Protein AF-0000000085107972 (afdb_homodimer)

Nearest PDB structures (foldseek):
  5b7s-assembly1_B  TM=7.930E-01  e=3.841E-20  Thermococcus onnurineus NA1
  7tlp-assembly3_E  TM=7.668E-01  e=1.622E-17  Lancefieldella parvula
  1qz9-assembly1_A-2  TM=6.481E-01  e=2.283E-13  Pseudomonas fluorescens
  2yri-assembly1_A  TM=6.609E-01  e=1.563E-10  Thermus thermophilus HB8
  5x6b-assembly1_J  TM=6.090E-01  e=1.304E-10  Methanocaldococcus jannaschii DSM 2661

Secondary structure (DSSP, 8-state):
-PPP--SS-HHHHHHHHHTTHHHHHTT-EE--TTT-PPPPHHHHHHHHHHHHHS----TTT-HHHHHHHHHHHHHHHHHTT--TTTEEEEEESSHHHHHHHHHHHB--TTT-EEEEETT--HHHHHHTTT---SEEEEE-HHHHHS-----S-------S-PPEEEEEEESB-TTT-BB--THHHHHHHHH--S---EEEEE------TT---EEEEEEE-TTTTTTS---TTTS--SEEEEETHHHHS--SS-EEEEEEHHHHTTB---S---TTSEEEE-TTSS-EEE-SSTGGGG--SS--HHHHHHHHHHHHHHHHHS---SS--HHHHHHHHHHHHHHHHHHHHHT-B-TTS-BSEEEE-SSTTS-TTTB-S--EEEEB-TTSPBPPHHHHHHHHHHTTEE---S-TT-HHHHHHHHT--HHHHHIIIIIS---TTT----TTS--SS----------/-PPPPPSS-HHHHHHHHHTTHHHHHTT-EE--TTT-PPPPHHHHHHHHHHHHHS----TTT-HHHHHHHHHHHHHHHHHTT--TTTEEEEEESSHHHHHHHHHHHB--TTT-EEEEETT--HHHHHHTTT---SEEEEE-HHHHHS-----S-------S-PPEEEEEEESB-TTT-BB--THHHHHHHHH--S---EEEEE------TT---EEEEEEE-TTTTTTS---TTTS--SEEEEETHHHHS--SS-EEEEEEHHHHTTB---S---TTSEEEE-TTSS-EEE-SSTGGGG--SS--HHHHHHHHHHHHHHHHHS---SS--HHHHHHHHHHHHHHHHHHHHHT-B-TTS-BSEEEE-SSTTS-TTTB-S--EEEEB-TTSPBPPHHHHHHHHHHTTEE---S-TT-HHHHHHHHT--HHHHHIIIIIS---TTT----TTS--SS----------

Radius of gyration: 29.07 Å; Cα contacts (8 Å, |Δi|>4): 1860; chains: 2; bounding box: 67×76×87 Å

Foldseek 3Di:
DPDFDFLDDPVLVVVVCQQPCVLVVLVFDEDALLPFNAAGNVLVVVLVVVPVVDDDDFVVPDVVLVVLLVVLQQVVCVQQAHDPQFKDKAKAQALLRLLCLCLQFFFFDPAAEEEEELLDFLSNVVSVVHHPHQFYAYDYLCQQQVLPFQPPDDPQPLPDDFTAYEYEYECARSFAQFGRQLVSQVSCQVRNTNDRHHTDDHDPPDPPPRGDYGYAYAYECASPQLQAHHHCVVHPGQKYKYFCSSNRVDDHRIIIIMGTPVNLVRGHDDPDAAPQFFPDADPVDRDTGGDPDSSSNRHHDGDPSSRSSSCVSSVVVLCVSQPADPVGHSSRSSLVNLLSVQLVVVVVQQPDDDPVRHRQKDWFHDPHSPDSSGGGNDTHIFGADNVGHTAAQQVVCVVCVVSNYHDDDDRSSGVSSVCVRVVNDPVQVCCQPVVPPCPVPFFRAGPVRRGRGDDDPPPPPPD/DPDFDFLDDPVLVVVVCQQPCVLVVLVFDEDALLPFNAAGNVLVVVLVVVPVVDDDDFVVPDVVLVVLLVVLQQVVCVQQAHDPQFKDKAKAQALLRLLCLCLQFFFQDPAAEEEEELLDFLSNVVSVVHHPHQFYAYDYLCQQQVLPFQPDDDPQPLPDDATAYEYEYECARSFAQFGRQLVSQVSCQVRNTNDRHHTDDHDPPDPPPRGDYGYAYAYECASPQLQAHHHCVVRPGQKYKYFCSSNRVDDHRIIIIMGTPVNLVRGHDDPDAAPQFFPDADPVDRDTGGDPDSSSNRHHDGDPSSRSSSCVSSVVVLCVSQPADPVGHSSRSSLVNLLSVQLVVVVVQQPDDDPVRHRQKDWFHDPHSPDSSTGGNDTHIFGADNVGHTAAQQVVCQVCVVSNYHDDDDRSSGVSSVCVRVVNDPVQVCCQPVVPPCPVQFFRAGPVRRGRGHDDPPPPPPD

Solvent-accessible surface area (backbone atoms only — not comparable to full-atom values): 48788 Å² total; per-residue (Å²): 126,88,76,82,73,74,72,61,53,72,68,44,46,52,58,48,50,64,33,47,46,60,35,64,76,64,55,43,46,85,62,37,48,82,75,31,26,72,48,45,48,63,36,46,49,50,34,38,51,55,59,56,72,52,87,72,45,41,53,93,75,24,65,69,38,38,50,46,50,50,50,42,54,51,50,52,32,52,71,30,48,48,46,79,84,52,35,43,72,31,70,27,49,23,34,38,46,26,47,47,51,48,26,64,28,53,46,16,64,86,63,4,34,37,34,34,35,36,52,26,49,41,29,61,62,17,26,69,58,42,40,71,48,46,30,35,22,35,25,53,68,64,71,53,56,62,63,59,64,41,74,78,69,80,80,65,83,65,84,72,95,54,14,34,22,42,38,37,40,42,44,20,28,77,60,37,14,40,27,53,58,64,68,35,49,62,50,29,46,74,60,39,69,62,61,76,50,49,76,60,48,58,76,82,57,77,71,61,89,77,67,55,53,50,42,41,38,36,34,38,30,41,60,30,54,39,44,34,71,57,53,46,70,81,41,72,55,24,28,37,24,23,33,48,18,33,57,33,28,36,50,43,36,42,14,28,29,37,32,20,57,74,42,57,71,42,47,52,77,75,52,56,46,20,35,71,10,48,73,48,55,48,57,86,41,88,54,65,40,63,39,85,54,70,47,40,48,68,35,56,24,76,69,32,54,63,47,49,48,34,39,55,35,30,57,50,44,51,45,70,60,39,58,58,55,98,85,37,53,39,44,49,48,45,27,52,36,41,28,47,53,31,36,44,49,52,57,55,49,70,68,38,54,36,94,89,63,42,57,32,54,48,77,45,68,88,75,58,74,82,44,70,81,42,21,46,57,47,81,33,68,47,43,36,40,86,88,65,46,74,55,30,53,37,56,49,51,43,56,32,46,76,68,25,33,43,68,75,70,82,50,66,58,18,54,27,41,43,30,61,76,69,65,49,50,72,66,52,48,44,53,46,61,68,64,36,75,64,62,81,88,28,47,56,40,53,94,86,67,48,69,23,11,49,74,81,69,71,78,73,69,75,127,126,86,75,83,73,76,74,62,52,72,69,46,46,51,58,48,50,65,32,47,47,57,34,65,76,64,55,42,46,84,63,36,47,83,76,32,27,74,48,44,48,63,37,44,49,50,34,39,52,55,59,57,73,51,88,73,47,41,56,91,74,26,63,69,37,38,51,46,50,50,50,43,54,51,50,52,32,53,72,31,49,49,45,78,84,50,33,44,71,30,66,28,49,23,32,38,46,26,46,48,51,48,26,63,27,53,47,16,64,88,62,4,34,36,32,34,36,35,52,27,47,41,30,60,62,17,27,70,59,43,42,72,47,44,31,36,21,34,26,52,68,62,72,56,55,62,65,58,63,40,77,78,73,79,78,65,82,67,85,71,98,52,14,33,22,40,38,38,41,43,43,21,27,77,59,36,14,41,26,54,59,66,68,35,51,62,50,29,47,73,59,36,67,59,62,78,50,51,76,62,49,57,76,81,55,79,72,61,90,76,69,54,55,50,41,41,36,36,36,40,30,40,59,29,53,39,44,34,72,56,52,45,69,82,42,73,54,25,29,37,26,24,35,47,20,34,56,33,28,38,51,44,36,44,14,28,28,38,32,20,58,75,41,56,72,41,47,53,78,75,54,56,47,20,34,70,10,48,72,48,54,47,58,87,41,89,54,64,40,64,39,85,54,70,46,39,48,68,34,56,23,76,67,33,56,63,45,50,46,34,39,55,36,30,57,51,43,50,43,70,60,38,57,59,56,98,85,36,52,40,44,48,49,46,26,52,34,42,28,46,52,31,34,45,49,53,56,54,49,72,68,38,53,36,96,89,63,42,55,30,54,48,76,45,67,89,76,59,74,81,43,69,80,42,21,47,57,46,81,32,67,47,44,36,41,84,88,66,47,72,55,32,53,35,58,52,50,43,55,32,46,76,68,25,35,43,67,74,71,83,51,66,59,18,52,28,39,44,30,62,74,69,65,50,49,72,65,54,47,44,53,47,62,68,64,37,76,64,64,80,89,24,44,55,40,54,96,86,69,48,69,19,12,49,72,80,69,72,78,73,70,76,128

Structure (mmCIF, N/CA/C/O backbone):
data_AF-0000000085107972-model_v1
#
loop_
_entity.id
_entity.type
_entity.pdbx_description
1 polymer GM23034
#
loop_
_atom_site.group_PDB
_atom_site.id
_atom_site.type_symbol
_atom_site.label_atom_id
_atom_site.label_alt_id
_atom_site.label_comp_id
_atom_site.label_asym_id
_atom_site.label_entity_id
_atom_site.label_seq_id
_atom_site.pdbx_PDB_ins_code
_atom_site.Cartn_x
_atom_site.Cartn_y
_atom_site.Cartn_z
_atom_site.occupancy
_atom_site.B_iso_or_equiv
_atom_site.auth_seq_id
_atom_site.auth_comp_id
_atom_site.auth_asym_id
_atom_site.auth_atom_id
_atom_site.pdbx_PDB_model_num
ATOM 1 N N . MET A 1 1 ? -19.656 35.469 25.641 1 49.69 1 MET A N 1
ATOM 2 C CA . MET A 1 1 ? -19.312 34.219 24.969 1 49.69 1 MET A CA 1
ATOM 3 C C . MET A 1 1 ? -19.438 34.344 23.453 1 49.69 1 MET A C 1
ATOM 5 O O . MET A 1 1 ? -20.422 34.906 22.953 1 49.69 1 MET A O 1
ATOM 9 N N . SER A 1 2 ? -18.312 34.375 22.797 1 63.16 2 SER A N 1
ATOM 10 C CA . SER A 1 2 ? -18.375 34.625 21.359 1 63.16 2 SER A CA 1
ATOM 11 C C . SER A 1 2 ? -19.359 33.656 20.703 1 63.16 2 SER A C 1
ATOM 13 O O . SER A 1 2 ? -19.422 32.469 21.062 1 63.16 2 SER A O 1
ATOM 15 N N . SER A 1 3 ? -20.344 34.125 20.078 1 79.62 3 SER A N 1
ATOM 16 C CA . SER A 1 3 ? -21.375 33.344 19.422 1 79.62 3 SER A CA 1
ATOM 17 C C . SER A 1 3 ? -20.828 32.594 18.203 1 79.62 3 SER A C 1
ATOM 19 O O . SER A 1 3 ? -19.969 33.125 17.484 1 79.62 3 SER A O 1
ATOM 21 N N . TYR A 1 4 ? -21.062 31.281 18.141 1 85.19 4 TYR A N 1
ATOM 22 C CA . TYR A 1 4 ? -20.688 30.469 16.984 1 85.19 4 TYR A CA 1
ATOM 23 C C . TYR A 1 4 ? -21.531 30.844 15.766 1 85.19 4 TYR A C 1
ATOM 25 O O . TYR A 1 4 ? -22.75 30.922 15.844 1 85.19 4 TYR A O 1
ATOM 33 N N . ARG A 1 5 ? -20.828 31.234 14.656 1 87.75 5 ARG A N 1
ATOM 34 C CA . ARG A 1 5 ? -21.484 31.484 13.391 1 87.75 5 ARG A CA 1
ATOM 35 C C . ARG A 1 5 ? -21.297 30.312 12.43 1 87.75 5 ARG A C 1
ATOM 37 O O . ARG A 1 5 ? -20.188 30.109 11.914 1 87.75 5 ARG A O 1
ATOM 44 N N . PRO A 1 6 ? -22.375 29.688 12.109 1 92.56 6 PRO A N 1
ATOM 45 C CA . PRO A 1 6 ? -22.234 28.5 11.258 1 92.56 6 PRO A CA 1
ATOM 46 C C . PRO A 1 6 ? -21.922 28.844 9.805 1 92.56 6 PRO A C 1
ATOM 48 O O . PRO A 1 6 ? -22.422 29.828 9.281 1 92.56 6 PRO A O 1
ATOM 51 N N . GLU A 1 7 ? -21.016 28.109 9.211 1 95.44 7 GLU A N 1
ATOM 52 C CA . GLU A 1 7 ? -20.719 28.234 7.785 1 95.44 7 GLU A CA 1
ATOM 53 C C . GLU A 1 7 ? -21.844 27.656 6.926 1 95.44 7 GLU A C 1
ATOM 55 O O . GLU A 1 7 ? -22.172 28.219 5.883 1 95.44 7 GLU A O 1
ATOM 60 N N . PHE A 1 8 ? -22.438 26.594 7.336 1 96.69 8 PHE A N 1
ATOM 61 C CA . PHE A 1 8 ? -23.453 25.891 6.57 1 96.69 8 PHE A CA 1
ATOM 62 C C . PHE A 1 8 ? -24.859 26.344 6.973 1 96.69 8 PHE A C 1
ATOM 64 O O . PHE A 1 8 ? -25.109 26.641 8.148 1 96.69 8 PHE A O 1
ATOM 71 N N . SER A 1 9 ? -25.781 26.422 6 1 96.25 9 SER A N 1
ATOM 72 C CA . SER A 1 9 ? -27.188 26.656 6.309 1 96.25 9 SER A CA 1
ATOM 73 C C . SER A 1 9 ? -27.781 25.5 7.098 1 96.25 9 SER A C 1
ATOM 75 O O . SER A 1 9 ? -27.188 24.422 7.164 1 96.25 9 SER A O 1
ATOM 77 N N . GLU A 1 10 ? -28.906 25.719 7.629 1 96 10 GLU A N 1
ATOM 78 C CA . GLU A 1 10 ? -29.594 24.672 8.367 1 96 10 GLU A CA 1
ATOM 79 C C . GLU A 1 10 ? -29.922 23.484 7.461 1 96 10 GLU A C 1
ATOM 81 O O . GLU A 1 10 ? -29.828 22.328 7.883 1 96 10 GLU A O 1
ATOM 86 N N . ALA A 1 11 ? -30.312 23.812 6.281 1 96.38 11 ALA A N 1
ATOM 87 C CA . ALA A 1 11 ? -30.641 22.766 5.316 1 96.38 11 ALA A CA 1
ATOM 88 C C . ALA A 1 11 ? -29.406 21.953 4.957 1 96.38 11 ALA A C 1
ATOM 90 O O . ALA A 1 11 ? -29.469 20.719 4.848 1 96.38 11 ALA A O 1
ATOM 91 N N . GLU A 1 12 ? -28.328 22.625 4.738 1 96.81 12 GLU A N 1
ATOM 92 C CA . GLU A 1 12 ? -27.062 21.938 4.438 1 96.81 12 GLU A CA 1
ATOM 93 C C . GLU A 1 12 ? -26.625 21.062 5.598 1 96.81 12 GLU A C 1
ATOM 95 O O . GLU A 1 12 ? -26.219 19.906 5.395 1 96.81 12 GLU A O 1
ATOM 100 N N . GLN A 1 13 ? -26.719 21.578 6.727 1 96.5 13 GLN A N 1
ATOM 101 C CA . GLN A 1 13 ? -26.328 20.828 7.91 1 96.5 13 GLN A CA 1
ATOM 102 C C . GLN A 1 13 ? -27.188 19.578 8.086 1 96.5 13 GLN A C 1
ATOM 104 O O . GLN A 1 13 ? -26.672 18.516 8.461 1 96.5 13 GLN A O 1
ATOM 109 N N . SER A 1 14 ? -28.469 19.703 7.84 1 96.56 14 SER A N 1
ATOM 110 C CA . SER A 1 14 ? -29.375 18.562 7.953 1 96.56 14 SER A CA 1
ATOM 111 C C . SER A 1 14 ? -29 17.453 6.973 1 96.56 14 SER A C 1
ATOM 113 O O . SER A 1 14 ? -29.047 16.281 7.312 1 96.56 14 SER A O 1
ATOM 115 N N . ARG A 1 15 ? -28.625 17.812 5.809 1 96.88 15 ARG A N 1
ATOM 116 C CA . ARG A 1 15 ? -28.203 16.859 4.797 1 96.88 15 ARG A CA 1
ATOM 117 C C . ARG A 1 15 ? -26.906 16.156 5.211 1 96.88 15 ARG A C 1
ATOM 119 O O . ARG A 1 15 ? -26.75 14.961 4.996 1 96.88 15 ARG A O 1
ATOM 126 N N . ILE A 1 16 ? -26.016 16.922 5.781 1 97.31 16 ILE A N 1
ATOM 127 C CA . ILE A 1 16 ? -24.75 16.359 6.254 1 97.31 16 ILE A CA 1
ATOM 128 C C . ILE A 1 16 ? -25.016 15.398 7.406 1 97.31 16 ILE A C 1
ATOM 130 O O . ILE A 1 16 ? -24.531 14.266 7.395 1 97.31 16 ILE A O 1
ATOM 134 N N . ASP A 1 17 ? -25.844 15.797 8.328 1 95.81 17 ASP A N 1
ATOM 135 C CA . ASP A 1 17 ? -26.141 14.977 9.492 1 95.81 17 ASP A CA 1
ATOM 136 C C . ASP A 1 17 ? -26.766 13.648 9.078 1 95.81 17 ASP A C 1
ATOM 138 O O . ASP A 1 17 ? -26.5 12.617 9.695 1 95.81 17 ASP A O 1
ATOM 142 N N . ALA A 1 18 ? -27.531 13.672 8.062 1 96.56 18 ALA A N 1
ATOM 143 C CA . ALA A 1 18 ? -28.234 12.477 7.598 1 96.56 18 ALA A CA 1
ATOM 144 C C . ALA A 1 18 ? -27.25 11.422 7.094 1 96.56 18 ALA A C 1
ATOM 146 O O . ALA A 1 18 ? -27.547 10.227 7.125 1 96.56 18 ALA A O 1
ATOM 147 N N . GLU A 1 19 ? -26.062 11.828 6.73 1 97.12 19 GLU A N 1
ATOM 148 C CA . GLU A 1 19 ? -25.062 10.922 6.18 1 97.12 19 GLU A CA 1
ATOM 149 C C . GLU A 1 19 ? -24.281 10.227 7.289 1 97.12 19 GLU A C 1
ATOM 151 O O . GLU A 1 19 ? -23.547 9.266 7.035 1 97.12 19 GLU A O 1
ATOM 156 N N . PHE A 1 20 ? -24.422 10.672 8.469 1 95.69 20 PHE A N 1
ATOM 157 C CA . PHE A 1 20 ? -23.656 10.148 9.594 1 95.69 20 PHE A CA 1
ATOM 158 C C . PHE A 1 20 ? -24.578 9.734 10.734 1 95.69 20 PHE A C 1
ATOM 160 O O . PHE A 1 20 ? -24.281 9.984 11.906 1 95.69 20 PHE A O 1
ATOM 167 N N . SER A 1 21 ? -25.672 9.156 10.406 1 93.5 21 SER A N 1
ATOM 168 C CA . SER A 1 21 ? -26.703 8.773 11.359 1 93.5 21 SER A CA 1
ATOM 169 C C . SER A 1 21 ? -26.203 7.738 12.352 1 93.5 21 SER A C 1
ATOM 171 O O . SER A 1 21 ? -26.75 7.598 13.445 1 93.5 21 SER A O 1
ATOM 173 N N . ARG A 1 22 ? -25.156 6.992 11.984 1 90.75 22 ARG A N 1
ATOM 174 C CA . ARG A 1 22 ? -24.578 5.984 12.875 1 90.75 22 ARG A CA 1
ATOM 175 C C . ARG A 1 22 ? -24.062 6.625 14.156 1 90.75 22 ARG A C 1
ATOM 177 O O . ARG A 1 22 ? -24.047 5.988 15.219 1 90.75 22 ARG A O 1
ATOM 184 N N . LEU A 1 23 ? -23.641 7.895 14.109 1 91.81 23 LEU A N 1
ATOM 185 C CA . LEU A 1 23 ? -23.188 8.602 15.305 1 91.81 23 LEU A CA 1
ATOM 186 C C . LEU A 1 23 ? -24.359 8.82 16.266 1 91.81 23 LEU A C 1
ATOM 188 O O . LEU A 1 23 ? -24.203 8.625 17.484 1 91.81 23 LEU A O 1
ATOM 192 N N . ALA A 1 24 ? -25.469 9.242 15.68 1 90.06 24 ALA A N 1
ATOM 193 C CA . ALA A 1 24 ? -26.656 9.469 16.516 1 90.06 24 ALA A CA 1
ATOM 194 C C . ALA A 1 24 ? -27.156 8.156 17.109 1 90.06 24 ALA A C 1
ATOM 196 O O . ALA A 1 24 ? -27.531 8.117 18.281 1 90.06 24 ALA A O 1
ATOM 197 N N . ARG A 1 25 ? -27.109 7.172 16.344 1 88.81 25 ARG A N 1
ATOM 198 C CA . ARG A 1 25 ? -27.578 5.863 16.797 1 88.81 25 ARG A CA 1
ATOM 199 C C . ARG A 1 25 ? -26.719 5.344 17.953 1 88.81 25 ARG A C 1
ATOM 201 O O . ARG A 1 25 ? -27.219 4.688 18.859 1 88.81 25 ARG A O 1
ATOM 208 N N . ASN A 1 26 ? -25.484 5.699 17.875 1 83.81 26 ASN A N 1
ATOM 209 C CA . ASN A 1 26 ? -24.547 5.23 18.906 1 83.81 26 ASN A CA 1
ATOM 210 C C . ASN A 1 26 ? -24.328 6.281 19.984 1 83.81 26 ASN A C 1
ATOM 212 O O . ASN A 1 26 ? -23.484 6.105 20.875 1 83.81 26 ASN A O 1
ATOM 216 N N . LYS A 1 27 ? -25.047 7.406 19.906 1 88.56 27 LYS A N 1
ATOM 217 C CA . LYS A 1 27 ? -24.938 8.516 20.844 1 88.56 27 LYS A CA 1
ATOM 218 C C . LYS A 1 27 ? -23.484 8.953 21.016 1 88.56 27 LYS A C 1
ATOM 220 O O . LYS A 1 27 ? -23 9.086 22.141 1 88.56 27 LYS A O 1
ATOM 225 N N . SER A 1 28 ? -22.875 9.102 19.859 1 90.25 28 SER A N 1
ATOM 226 C CA . SER A 1 28 ? -21.453 9.438 19.891 1 90.25 28 SER A CA 1
ATOM 227 C C . SER A 1 28 ? -21.203 10.805 19.266 1 90.25 28 SER A C 1
ATOM 229 O O . SER A 1 28 ? -21.922 11.234 18.359 1 90.25 28 SER A O 1
ATOM 231 N N . VAL A 1 29 ? -20.219 11.492 19.891 1 92.31 29 VAL A N 1
ATOM 232 C CA . VAL A 1 29 ? -19.641 12.703 19.312 1 92.31 29 VAL A CA 1
ATOM 233 C C . VAL A 1 29 ? -18.219 12.422 18.828 1 92.31 29 VAL A C 1
ATOM 235 O O . VAL A 1 29 ? -17.359 12.055 19.609 1 92.31 29 VAL A O 1
ATOM 238 N N . TYR A 1 30 ? -18.047 12.586 17.547 1 92.94 30 TYR A N 1
ATOM 239 C CA . TYR A 1 30 ? -16.781 12.203 16.938 1 92.94 30 TYR A CA 1
ATOM 240 C C . TYR A 1 30 ? -15.875 13.422 16.75 1 92.94 30 TYR A C 1
ATOM 242 O O . TYR A 1 30 ? -16.219 14.352 16.031 1 92.94 30 TYR A O 1
ATOM 250 N N . LEU A 1 31 ? -14.672 13.367 17.391 1 92.88 31 LEU A N 1
ATOM 251 C CA . LEU A 1 31 ? -13.766 14.508 17.328 1 92.88 31 LEU A CA 1
ATOM 252 C C . LEU A 1 31 ? -12.359 14.055 16.953 1 92.88 31 LEU A C 1
ATOM 254 O O . LEU A 1 31 ? -11.383 14.766 17.219 1 92.88 31 LEU A O 1
ATOM 258 N N . ASP A 1 32 ? -12.164 12.852 16.312 1 90.94 32 ASP A N 1
ATOM 259 C CA . ASP A 1 32 ? -10.867 12.328 15.891 1 90.94 32 ASP A CA 1
ATOM 260 C C . ASP A 1 32 ? -10.711 12.422 14.375 1 90.94 32 ASP A C 1
ATOM 262 O O . ASP A 1 32 ? -10.219 11.484 13.742 1 90.94 32 ASP A O 1
ATOM 266 N N . HIS A 1 33 ? -11.062 13.5 13.789 1 92.31 33 HIS A N 1
ATOM 267 C CA . HIS A 1 33 ? -11.047 13.664 12.336 1 92.31 33 HIS A CA 1
ATOM 268 C C . HIS A 1 33 ? -9.617 13.789 11.812 1 92.31 33 HIS A C 1
ATOM 270 O O . HIS A 1 33 ? -9.359 13.539 10.633 1 92.31 33 HIS A O 1
ATOM 276 N N . ALA A 1 34 ? -8.648 14.203 12.68 1 88.19 34 ALA A N 1
ATOM 277 C CA . ALA A 1 34 ? -7.262 14.297 12.242 1 88.19 34 ALA A CA 1
ATOM 278 C C . ALA A 1 34 ? -6.664 12.906 12.016 1 88.19 34 ALA A C 1
ATOM 280 O O . ALA A 1 34 ? -5.777 12.734 11.18 1 88.19 34 ALA A O 1
ATOM 281 N N . GLY A 1 35 ? -7.129 11.961 12.766 1 89.12 35 GLY A N 1
ATOM 282 C CA . GLY A 1 35 ? -6.727 10.586 12.539 1 89.12 35 GLY A CA 1
ATOM 283 C C . GLY A 1 35 ? -7.414 9.953 11.344 1 89.12 35 GLY A C 1
ATOM 284 O O . GLY A 1 35 ? -6.754 9.484 10.414 1 89.12 35 GLY A O 1
ATOM 285 N N . THR A 1 36 ? -8.719 9.922 11.445 1 92 36 THR A N 1
ATOM 286 C CA . THR A 1 36 ? -9.555 9.422 10.359 1 92 36 THR A CA 1
ATOM 287 C C . THR A 1 36 ? -10.875 10.188 10.297 1 92 36 THR A C 1
ATOM 289 O O . THR A 1 36 ? -11.586 10.297 11.297 1 92 36 THR A O 1
ATOM 292 N N . THR A 1 37 ? -11.133 10.734 9.117 1 94.81 37 THR A N 1
ATOM 293 C CA . THR A 1 37 ? -12.453 11.336 8.992 1 94.81 37 THR A CA 1
ATOM 294 C C . THR A 1 37 ? -13.508 10.281 8.648 1 94.81 37 THR A C 1
ATOM 296 O O . THR A 1 37 ? -13.164 9.133 8.352 1 94.81 37 THR A O 1
ATOM 299 N N . LEU A 1 38 ? -14.75 10.648 8.758 1 94.88 38 LEU A N 1
ATOM 300 C CA . LEU A 1 38 ? -15.844 9.695 8.57 1 94.88 38 LEU A CA 1
ATOM 301 C C . LEU A 1 38 ? -16.344 9.719 7.125 1 94.88 38 LEU A C 1
ATOM 303 O O . LEU A 1 38 ? -16.281 10.758 6.461 1 94.88 38 LEU A O 1
ATOM 307 N N . TYR A 1 39 ? -16.75 8.602 6.664 1 97.56 39 TYR A N 1
ATOM 308 C CA . TYR A 1 39 ? -17.344 8.492 5.336 1 97.56 39 TYR A CA 1
ATOM 309 C C . TYR A 1 39 ? -18.859 8.617 5.406 1 97.56 39 TYR A C 1
ATOM 311 O O . TYR A 1 39 ? -19.484 8.188 6.383 1 97.56 39 TYR A O 1
ATOM 319 N N . ALA A 1 40 ? -19.422 9.203 4.359 1 97.88 40 ALA A N 1
ATOM 320 C CA . ALA A 1 40 ? -20.891 9.297 4.246 1 97.88 40 ALA A CA 1
ATOM 321 C C . ALA A 1 40 ? -21.5 7.926 3.953 1 97.88 40 ALA A C 1
ATOM 323 O O . ALA A 1 40 ? -20.922 7.137 3.191 1 97.88 40 ALA A O 1
ATOM 324 N N . GLU A 1 41 ? -22.656 7.707 4.477 1 96.88 41 GLU A N 1
ATOM 325 C CA . GLU A 1 41 ? -23.359 6.445 4.242 1 96.88 41 GLU A CA 1
ATOM 326 C C . GLU A 1 41 ? -23.672 6.258 2.76 1 96.88 41 GLU A C 1
ATOM 328 O O . GLU A 1 41 ? -23.438 5.18 2.203 1 96.88 41 GLU A O 1
ATOM 333 N N . SER A 1 42 ? -24.141 7.262 2.154 1 97.56 42 SER A N 1
ATOM 334 C CA . SER A 1 42 ? -24.484 7.176 0.739 1 97.56 42 SER A CA 1
ATOM 335 C C . SER A 1 42 ? -23.234 7.004 -0.127 1 97.56 42 SER A C 1
ATOM 337 O O . SER A 1 42 ? -23.312 6.449 -1.225 1 97.56 42 SER A O 1
ATOM 339 N N . GLN A 1 43 ? -22.125 7.523 0.321 1 98.12 43 GLN A N 1
ATOM 340 C CA . GLN A 1 43 ? -20.859 7.371 -0.396 1 98.12 43 GLN A CA 1
ATOM 341 C C . GLN A 1 43 ? -20.5 5.898 -0.569 1 98.12 43 GLN A C 1
ATOM 343 O O . GLN A 1 43 ? -20.188 5.457 -1.676 1 98.12 43 GLN A O 1
ATOM 348 N N . VAL A 1 44 ? -20.578 5.164 0.525 1 97.38 44 VAL A N 1
ATOM 349 C CA . VAL A 1 44 ? -20.219 3.75 0.55 1 97.38 44 VAL A CA 1
ATOM 350 C C . VAL A 1 44 ? -21.203 2.945 -0.295 1 97.38 44 VAL A C 1
ATOM 352 O O . VAL A 1 44 ? -20.797 2.064 -1.059 1 97.38 44 VAL A O 1
ATOM 355 N N . THR A 1 45 ? -22.422 3.285 -0.196 1 97.25 45 THR A N 1
ATOM 356 C CA . THR A 1 45 ? -23.453 2.615 -0.977 1 97.25 45 THR A CA 1
ATOM 357 C C . THR A 1 45 ? -23.266 2.875 -2.467 1 97.25 45 THR A C 1
ATOM 359 O O . THR A 1 45 ? -23.312 1.947 -3.277 1 97.25 45 THR A O 1
ATOM 362 N N . ALA A 1 46 ? -23.031 4.086 -2.812 1 97.62 46 ALA A N 1
ATOM 363 C CA . ALA A 1 46 ? -22.844 4.461 -4.211 1 97.62 46 ALA A CA 1
ATOM 364 C C . ALA A 1 46 ? -21.594 3.799 -4.793 1 97.62 46 ALA A C 1
ATOM 366 O O . ALA A 1 46 ? -21.594 3.404 -5.961 1 97.62 46 ALA A O 1
ATOM 367 N N . ALA A 1 47 ? -20.594 3.723 -4.023 1 97.19 47 ALA A N 1
ATOM 368 C CA . ALA A 1 47 ? -19.359 3.057 -4.469 1 97.19 47 ALA A CA 1
ATOM 369 C C . ALA A 1 47 ? -19.625 1.585 -4.781 1 97.19 47 ALA A C 1
ATOM 371 O O . ALA A 1 47 ? -19.156 1.067 -5.801 1 97.19 47 ALA A O 1
ATOM 372 N N . ALA A 1 48 ? -20.328 0.919 -3.887 1 96.75 48 ALA A N 1
ATOM 373 C CA . ALA A 1 48 ? -20.672 -0.482 -4.102 1 96.75 48 ALA A CA 1
ATOM 374 C C . ALA A 1 48 ? -21.5 -0.651 -5.379 1 96.75 48 ALA A C 1
ATOM 376 O O . ALA A 1 48 ? -21.266 -1.585 -6.152 1 96.75 48 ALA A O 1
ATOM 377 N N . GLU A 1 49 ? -22.406 0.239 -5.609 1 95.94 49 GLU A N 1
ATOM 378 C CA . GLU A 1 49 ? -23.25 0.19 -6.805 1 95.94 49 GLU A CA 1
ATOM 379 C C . GLU A 1 49 ? -22.422 0.386 -8.07 1 95.94 49 GLU A C 1
ATOM 381 O O . GLU A 1 49 ? -22.641 -0.287 -9.078 1 95.94 49 GLU A O 1
ATOM 386 N N . GLN A 1 50 ? -21.547 1.29 -7.996 1 94.06 50 GLN A N 1
ATOM 387 C CA . GLN A 1 50 ? -20.672 1.547 -9.141 1 94.06 50 GLN A CA 1
ATOM 388 C C . GLN A 1 50 ? -19.875 0.299 -9.516 1 94.06 50 GLN A C 1
ATOM 390 O O . GLN A 1 50 ? -19.703 0.001 -10.703 1 94.06 50 GLN A O 1
ATOM 395 N N . LEU A 1 51 ? -19.391 -0.441 -8.586 1 94.31 51 LEU A N 1
ATOM 396 C CA . LEU A 1 51 ? -18.594 -1.641 -8.82 1 94.31 51 LEU A CA 1
ATOM 397 C C . LEU A 1 51 ? -19.453 -2.752 -9.422 1 94.31 51 LEU A C 1
ATOM 399 O O . LEU A 1 51 ? -18.938 -3.666 -10.062 1 94.31 51 LEU A O 1
ATOM 403 N N . GLN A 1 52 ? -20.719 -2.695 -9.195 1 93.38 52 GLN A N 1
ATOM 404 C CA . GLN A 1 52 ? -21.609 -3.746 -9.68 1 93.38 52 GLN A CA 1
ATOM 405 C C . GLN A 1 52 ? -22.078 -3.457 -11.102 1 93.38 52 GLN A C 1
ATOM 407 O O . GLN A 1 52 ? -22.609 -4.344 -11.781 1 93.38 52 GLN A O 1
ATOM 412 N N . ARG A 1 53 ? -21.844 -2.273 -11.555 1 89.31 53 ARG A N 1
ATOM 413 C CA . ARG A 1 53 ? -22.344 -1.86 -12.867 1 89.31 53 ARG A CA 1
ATOM 414 C C . ARG A 1 53 ? -21.406 -2.309 -13.977 1 89.31 53 ARG A C 1
ATOM 416 O O . ARG A 1 53 ? -21.828 -2.502 -15.117 1 89.31 53 ARG A O 1
ATOM 423 N N . ASN A 1 54 ? -20.141 -2.467 -13.648 1 85.44 54 ASN A N 1
ATOM 424 C CA . ASN A 1 54 ? -19.141 -2.777 -14.656 1 85.44 54 ASN A CA 1
ATOM 425 C C . ASN A 1 54 ? -18.344 -4.027 -14.297 1 85.44 54 ASN A C 1
ATOM 427 O O . ASN A 1 54 ? -18.406 -4.5 -13.156 1 85.44 54 ASN A O 1
ATOM 431 N N . VAL A 1 55 ? -17.781 -4.57 -15.336 1 87.06 55 VAL A N 1
ATOM 432 C CA . VAL A 1 55 ? -16.797 -5.633 -15.125 1 87.06 55 VAL A CA 1
ATOM 433 C C . VAL A 1 55 ? -15.398 -5.035 -15.031 1 87.06 55 VAL A C 1
ATOM 435 O O . VAL A 1 55 ? -14.828 -4.625 -16.047 1 87.06 55 VAL A O 1
ATOM 438 N N . PHE A 1 56 ? -14.922 -4.98 -13.805 1 88.88 56 PHE A N 1
ATOM 439 C CA . PHE A 1 56 ? -13.57 -4.48 -13.586 1 88.88 56 PHE A CA 1
ATOM 440 C C . PHE A 1 56 ? -12.562 -5.625 -13.57 1 88.88 56 PHE A C 1
ATOM 442 O O . PHE A 1 56 ? -12.742 -6.602 -12.836 1 88.88 56 PHE A O 1
ATOM 449 N N . CYS A 1 57 ? -11.609 -5.52 -14.414 1 86.88 57 CYS A N 1
ATOM 450 C CA . CYS A 1 57 ? -10.508 -6.473 -14.414 1 86.88 57 CYS A CA 1
ATOM 451 C C . CYS A 1 57 ? -9.172 -5.758 -14.258 1 86.88 57 CYS A C 1
ATOM 453 O O . CYS A 1 57 ? -9.133 -4.562 -13.953 1 86.88 57 CYS A O 1
ATOM 455 N N . ASN A 1 58 ? -8.125 -6.508 -14.258 1 83.12 58 ASN A N 1
ATOM 456 C CA . ASN A 1 58 ? -6.809 -5.926 -14.039 1 83.12 58 ASN A CA 1
ATOM 457 C C . ASN A 1 58 ? -6.516 -4.809 -15.031 1 83.12 58 ASN A C 1
ATOM 459 O O . ASN A 1 58 ? -6.719 -4.973 -16.234 1 83.12 58 ASN A O 1
ATOM 463 N N . PRO A 1 59 ? -6.066 -3.705 -14.531 1 77.94 59 PRO A N 1
ATOM 464 C CA . PRO A 1 59 ? -5.816 -2.578 -15.438 1 77.94 59 PRO A CA 1
ATOM 465 C C . PRO A 1 59 ? -4.82 -2.916 -16.531 1 77.94 59 PRO A C 1
ATOM 467 O O . PRO A 1 59 ? -4.82 -2.277 -17.594 1 77.94 59 PRO A O 1
ATOM 470 N N . HIS A 1 60 ? -4.031 -3.865 -16.328 1 71.56 60 HIS A N 1
ATOM 471 C CA . HIS A 1 60 ? -3.049 -4.273 -17.328 1 71.56 60 HIS A CA 1
ATOM 472 C C . HIS A 1 60 ? -3.703 -5.07 -18.453 1 71.56 60 HIS A C 1
ATOM 474 O O . HIS A 1 60 ? -3.092 -5.289 -19.5 1 71.56 60 HIS A O 1
ATOM 480 N N . THR A 1 61 ? -4.945 -5.469 -18.297 1 71.19 61 THR A N 1
ATOM 481 C CA . THR A 1 61 ? -5.664 -6.273 -19.281 1 71.19 61 THR A CA 1
ATOM 482 C C . THR A 1 61 ? -6.898 -5.535 -19.797 1 71.19 61 THR A C 1
ATOM 484 O O . THR A 1 61 ? -7.23 -5.613 -20.984 1 71.19 61 THR A O 1
ATOM 487 N N . CYS A 1 62 ? -7.441 -4.758 -18.891 1 78.88 62 CYS A N 1
ATOM 488 C CA . CYS A 1 62 ? -8.742 -4.16 -19.156 1 78.88 62 CYS A CA 1
ATOM 489 C C . CYS A 1 62 ? -8.617 -2.664 -19.406 1 78.88 62 CYS A C 1
ATOM 491 O O . CYS A 1 62 ? -8.289 -1.903 -18.484 1 78.88 62 CYS A O 1
ATOM 493 N N . ARG A 1 63 ? -9 -2.252 -20.516 1 79.19 63 ARG A N 1
ATOM 494 C CA . ARG A 1 63 ? -8.938 -0.839 -20.875 1 79.19 63 ARG A CA 1
ATOM 495 C C . ARG A 1 63 ? -9.914 -0.018 -20.047 1 79.19 63 ARG A C 1
ATOM 497 O O . ARG A 1 63 ? -9.586 1.085 -19.594 1 79.19 63 ARG A O 1
ATOM 504 N N . LEU A 1 64 ? -11.055 -0.559 -19.828 1 85.31 64 LEU A N 1
ATOM 505 C CA . LEU A 1 64 ? -12.078 0.135 -19.047 1 85.31 64 LEU A CA 1
ATOM 506 C C . LEU A 1 64 ? -11.555 0.5 -17.672 1 85.31 64 LEU A C 1
ATOM 508 O O . LEU A 1 64 ? -11.711 1.638 -17.219 1 85.31 64 LEU A O 1
ATOM 512 N N . THR A 1 65 ? -10.977 -0.484 -17.031 1 90.81 65 THR A N 1
ATOM 513 C CA . THR A 1 65 ? -10.43 -0.247 -15.703 1 90.81 65 THR A CA 1
ATOM 514 C C . THR A 1 65 ? -9.328 0.813 -15.758 1 90.81 65 THR A C 1
ATOM 516 O O . THR A 1 65 ? -9.266 1.688 -14.891 1 90.81 65 THR A O 1
ATOM 519 N N . GLY A 1 66 ? -8.477 0.75 -16.719 1 92.62 66 GLY A N 1
ATOM 520 C CA . GLY A 1 66 ? -7.441 1.754 -16.906 1 92.62 66 GLY A CA 1
ATOM 521 C C . GLY A 1 66 ? -7.992 3.156 -17.078 1 92.62 66 GLY A C 1
ATOM 522 O O . GLY A 1 66 ? -7.445 4.113 -16.531 1 92.62 66 GLY A O 1
ATOM 523 N N . ASP A 1 67 ? -9.086 3.281 -17.766 1 93.56 67 ASP A N 1
ATOM 524 C CA . ASP A 1 67 ? -9.727 4.57 -18 1 93.56 67 ASP A CA 1
ATOM 525 C C . ASP A 1 67 ? -10.242 5.164 -16.688 1 93.56 67 ASP A C 1
ATOM 527 O O . ASP A 1 67 ? -10.109 6.367 -16.453 1 93.56 67 ASP A O 1
ATOM 531 N N . PHE A 1 68 ? -10.812 4.32 -15.922 1 95.5 68 PHE A N 1
ATOM 532 C CA . PHE A 1 68 ? -11.305 4.797 -14.633 1 95.5 68 PHE A CA 1
ATOM 533 C C . PHE A 1 68 ? -10.148 5.266 -13.758 1 95.5 68 PHE A C 1
ATOM 535 O O . PHE A 1 68 ? -10.266 6.281 -13.07 1 95.5 68 PHE A O 1
ATOM 542 N N . VAL A 1 69 ? -9.047 4.57 -13.766 1 97 69 VAL A N 1
ATOM 543 C CA . VAL A 1 69 ? -7.883 4.957 -12.977 1 97 69 VAL A CA 1
ATOM 544 C C . VAL A 1 69 ? -7.352 6.305 -13.469 1 97 69 VAL A C 1
ATOM 546 O O . VAL A 1 69 ? -7.027 7.18 -12.664 1 97 69 VAL A O 1
ATOM 549 N N . ASP A 1 70 ? -7.324 6.5 -14.742 1 96.62 70 ASP A N 1
ATOM 550 C CA . ASP A 1 70 ? -6.875 7.762 -15.32 1 96.62 70 ASP A CA 1
ATOM 551 C C . ASP A 1 70 ? -7.824 8.906 -14.953 1 96.62 70 ASP A C 1
ATOM 553 O O . ASP A 1 70 ? -7.383 10.023 -14.703 1 96.62 70 ASP A O 1
ATOM 557 N N . GLN A 1 71 ? -9.07 8.602 -14.992 1 97.56 71 GLN A N 1
ATOM 558 C CA . GLN A 1 71 ? -10.062 9.602 -14.586 1 97.56 71 GLN A CA 1
ATOM 559 C C . GLN A 1 71 ? -9.812 10.062 -13.148 1 97.56 71 GLN A C 1
ATOM 561 O O . GLN A 1 71 ? -9.906 11.258 -12.852 1 97.56 71 GLN A O 1
ATOM 566 N N . VAL A 1 72 ? -9.516 9.117 -12.32 1 98.5 72 VAL A N 1
ATOM 567 C CA . VAL A 1 72 ? -9.25 9.469 -10.922 1 98.5 72 VAL A CA 1
ATOM 568 C C . VAL A 1 72 ? -7.984 10.32 -10.836 1 98.5 72 VAL A C 1
ATOM 570 O O . VAL A 1 72 ? -7.945 11.305 -10.109 1 98.5 72 VAL A O 1
ATOM 573 N N . ARG A 1 73 ? -6.918 9.961 -11.57 1 98.19 73 ARG A N 1
ATOM 574 C CA . ARG A 1 73 ? -5.695 10.766 -11.602 1 98.19 73 ARG A CA 1
ATOM 575 C C . ARG A 1 73 ? -5.996 12.203 -12.016 1 98.19 73 ARG A C 1
ATOM 577 O O . ARG A 1 73 ? -5.48 13.148 -11.414 1 98.19 73 ARG A O 1
ATOM 584 N N . PHE A 1 74 ? -6.848 12.359 -12.961 1 98.12 74 PHE A N 1
ATOM 585 C CA . PHE A 1 74 ? -7.227 13.68 -13.445 1 98.12 74 PHE A CA 1
ATOM 586 C C . PHE A 1 74 ? -7.973 14.461 -12.375 1 98.12 74 PHE A C 1
ATOM 588 O O . PHE A 1 74 ? -7.711 15.648 -12.164 1 98.12 74 PHE A O 1
ATOM 595 N N . LYS A 1 75 ? -8.883 13.797 -11.711 1 98.56 75 LYS A N 1
ATOM 596 C CA . LYS A 1 75 ? -9.664 14.445 -10.656 1 98.56 75 LYS A CA 1
ATOM 597 C C . LYS A 1 75 ? -8.766 14.906 -9.516 1 98.56 75 LYS A C 1
ATOM 599 O O . LYS A 1 75 ? -9.023 15.945 -8.898 1 98.56 75 LYS A O 1
ATOM 604 N N . ILE A 1 76 ? -7.738 14.148 -9.242 1 98.88 76 ILE A N 1
ATOM 605 C CA . ILE A 1 76 ? -6.789 14.523 -8.195 1 98.88 76 ILE A CA 1
ATOM 606 C C . ILE A 1 76 ? -6.066 15.805 -8.594 1 98.88 76 ILE A C 1
ATOM 608 O O . ILE A 1 76 ? -5.961 16.734 -7.793 1 98.88 76 ILE A O 1
ATOM 612 N N . LEU A 1 77 ? -5.57 15.828 -9.805 1 98.81 77 LEU A N 1
ATOM 613 C CA . LEU A 1 77 ? -4.859 17.016 -10.289 1 98.81 77 LEU A CA 1
ATOM 614 C C . LEU A 1 77 ? -5.766 18.234 -10.273 1 98.81 77 LEU A C 1
ATOM 616 O O . LEU A 1 77 ? -5.359 19.312 -9.828 1 98.81 77 LEU A O 1
ATOM 620 N N . GLU A 1 78 ? -7.02 18.062 -10.641 1 98.44 78 GLU A N 1
ATOM 621 C CA . GLU A 1 78 ? -7.996 19.141 -10.609 1 98.44 78 GLU A CA 1
ATOM 622 C C . GLU A 1 78 ? -8.266 19.609 -9.18 1 98.44 78 GLU A C 1
ATOM 624 O O . GLU A 1 78 ? -8.336 20.812 -8.914 1 98.44 78 GLU A O 1
ATOM 629 N N . PHE A 1 79 ? -8.383 18.734 -8.344 1 98.56 79 PHE A N 1
ATOM 630 C CA . PHE A 1 79 ? -8.68 19.016 -6.941 1 98.56 79 PHE A CA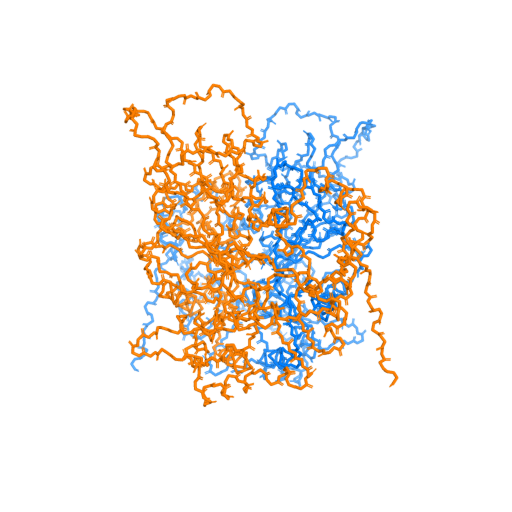 1
ATOM 631 C C . PHE A 1 79 ? -7.609 19.906 -6.32 1 98.56 79 PHE A C 1
ATOM 633 O O . PHE A 1 79 ? -7.91 20.75 -5.473 1 98.56 79 PHE A O 1
ATOM 640 N N . PHE A 1 80 ? -6.375 19.734 -6.777 1 98.75 80 PHE A N 1
ATOM 641 C CA . PHE A 1 80 ? -5.262 20.484 -6.215 1 98.75 80 PHE A CA 1
ATOM 642 C C . PHE A 1 80 ? -4.832 21.594 -7.16 1 98.75 80 PHE A C 1
ATOM 644 O O . PHE A 1 80 ? -3.748 22.172 -7.008 1 98.75 80 PHE A O 1
ATOM 651 N N . ASN A 1 81 ? -5.637 21.859 -8.172 1 98.38 81 ASN A N 1
ATOM 652 C CA . ASN A 1 81 ? -5.477 22.969 -9.102 1 98.38 81 ASN A CA 1
ATOM 653 C C . ASN A 1 81 ? -4.145 22.906 -9.836 1 98.38 81 ASN A C 1
ATOM 655 O O . ASN A 1 81 ? -3.385 23.875 -9.852 1 98.38 81 ASN A O 1
ATOM 659 N N . THR A 1 82 ? -3.896 21.766 -10.445 1 98.5 82 THR A N 1
ATOM 660 C CA . THR A 1 82 ? -2.709 21.562 -11.266 1 98.5 82 THR A CA 1
ATOM 661 C C . THR A 1 82 ? -3.02 20.641 -12.445 1 98.5 82 THR A C 1
ATOM 663 O O . THR A 1 82 ? -4.184 20.312 -12.695 1 98.5 82 THR A O 1
ATOM 666 N N . THR A 1 83 ? -2.012 20.312 -13.312 1 97.94 83 THR A N 1
ATOM 667 C CA . THR A 1 83 ? -2.221 19.531 -14.516 1 97.94 83 THR A CA 1
ATOM 668 C C . THR A 1 83 ? -1.171 18.422 -14.625 1 97.94 83 THR A C 1
ATOM 670 O O . THR A 1 83 ? -0.206 18.406 -13.859 1 97.94 83 THR A O 1
ATOM 673 N N . ALA A 1 84 ? -1.417 17.562 -15.562 1 97.12 84 ALA A N 1
ATOM 674 C CA . ALA A 1 84 ? -0.498 16.453 -15.805 1 97.12 84 ALA A CA 1
ATOM 675 C C . ALA A 1 84 ? 0.823 16.953 -16.391 1 97.12 84 ALA A C 1
ATOM 677 O O . ALA A 1 84 ? 1.823 16.234 -16.375 1 97.12 84 ALA A O 1
ATOM 678 N N . GLU A 1 85 ? 0.863 18.125 -16.875 1 96.88 85 GLU A N 1
ATOM 679 C CA . GLU A 1 85 ? 2.096 18.719 -17.375 1 96.88 85 GLU A CA 1
ATOM 680 C C . GLU A 1 85 ? 2.998 19.172 -16.234 1 96.88 85 GLU A C 1
ATOM 682 O O . GLU A 1 85 ? 4.223 19.156 -16.359 1 96.88 85 GLU A O 1
ATOM 687 N N . ASP A 1 86 ? 2.371 19.516 -15.117 1 98.06 86 ASP A N 1
ATOM 688 C CA . ASP A 1 86 ? 3.131 20.094 -14.016 1 98.06 86 ASP A CA 1
ATOM 689 C C . ASP A 1 86 ? 3.457 19.062 -12.953 1 98.06 86 ASP A C 1
ATOM 691 O O . ASP A 1 86 ? 4.527 19.094 -12.336 1 98.06 86 ASP A O 1
ATOM 695 N N . TYR A 1 87 ? 2.518 18.172 -12.734 1 98.69 87 TYR A N 1
ATOM 696 C CA . TYR A 1 87 ? 2.705 17.188 -11.672 1 98.69 87 TYR A CA 1
ATOM 697 C C . TYR A 1 87 ? 2.328 15.797 -12.148 1 98.69 87 TYR A C 1
ATOM 699 O O . TYR A 1 87 ? 1.349 15.625 -12.883 1 98.69 87 TYR A O 1
ATOM 707 N N . HIS A 1 88 ? 3.07 14.773 -11.664 1 98.56 88 HIS A N 1
ATOM 708 C CA . HIS A 1 88 ? 2.697 13.359 -11.742 1 98.56 88 HIS A CA 1
ATOM 709 C C . HIS A 1 88 ? 1.958 12.914 -10.484 1 98.56 88 HIS A C 1
ATOM 711 O O . HIS A 1 88 ? 2.207 13.438 -9.398 1 98.56 88 HIS A O 1
ATOM 717 N N . VAL A 1 89 ? 1.048 11.984 -10.727 1 98.88 89 VAL A N 1
ATOM 718 C CA . VAL A 1 89 ? 0.368 11.359 -9.594 1 98.88 89 VAL A CA 1
ATOM 719 C C . VAL A 1 89 ? 0.811 9.906 -9.469 1 98.88 89 VAL A C 1
ATOM 721 O O . VAL A 1 89 ? 0.59 9.102 -10.383 1 98.88 89 VAL A O 1
ATOM 724 N N . ILE A 1 90 ? 1.447 9.562 -8.383 1 98.75 90 ILE A N 1
ATOM 725 C CA . ILE A 1 90 ? 1.801 8.188 -8.055 1 98.75 90 ILE A CA 1
ATOM 726 C C . ILE A 1 90 ? 0.91 7.684 -6.922 1 98.75 90 ILE A C 1
ATOM 728 O O . ILE A 1 90 ? 0.868 8.281 -5.844 1 98.75 90 ILE A O 1
ATOM 732 N N . PHE A 1 91 ? 0.194 6.602 -7.164 1 98.75 91 PHE A N 1
ATOM 733 C CA . PHE A 1 91 ? -0.597 6.012 -6.094 1 98.75 91 PHE A CA 1
ATOM 734 C C . PHE A 1 91 ? 0.29 5.219 -5.141 1 98.75 91 PHE A C 1
ATOM 736 O O . PHE A 1 91 ? 1.177 4.484 -5.578 1 98.75 91 PHE A O 1
ATOM 743 N N . THR A 1 92 ? 0.091 5.426 -3.854 1 98.56 92 THR A N 1
ATOM 744 C CA . THR A 1 92 ? 0.79 4.719 -2.785 1 98.56 92 THR A CA 1
ATOM 745 C C . THR A 1 92 ? -0.201 4.156 -1.77 1 98.56 92 THR A C 1
ATOM 747 O O . THR A 1 92 ? -1.396 4.453 -1.831 1 98.56 92 THR A O 1
ATOM 750 N N . ALA A 1 93 ? 0.281 3.348 -0.889 1 98 93 ALA A N 1
ATOM 751 C CA . ALA A 1 93 ? -0.595 2.727 0.101 1 98 93 ALA A CA 1
ATOM 752 C C . ALA A 1 93 ? -1.141 3.762 1.079 1 98 93 ALA A C 1
ATOM 754 O O . ALA A 1 93 ? -2.26 3.625 1.579 1 98 93 ALA A O 1
ATOM 755 N N . ASN A 1 94 ? -0.396 4.727 1.413 1 97.88 94 ASN A N 1
ATOM 756 C CA . ASN A 1 94 ? -0.686 5.816 2.34 1 97.88 94 ASN A CA 1
ATOM 757 C C . ASN A 1 94 ? 0.357 6.926 2.242 1 97.88 94 ASN A C 1
ATOM 759 O O . ASN A 1 94 ? 1.264 6.859 1.41 1 97.88 94 ASN A O 1
ATOM 763 N N . ALA A 1 95 ? 0.194 7.926 3.066 1 98.31 95 ALA A N 1
ATOM 764 C CA . ALA A 1 95 ? 1.14 9.039 3.057 1 98.31 95 ALA A CA 1
ATOM 765 C C . ALA A 1 95 ? 2.535 8.578 3.463 1 98.31 95 ALA A C 1
ATOM 767 O O . ALA A 1 95 ? 3.537 9.039 2.912 1 98.31 95 ALA A O 1
ATOM 768 N N . THR A 1 96 ? 2.635 7.688 4.418 1 98.38 96 THR A N 1
ATOM 769 C CA . THR A 1 96 ? 3.906 7.141 4.879 1 98.38 96 THR A CA 1
ATOM 770 C C . THR A 1 96 ? 4.652 6.465 3.73 1 98.38 96 THR A C 1
ATOM 772 O O . THR A 1 96 ? 5.855 6.66 3.564 1 98.38 96 THR A O 1
ATOM 775 N N . ALA A 1 97 ? 3.936 5.699 2.971 1 98.62 97 ALA A N 1
ATOM 776 C CA . ALA A 1 97 ? 4.543 5.035 1.819 1 98.62 97 ALA A CA 1
ATOM 777 C C . ALA A 1 97 ? 5.051 6.059 0.803 1 98.62 97 ALA A C 1
ATOM 779 O O . ALA A 1 97 ? 6.074 5.84 0.15 1 98.62 97 ALA A O 1
ATOM 780 N N . ALA A 1 98 ? 4.352 7.121 0.6 1 98.81 98 ALA A N 1
ATOM 781 C CA . ALA A 1 98 ? 4.789 8.188 -0.293 1 98.81 98 ALA A CA 1
ATOM 782 C C . ALA A 1 98 ? 6.109 8.789 0.177 1 98.81 98 ALA A C 1
ATOM 784 O O . ALA A 1 98 ? 7.031 8.977 -0.621 1 98.81 98 ALA A O 1
ATOM 785 N N . LEU A 1 99 ? 6.191 9.062 1.463 1 98.81 99 LEU A N 1
ATOM 786 C CA . LEU A 1 99 ? 7.414 9.602 2.045 1 98.81 99 LEU A CA 1
ATOM 787 C C . LEU A 1 99 ? 8.578 8.633 1.883 1 98.81 99 LEU A C 1
ATOM 789 O O . LEU A 1 99 ? 9.688 9.039 1.546 1 98.81 99 LEU A O 1
ATOM 793 N N . SER A 1 100 ? 8.305 7.395 2.125 1 98.44 100 SER A N 1
ATOM 794 C CA . SER A 1 100 ? 9.312 6.352 1.949 1 98.44 100 SER A CA 1
ATOM 795 C C . SER A 1 100 ? 9.836 6.32 0.515 1 98.44 100 SER A C 1
ATOM 797 O O . SER A 1 100 ? 11.031 6.137 0.284 1 98.44 100 SER A O 1
ATOM 799 N N . LEU A 1 101 ? 8.93 6.473 -0.409 1 98.5 101 LEU A N 1
ATOM 800 C CA . LEU A 1 101 ? 9.281 6.469 -1.825 1 98.5 101 LEU A CA 1
ATOM 801 C C . LEU A 1 101 ? 10.227 7.617 -2.158 1 98.5 101 LEU A C 1
ATOM 803 O O . LEU A 1 101 ? 11.219 7.43 -2.861 1 98.5 101 LEU A O 1
ATOM 807 N N . VAL A 1 102 ? 9.953 8.789 -1.656 1 98.75 102 VAL A N 1
ATOM 808 C CA . VAL A 1 102 ? 10.82 9.938 -1.883 1 98.75 102 VAL A CA 1
ATOM 809 C C . VAL A 1 102 ? 12.188 9.68 -1.26 1 98.75 102 VAL A C 1
ATOM 811 O O . VAL A 1 102 ? 13.219 9.898 -1.9 1 98.75 102 VAL A O 1
ATOM 814 N N . ALA A 1 103 ? 12.18 9.219 -0.039 1 98.44 103 ALA A N 1
ATOM 815 C CA . ALA A 1 103 ? 13.422 8.969 0.682 1 98.44 103 ALA A CA 1
ATOM 816 C C . ALA A 1 103 ? 14.312 7.996 -0.08 1 98.44 103 ALA A C 1
ATOM 818 O O . ALA A 1 103 ? 15.539 8.164 -0.12 1 98.44 103 ALA A O 1
ATOM 819 N N . GLU A 1 104 ? 13.727 7.055 -0.645 1 97.44 104 GLU A N 1
ATOM 820 C CA . GLU A 1 104 ? 14.461 5.98 -1.314 1 97.44 104 GLU A CA 1
ATOM 821 C C . GLU A 1 104 ? 15.031 6.453 -2.648 1 97.44 104 GLU A C 1
ATOM 823 O O . GLU A 1 104 ? 16.094 6 -3.068 1 97.44 104 GLU A O 1
ATOM 828 N N . ASN A 1 105 ? 14.375 7.32 -3.312 1 97.75 105 ASN A N 1
ATOM 829 C CA . ASN A 1 105 ? 14.672 7.527 -4.727 1 97.75 105 ASN A CA 1
ATOM 830 C C . ASN A 1 105 ? 15.281 8.906 -4.977 1 97.75 105 ASN A C 1
ATOM 832 O O . ASN A 1 105 ? 15.836 9.156 -6.047 1 97.75 105 ASN A O 1
ATOM 836 N N . PHE A 1 106 ? 15.227 9.82 -4.031 1 98.25 106 PHE A N 1
ATOM 837 C CA . PHE A 1 106 ? 15.773 11.156 -4.211 1 98.25 106 PHE A CA 1
ATOM 838 C C . PHE A 1 106 ? 17.297 11.109 -4.324 1 98.25 106 PHE A C 1
ATOM 840 O O . PHE A 1 106 ? 17.953 10.461 -3.514 1 98.25 106 PHE A O 1
ATOM 847 N N . ASP A 1 107 ? 17.844 11.805 -5.285 1 97.06 107 ASP A N 1
ATOM 848 C CA . ASP A 1 107 ? 19.281 11.844 -5.516 1 97.06 107 ASP A CA 1
ATOM 849 C C . ASP A 1 107 ? 19.922 13.055 -4.836 1 97.06 107 ASP A C 1
ATOM 851 O O . ASP A 1 107 ? 19.828 14.172 -5.344 1 97.06 107 ASP A O 1
ATOM 855 N N . PHE A 1 108 ? 20.641 12.82 -3.84 1 96.19 108 PHE A N 1
ATOM 856 C CA . PHE A 1 108 ? 21.266 13.898 -3.074 1 96.19 108 PHE A CA 1
ATOM 857 C C . PHE A 1 108 ? 22.562 14.344 -3.725 1 96.19 108 PHE A C 1
ATOM 859 O O . PHE A 1 108 ? 23.109 15.391 -3.377 1 96.19 108 PHE A O 1
ATOM 866 N N . GLY A 1 109 ? 23.031 13.531 -4.645 1 93.06 109 GLY A N 1
ATOM 867 C CA . GLY A 1 109 ? 24.344 13.812 -5.18 1 93.06 109 GLY A CA 1
ATOM 868 C 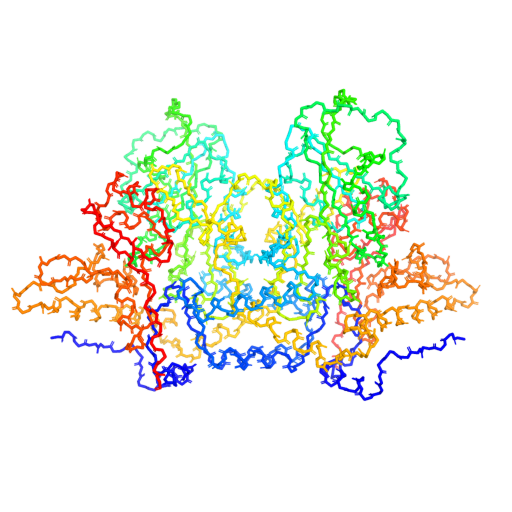C . GLY A 1 109 ? 25.453 13.641 -4.156 1 93.06 109 GLY A C 1
ATOM 869 O O . GLY A 1 109 ? 25.344 12.812 -3.252 1 93.06 109 GLY A O 1
ATOM 870 N N . SER A 1 110 ? 26.531 14.398 -4.32 1 88.38 110 SER A N 1
ATOM 871 C CA . SER A 1 110 ? 27.703 14.172 -3.494 1 88.38 110 SER A CA 1
ATOM 872 C C . SER A 1 110 ? 27.672 15.031 -2.234 1 88.38 110 SER A C 1
ATOM 874 O O . SER A 1 110 ? 28.375 14.734 -1.26 1 88.38 110 SER A O 1
ATOM 876 N N . SER A 1 111 ? 26.75 16.094 -2.246 1 91.25 111 SER A N 1
ATOM 877 C CA . SER A 1 111 ? 26.875 17.031 -1.132 1 91.25 111 SER A CA 1
ATOM 878 C C . SER A 1 111 ? 25.5 17.375 -0.548 1 91.25 111 SER A C 1
ATOM 880 O O . SER A 1 111 ? 25.406 18.141 0.413 1 91.25 111 SER A O 1
ATOM 882 N N . GLY A 1 112 ? 24.453 16.797 -1.098 1 94.44 112 GLY A N 1
ATOM 883 C CA . GLY A 1 112 ? 23.109 17.156 -0.672 1 94.44 112 GLY A CA 1
ATOM 884 C C . GLY A 1 112 ? 22.797 16.703 0.739 1 94.44 112 GLY A C 1
ATOM 885 O O . GLY A 1 112 ? 23.219 15.625 1.161 1 94.44 112 GLY A O 1
ATOM 886 N N . ASP A 1 113 ? 21.922 17.531 1.458 1 95.94 113 ASP A N 1
ATOM 887 C CA . ASP A 1 113 ? 21.547 17.25 2.838 1 95.94 113 ASP A CA 1
ATOM 888 C C . ASP A 1 113 ? 20.047 17 2.949 1 95.94 113 ASP A C 1
ATOM 890 O O . ASP A 1 113 ? 19.266 17.469 2.113 1 95.94 113 ASP A O 1
ATOM 894 N N . PHE A 1 114 ? 19.766 16.234 3.986 1 98.19 114 PHE A N 1
ATOM 895 C CA . PHE A 1 114 ? 18.359 16.047 4.34 1 98.19 114 PHE A CA 1
ATOM 896 C C . PHE A 1 114 ? 17.984 16.875 5.555 1 98.19 114 PHE A C 1
ATOM 898 O O . PHE A 1 114 ? 18.656 16.812 6.594 1 98.19 114 PHE A O 1
ATOM 905 N N . HIS A 1 115 ? 16.922 17.688 5.383 1 98.06 115 HIS A N 1
ATOM 906 C CA . HIS A 1 115 ? 16.391 18.516 6.457 1 98.06 115 HIS A CA 1
ATOM 907 C C . HIS A 1 115 ? 14.945 18.141 6.777 1 98.06 115 HIS A C 1
ATOM 909 O O . HIS A 1 115 ? 14.156 17.875 5.875 1 98.06 115 HIS A O 1
ATOM 915 N N . PHE A 1 116 ? 14.633 18.094 8.031 1 98.19 116 PHE A N 1
ATOM 916 C CA . PHE A 1 116 ? 13.25 17.906 8.453 1 98.19 116 PHE A CA 1
ATOM 917 C C . PHE A 1 116 ? 12.914 18.828 9.625 1 98.19 116 PHE A C 1
ATOM 919 O O . PHE A 1 116 ? 13.812 19.359 10.273 1 98.19 116 PHE A O 1
ATOM 926 N N . CYS A 1 117 ? 11.656 19.062 9.812 1 97.5 117 CYS A N 1
ATOM 927 C CA . CYS A 1 117 ? 11.188 19.906 10.906 1 97.5 117 CYS A CA 1
ATOM 928 C C . CYS A 1 117 ? 11.008 19.094 12.18 1 97.5 117 CYS A C 1
ATOM 930 O O . CYS A 1 117 ? 10.508 17.969 12.141 1 97.5 117 CYS A O 1
ATOM 932 N N . GLN A 1 118 ? 11.328 19.609 13.266 1 95.19 118 GLN A N 1
ATOM 933 C CA . GLN A 1 118 ? 11.18 18.984 14.57 1 95.19 118 GLN A CA 1
ATOM 934 C C . GLN A 1 118 ? 9.75 18.484 14.781 1 95.19 118 GLN A C 1
ATOM 936 O O . GLN A 1 118 ? 9.531 17.422 15.367 1 95.19 118 GLN A O 1
ATOM 941 N N . GLU A 1 119 ? 8.812 19.188 14.242 1 94.75 119 GLU A N 1
ATOM 942 C CA . GLU A 1 119 ? 7.398 18.906 14.508 1 94.75 119 GLU A CA 1
ATOM 943 C C . GLU A 1 119 ? 6.793 18.062 13.391 1 94.75 119 GLU A C 1
ATOM 945 O O . GLU A 1 119 ? 5.57 17.984 13.266 1 94.75 119 GLU A O 1
ATOM 950 N N . ASN A 1 120 ? 7.641 17.438 12.68 1 96.5 120 ASN A N 1
ATOM 951 C CA . ASN A 1 120 ? 7.125 16.531 11.656 1 96.5 120 ASN A CA 1
ATOM 952 C C . ASN A 1 120 ? 6.555 15.258 12.266 1 96.5 120 ASN A C 1
ATOM 954 O O . ASN A 1 120 ? 6.961 14.852 13.359 1 96.5 120 ASN A O 1
ATOM 958 N N . HIS A 1 121 ? 5.605 14.703 11.523 1 95.31 121 HIS A N 1
ATOM 959 C CA . HIS A 1 121 ? 5.09 13.367 11.82 1 95.31 121 HIS A CA 1
ATOM 960 C C . HIS A 1 121 ? 6.215 12.336 11.859 1 95.31 121 HIS A C 1
ATOM 962 O O . HIS A 1 121 ? 7.223 12.484 11.156 1 95.31 121 HIS A O 1
ATOM 968 N N . THR A 1 122 ? 6.02 11.281 12.562 1 94.19 122 THR A N 1
ATOM 969 C CA . THR A 1 122 ? 6.969 10.195 12.773 1 94.19 122 THR A CA 1
ATOM 970 C C . THR A 1 122 ? 7.445 9.633 11.438 1 94.19 122 THR A C 1
ATOM 972 O O . THR A 1 122 ? 8.602 9.227 11.312 1 94.19 122 THR A O 1
ATOM 975 N N . SER A 1 123 ? 6.656 9.5 10.453 1 97.38 123 SER A N 1
ATOM 976 C CA . SER A 1 123 ? 7.023 8.914 9.164 1 97.38 123 SER A CA 1
ATOM 977 C C . SER A 1 123 ? 8.125 9.719 8.484 1 97.38 123 SER A C 1
ATOM 979 O O . SER A 1 123 ? 8.914 9.172 7.715 1 97.38 123 SER A O 1
ATOM 981 N N . VAL A 1 124 ? 8.164 11.031 8.727 1 97.88 124 VAL A N 1
ATOM 982 C CA . VAL A 1 124 ? 9.25 11.852 8.188 1 97.88 124 VAL A CA 1
ATOM 983 C C . VAL A 1 124 ? 10.555 11.523 8.914 1 97.88 124 VAL A C 1
ATOM 985 O O . VAL A 1 124 ? 11.617 11.484 8.289 1 97.88 124 VAL A O 1
ATOM 988 N N . LEU A 1 125 ? 10.477 11.336 10.242 1 97.06 125 LEU A N 1
ATOM 989 C CA . LEU A 1 125 ? 11.656 10.883 10.961 1 97.06 125 LEU A CA 1
ATOM 990 C C . LEU A 1 125 ? 12.164 9.562 10.391 1 97.06 125 LEU A C 1
ATOM 992 O O . LEU A 1 125 ? 13.375 9.336 10.312 1 97.06 125 LEU A O 1
ATOM 996 N N . GLY A 1 126 ? 11.234 8.734 10.008 1 97.44 126 GLY A N 1
ATOM 997 C CA . GLY A 1 126 ? 11.609 7.465 9.406 1 97.44 126 GLY A CA 1
ATOM 998 C C . GLY A 1 126 ? 12.43 7.625 8.141 1 97.44 126 GLY A C 1
ATOM 999 O O . GLY A 1 126 ? 13.234 6.758 7.801 1 97.44 126 GLY A O 1
ATOM 1000 N N . MET A 1 127 ? 12.266 8.688 7.395 1 98.06 127 MET A N 1
ATOM 1001 C CA . MET A 1 127 ? 13.031 8.969 6.18 1 98.06 127 MET A CA 1
ATOM 1002 C C . MET A 1 127 ? 14.523 9.023 6.473 1 98.06 127 MET A C 1
ATOM 1004 O O . MET A 1 127 ? 15.344 8.648 5.629 1 98.06 127 MET A O 1
ATOM 1008 N N . ARG A 1 128 ? 14.898 9.422 7.645 1 96.69 128 ARG A N 1
ATOM 1009 C CA . ARG A 1 128 ? 16.297 9.586 8 1 96.69 128 ARG A CA 1
ATOM 1010 C C . ARG A 1 128 ? 17.047 8.258 7.887 1 96.69 128 ARG A C 1
ATOM 1012 O O . ARG A 1 128 ? 18.25 8.242 7.641 1 96.69 128 ARG A O 1
ATOM 1019 N N . GLU A 1 129 ? 16.266 7.168 8.07 1 95.69 129 GLU A N 1
ATOM 1020 C CA . GLU A 1 129 ? 16.875 5.84 8.016 1 95.69 129 GLU A CA 1
ATOM 1021 C C . GLU A 1 129 ? 17.109 5.398 6.578 1 95.69 129 GLU A C 1
ATOM 1023 O O . GLU A 1 129 ? 17.922 4.504 6.32 1 95.69 129 GLU A O 1
ATOM 1028 N N . ARG A 1 130 ? 16.516 6.043 5.672 1 96.44 130 ARG A N 1
ATOM 1029 C CA . ARG A 1 130 ? 16.484 5.504 4.316 1 96.44 130 ARG A CA 1
ATOM 1030 C C . ARG A 1 130 ? 17.234 6.406 3.344 1 96.44 130 ARG A C 1
ATOM 1032 O O . ARG A 1 130 ? 17.781 5.934 2.35 1 96.44 130 ARG A O 1
ATOM 1039 N N . VAL A 1 131 ? 17.266 7.715 3.607 1 96.94 131 VAL A N 1
ATOM 1040 C CA . VAL A 1 131 ? 17.891 8.664 2.686 1 96.94 131 VAL A CA 1
ATOM 1041 C C . VAL A 1 131 ? 19.391 8.406 2.598 1 96.94 131 VAL A C 1
ATOM 1043 O O . VAL A 1 131 ? 20 7.91 3.551 1 96.94 131 VAL A O 1
ATOM 1046 N N . ARG A 1 132 ? 19.953 8.688 1.47 1 94.75 132 ARG A N 1
ATOM 1047 C CA . ARG A 1 132 ? 21.406 8.672 1.266 1 94.75 132 ARG A CA 1
ATOM 1048 C C . ARG A 1 132 ? 21.953 10.086 1.134 1 94.75 132 ARG A C 1
ATOM 1050 O O . ARG A 1 132 ? 22.5 10.445 0.091 1 94.75 132 ARG A O 1
ATOM 1057 N N . ALA A 1 133 ? 21.844 10.805 2.182 1 95.44 133 ALA A N 1
ATOM 1058 C CA . ALA A 1 133 ? 22.25 12.211 2.236 1 95.44 133 ALA A CA 1
ATOM 1059 C C . ALA A 1 133 ? 23.656 12.359 2.818 1 95.44 133 ALA A C 1
ATOM 1061 O O . ALA A 1 133 ? 24.172 11.438 3.457 1 95.44 133 ALA A O 1
ATOM 1062 N N . ASN A 1 134 ? 24.266 13.43 2.514 1 93.88 134 ASN A N 1
ATOM 1063 C CA . ASN A 1 134 ? 25.547 13.758 3.123 1 93.88 134 ASN A CA 1
ATOM 1064 C C . ASN A 1 134 ? 25.406 14.07 4.609 1 93.88 134 ASN A C 1
ATOM 1066 O O . ASN A 1 134 ? 26.25 13.695 5.414 1 93.88 134 ASN A O 1
ATOM 1070 N N . GLY A 1 135 ? 24.375 14.758 4.895 1 95.25 135 GLY A N 1
ATOM 1071 C CA . GLY A 1 135 ? 24.047 15.109 6.266 1 95.25 135 GLY A CA 1
ATOM 1072 C C . GLY A 1 135 ? 22.562 15.125 6.539 1 95.25 135 GLY A C 1
ATOM 1073 O O . GLY A 1 135 ? 21.75 15.25 5.613 1 95.25 135 GLY A O 1
ATOM 1074 N N . ILE A 1 136 ? 22.203 14.938 7.836 1 97.81 136 ILE A N 1
ATOM 1075 C CA . ILE A 1 136 ? 20.828 14.984 8.297 1 97.81 136 ILE A CA 1
ATOM 1076 C C . ILE A 1 136 ? 20.672 16.062 9.375 1 97.81 136 ILE A C 1
ATOM 1078 O O . ILE A 1 136 ? 21.422 16.062 10.359 1 97.81 136 ILE A O 1
ATOM 1082 N N . TYR A 1 137 ? 19.688 16.969 9.172 1 96.62 137 TYR A N 1
ATOM 1083 C CA . TYR A 1 137 ? 19.547 18.141 10.039 1 96.62 137 TYR A CA 1
ATOM 1084 C C . TYR A 1 137 ? 18.109 18.297 10.5 1 96.62 137 TYR A C 1
ATOM 1086 O O . TYR A 1 137 ? 17.172 18.094 9.727 1 96.62 137 TYR A O 1
ATOM 1094 N N . MET A 1 138 ? 17.953 18.703 11.758 1 97 138 MET A N 1
ATOM 1095 C CA . MET A 1 138 ? 16.641 19.047 12.305 1 97 138 MET A CA 1
ATOM 1096 C C . MET A 1 138 ? 16.453 20.562 12.344 1 97 138 MET A C 1
ATOM 1098 O O . MET A 1 138 ? 17.312 21.281 12.844 1 97 138 MET A O 1
ATOM 1102 N N . LEU A 1 139 ? 15.383 21 11.805 1 96.62 139 LEU A N 1
ATOM 1103 C CA . LEU A 1 139 ? 15.023 22.406 11.852 1 96.62 139 LEU A CA 1
ATOM 1104 C C . LEU A 1 139 ? 13.867 22.641 12.82 1 96.62 139 LEU A C 1
ATOM 1106 O O . LEU A 1 139 ? 12.977 21.797 12.945 1 96.62 139 LEU A O 1
ATOM 1110 N N . ARG A 1 140 ? 13.914 23.812 13.445 1 94.31 140 ARG A N 1
ATOM 1111 C CA . ARG A 1 140 ? 12.719 24.312 14.133 1 94.31 140 ARG A CA 1
ATOM 1112 C C . ARG A 1 140 ? 11.805 25.047 13.164 1 94.31 140 ARG A C 1
ATOM 1114 O O . ARG A 1 140 ? 12.258 25.562 12.141 1 94.31 140 ARG A O 1
ATOM 1121 N N . GLU A 1 141 ? 10.594 25.062 13.562 1 93.81 141 GLU A N 1
ATOM 1122 C CA . GLU A 1 141 ? 9.594 25.672 12.695 1 93.81 141 GLU A CA 1
ATOM 1123 C C . GLU A 1 141 ? 10 27.094 12.305 1 93.81 141 GLU A C 1
ATOM 1125 O O . GLU A 1 141 ? 9.875 27.484 11.141 1 93.81 141 GLU A O 1
ATOM 1130 N N . LYS A 1 142 ? 10.562 27.875 13.156 1 92.12 142 LYS A N 1
ATOM 1131 C CA . LYS A 1 142 ? 10.914 29.266 12.93 1 92.12 142 LYS A CA 1
ATOM 1132 C C . LYS A 1 142 ? 12.031 29.391 11.891 1 92.12 142 LYS A C 1
ATOM 1134 O O . LYS A 1 142 ? 12.125 30.406 11.195 1 92.12 142 LYS A O 1
ATOM 1139 N N . GLU A 1 143 ? 12.82 28.359 11.797 1 93.88 143 GLU A N 1
ATOM 1140 C CA . GLU A 1 143 ? 13.922 28.359 10.836 1 93.88 143 GLU A CA 1
ATOM 1141 C C . GLU A 1 143 ? 13.414 28.125 9.414 1 93.88 143 GLU A C 1
ATOM 1143 O O . GLU A 1 143 ? 14.133 28.375 8.445 1 93.88 143 GLU A O 1
ATOM 1148 N N . ILE A 1 144 ? 12.188 27.641 9.297 1 94.56 144 ILE A N 1
ATOM 1149 C CA . ILE A 1 144 ? 11.562 27.422 8 1 94.56 144 ILE A CA 1
ATOM 1150 C C . ILE A 1 144 ? 10.711 28.625 7.617 1 94.56 144 ILE A C 1
ATOM 1152 O O . ILE A 1 144 ? 10.789 29.125 6.488 1 94.56 144 ILE A O 1
ATOM 1156 N N . SER A 1 145 ? 10.016 29.203 8.547 1 89 145 SER A N 1
ATOM 1157 C CA . SER A 1 145 ? 9.008 30.219 8.273 1 89 145 SER A CA 1
ATOM 1158 C C . SER A 1 145 ? 9.625 31.609 8.273 1 89 145 SER A C 1
ATOM 1160 O O . SER A 1 145 ? 9.031 32.562 7.742 1 89 145 SER A O 1
ATOM 1162 N N . SER A 1 146 ? 10.688 31.891 9.031 1 79 146 SER A N 1
ATOM 1163 C CA . SER A 1 146 ? 11.227 33.25 9.234 1 79 146 SER A CA 1
ATOM 1164 C C . SER A 1 146 ? 11.711 33.844 7.922 1 79 146 SER A C 1
ATOM 1166 O O . SER A 1 146 ? 11.805 35.062 7.793 1 79 146 SER A O 1
ATOM 1168 N N . GLY A 1 147 ? 11.641 33.125 6.82 1 64.06 147 GLY A N 1
ATOM 1169 C CA . GLY A 1 147 ? 11.977 33.688 5.523 1 64.06 147 GLY A CA 1
ATOM 1170 C C . GLY A 1 147 ? 13.281 34.469 5.527 1 64.06 147 GLY A C 1
ATOM 1171 O O . GLY A 1 147 ? 13.516 35.312 4.66 1 64.06 147 GLY A O 1
ATOM 1172 N N . GLU A 1 148 ? 13.992 34.625 6.68 1 57.88 148 GLU A N 1
ATOM 1173 C CA . GLU A 1 148 ? 15.188 35.469 6.68 1 57.88 148 GLU A CA 1
ATOM 1174 C C . GLU A 1 148 ? 16.141 35.062 5.551 1 57.88 148 GLU A C 1
ATOM 1176 O O . GLU A 1 148 ? 16.5 33.906 5.422 1 57.88 148 GLU A O 1
ATOM 1181 N N . PRO A 1 149 ? 16.016 35.938 4.516 1 52.97 149 PRO A N 1
ATOM 1182 C CA . PRO A 1 149 ? 16.906 35.656 3.395 1 52.97 149 PRO A CA 1
ATOM 1183 C C . PRO A 1 149 ? 18.328 35.344 3.848 1 52.97 149 PRO A C 1
ATOM 1185 O O . PRO A 1 149 ? 18.734 35.688 4.961 1 52.97 149 PRO A O 1
ATOM 1188 N N . LYS A 1 150 ? 18.844 34.25 3.154 1 53.94 150 LYS A N 1
ATOM 1189 C CA . LYS A 1 150 ? 20.281 34.094 3.377 1 53.94 150 LYS A CA 1
ATOM 1190 C C . LYS A 1 150 ? 20.953 35.469 3.562 1 53.94 150 LYS A C 1
ATOM 1192 O O . LYS A 1 150 ? 20.578 36.438 2.91 1 53.94 150 LYS A O 1
ATOM 1197 N N . ALA A 1 151 ? 21.391 35.781 4.582 1 43.25 151 ALA A N 1
ATOM 1198 C CA . ALA A 1 151 ? 22.219 37 4.57 1 43.25 151 ALA A CA 1
ATOM 1199 C C . ALA A 1 151 ? 22.828 37.219 3.193 1 43.25 151 ALA A C 1
ATOM 1201 O O . ALA A 1 151 ? 23.172 36.281 2.492 1 43.25 151 ALA A O 1
ATOM 1202 N N . ASN A 1 152 ? 22.656 38.375 2.529 1 37.53 152 ASN A N 1
ATOM 1203 C CA . ASN A 1 152 ? 23.062 38.906 1.231 1 37.53 152 ASN A CA 1
ATOM 1204 C C . ASN A 1 152 ? 24.25 38.156 0.657 1 37.53 152 ASN A C 1
ATOM 1206 O O . ASN A 1 152 ? 24.844 38.562 -0.345 1 37.53 152 ASN A O 1
ATOM 1210 N N . GLY A 1 153 ? 25.297 37.781 1.402 1 38.34 153 GLY A N 1
ATOM 1211 C CA . GLY A 1 153 ? 26.547 38.156 0.75 1 38.34 153 GLY A CA 1
ATOM 1212 C C . GLY A 1 153 ? 26.734 37.438 -0.581 1 38.34 153 GLY A C 1
ATOM 1213 O O . GLY A 1 153 ? 25.797 36.906 -1.152 1 38.34 153 GLY A O 1
ATOM 1214 N N . GLU A 1 154 ? 27.891 36.688 -0.914 1 37.78 154 GLU A N 1
ATOM 1215 C CA . GLU A 1 154 ? 28.641 36.438 -2.143 1 37.78 154 GLU A CA 1
ATOM 1216 C C . GLU A 1 154 ? 27.969 35.375 -2.998 1 37.78 154 GLU A C 1
ATOM 1218 O O . GLU A 1 154 ? 27.719 34.25 -2.521 1 37.78 154 GLU A O 1
ATOM 1223 N N . VAL A 1 155 ? 26.953 35.75 -3.842 1 41 155 VAL A N 1
ATOM 1224 C CA . VAL A 1 155 ? 26.703 34.906 -4.988 1 41 155 VAL A CA 1
ATOM 1225 C C . VAL A 1 155 ? 27.953 34.062 -5.301 1 41 155 VAL A C 1
ATOM 1227 O O . VAL A 1 155 ? 28.969 34.625 -5.734 1 41 155 VAL A O 1
ATOM 1230 N N . HIS A 1 156 ? 28.312 33.219 -4.535 1 40.84 156 HIS A N 1
ATOM 1231 C CA . HIS A 1 156 ? 29.469 32.438 -4.988 1 40.84 156 HIS A CA 1
ATOM 1232 C C . HIS A 1 156 ? 29.234 31.844 -6.371 1 40.84 156 HIS A C 1
ATOM 1234 O O . HIS A 1 156 ? 28.156 31.281 -6.629 1 40.84 156 HIS A O 1
ATOM 1240 N N . GLU A 1 157 ? 29.781 32.469 -7.363 1 41.88 157 GLU A N 1
ATOM 1241 C CA . GLU A 1 157 ? 29.938 31.891 -8.695 1 41.88 157 GLU A CA 1
ATOM 1242 C C . GLU A 1 157 ? 30.125 30.375 -8.617 1 41.88 157 GLU A C 1
ATOM 1244 O O . GLU A 1 157 ? 31.188 29.891 -8.227 1 41.88 157 GLU A O 1
ATOM 1249 N N . VAL A 1 158 ? 29.125 29.641 -8.242 1 44.25 158 VAL A N 1
ATOM 1250 C CA . VAL A 1 158 ? 29.281 28.188 -8.094 1 44.25 158 VAL A CA 1
ATOM 1251 C C . VAL A 1 158 ? 29.469 27.547 -9.461 1 44.25 158 VAL A C 1
ATOM 1253 O O . VAL A 1 158 ? 28.594 27.641 -10.32 1 44.25 158 VAL A O 1
ATOM 1256 N N . SER A 1 159 ? 30.609 27.469 -9.961 1 43.03 159 SER A N 1
ATOM 1257 C CA . SER A 1 159 ? 30.969 26.891 -11.25 1 43.03 159 SER A CA 1
ATOM 1258 C C . SER A 1 159 ? 30.234 25.562 -11.469 1 43.03 159 SER A C 1
ATOM 1260 O O . SER 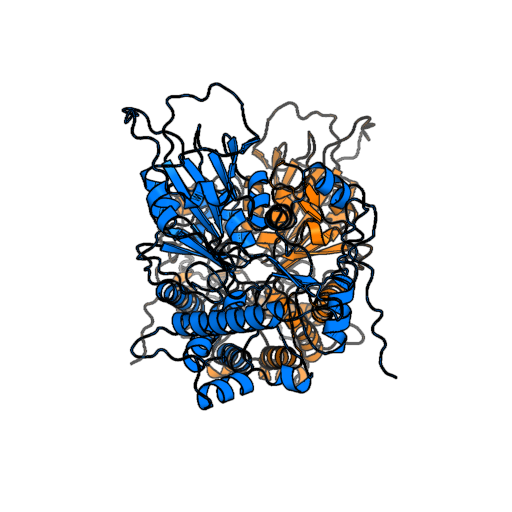A 1 159 ? 29.891 25.219 -12.594 1 43.03 159 SER A O 1
ATOM 1262 N N . GLY A 1 160 ? 30.453 24.266 -10.688 1 48.19 160 GLY A N 1
ATOM 1263 C CA . GLY A 1 160 ? 30.219 22.859 -11 1 48.19 160 GLY A CA 1
ATOM 1264 C C . GLY A 1 160 ? 28.922 22.328 -10.406 1 48.19 160 GLY A C 1
ATOM 1265 O O . GLY A 1 160 ? 28.297 22.969 -9.562 1 48.19 160 GLY A O 1
ATOM 1266 N N . LYS A 1 161 ? 28.188 21.391 -11.141 1 54.28 161 LYS A N 1
ATOM 1267 C CA . LYS A 1 161 ? 26.891 20.844 -10.742 1 54.28 161 LYS A CA 1
ATOM 1268 C C . LYS A 1 161 ? 26.906 20.375 -9.297 1 54.28 161 LYS A C 1
ATOM 1270 O O . LYS A 1 161 ? 27.656 19.469 -8.938 1 54.28 161 LYS A O 1
ATOM 1275 N N . THR A 1 162 ? 26.453 21.094 -8.203 1 70.75 162 THR A N 1
ATOM 1276 C CA . THR A 1 162 ? 26.438 20.859 -6.762 1 70.75 162 THR A CA 1
ATOM 1277 C C . THR A 1 162 ? 25.344 19.875 -6.383 1 70.75 162 THR A C 1
ATOM 1279 O O . THR A 1 162 ? 24.562 19.438 -7.238 1 70.75 162 THR A O 1
ATOM 1282 N N . GLY A 1 163 ? 25.156 19.328 -5.176 1 90.25 163 GLY A N 1
ATOM 1283 C CA . GLY A 1 163 ? 24.25 18.375 -4.566 1 90.25 163 GLY A CA 1
ATOM 1284 C C . GLY A 1 163 ? 22.812 18.891 -4.465 1 90.25 163 GLY A C 1
ATOM 1285 O O . GLY A 1 163 ? 22.531 20.031 -4.84 1 90.25 163 GLY A O 1
ATOM 1286 N N . ASN A 1 164 ? 21.859 18.047 -4.367 1 96.19 164 ASN A N 1
ATOM 1287 C CA . ASN A 1 164 ? 20.453 18.328 -4.125 1 96.19 164 ASN A CA 1
ATOM 1288 C C . ASN A 1 164 ? 20.062 18.094 -2.668 1 96.19 164 ASN A C 1
ATOM 1290 O O . ASN A 1 164 ? 20.203 16.969 -2.164 1 96.19 164 ASN A O 1
ATOM 1294 N N . SER A 1 165 ? 19.641 19.188 -2.021 1 97 165 SER A N 1
ATOM 1295 C CA . SER A 1 165 ? 19.141 19.016 -0.656 1 97 165 SER A CA 1
ATOM 1296 C C . SER A 1 165 ? 17.625 18.906 -0.626 1 97 165 SER A C 1
ATOM 1298 O O . SER A 1 165 ? 16.938 19.438 -1.504 1 97 165 SER A O 1
ATOM 1300 N N . LEU A 1 166 ? 17.125 18.156 0.368 1 98.56 166 LEU A N 1
ATOM 1301 C CA . LEU A 1 166 ? 15.695 17.922 0.528 1 98.56 166 LEU A CA 1
ATOM 1302 C C . LEU A 1 166 ? 15.227 18.391 1.899 1 98.56 166 LEU A C 1
ATOM 1304 O O . LEU A 1 166 ? 15.773 17.984 2.924 1 98.56 166 LEU A O 1
ATOM 1308 N N . LEU A 1 167 ? 14.281 19.312 1.914 1 98.56 167 LEU A N 1
ATOM 1309 C CA . LEU A 1 167 ? 13.602 19.703 3.141 1 98.56 167 LEU A CA 1
ATOM 1310 C C . LEU A 1 167 ? 12.188 19.141 3.182 1 98.56 167 LEU A C 1
ATOM 1312 O O . LEU A 1 167 ? 11.398 19.359 2.256 1 98.56 167 LEU A O 1
ATOM 1316 N N . THR A 1 168 ? 11.898 18.406 4.23 1 98.81 168 THR A N 1
ATOM 1317 C CA . THR A 1 168 ? 10.555 17.891 4.445 1 98.81 168 THR A CA 1
ATOM 1318 C C . THR A 1 168 ? 9.906 18.547 5.652 1 98.81 168 THR A C 1
ATOM 1320 O O . THR A 1 168 ? 10.461 18.547 6.75 1 98.81 168 THR A O 1
ATOM 1323 N N . PHE A 1 169 ? 8.734 19.156 5.484 1 98.44 169 PHE A N 1
ATOM 1324 C CA . PHE A 1 169 ? 7.992 19.703 6.609 1 98.44 169 PHE A CA 1
ATOM 1325 C C . PHE A 1 169 ? 6.488 19.562 6.387 1 98.44 169 PHE A C 1
ATOM 1327 O O . PHE A 1 169 ? 6.043 19.328 5.262 1 98.44 169 PHE A O 1
ATOM 1334 N N . SER A 1 170 ? 5.73 19.609 7.43 1 98.06 170 SER A N 1
ATOM 1335 C CA . SER A 1 170 ? 4.281 19.469 7.367 1 98.06 170 SER A CA 1
ATOM 1336 C C . SER A 1 170 ? 3.609 20.797 7.043 1 98.06 170 SER A C 1
ATOM 1338 O O . SER A 1 170 ? 3.926 21.812 7.652 1 98.06 170 SER A O 1
ATOM 1340 N N . ALA A 1 171 ? 2.656 20.734 6.125 1 98.5 171 ALA A N 1
ATOM 1341 C CA . ALA A 1 171 ? 1.852 2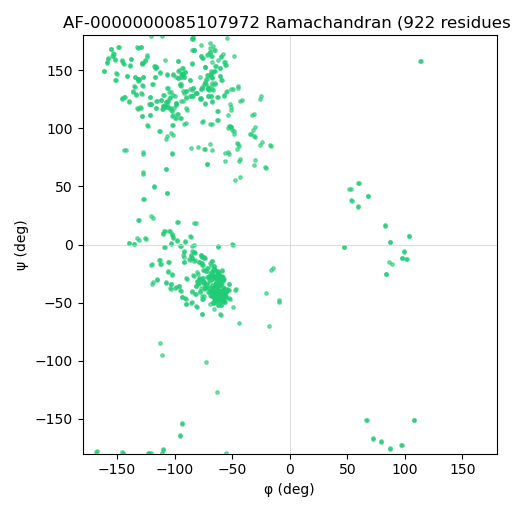1.938 5.875 1 98.5 171 ALA A CA 1
ATOM 1342 C C . ALA A 1 171 ? 1.033 22.312 7.109 1 98.5 171 ALA A C 1
ATOM 1344 O O . ALA A 1 171 ? 0.792 23.484 7.363 1 98.5 171 ALA A O 1
ATOM 1345 N N . GLN A 1 172 ? 0.624 21.328 7.797 1 97.75 172 GLN A N 1
ATOM 1346 C CA . GLN A 1 172 ? -0.11 21.484 9.047 1 97.75 172 GLN A CA 1
ATOM 1347 C C . GLN A 1 172 ? 0.348 20.453 10.078 1 97.75 172 GLN A C 1
ATOM 1349 O O . GLN A 1 172 ? 0.341 19.25 9.812 1 97.75 172 GLN A O 1
ATOM 1354 N N . CYS A 1 173 ? 0.775 20.938 11.219 1 96.44 173 CYS A N 1
ATOM 1355 C CA . CYS A 1 173 ? 1.197 20.062 12.297 1 96.44 173 CYS A CA 1
ATOM 1356 C C . CYS A 1 173 ? 0.035 19.203 12.781 1 96.44 173 CYS A C 1
ATOM 1358 O O . CYS A 1 173 ? -1.016 19.719 13.156 1 96.44 173 CYS A O 1
ATOM 1360 N N . ASN A 1 174 ? 0.213 17.859 12.828 1 93.44 174 ASN A N 1
ATOM 1361 C CA . ASN A 1 174 ? -0.852 16.953 13.227 1 93.44 174 ASN A CA 1
ATOM 1362 C C . ASN A 1 174 ? -1.084 16.984 14.734 1 93.44 174 ASN A C 1
ATOM 1364 O O . ASN A 1 174 ? -2.092 16.469 15.219 1 93.44 174 ASN A O 1
ATOM 1368 N N . PHE A 1 175 ? -0.238 17.594 15.461 1 93.69 175 PHE A N 1
ATOM 1369 C CA . PHE A 1 175 ? -0.37 17.734 16.906 1 93.69 175 PHE A CA 1
ATOM 1370 C C . PHE A 1 175 ? -1.128 19 17.266 1 93.69 175 PHE A C 1
ATOM 1372 O O . PHE A 1 175 ? -2.133 18.953 17.984 1 93.69 175 PHE A O 1
ATOM 1379 N N . SER A 1 176 ? -0.699 20.141 16.719 1 94.44 176 SER A N 1
ATOM 1380 C CA . SER A 1 176 ? -1.202 21.422 17.188 1 94.44 176 SER A CA 1
ATOM 1381 C C . SER A 1 176 ? -2.182 22.031 16.188 1 94.44 176 SER A C 1
ATOM 1383 O O . SER A 1 176 ? -2.961 22.922 16.531 1 94.44 176 SER A O 1
ATOM 1385 N N . GLY A 1 177 ? -2.057 21.609 14.977 1 96.5 177 GLY A N 1
ATOM 1386 C CA . GLY A 1 177 ? -2.861 22.219 13.93 1 96.5 177 GLY A CA 1
ATOM 1387 C C . GLY A 1 177 ? -2.223 23.453 13.328 1 96.5 177 GLY A C 1
ATOM 1388 O O . GLY A 1 177 ? -2.789 24.078 12.43 1 96.5 177 GLY A O 1
ATOM 1389 N N . TYR A 1 178 ? -1.025 23.812 13.766 1 97.06 178 TYR A N 1
ATOM 1390 C CA . TYR A 1 178 ? -0.324 24.969 13.242 1 97.06 178 TYR A CA 1
ATOM 1391 C C . TYR A 1 178 ? 0.039 24.781 11.773 1 97.06 178 TYR A C 1
ATOM 1393 O O . TYR A 1 178 ? 0.467 23.688 11.375 1 97.06 178 TYR A O 1
ATOM 1401 N N . LYS A 1 179 ? -0.128 25.812 11 1 97.88 179 LYS A N 1
ATOM 1402 C CA . LYS A 1 179 ? 0.193 25.781 9.578 1 97.88 179 LYS A CA 1
ATOM 1403 C C . LYS A 1 179 ? 1.422 26.641 9.266 1 97.88 179 LYS A C 1
ATOM 1405 O O . LYS A 1 179 ? 1.432 27.844 9.531 1 97.88 179 LYS A O 1
ATOM 1410 N N . ILE A 1 180 ? 2.43 26.031 8.766 1 96.94 180 ILE A N 1
ATOM 1411 C CA . ILE A 1 180 ? 3.58 26.797 8.281 1 96.94 180 ILE A CA 1
ATOM 1412 C C . ILE A 1 180 ? 3.207 27.531 7 1 96.94 180 ILE A C 1
ATOM 1414 O O . ILE A 1 180 ? 2.6 26.953 6.098 1 96.94 180 ILE A O 1
ATOM 1418 N N . PRO A 1 181 ? 3.562 28.828 6.918 1 96.69 181 PRO A N 1
ATOM 1419 C CA . PRO A 1 181 ? 3.248 29.547 5.68 1 96.69 181 PRO A CA 1
ATOM 1420 C C . PRO A 1 181 ? 3.859 28.891 4.445 1 96.69 181 PRO A C 1
ATOM 1422 O O . PRO A 1 181 ? 5.07 28.672 4.395 1 96.69 181 PRO A O 1
ATOM 1425 N N . LEU A 1 182 ? 3.041 28.641 3.42 1 97.88 182 LEU A N 1
ATOM 1426 C CA . LEU A 1 182 ? 3.48 27.875 2.26 1 97.88 182 LEU A CA 1
ATOM 1427 C C . LEU A 1 182 ? 4.352 28.734 1.342 1 97.88 182 LEU A C 1
ATOM 1429 O O . LEU A 1 182 ? 5.023 28.203 0.451 1 97.88 182 LEU A O 1
ATOM 1433 N N . GLU A 1 183 ? 4.445 30.062 1.582 1 96.56 183 GLU A N 1
ATOM 1434 C CA . GLU A 1 183 ? 5.348 30.938 0.849 1 96.56 183 GLU A CA 1
ATOM 1435 C C . GLU A 1 183 ? 6.805 30.531 1.06 1 96.56 183 GLU A C 1
ATOM 1437 O O . GLU A 1 183 ? 7.656 30.812 0.211 1 96.56 183 GLU A O 1
ATOM 1442 N N . ALA A 1 184 ? 7.012 29.875 2.164 1 96.5 184 ALA A N 1
ATOM 1443 C CA . ALA A 1 184 ? 8.359 29.406 2.484 1 96.5 184 ALA A CA 1
ATOM 1444 C C . ALA A 1 184 ? 8.891 28.484 1.4 1 96.5 184 ALA A C 1
ATOM 1446 O O . ALA A 1 184 ? 10.102 28.391 1.188 1 96.5 184 ALA A O 1
ATOM 1447 N N . ILE A 1 185 ? 7.988 27.797 0.703 1 97.75 185 ILE A N 1
ATOM 1448 C CA . ILE A 1 185 ? 8.367 26.797 -0.299 1 97.75 185 ILE A CA 1
ATOM 1449 C C . ILE A 1 185 ? 9.203 27.469 -1.39 1 97.75 185 ILE A C 1
ATOM 1451 O O . ILE A 1 185 ? 10.375 27.109 -1.585 1 97.75 185 ILE A O 1
ATOM 1455 N N . GLU A 1 186 ? 8.656 28.438 -2.07 1 96.56 186 GLU A N 1
ATOM 1456 C CA . GLU A 1 186 ? 9.352 29.125 -3.158 1 96.56 186 GLU A CA 1
ATOM 1457 C C . GLU A 1 186 ? 10.602 29.828 -2.652 1 96.56 186 GLU A C 1
ATOM 1459 O O . GLU A 1 186 ? 11.648 29.812 -3.307 1 96.56 186 GLU A O 1
ATOM 1464 N N . GLN A 1 187 ? 10.547 30.438 -1.507 1 94.94 187 GLN A N 1
ATOM 1465 C CA . GLN A 1 187 ? 11.672 31.172 -0.932 1 94.94 187 GLN A CA 1
ATOM 1466 C C . GLN A 1 187 ? 12.875 30.25 -0.728 1 94.94 187 GLN A C 1
ATOM 1468 O O . GLN A 1 187 ? 13.992 30.594 -1.108 1 94.94 187 GLN A O 1
ATOM 1473 N N . ILE A 1 188 ? 12.656 29.109 -0.182 1 95.44 188 ILE A N 1
ATOM 1474 C CA . ILE A 1 188 ? 13.742 28.188 0.126 1 95.44 188 ILE A CA 1
ATOM 1475 C C . ILE A 1 188 ? 14.266 27.547 -1.163 1 95.44 188 ILE A C 1
ATOM 1477 O O . ILE A 1 188 ? 15.461 27.312 -1.304 1 95.44 188 ILE A O 1
ATOM 1481 N N . GLN A 1 189 ? 13.367 27.281 -2.096 1 95.25 189 GLN A N 1
ATOM 1482 C CA . GLN A 1 189 ? 13.781 26.734 -3.383 1 95.25 189 GLN A CA 1
ATOM 1483 C C . GLN A 1 189 ? 14.727 27.688 -4.105 1 95.25 189 GLN A C 1
ATOM 1485 O O . GLN A 1 189 ? 15.656 27.25 -4.793 1 95.25 189 GLN A O 1
ATOM 1490 N N . ILE A 1 190 ? 14.547 28.969 -3.924 1 93.19 190 ILE A N 1
ATOM 1491 C CA . ILE A 1 190 ? 15.328 29.984 -4.625 1 93.19 190 ILE A CA 1
ATOM 1492 C C . ILE A 1 190 ? 16.578 30.328 -3.809 1 93.19 190 ILE A C 1
ATOM 1494 O O . ILE A 1 190 ? 17.688 30.312 -4.332 1 93.19 190 ILE A O 1
ATOM 1498 N N . ASP A 1 191 ? 16.391 30.547 -2.475 1 90.56 191 ASP A N 1
ATOM 1499 C CA . ASP A 1 191 ? 17.453 31.172 -1.675 1 90.56 191 ASP A CA 1
ATOM 1500 C C . ASP A 1 191 ? 18.156 30.141 -0.804 1 90.56 191 ASP A C 1
ATOM 1502 O O . ASP A 1 191 ? 19.219 30.422 -0.235 1 90.56 191 ASP A O 1
ATOM 1506 N N . GLY A 1 192 ? 17.531 29.016 -0.675 1 91.69 192 GLY A N 1
ATOM 1507 C CA . GLY A 1 192 ? 18.062 28.047 0.271 1 91.69 192 GLY A CA 1
ATOM 1508 C C . GLY A 1 192 ? 17.703 28.359 1.71 1 91.69 192 GLY A C 1
ATOM 1509 O O . GLY A 1 192 ? 16.812 29.156 1.97 1 91.69 192 GLY A O 1
ATOM 1510 N N . LEU A 1 193 ? 18.344 27.625 2.65 1 91.81 193 LEU A N 1
ATOM 1511 C CA . LEU A 1 193 ? 18.109 27.812 4.078 1 91.81 193 LEU A CA 1
ATOM 1512 C C . LEU A 1 193 ? 19.141 28.766 4.68 1 91.81 193 LEU A C 1
ATOM 1514 O O . LEU A 1 193 ? 20.328 28.656 4.391 1 91.81 193 LEU A O 1
ATOM 1518 N N . ALA A 1 194 ? 18.672 29.656 5.504 1 87.06 194 ALA A N 1
ATOM 1519 C CA . ALA A 1 194 ? 19.594 30.562 6.188 1 87.06 194 ALA A CA 1
ATOM 1520 C C . ALA A 1 194 ? 20.5 29.812 7.152 1 87.06 194 ALA A C 1
ATOM 1522 O O . ALA A 1 194 ? 21.672 30.141 7.301 1 87.06 194 ALA A O 1
ATOM 1523 N N . LYS A 1 195 ? 19.906 28.875 7.77 1 88.19 195 LYS A N 1
ATOM 1524 C CA . LYS A 1 195 ? 20.609 27.969 8.688 1 88.19 195 LYS A CA 1
ATOM 1525 C C . LYS A 1 195 ? 20.281 26.516 8.391 1 88.19 195 LYS A C 1
ATOM 1527 O O . LYS A 1 195 ? 19.125 26.188 8.102 1 88.19 195 LYS A O 1
ATOM 1532 N N . PRO A 1 196 ? 21.297 25.719 8.531 1 89.25 196 PRO A N 1
ATOM 1533 C CA . PRO A 1 196 ? 21.047 24.312 8.203 1 89.25 196 PRO A CA 1
ATOM 1534 C C . PRO A 1 196 ? 20.234 23.594 9.281 1 89.25 196 PRO A C 1
ATOM 1536 O O . PRO A 1 196 ? 19.609 22.562 9 1 89.25 196 PRO A O 1
ATOM 1539 N N . GLY A 1 197 ? 20.203 24.047 10.477 1 93 197 GLY A N 1
ATOM 1540 C CA . GLY A 1 197 ? 19.578 23.359 11.602 1 93 197 GLY A CA 1
ATOM 1541 C C . GLY A 1 197 ? 20.562 22.562 12.43 1 93 197 GLY A C 1
ATOM 1542 O O . GLY A 1 197 ? 21.781 22.719 12.273 1 93 197 GLY A O 1
ATOM 1543 N N . LYS A 1 198 ? 20.078 21.812 13.344 1 94.19 198 LYS A N 1
ATOM 1544 C CA . LYS A 1 198 ? 20.906 20.953 14.195 1 94.19 198 LYS A CA 1
ATOM 1545 C C . LYS A 1 198 ? 21.359 19.703 13.453 1 94.19 198 LYS A C 1
ATOM 1547 O O . LYS A 1 198 ? 20.516 18.922 12.977 1 94.19 198 LYS A O 1
ATOM 1552 N N . GLN A 1 199 ? 22.641 19.438 13.398 1 95.31 199 GLN A N 1
ATOM 1553 C CA . GLN A 1 199 ? 23.156 18.25 12.727 1 95.31 199 GLN A CA 1
ATOM 1554 C C . GLN A 1 199 ? 22.969 17 13.578 1 95.31 199 GLN A C 1
ATOM 1556 O O . GLN A 1 199 ? 23.375 16.969 14.742 1 95.31 199 GLN A O 1
ATOM 1561 N N . LEU A 1 200 ? 22.359 16.047 13.016 1 95.94 200 LEU A N 1
ATOM 1562 C CA . LEU A 1 200 ? 22.141 14.797 13.727 1 95.94 200 LEU A CA 1
ATOM 1563 C C . LEU A 1 200 ? 23.109 13.727 13.25 1 95.94 200 LEU A C 1
ATOM 1565 O O . LEU A 1 200 ? 23.469 12.828 14.016 1 95.94 200 LEU A O 1
ATOM 1569 N N . TRP A 1 201 ? 23.453 13.711 12.055 1 94.81 201 TRP A N 1
ATOM 1570 C CA . TRP A 1 201 ? 24.297 12.711 11.422 1 94.81 201 TRP A CA 1
ATOM 1571 C C . TRP A 1 201 ? 25.062 13.305 10.25 1 94.81 201 TRP A C 1
ATOM 1573 O O . TRP A 1 201 ? 24.594 14.25 9.609 1 94.81 201 TRP A O 1
ATOM 1583 N N . GLY A 1 202 ? 26.203 12.656 9.828 1 89.31 202 GLY A N 1
ATOM 1584 C CA . GLY A 1 202 ? 26.984 13.07 8.672 1 89.31 202 GLY A CA 1
ATOM 1585 C C . GLY A 1 202 ? 28.375 13.562 9.023 1 89.31 202 GLY A C 1
ATOM 1586 O O . GLY A 1 202 ? 28.734 13.617 10.203 1 89.31 202 GLY A O 1
ATOM 1587 N N . SER A 1 203 ? 29.391 13.562 8.078 1 70.62 203 SER A N 1
ATOM 1588 C CA . SER A 1 203 ? 30.766 13.977 8.281 1 70.62 203 SER A CA 1
ATOM 1589 C C . SER A 1 203 ? 30.859 15.445 8.664 1 70.62 203 SER A C 1
ATOM 1591 O O . SER A 1 203 ? 30.156 16.281 8.086 1 70.62 203 SER A O 1
ATOM 1593 N N . VAL A 1 204 ? 31.172 15.672 9.93 1 56.44 204 VAL A N 1
ATOM 1594 C CA . VAL A 1 204 ? 31.406 17.047 10.375 1 56.44 204 VAL A CA 1
ATOM 1595 C C . VAL A 1 204 ? 32.375 17.734 9.43 1 56.44 204 VAL A C 1
ATOM 1597 O O . VAL A 1 204 ? 32.906 18.812 9.727 1 56.44 204 VAL A O 1
ATOM 1600 N N . GLY A 1 205 ? 32.781 16.984 8.477 1 50.53 205 GLY A N 1
ATOM 1601 C CA . GLY A 1 205 ? 33.938 17.609 7.855 1 50.53 205 GLY A CA 1
ATOM 1602 C C . GLY A 1 205 ? 33.656 19.047 7.406 1 50.53 205 GLY A C 1
ATOM 1603 O O . GLY A 1 205 ? 32.531 19.516 7.449 1 50.53 205 GLY A O 1
ATOM 1604 N N . GLU A 1 206 ? 34.781 19.656 6.859 1 47.31 206 GLU A N 1
ATOM 1605 C CA . GLU A 1 206 ? 34.906 21.047 6.43 1 47.31 206 GLU A CA 1
ATOM 1606 C C . GLU A 1 206 ? 33.688 21.516 5.637 1 47.31 206 GLU A C 1
ATOM 1608 O O . GLU A 1 206 ? 33.312 20.891 4.641 1 47.31 206 GLU A O 1
ATOM 1613 N N . ARG A 1 207 ? 32.781 21.906 6.418 1 49.06 207 ARG A N 1
ATOM 1614 C CA . ARG A 1 207 ? 31.797 22.734 5.723 1 49.06 207 ARG A CA 1
ATOM 1615 C C . ARG A 1 207 ? 32.344 23.234 4.391 1 49.06 207 ARG A C 1
ATOM 1617 O O . ARG A 1 207 ? 33.312 24.016 4.367 1 49.06 207 ARG A O 1
ATOM 1624 N N . LYS A 1 208 ? 32.25 22.531 3.352 1 47.56 208 LYS A N 1
ATOM 1625 C CA . LYS A 1 208 ? 32.812 23.094 2.127 1 47.56 208 LYS A CA 1
ATOM 1626 C C . LYS A 1 208 ? 32.188 24.453 1.819 1 47.56 208 LYS A C 1
ATOM 1628 O O . LYS A 1 208 ? 31 24.547 1.478 1 47.56 208 LYS A O 1
ATOM 1633 N N . GLU A 1 209 ? 32.5 25.438 2.541 1 48.19 209 GLU A N 1
ATOM 1634 C CA . GLU A 1 209 ? 32.188 26.844 2.334 1 48.19 209 GLU A CA 1
ATOM 1635 C C . GLU A 1 209 ? 31.703 27.109 0.913 1 48.19 209 GLU A C 1
ATOM 1637 O O . GLU A 1 209 ? 30.953 28.047 0.673 1 48.19 209 GLU A O 1
ATOM 1642 N N . ASN A 1 210 ? 32.062 26.094 -0.042 1 50.62 210 ASN A N 1
ATOM 1643 C CA . ASN A 1 210 ? 31.844 26.469 -1.434 1 50.62 210 ASN A CA 1
ATOM 1644 C C . ASN A 1 210 ? 30.844 25.531 -2.109 1 50.62 210 ASN A C 1
ATOM 1646 O O . ASN A 1 210 ? 30.891 25.344 -3.328 1 50.62 210 ASN A O 1
ATOM 1650 N N . THR A 1 211 ? 29.938 24.828 -1.239 1 60.75 211 THR A N 1
ATOM 1651 C CA . THR A 1 211 ? 29.062 23.938 -1.998 1 60.75 211 THR A CA 1
ATOM 1652 C C . THR A 1 211 ? 27.656 24.516 -2.105 1 60.75 211 THR A C 1
ATOM 1654 O O . THR A 1 211 ? 27.125 25.062 -1.131 1 60.75 211 THR A O 1
ATOM 1657 N N . HIS A 1 212 ? 27.281 24.781 -3.35 1 79.5 212 HIS A N 1
ATOM 1658 C CA . HIS A 1 212 ? 25.922 25.203 -3.643 1 79.5 212 HIS A CA 1
ATOM 1659 C C . HIS A 1 212 ? 25.016 24.016 -3.904 1 79.5 212 HIS A C 1
ATOM 1661 O O . HIS A 1 212 ? 25.344 23.141 -4.719 1 79.5 212 HIS A O 1
ATOM 1667 N N . ASN A 1 213 ? 24 23.844 -2.998 1 88.62 213 ASN A N 1
ATOM 1668 C CA . ASN A 1 213 ? 22.984 22.812 -3.219 1 88.62 213 ASN A CA 1
ATOM 1669 C C . ASN A 1 213 ? 21.656 23.422 -3.66 1 88.62 213 ASN A C 1
ATOM 1671 O O . ASN A 1 213 ? 21.25 24.469 -3.158 1 88.62 213 ASN A O 1
ATOM 1675 N N . ASP A 1 214 ? 21.094 22.797 -4.664 1 94.25 214 ASP A N 1
ATOM 1676 C CA . ASP A 1 214 ? 19.688 23.094 -4.934 1 94.25 214 ASP A CA 1
ATOM 1677 C C . ASP A 1 214 ? 18.797 22.562 -3.816 1 94.25 214 ASP A C 1
ATOM 1679 O O . ASP A 1 214 ? 19.109 21.547 -3.186 1 94.25 214 ASP A O 1
ATOM 1683 N N . TYR A 1 215 ? 17.75 23.328 -3.553 1 96.25 215 TYR A N 1
ATOM 1684 C CA . TYR A 1 215 ? 16.844 22.906 -2.496 1 96.25 215 TYR A CA 1
ATOM 1685 C C . TYR A 1 215 ? 15.508 22.453 -3.074 1 96.25 215 TYR A C 1
ATOM 1687 O O . TYR A 1 215 ? 14.922 23.141 -3.908 1 96.25 215 TYR A O 1
ATOM 1695 N N . TYR A 1 216 ? 15.125 21.281 -2.66 1 98.44 216 TYR A N 1
ATOM 1696 C CA . TYR A 1 216 ? 13.836 20.688 -2.998 1 98.44 216 TYR A CA 1
ATOM 1697 C C . TYR A 1 216 ? 12.953 20.562 -1.764 1 98.44 216 TYR A C 1
ATOM 1699 O O . TYR A 1 216 ? 13.445 20.359 -0.652 1 98.44 216 TYR A O 1
ATOM 1707 N N . ILE A 1 217 ? 11.641 20.672 -1.999 1 98.81 217 ILE A N 1
ATOM 1708 C CA . ILE A 1 217 ? 10.703 20.656 -0.88 1 98.81 217 ILE A CA 1
ATOM 1709 C C . ILE A 1 217 ? 9.797 19.438 -0.979 1 98.81 217 ILE A C 1
ATOM 1711 O O . ILE A 1 217 ? 9.148 19.219 -2.006 1 98.81 217 ILE A O 1
ATOM 1715 N N . CYS A 1 218 ? 9.766 18.641 0.023 1 98.94 218 CYS A N 1
ATOM 1716 C CA . CYS A 1 218 ? 8.758 17.609 0.239 1 98.94 218 CYS A CA 1
ATOM 1717 C C . CYS A 1 218 ? 7.73 18.062 1.272 1 98.94 218 CYS A C 1
ATOM 1719 O O . CYS A 1 218 ? 8.039 18.141 2.463 1 98.94 218 CYS A O 1
ATOM 1721 N N . LEU A 1 219 ? 6.531 18.297 0.821 1 98.94 219 LEU A N 1
ATOM 1722 C CA . LEU A 1 219 ? 5.461 18.812 1.669 1 98.94 219 LEU A CA 1
ATOM 1723 C C . LEU A 1 219 ? 4.566 17.688 2.16 1 98.94 219 LEU A C 1
ATOM 1725 O O . LEU A 1 219 ? 3.908 17.016 1.36 1 98.94 219 LEU A O 1
ATOM 1729 N N . ASP A 1 220 ? 4.621 17.438 3.432 1 98.69 220 ASP A N 1
ATOM 1730 C CA . ASP A 1 220 ? 3.635 16.547 4.031 1 98.69 220 ASP A CA 1
ATOM 1731 C C . ASP A 1 220 ? 2.287 17.25 4.191 1 98.69 220 ASP A C 1
ATOM 1733 O O . ASP A 1 220 ? 2.1 18.031 5.117 1 98.69 220 ASP A O 1
ATOM 1737 N N . ALA A 1 221 ? 1.362 16.875 3.34 1 98.75 221 ALA A N 1
ATOM 1738 C CA . ALA A 1 221 ? 0.081 17.578 3.305 1 98.75 221 ALA A CA 1
ATOM 1739 C C . ALA A 1 221 ? -1.037 16.703 3.867 1 98.75 221 ALA A C 1
ATOM 1741 O O . ALA A 1 221 ? -2.217 17.031 3.75 1 98.75 221 ALA A O 1
ATOM 1742 N N . ALA A 1 222 ? -0.707 15.602 4.496 1 97.88 222 ALA A N 1
ATOM 1743 C CA . ALA A 1 222 ? -1.69 14.602 4.906 1 97.88 222 ALA A CA 1
ATOM 1744 C C . ALA A 1 222 ? -2.738 15.219 5.832 1 97.88 222 ALA A C 1
ATOM 1746 O O . ALA A 1 222 ? -3.941 15.047 5.613 1 97.88 222 ALA A O 1
ATOM 1747 N N . SER A 1 223 ? -2.32 15.953 6.844 1 96.94 223 SER A N 1
ATOM 1748 C CA . SER A 1 223 ? -3.258 16.562 7.789 1 96.94 223 SER A CA 1
ATOM 1749 C C . SER A 1 223 ? -3.863 17.844 7.227 1 96.94 223 SER A C 1
ATOM 1751 O O . SER A 1 223 ? -4.949 18.25 7.637 1 96.94 223 SER A O 1
ATOM 1753 N N . PHE A 1 224 ? -3.209 18.484 6.316 1 98.56 224 PHE A N 1
ATOM 1754 C CA . PHE A 1 224 ? -3.58 19.797 5.793 1 98.56 224 PHE A CA 1
ATOM 1755 C C . PHE A 1 224 ? -4.758 19.672 4.832 1 98.56 224 PHE A C 1
ATOM 1757 O O . PHE A 1 224 ? -5.762 20.375 4.988 1 98.56 224 PHE A O 1
ATOM 1764 N N . VAL A 1 225 ? -4.758 18.703 3.924 1 98.5 225 VAL A N 1
ATOM 1765 C CA . VAL A 1 225 ? -5.664 18.703 2.781 1 98.5 225 VAL A CA 1
ATOM 1766 C C . VAL A 1 225 ? -6.996 18.078 3.184 1 98.5 225 VAL A C 1
ATOM 1768 O O . VAL A 1 225 ? -7.973 18.141 2.432 1 98.5 225 VAL A O 1
ATOM 1771 N N . GLY A 1 226 ? -7.047 17.5 4.344 1 97.44 226 GLY A N 1
ATOM 1772 C CA . GLY A 1 226 ? -8.328 17 4.832 1 97.44 226 GLY A CA 1
ATOM 1773 C C . GLY A 1 226 ? -9.336 18.109 5.09 1 97.44 226 GLY A C 1
ATOM 1774 O O . GLY A 1 226 ? -10.547 17.875 5.047 1 97.44 226 GLY A O 1
ATOM 1775 N N . THR A 1 227 ? -8.805 19.375 5.391 1 97.94 227 THR A N 1
ATOM 1776 C CA . THR A 1 227 ? -9.734 20.438 5.766 1 97.94 227 THR A CA 1
ATOM 1777 C C . THR A 1 227 ? -9.312 21.766 5.137 1 97.94 227 THR A C 1
ATOM 1779 O O . THR A 1 227 ? -9.898 22.812 5.43 1 97.94 227 THR A O 1
ATOM 1782 N N . SER A 1 228 ? -8.266 21.781 4.371 1 98.31 228 SER A N 1
ATOM 1783 C CA . SER A 1 228 ? -7.77 23.016 3.779 1 98.31 228 SER A CA 1
ATOM 1784 C C . SER A 1 228 ? -7.492 22.844 2.289 1 98.31 228 SER A C 1
ATOM 1786 O O . SER A 1 228 ? -7.02 21.797 1.858 1 98.31 228 SER A O 1
ATOM 1788 N N . PRO A 1 229 ? -7.789 23.891 1.518 1 98.06 229 PRO A N 1
ATOM 1789 C CA . PRO A 1 229 ? -7.43 23.828 0.099 1 98.06 229 PRO A CA 1
ATOM 1790 C C . PRO A 1 229 ? -5.93 23.984 -0.14 1 98.06 229 PRO A C 1
ATOM 1792 O O . PRO A 1 229 ? -5.27 24.766 0.542 1 98.06 229 PRO A O 1
ATOM 1795 N N . LEU A 1 230 ? -5.363 23.25 -1.015 1 98.69 230 LEU A N 1
ATOM 1796 C CA . LEU A 1 230 ? -3.988 23.375 -1.482 1 98.69 230 LEU A CA 1
ATOM 1797 C C . LEU A 1 230 ? -3.947 23.734 -2.965 1 98.69 230 LEU A C 1
ATOM 1799 O O . LEU A 1 230 ? -4.469 22.984 -3.799 1 98.69 230 LEU A O 1
ATOM 1803 N N . ASP A 1 231 ? -3.404 24.875 -3.299 1 98.69 231 ASP A N 1
ATOM 1804 C CA . ASP A 1 231 ? -3.293 25.375 -4.668 1 98.69 231 ASP A CA 1
ATOM 1805 C C . ASP A 1 231 ? -1.878 25.188 -5.207 1 98.69 231 ASP A C 1
ATOM 1807 O O . ASP A 1 231 ? -0.993 26 -4.957 1 98.69 231 ASP A O 1
ATOM 1811 N N . LEU A 1 232 ? -1.694 24.188 -6.039 1 98.75 232 LEU A N 1
ATOM 1812 C CA . LEU A 1 232 ? -0.357 23.828 -6.508 1 98.75 232 LEU A CA 1
ATOM 1813 C C . LEU A 1 232 ? 0.054 24.719 -7.684 1 98.75 232 LEU A C 1
ATOM 1815 O O . LEU A 1 232 ? 1.19 24.641 -8.156 1 98.75 232 LEU A O 1
ATOM 1819 N N . GLN A 1 233 ? -0.814 25.516 -8.148 1 97.75 233 GLN A N 1
ATOM 1820 C CA . GLN A 1 233 ? -0.4 26.547 -9.086 1 97.75 233 GLN A CA 1
ATOM 1821 C C . GLN A 1 233 ? 0.297 27.703 -8.359 1 97.75 233 GLN A C 1
ATOM 1823 O O . GLN A 1 233 ? 1.238 28.297 -8.891 1 97.75 233 GLN A O 1
ATOM 1828 N N . LYS A 1 234 ? -0.227 27.969 -7.203 1 97.88 234 LYS A N 1
ATOM 1829 C CA . LYS A 1 234 ? 0.32 29.062 -6.398 1 97.88 234 LYS A CA 1
ATOM 1830 C C . LYS A 1 234 ? 1.566 28.609 -5.641 1 97.88 234 LYS A C 1
ATOM 1832 O O . LYS A 1 234 ? 2.578 29.312 -5.629 1 97.88 234 LYS A O 1
ATOM 1837 N N . TYR A 1 235 ? 1.438 27.531 -4.93 1 98.31 235 TYR A N 1
ATOM 1838 C CA . TYR A 1 235 ? 2.551 26.922 -4.211 1 98.31 235 TYR A CA 1
ATOM 1839 C C . TYR A 1 235 ? 3.045 25.672 -4.93 1 98.31 235 TYR A C 1
ATOM 1841 O O . TYR A 1 235 ? 2.248 24.812 -5.316 1 98.31 235 TYR A O 1
ATOM 1849 N N . ARG A 1 236 ? 4.363 25.547 -5.133 1 98.38 236 ARG A N 1
ATOM 1850 C CA . ARG A 1 236 ? 4.844 24.5 -6.02 1 98.38 236 ARG A CA 1
ATOM 1851 C C . ARG A 1 236 ? 5.91 23.656 -5.336 1 98.38 236 ARG A C 1
ATOM 1853 O O . ARG A 1 236 ? 7.047 23.578 -5.801 1 98.38 236 ARG A O 1
ATOM 1860 N N . PRO A 1 237 ? 5.555 22.969 -4.234 1 98.88 237 PRO A N 1
ATOM 1861 C CA . PRO A 1 237 ? 6.512 22 -3.699 1 98.88 237 PRO A CA 1
ATOM 1862 C C . PRO A 1 237 ? 6.902 20.938 -4.723 1 98.88 237 PRO A C 1
ATOM 1864 O O . PRO A 1 237 ? 6.168 20.688 -5.684 1 98.88 237 PRO A O 1
ATOM 1867 N N . ASP A 1 238 ? 8.062 20.328 -4.512 1 98.88 238 ASP A N 1
ATOM 1868 C CA . ASP A 1 238 ? 8.562 19.344 -5.457 1 98.88 238 ASP A CA 1
ATOM 1869 C C . ASP A 1 238 ? 7.871 17.984 -5.254 1 98.88 238 ASP A C 1
ATOM 1871 O O . ASP A 1 238 ? 7.699 17.219 -6.207 1 98.88 238 ASP A O 1
ATOM 1875 N N . TYR A 1 239 ? 7.547 17.672 -4.059 1 98.94 239 TYR A N 1
ATOM 1876 C CA . TYR A 1 239 ? 6.832 16.469 -3.662 1 98.94 239 TYR A CA 1
ATOM 1877 C C . TYR A 1 239 ? 5.719 16.781 -2.672 1 98.94 239 TYR A C 1
ATOM 1879 O O . TYR A 1 239 ? 5.902 17.609 -1.772 1 98.94 239 TYR A O 1
ATOM 1887 N N . VAL A 1 240 ? 4.516 16.172 -2.879 1 98.94 240 VAL A N 1
ATOM 1888 C CA . VAL A 1 240 ? 3.391 16.312 -1.96 1 98.94 240 VAL A CA 1
ATOM 1889 C C . VAL A 1 240 ? 2.84 14.945 -1.595 1 98.94 240 VAL A C 1
ATOM 1891 O O . VAL A 1 240 ? 2.422 14.18 -2.471 1 98.94 240 VAL A O 1
ATOM 1894 N N . CYS A 1 241 ? 2.891 14.57 -0.328 1 98.69 241 CYS A N 1
ATOM 1895 C CA . CYS A 1 241 ? 2.287 13.305 0.085 1 98.69 241 CYS A CA 1
ATOM 1896 C C . CYS A 1 241 ? 0.93 13.539 0.738 1 98.69 241 CYS A C 1
ATOM 1898 O O . CYS A 1 241 ? 0.714 14.562 1.385 1 98.69 241 CYS A O 1
ATOM 1900 N N . LEU A 1 242 ? 0.008 12.617 0.555 1 98.12 242 LEU A N 1
ATOM 1901 C CA . LEU A 1 242 ? -1.327 12.711 1.133 1 98.12 242 LEU A CA 1
ATOM 1902 C C . LEU A 1 242 ? -1.953 11.336 1.289 1 98.12 242 LEU A C 1
ATOM 1904 O O . LEU A 1 242 ? -1.385 10.336 0.843 1 98.12 242 LEU A O 1
ATOM 1908 N N . SER A 1 243 ? -3.021 11.227 1.979 1 97.75 243 SER A N 1
ATOM 1909 C CA . SER A 1 243 ? -3.887 10.062 2.143 1 97.75 243 SER A CA 1
ATOM 1910 C C . SER A 1 243 ? -5.344 10.414 1.875 1 97.75 243 SER A C 1
ATOM 1912 O O . SER A 1 243 ? -5.906 11.297 2.527 1 97.75 243 SER A O 1
ATOM 1914 N N . PHE A 1 244 ? -6.02 9.695 1.096 1 98.56 244 PHE A N 1
ATOM 1915 C CA . PHE A 1 244 ? -7.332 10.109 0.62 1 98.56 244 PHE A CA 1
ATOM 1916 C C . PHE A 1 244 ? -8.398 9.875 1.688 1 98.56 244 PHE A C 1
ATOM 1918 O O . PHE A 1 244 ? -9.391 10.602 1.753 1 98.56 244 PHE A O 1
ATOM 1925 N N . TYR A 1 245 ? -8.234 8.883 2.574 1 97.56 245 TYR A N 1
ATOM 1926 C CA . TYR A 1 245 ? -9.242 8.625 3.596 1 97.56 245 TYR A CA 1
ATOM 1927 C C . TYR A 1 245 ? -9.32 9.789 4.578 1 97.56 245 TYR A C 1
ATOM 1929 O O . TYR A 1 245 ? -10.312 9.93 5.297 1 97.56 245 TYR A O 1
ATOM 1937 N N . LYS A 1 246 ? -8.266 10.609 4.668 1 97.31 246 LYS A N 1
ATOM 1938 C CA . LYS A 1 246 ? -8.305 11.781 5.531 1 97.31 246 LYS A CA 1
ATOM 1939 C C . LYS A 1 246 ? -9.141 12.898 4.902 1 97.31 246 LYS A C 1
ATOM 1941 O O . LYS A 1 246 ? -9.531 13.852 5.586 1 97.31 246 LYS A O 1
ATOM 1946 N N . ILE A 1 247 ? -9.367 12.797 3.635 1 98.19 247 ILE A N 1
ATOM 1947 C CA . ILE A 1 247 ? -10.195 13.75 2.914 1 98.19 247 ILE A CA 1
ATOM 1948 C C . ILE A 1 247 ? -11.633 13.234 2.846 1 98.19 247 ILE A C 1
ATOM 1950 O O . ILE A 1 247 ? -12.578 13.953 3.186 1 98.19 247 ILE A O 1
ATOM 1954 N N . PHE A 1 248 ? -11.781 11.883 2.506 1 98.06 248 PHE A N 1
ATOM 1955 C CA . PHE A 1 248 ? -13.094 11.367 2.119 1 98.06 248 PHE A CA 1
ATOM 1956 C C . PHE A 1 248 ? -13.617 10.391 3.166 1 98.06 248 PHE A C 1
ATOM 1958 O O . PHE A 1 248 ? -14.805 10.062 3.166 1 98.06 248 PHE A O 1
ATOM 1965 N N . GLY A 1 249 ? -12.758 9.922 3.99 1 97.31 249 GLY A N 1
ATOM 1966 C CA . GLY A 1 249 ? -13.125 8.914 4.973 1 97.31 249 GLY A CA 1
ATOM 1967 C C . GLY A 1 249 ? -13.102 7.504 4.414 1 97.31 249 GLY A C 1
ATOM 1968 O O . GLY A 1 249 ? -12.992 6.535 5.168 1 97.31 249 GLY A O 1
ATOM 1969 N N . TYR A 1 250 ? -13.266 7.367 3.164 1 97.38 250 TYR A N 1
ATOM 1970 C CA . TYR A 1 250 ? -13.352 6.102 2.449 1 97.38 250 TYR A CA 1
ATOM 1971 C C . TYR A 1 250 ? -12.867 6.254 1.012 1 97.38 250 TYR A C 1
ATOM 1973 O O . TYR A 1 250 ? -13.133 7.27 0.365 1 97.38 250 TYR A O 1
ATOM 1981 N N . PRO A 1 251 ? -12.148 5.215 0.505 1 97.62 251 PRO A N 1
ATOM 1982 C CA . PRO A 1 251 ? -11.641 4.016 1.181 1 97.62 251 PRO A CA 1
ATOM 1983 C C . PRO A 1 251 ? -10.32 4.262 1.908 1 97.62 251 PRO A C 1
ATOM 1985 O O . PRO A 1 251 ? -9.766 5.359 1.825 1 97.62 251 PRO A O 1
ATOM 1988 N N . THR A 1 252 ? -9.898 3.322 2.768 1 97.56 252 THR A N 1
ATOM 1989 C CA . THR A 1 252 ? -8.539 3.334 3.283 1 97.56 252 THR A CA 1
ATOM 1990 C C . THR A 1 252 ? -7.629 2.453 2.43 1 97.56 252 THR A C 1
ATOM 1992 O O . THR A 1 252 ? -8.102 1.555 1.73 1 97.56 252 THR A O 1
ATOM 1995 N N . GLY A 1 253 ? -6.324 2.816 2.412 1 97.12 253 GLY A N 1
ATOM 1996 C CA . GLY A 1 253 ? -5.367 2.018 1.664 1 97.12 253 GLY A CA 1
ATOM 1997 C C . GLY A 1 253 ? -4.953 2.658 0.352 1 97.12 253 GLY A C 1
ATOM 1998 O O . GLY A 1 253 ? -4.289 2.025 -0.472 1 97.12 253 GLY A O 1
ATOM 1999 N N . VAL A 1 254 ? -5.387 3.898 0.156 1 98.44 254 VAL A N 1
ATOM 2000 C CA . VAL A 1 254 ? -4.984 4.625 -1.043 1 98.44 254 VAL A CA 1
ATOM 2001 C C . VAL A 1 254 ? -4.414 5.988 -0.653 1 98.44 254 VAL A C 1
ATOM 2003 O O . VAL A 1 254 ? -5.125 6.828 -0.1 1 98.44 254 VAL A O 1
ATOM 2006 N N . GLY A 1 255 ? -3.141 6.152 -0.829 1 98.44 255 GLY A N 1
ATOM 2007 C CA . GLY A 1 255 ? -2.463 7.438 -0.726 1 98.44 255 GLY A CA 1
ATOM 2008 C C . GLY A 1 255 ? -1.968 7.957 -2.061 1 98.44 255 GLY A C 1
ATOM 2009 O O . GLY A 1 255 ? -2.291 7.398 -3.111 1 98.44 255 GLY A O 1
ATOM 2010 N N . GLY A 1 256 ? -1.301 9.047 -2.027 1 98.56 256 GLY A N 1
ATOM 2011 C CA . GLY A 1 256 ? -0.762 9.641 -3.24 1 98.56 256 GLY A CA 1
ATOM 2012 C C . GLY A 1 256 ? 0.506 10.438 -3.002 1 98.56 256 GLY A C 1
ATOM 2013 O O . GLY A 1 256 ? 0.701 11 -1.92 1 98.56 256 GLY A O 1
ATOM 2014 N N . LEU A 1 257 ? 1.33 10.414 -3.975 1 98.94 257 LEU A N 1
ATOM 2015 C CA . LEU A 1 257 ? 2.492 11.289 -4.09 1 98.94 257 LEU A CA 1
ATOM 2016 C C . LEU A 1 257 ? 2.426 12.109 -5.375 1 98.94 257 LEU A C 1
ATOM 2018 O O . LEU A 1 257 ? 2.449 11.555 -6.473 1 98.94 257 LEU A O 1
ATOM 2022 N N . LEU A 1 258 ? 2.236 13.367 -5.215 1 98.94 258 LEU A N 1
ATOM 2023 C CA . LEU A 1 258 ? 2.373 14.266 -6.359 1 98.94 258 LEU A CA 1
ATOM 2024 C C . LEU A 1 258 ? 3.826 14.695 -6.543 1 98.94 258 LEU A C 1
ATOM 2026 O O . LEU A 1 258 ? 4.48 15.117 -5.586 1 98.94 258 LEU A O 1
ATOM 2030 N N . VAL A 1 259 ? 4.336 14.539 -7.707 1 98.88 259 VAL A N 1
ATOM 2031 C CA . VAL A 1 259 ? 5.73 14.852 -8.016 1 98.88 259 VAL A CA 1
ATOM 2032 C C . VAL A 1 259 ? 5.789 15.906 -9.117 1 98.88 259 VAL A C 1
ATOM 2034 O O . VAL A 1 259 ? 5.289 15.688 -10.227 1 98.88 259 VAL A O 1
ATOM 2037 N N . SER A 1 260 ? 6.402 17.016 -8.828 1 98.75 260 SER A N 1
ATOM 2038 C CA . SER A 1 260 ? 6.57 18.047 -9.852 1 98.75 260 SER A CA 1
ATOM 2039 C C . SER A 1 260 ? 7.535 17.594 -10.938 1 98.75 260 SER A C 1
ATOM 2041 O O . SER A 1 260 ? 8.305 16.641 -10.742 1 98.75 260 SER A O 1
ATOM 2043 N N . ARG A 1 261 ? 7.484 18.25 -12.039 1 97.12 261 ARG A N 1
ATOM 2044 C CA . ARG A 1 261 ? 8.445 17.969 -13.094 1 97.12 261 ARG A CA 1
ATOM 2045 C C . ARG A 1 261 ? 9.883 18.125 -12.594 1 97.12 261 ARG A C 1
ATOM 2047 O O . ARG A 1 261 ? 10.742 17.297 -12.875 1 97.12 261 ARG A O 1
ATOM 2054 N N . ARG A 1 262 ? 10.117 19.188 -11.867 1 97 262 ARG A N 1
ATOM 2055 C CA . ARG A 1 262 ? 11.43 19.469 -11.289 1 97 262 ARG A CA 1
ATOM 2056 C C . ARG A 1 262 ? 11.859 18.344 -10.352 1 97 262 ARG A C 1
ATOM 2058 O O . ARG A 1 262 ? 13 17.875 -10.43 1 97 262 ARG A O 1
ATOM 2065 N N . GLY A 1 263 ? 10.945 17.922 -9.492 1 98.12 263 GLY A N 1
ATOM 2066 C CA . GLY A 1 263 ? 11.242 16.844 -8.57 1 98.12 263 GLY A CA 1
ATOM 2067 C C . GLY A 1 263 ? 11.516 15.523 -9.258 1 98.12 263 GLY A C 1
ATOM 2068 O O . GLY A 1 263 ? 12.352 14.742 -8.797 1 98.12 263 GLY A O 1
ATOM 2069 N N . ALA A 1 264 ? 10.836 15.266 -10.32 1 98.06 264 ALA A N 1
ATOM 2070 C CA . ALA A 1 264 ? 10.984 14.008 -11.055 1 98.06 264 ALA A CA 1
ATOM 2071 C C . ALA A 1 264 ? 12.391 13.883 -11.641 1 98.06 264 ALA A C 1
ATOM 2073 O O . ALA A 1 264 ? 12.922 12.781 -11.758 1 98.06 264 ALA A O 1
ATOM 2074 N N . GLU A 1 265 ? 13.016 14.922 -11.945 1 96.69 265 GLU A N 1
ATOM 2075 C CA . GLU A 1 265 ? 14.305 14.938 -12.633 1 96.69 265 GLU A CA 1
ATOM 2076 C C . GLU A 1 265 ? 15.422 14.453 -11.711 1 96.69 265 GLU A C 1
ATOM 2078 O O . GLU A 1 265 ? 16.484 14.055 -12.18 1 96.69 265 GLU A O 1
ATOM 2083 N N . VAL A 1 266 ? 15.164 14.508 -10.422 1 96.62 266 VAL A N 1
ATOM 2084 C CA . VAL A 1 266 ? 16.266 14.188 -9.523 1 96.62 266 VAL A CA 1
ATOM 2085 C C . VAL A 1 266 ? 16 12.852 -8.836 1 96.62 266 VAL A C 1
ATOM 2087 O O . VAL A 1 266 ? 16.625 12.523 -7.828 1 96.62 266 VAL A O 1
ATOM 2090 N N . PHE A 1 267 ? 14.945 12.102 -9.273 1 94.81 267 PHE A N 1
ATOM 2091 C CA . PHE A 1 267 ? 14.828 10.719 -8.836 1 94.81 267 PHE A CA 1
ATOM 2092 C C . PHE A 1 267 ? 15.906 9.852 -9.484 1 94.81 267 PHE A C 1
ATOM 2094 O O . PHE A 1 267 ? 16.188 10 -10.672 1 94.81 267 PHE A O 1
ATOM 2101 N N . GLN A 1 268 ? 16.516 9.016 -8.711 1 87.12 268 GLN A N 1
ATOM 2102 C CA . GLN A 1 268 ? 17.625 8.188 -9.164 1 87.12 268 GLN A CA 1
ATOM 2103 C C . GLN A 1 268 ? 17.141 6.809 -9.594 1 87.12 268 GLN A C 1
ATOM 2105 O O . GLN A 1 268 ? 15.945 6.59 -9.773 1 87.12 268 GLN A O 1
ATOM 2110 N N . LYS A 1 269 ? 18.203 5.93 -9.688 1 84.81 269 LYS A N 1
ATOM 2111 C CA . LYS A 1 269 ? 17.938 4.547 -10.078 1 84.81 269 LYS A CA 1
ATOM 2112 C C . LYS A 1 269 ? 17.141 3.809 -9.008 1 84.81 269 LYS A C 1
ATOM 2114 O O . LYS A 1 269 ? 17.406 3.963 -7.816 1 84.81 269 LYS A O 1
ATOM 2119 N N . ARG A 1 270 ? 16.281 2.967 -9.508 1 92.12 270 ARG A N 1
ATOM 2120 C CA . ARG A 1 270 ? 15.398 2.205 -8.625 1 92.12 270 ARG A CA 1
ATOM 2121 C C . ARG A 1 270 ? 16.172 1.124 -7.879 1 92.12 270 ARG A C 1
ATOM 2123 O O . ARG A 1 270 ? 17.078 0.495 -8.445 1 92.12 270 ARG A O 1
ATOM 2130 N N . ARG A 1 271 ? 15.805 0.928 -6.676 1 92.69 271 ARG A N 1
ATOM 2131 C CA . ARG A 1 271 ? 16.422 -0.11 -5.855 1 92.69 271 ARG A CA 1
ATOM 2132 C C . ARG A 1 271 ? 15.516 -1.329 -5.742 1 92.69 271 ARG A C 1
ATOM 2134 O O . ARG A 1 271 ? 15.805 -2.256 -4.98 1 92.69 271 ARG A O 1
ATOM 2141 N N . PHE A 1 272 ? 14.461 -1.276 -6.34 1 95.06 272 PHE A N 1
ATOM 2142 C CA . PHE A 1 272 ? 13.484 -2.352 -6.488 1 95.06 272 PHE A CA 1
ATOM 2143 C C . PHE A 1 272 ? 12.539 -2.066 -7.648 1 95.06 272 PHE A C 1
ATOM 2145 O O . PHE A 1 272 ? 12.227 -0.907 -7.93 1 95.06 272 PHE A O 1
ATOM 2152 N N . PHE A 1 273 ? 12.055 -3.123 -8.289 1 94.31 273 PHE A N 1
ATOM 2153 C CA . PHE A 1 273 ? 10.961 -2.992 -9.242 1 94.31 273 PHE A CA 1
ATOM 2154 C C . PHE A 1 273 ? 10 -4.176 -9.133 1 94.31 273 PHE A C 1
ATOM 2156 O O . PHE A 1 273 ? 10.406 -5.27 -8.727 1 94.31 273 PHE A O 1
ATOM 2163 N N . GLY A 1 274 ? 8.773 -3.92 -9.328 1 94.12 274 GLY A N 1
ATOM 2164 C CA . GLY A 1 274 ? 7.75 -4.953 -9.32 1 94.12 274 GLY A CA 1
ATOM 2165 C C . GLY A 1 274 ? 6.984 -5.043 -10.625 1 94.12 274 GLY A C 1
ATOM 2166 O O . GLY A 1 274 ? 7.328 -4.375 -11.602 1 94.12 274 GLY A O 1
ATOM 2167 N N . GLY A 1 275 ? 6.07 -5.961 -10.602 1 90.81 275 GLY A N 1
ATOM 2168 C CA . GLY A 1 275 ? 5.164 -6.012 -11.742 1 90.81 275 GLY A CA 1
ATOM 2169 C C . GLY A 1 275 ? 4.543 -4.668 -12.07 1 90.81 275 GLY A C 1
ATOM 2170 O O . GLY A 1 275 ? 4.152 -3.922 -11.172 1 90.81 275 GLY A O 1
ATOM 2171 N N . GLY A 1 276 ? 4.535 -4.301 -13.352 1 88.25 276 GLY A N 1
ATOM 2172 C CA . GLY A 1 276 ? 3.883 -3.076 -13.797 1 88.25 276 GLY A CA 1
ATOM 2173 C C . GLY A 1 276 ? 4.848 -1.917 -13.961 1 88.25 276 GLY A C 1
ATOM 2174 O O . GLY A 1 276 ? 4.512 -0.915 -14.602 1 88.25 276 GLY A O 1
ATOM 2175 N N . THR A 1 277 ? 6.066 -2.111 -13.461 1 93.75 277 THR A N 1
ATOM 2176 C CA . THR A 1 277 ? 6.941 -0.942 -13.445 1 93.75 277 THR A CA 1
ATOM 2177 C C . THR A 1 277 ? 8.055 -1.085 -14.477 1 93.75 277 THR A C 1
ATOM 2179 O O . THR A 1 277 ? 8.859 -0.169 -14.664 1 93.75 277 THR A O 1
ATOM 2182 N N . ILE A 1 278 ? 8.094 -2.246 -15.203 1 91.56 278 ILE A N 1
ATOM 2183 C CA . ILE A 1 278 ? 9.195 -2.496 -16.125 1 91.56 278 ILE A CA 1
ATOM 2184 C C . ILE A 1 278 ? 8.641 -2.863 -17.5 1 91.56 278 ILE A C 1
ATOM 2186 O O . ILE A 1 278 ? 7.52 -3.365 -17.609 1 91.56 278 ILE A O 1
ATOM 2190 N N . ASN A 1 279 ? 9.492 -2.611 -18.453 1 88.19 279 ASN A N 1
ATOM 2191 C CA . ASN A 1 279 ? 9.227 -3.141 -19.781 1 88.19 279 ASN A CA 1
ATOM 2192 C C . ASN A 1 279 ? 9.727 -4.574 -19.922 1 88.19 279 ASN A C 1
ATOM 2194 O O . ASN A 1 279 ? 9.055 -5.414 -20.531 1 88.19 279 ASN A O 1
ATOM 2198 N N . TYR A 1 280 ? 10.852 -4.84 -19.375 1 87.81 280 TYR A N 1
ATOM 2199 C CA . TYR A 1 280 ? 11.383 -6.199 -19.344 1 87.81 280 TYR A CA 1
ATOM 2200 C C . TYR A 1 280 ? 12.422 -6.352 -18.234 1 87.81 280 TYR A C 1
ATOM 2202 O O . TYR A 1 280 ? 12.992 -5.363 -17.781 1 87.81 280 TYR A O 1
ATOM 2210 N N . ALA A 1 281 ? 12.633 -7.543 -17.797 1 91.44 281 ALA A N 1
ATOM 2211 C CA . ALA A 1 281 ? 13.742 -7.984 -16.953 1 91.44 281 ALA A CA 1
ATOM 2212 C C . ALA A 1 281 ? 14.188 -9.398 -17.328 1 91.44 281 ALA A C 1
ATOM 2214 O O . ALA A 1 281 ? 13.367 -10.312 -17.406 1 91.44 281 ALA A O 1
ATOM 2215 N N . TYR A 1 282 ? 15.469 -9.523 -17.578 1 91.06 282 TYR A N 1
ATOM 2216 C CA . TYR A 1 282 ? 15.984 -10.844 -17.938 1 91.06 282 TYR A CA 1
ATOM 2217 C C . TYR A 1 282 ? 16.219 -11.688 -16.688 1 91.06 282 TYR A C 1
ATOM 2219 O O . TYR A 1 282 ? 16.859 -11.234 -15.734 1 91.06 282 TYR A O 1
ATOM 2227 N N . PRO A 1 283 ? 15.711 -12.891 -16.703 1 91.5 283 PRO A N 1
ATOM 2228 C CA . PRO A 1 283 ? 16.016 -13.75 -15.562 1 91.5 283 PRO A CA 1
ATOM 2229 C C . PRO A 1 283 ? 17.484 -14.18 -15.523 1 91.5 283 PRO A C 1
ATOM 2231 O O . PRO A 1 283 ? 18.031 -14.43 -14.445 1 91.5 283 PRO A O 1
ATOM 2234 N N . HIS A 1 284 ? 18.188 -14.273 -16.656 1 91.25 284 HIS A N 1
ATOM 2235 C CA . HIS A 1 284 ? 19.516 -14.859 -16.766 1 91.25 284 HIS A CA 1
ATOM 2236 C C . HIS A 1 284 ? 20.609 -13.789 -16.672 1 91.25 284 HIS A C 1
ATOM 2238 O O . HIS A 1 284 ? 21.797 -14.094 -16.766 1 91.25 284 HIS A O 1
ATOM 2244 N N . ALA A 1 285 ? 20.203 -12.555 -16.547 1 91.81 285 ALA A N 1
ATOM 2245 C CA . ALA A 1 285 ? 21.109 -11.422 -16.391 1 91.81 285 ALA A CA 1
ATOM 2246 C C . ALA A 1 285 ? 20.469 -10.328 -15.539 1 91.81 285 ALA A C 1
ATOM 2248 O O . ALA A 1 285 ? 19.266 -10.352 -15.281 1 91.81 285 ALA A O 1
ATOM 2249 N N . MET A 1 286 ? 21.25 -9.375 -15.172 1 93.44 286 MET A N 1
ATOM 2250 C CA . MET A 1 286 ? 20.766 -8.336 -14.281 1 93.44 286 MET A CA 1
ATOM 2251 C C . MET A 1 286 ? 20.078 -7.219 -15.062 1 93.44 286 MET A C 1
ATOM 2253 O O . MET A 1 286 ? 19.516 -6.293 -14.469 1 93.44 286 MET A O 1
ATOM 2257 N N . ASP A 1 287 ? 19.906 -7.387 -16.297 1 90.94 287 ASP A N 1
ATOM 2258 C CA . ASP A 1 287 ? 19.375 -6.344 -17.172 1 90.94 287 ASP A CA 1
ATOM 2259 C C . ASP A 1 287 ? 17.875 -6.172 -17 1 90.94 287 ASP A C 1
ATOM 2261 O O . ASP A 1 287 ? 17.141 -7.156 -16.875 1 90.94 287 ASP A O 1
ATOM 2265 N N . TYR A 1 288 ? 17.484 -4.898 -16.906 1 91.5 288 TYR A N 1
ATOM 2266 C CA . TYR A 1 288 ? 16.062 -4.57 -16.922 1 91.5 288 TYR A CA 1
ATOM 2267 C C . TYR A 1 288 ? 15.836 -3.16 -17.453 1 91.5 288 TYR A C 1
ATOM 2269 O O . TYR A 1 288 ? 16.781 -2.375 -17.578 1 91.5 288 TYR A O 1
ATOM 2277 N N . GLN A 1 289 ? 14.617 -2.906 -17.844 1 91.44 289 GLN A N 1
ATOM 2278 C CA . GLN A 1 289 ? 14.234 -1.582 -18.328 1 91.44 289 GLN A CA 1
ATOM 2279 C C . GLN A 1 289 ? 12.914 -1.136 -17.688 1 91.44 289 GLN A C 1
ATOM 2281 O O . GLN A 1 289 ? 11.914 -1.857 -17.75 1 91.44 289 GLN A O 1
ATOM 2286 N N . LEU A 1 290 ? 12.938 0.044 -17.156 1 92.88 290 LEU A N 1
ATOM 2287 C CA . LEU A 1 290 ? 11.742 0.614 -16.531 1 92.88 290 LEU A CA 1
ATOM 2288 C C . LEU A 1 290 ? 10.758 1.104 -17.594 1 92.88 290 LEU A C 1
ATOM 2290 O O . LEU A 1 290 ? 11.148 1.341 -18.75 1 92.88 290 LEU A O 1
ATOM 2294 N N . ARG A 1 291 ? 9.523 1.255 -17.156 1 92.31 291 ARG A N 1
ATOM 2295 C CA . ARG A 1 291 ? 8.508 1.859 -18.016 1 92.31 291 ARG A CA 1
ATOM 2296 C C . ARG A 1 291 ? 8.906 3.275 -18.422 1 92.31 291 ARG A C 1
ATOM 2298 O O . ARG A 1 291 ? 9.742 3.9 -17.766 1 92.31 291 ARG A O 1
ATOM 2305 N N . GLU A 1 292 ? 8.25 3.773 -19.484 1 89.06 292 GLU A N 1
ATOM 2306 C CA . GLU A 1 292 ? 8.57 5.105 -20 1 89.06 292 GLU A CA 1
ATOM 2307 C C . GLU A 1 292 ? 7.863 6.188 -19.188 1 89.06 292 GLU A C 1
ATOM 2309 O O . GLU A 1 292 ? 8.453 7.223 -18.875 1 89.06 292 GLU A O 1
ATOM 2314 N N . THR A 1 293 ? 6.609 5.91 -18.891 1 92.38 293 THR A N 1
ATOM 2315 C CA . THR A 1 293 ? 5.824 6.879 -18.141 1 92.38 293 THR A CA 1
ATOM 2316 C C . THR A 1 293 ? 6.309 6.961 -16.688 1 92.38 293 THR A C 1
ATOM 2318 O O . THR A 1 293 ? 6.43 5.938 -16.016 1 92.38 293 THR A O 1
ATOM 2321 N N . PHE A 1 294 ? 6.484 8.109 -16.141 1 96.06 294 PHE A N 1
ATOM 2322 C CA . PHE A 1 294 ? 7.164 8.336 -14.867 1 96.06 294 PHE A CA 1
ATOM 2323 C C . PHE A 1 294 ? 6.426 7.645 -13.727 1 96.06 294 PHE A C 1
ATOM 2325 O O . PHE A 1 294 ? 7.02 6.867 -12.977 1 96.06 294 PHE A O 1
ATOM 2332 N N . HIS A 1 295 ? 5.113 7.914 -13.633 1 96 295 HIS A N 1
ATOM 2333 C CA . HIS A 1 295 ? 4.395 7.391 -12.477 1 96 295 HIS A CA 1
ATOM 2334 C C . HIS A 1 295 ? 4.371 5.867 -12.484 1 96 295 HIS A C 1
ATOM 2336 O O . HIS A 1 295 ? 4.348 5.234 -11.43 1 96 295 HIS A O 1
ATOM 2342 N N . GLN A 1 296 ? 4.43 5.199 -13.609 1 95 296 GLN A N 1
ATOM 2343 C CA . GLN A 1 296 ? 4.379 3.746 -13.719 1 95 296 GLN A CA 1
ATOM 2344 C C . GLN A 1 296 ? 5.645 3.107 -13.156 1 95 296 GLN A C 1
ATOM 2346 O O . GLN A 1 296 ? 5.609 1.976 -12.664 1 95 296 GLN A O 1
ATOM 2351 N N . ARG A 1 297 ? 6.727 3.832 -13.18 1 96.75 297 ARG A N 1
ATOM 2352 C CA . ARG A 1 297 ? 8.008 3.312 -12.711 1 96.75 297 ARG A CA 1
ATOM 2353 C C . ARG A 1 297 ? 7.988 3.076 -11.203 1 96.75 297 ARG A C 1
ATOM 2355 O O . ARG A 1 297 ? 8.867 2.395 -10.664 1 96.75 297 ARG A O 1
ATOM 2362 N N . TYR A 1 298 ? 6.961 3.646 -10.547 1 97.75 298 TYR A N 1
ATOM 2363 C CA . TYR A 1 298 ? 7.023 3.664 -9.086 1 97.75 298 TYR A CA 1
ATOM 2364 C C . TYR A 1 298 ? 5.777 3.031 -8.484 1 97.75 298 TYR A C 1
ATOM 2366 O O . TYR A 1 298 ? 5.59 3.066 -7.262 1 97.75 298 TYR A O 1
ATOM 2374 N N . GLU A 1 299 ? 4.898 2.48 -9.312 1 97.06 299 GLU A N 1
ATOM 2375 C CA . GLU A 1 299 ? 3.697 1.776 -8.875 1 97.06 299 GLU A CA 1
ATOM 2376 C C . GLU A 1 299 ? 3.883 0.264 -8.961 1 97.06 299 GLU A C 1
ATOM 2378 O O . GLU A 1 299 ? 3.377 -0.378 -9.891 1 97.06 299 GLU A O 1
ATOM 2383 N N . ASP A 1 300 ? 4.582 -0.265 -7.965 1 96.69 300 ASP A N 1
ATOM 2384 C CA . ASP A 1 300 ? 5.008 -1.661 -7.949 1 96.69 300 ASP A CA 1
ATOM 2385 C C . ASP A 1 300 ? 3.834 -2.592 -7.66 1 96.69 300 ASP A C 1
ATOM 2387 O O . ASP A 1 300 ? 3.217 -2.51 -6.594 1 96.69 300 ASP A O 1
ATOM 2391 N N . GLY A 1 301 ? 3.574 -3.521 -8.609 1 95 301 GLY A N 1
ATOM 2392 C CA . GLY A 1 301 ? 2.477 -4.461 -8.453 1 95 301 GLY A CA 1
ATOM 2393 C C . GLY A 1 301 ? 1.151 -3.918 -8.961 1 95 301 GLY A C 1
ATOM 2394 O O . GLY A 1 301 ? 1.103 -2.842 -9.555 1 95 301 GLY A O 1
ATOM 2395 N N . THR A 1 302 ? 0.125 -4.684 -8.758 1 94.75 302 THR A N 1
ATOM 2396 C CA . THR A 1 302 ? -1.207 -4.258 -9.164 1 94.75 302 THR A CA 1
ATOM 2397 C C . THR A 1 302 ? -1.717 -3.135 -8.266 1 94.75 302 THR A C 1
ATOM 2399 O O . THR A 1 302 ? -1.678 -3.252 -7.039 1 94.75 302 THR A O 1
ATOM 2402 N N . LEU A 1 303 ? -2.121 -2.1 -8.898 1 96.31 303 LEU A N 1
ATOM 2403 C CA . LEU A 1 303 ? -2.73 -0.985 -8.18 1 96.31 303 LEU A CA 1
ATOM 2404 C C . LEU A 1 303 ? -3.988 -1.437 -7.441 1 96.31 303 LEU A C 1
ATOM 2406 O O . LEU A 1 303 ? -4.629 -2.414 -7.84 1 96.31 303 LEU A O 1
ATOM 2410 N N . PRO A 1 304 ? -4.277 -0.737 -6.348 1 97.88 304 PRO A N 1
ATOM 2411 C CA . PRO A 1 304 ? -5.605 -0.962 -5.773 1 97.88 304 PRO A CA 1
ATOM 2412 C C . PRO A 1 304 ? -6.727 -0.365 -6.621 1 97.88 304 PRO A C 1
ATOM 2414 O O . PRO A 1 304 ? -7.445 0.525 -6.164 1 97.88 304 PRO A O 1
ATOM 2417 N N . PHE A 1 305 ? -6.977 -0.902 -7.766 1 97.44 305 PHE A N 1
ATOM 2418 C CA . PHE A 1 305 ? -7.754 -0.235 -8.805 1 97.44 305 PHE A CA 1
ATOM 2419 C C . PHE A 1 305 ? -9.219 -0.138 -8.406 1 97.44 305 PHE A C 1
ATOM 2421 O O . PHE A 1 305 ? -9.891 0.843 -8.734 1 97.44 305 PHE A O 1
ATOM 2428 N N . LEU A 1 306 ? -9.805 -1.14 -7.738 1 97.75 306 LEU A N 1
ATOM 2429 C CA . LEU A 1 306 ? -11.18 -1.014 -7.289 1 97.75 306 LEU A CA 1
ATOM 2430 C C . LEU A 1 306 ? -11.328 0.118 -6.277 1 97.75 306 LEU A C 1
ATOM 2432 O O . LEU A 1 306 ? -12.25 0.929 -6.371 1 97.75 306 LEU A O 1
ATOM 2436 N N . SER A 1 307 ? -10.359 0.183 -5.332 1 98.06 307 SER A N 1
ATOM 2437 C CA . SER A 1 307 ? -10.344 1.241 -4.324 1 98.06 307 SER A CA 1
ATOM 2438 C C . SER A 1 307 ? -10.125 2.607 -4.965 1 98.06 307 SER A C 1
ATOM 2440 O O . SER A 1 307 ? -10.695 3.607 -4.52 1 98.06 307 SER A O 1
ATOM 2442 N N . ILE A 1 308 ? -9.281 2.652 -5.957 1 98.38 308 ILE A N 1
ATOM 2443 C CA . ILE A 1 308 ? -9.039 3.898 -6.676 1 98.38 308 ILE A CA 1
ATOM 2444 C C . ILE A 1 308 ? -10.328 4.379 -7.336 1 98.38 308 ILE A C 1
ATOM 2446 O O . ILE A 1 308 ? -10.672 5.559 -7.25 1 98.38 308 ILE A O 1
ATOM 2450 N N . VAL A 1 309 ? -11.062 3.477 -7.941 1 97.38 309 VAL A N 1
ATOM 2451 C CA . VAL A 1 309 ? -12.32 3.82 -8.594 1 97.38 309 VAL A CA 1
ATOM 2452 C C . VAL A 1 309 ? -13.312 4.348 -7.562 1 97.38 309 VAL A C 1
ATOM 2454 O O . VAL A 1 309 ? -14.07 5.277 -7.844 1 97.38 309 VAL A O 1
ATOM 2457 N N . GLU A 1 310 ? -13.242 3.824 -6.383 1 98 310 GLU A N 1
ATOM 2458 C CA . GLU A 1 310 ? -14.141 4.238 -5.309 1 98 310 GLU A CA 1
ATOM 2459 C C . GLU A 1 310 ? -13.891 5.688 -4.902 1 98 310 GLU A C 1
ATOM 2461 O O . GLU A 1 310 ? -14.766 6.34 -4.344 1 98 310 GLU A O 1
ATOM 2466 N N . LEU A 1 311 ? -12.742 6.25 -5.176 1 98.5 311 LEU A N 1
ATOM 2467 C CA . LEU A 1 311 ? -12.422 7.637 -4.848 1 98.5 311 LEU A CA 1
ATOM 2468 C C . LEU A 1 311 ? -13.328 8.594 -5.621 1 98.5 311 LEU A C 1
ATOM 2470 O O . LEU A 1 311 ? -13.562 9.719 -5.176 1 98.5 311 LEU A O 1
ATOM 2474 N N . LEU A 1 312 ? -13.805 8.141 -6.82 1 98.06 312 LEU A N 1
ATOM 2475 C CA . LEU A 1 312 ? -14.711 8.984 -7.594 1 98.06 312 LEU A CA 1
ATOM 2476 C C . LEU A 1 312 ? -15.93 9.383 -6.766 1 98.06 312 LEU A C 1
ATOM 2478 O O . LEU A 1 312 ? -16.359 10.531 -6.816 1 98.06 312 LEU A O 1
ATOM 2482 N N . GLU A 1 313 ? -16.422 8.445 -5.992 1 98 313 GLU A N 1
ATOM 2483 C CA . GLU A 1 313 ? -17.578 8.734 -5.145 1 98 3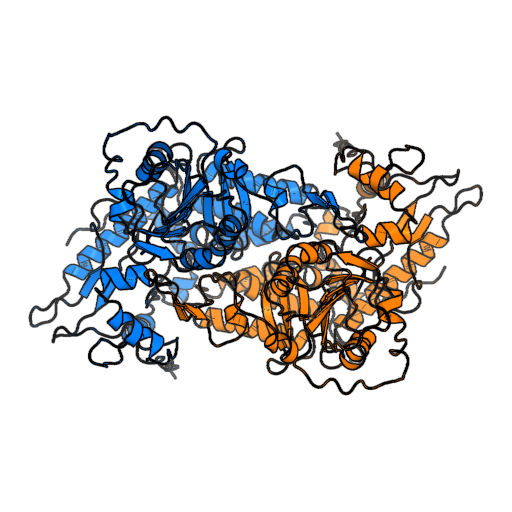13 GLU A CA 1
ATOM 2484 C C . GLU A 1 313 ? -17.188 9.648 -3.988 1 98 313 GLU A C 1
ATOM 2486 O O . GLU A 1 313 ? -18.031 10.375 -3.453 1 98 313 GLU A O 1
ATOM 2491 N N . GLY A 1 314 ? -15.914 9.602 -3.541 1 98.25 314 GLY A N 1
ATOM 2492 C CA . GLY A 1 314 ? -15.438 10.562 -2.562 1 98.25 314 GLY A CA 1
ATOM 2493 C C . GLY A 1 314 ? -15.539 12 -3.043 1 98.25 314 GLY A C 1
ATOM 2494 O O . GLY A 1 314 ? -16.094 12.859 -2.346 1 98.25 314 GLY A O 1
ATOM 2495 N N . PHE A 1 315 ? -15.094 12.242 -4.254 1 98.31 315 PHE A N 1
ATOM 2496 C CA . PHE A 1 315 ? -15.156 13.57 -4.852 1 98.31 315 PHE A CA 1
ATOM 2497 C C . PHE A 1 315 ? -16.594 14.031 -5.016 1 98.31 315 PHE A C 1
ATOM 2499 O O . PHE A 1 315 ? -16.938 15.164 -4.66 1 98.31 315 PHE A O 1
ATOM 2506 N N . ARG A 1 316 ? -17.438 13.156 -5.492 1 98 316 ARG A N 1
ATOM 2507 C CA . ARG A 1 316 ? -18.828 13.492 -5.734 1 98 316 ARG A CA 1
ATOM 2508 C C . ARG A 1 316 ? -19.562 13.805 -4.426 1 98 316 ARG A C 1
ATOM 2510 O O . ARG A 1 316 ? -20.344 14.75 -4.359 1 98 316 ARG A O 1
ATOM 2517 N N . THR A 1 317 ? -19.281 13.031 -3.439 1 98.12 317 THR A N 1
ATOM 2518 C CA . THR A 1 317 ? -19.938 13.195 -2.143 1 98.12 317 THR A CA 1
ATOM 2519 C C . THR A 1 317 ? -19.562 14.539 -1.52 1 98.12 317 THR A C 1
ATOM 2521 O O . THR A 1 317 ? -20.422 15.242 -0.98 1 98.12 317 THR A O 1
ATOM 2524 N N . LEU A 1 318 ? -18.297 14.875 -1.574 1 97.5 318 LEU A N 1
ATOM 2525 C CA . LEU A 1 318 ? -17.812 16.141 -1.019 1 97.5 318 LEU A CA 1
ATOM 2526 C C . LEU A 1 318 ? -18.531 17.312 -1.662 1 97.5 318 LEU A C 1
ATOM 2528 O O . LEU A 1 318 ? -19.016 18.219 -0.964 1 97.5 318 LEU A O 1
ATOM 2532 N N . GLU A 1 319 ? -18.641 17.312 -2.943 1 97.06 319 GLU A N 1
ATOM 2533 C CA . GLU A 1 319 ? -19.297 18.391 -3.684 1 97.06 319 GLU A CA 1
ATOM 2534 C C . GLU A 1 319 ? -20.797 18.422 -3.404 1 97.06 319 GLU A C 1
ATOM 2536 O O . GLU A 1 319 ? -21.391 19.5 -3.346 1 97.06 319 GLU A O 1
ATOM 2541 N N . ARG A 1 320 ? -21.391 17.266 -3.277 1 97.5 320 ARG A N 1
ATOM 2542 C CA . ARG A 1 320 ? -22.828 17.172 -3.02 1 97.5 320 ARG A CA 1
ATOM 2543 C C . ARG A 1 320 ? -23.156 17.719 -1.634 1 97.5 320 ARG A C 1
ATOM 2545 O O . ARG A 1 320 ? -24.125 18.453 -1.474 1 97.5 320 ARG A O 1
ATOM 2552 N N . LEU A 1 321 ? -22.359 17.391 -0.663 1 97.69 321 LEU A N 1
ATOM 2553 C CA . LEU A 1 321 ? -22.672 17.75 0.72 1 97.69 321 LEU A CA 1
ATOM 2554 C C . LEU A 1 321 ? -22.281 19.188 1.009 1 97.69 321 LEU A C 1
ATOM 2556 O O . LEU A 1 321 ? -22.922 19.859 1.824 1 97.69 321 LEU A O 1
ATOM 2560 N N . VAL A 1 322 ? -21.156 19.672 0.412 1 98.06 322 VAL A N 1
ATOM 2561 C CA . VAL A 1 322 ? -20.688 21.031 0.588 1 98.06 322 VAL A CA 1
ATOM 2562 C C . VAL A 1 322 ? -20.453 21.688 -0.776 1 98.06 322 VAL A C 1
ATOM 2564 O O . VAL A 1 322 ? -19.312 21.859 -1.196 1 98.06 322 VAL A O 1
ATOM 2567 N N . PRO A 1 323 ? -21.516 22.125 -1.382 1 97.25 323 PRO A N 1
ATOM 2568 C CA . PRO A 1 323 ? -21.375 22.719 -2.715 1 97.25 323 PRO A CA 1
ATOM 2569 C C . PRO A 1 323 ? -20.625 24.047 -2.693 1 97.25 323 PRO A C 1
ATOM 2571 O O . PRO A 1 323 ? -20.734 24.797 -1.719 1 97.25 323 PRO A O 1
ATOM 2574 N N . ARG A 1 324 ? -19.953 24.266 -3.766 1 96.81 324 ARG A N 1
ATOM 2575 C CA . ARG A 1 324 ? -19.281 25.562 -3.918 1 96.81 324 ARG A CA 1
ATOM 2576 C C . ARG A 1 324 ? -20.312 26.688 -3.99 1 96.81 324 ARG A C 1
ATOM 2578 O O . ARG A 1 324 ? -21.453 26.484 -4.379 1 96.81 324 ARG A O 1
ATOM 2585 N N . THR A 1 325 ? -19.891 27.875 -3.588 1 96.56 325 THR A N 1
ATOM 2586 C CA . THR A 1 325 ? -20.656 29.109 -3.768 1 96.56 325 THR A CA 1
ATOM 2587 C C . THR A 1 325 ? -19.969 30.016 -4.781 1 96.56 325 THR A C 1
ATOM 2589 O O . THR A 1 325 ? -18.938 29.656 -5.355 1 96.56 325 THR A O 1
ATOM 2592 N N . GLU A 1 326 ? -20.562 31.141 -5.012 1 95.88 326 GLU A N 1
ATOM 2593 C CA . GLU A 1 326 ? -19.938 32.094 -5.91 1 95.88 326 GLU A CA 1
ATOM 2594 C C . GLU A 1 326 ? -18.594 32.562 -5.363 1 95.88 326 GLU A C 1
ATOM 2596 O O . GLU A 1 326 ? -17.672 32.875 -6.129 1 95.88 326 GLU A O 1
ATOM 2601 N N . GLU A 1 327 ? -18.469 32.469 -4.121 1 95.88 327 GLU A N 1
ATOM 2602 C CA . GLU A 1 327 ? -17.312 33.062 -3.465 1 95.88 327 GLU A CA 1
ATOM 2603 C C . GLU A 1 327 ? -16.297 32 -3.061 1 95.88 327 GLU A C 1
ATOM 2605 O O . GLU A 1 327 ? -15.086 32.25 -3.086 1 95.88 327 GLU A O 1
ATOM 2610 N N . PHE A 1 328 ? -16.828 30.875 -2.629 1 97.12 328 PHE A N 1
ATOM 2611 C CA . PHE A 1 328 ? -15.914 29.922 -1.986 1 97.12 328 PHE A CA 1
ATOM 2612 C C . PHE A 1 328 ? -16.047 28.547 -2.611 1 97.12 328 PHE A C 1
ATOM 2614 O O . PHE A 1 328 ? -17.156 28.078 -2.902 1 97.12 328 PHE A O 1
ATOM 2621 N N . SER A 1 329 ? -14.836 27.938 -2.828 1 97.5 329 SER A N 1
ATOM 2622 C CA . SER A 1 329 ? -14.82 26.531 -3.236 1 97.5 329 SER A CA 1
ATOM 2623 C C . SER A 1 329 ? -15.273 25.625 -2.104 1 97.5 329 SER A C 1
ATOM 2625 O O . SER A 1 329 ? -15.406 26.062 -0.959 1 97.5 329 SER A O 1
ATOM 2627 N N . THR A 1 330 ? -15.578 24.375 -2.414 1 98 330 THR A N 1
ATOM 2628 C CA . THR A 1 330 ? -15.984 23.344 -1.453 1 98 330 THR A CA 1
ATOM 2629 C C . THR A 1 330 ? -14.977 23.25 -0.309 1 98 330 THR A C 1
ATOM 2631 O O . THR A 1 330 ? -15.352 23.312 0.863 1 98 330 THR A O 1
ATOM 2634 N N . MET A 1 331 ? -13.703 23.203 -0.589 1 98.25 331 MET A N 1
ATOM 2635 C CA . MET A 1 331 ? -12.695 23 0.443 1 98.25 331 MET A CA 1
ATOM 2636 C C . MET A 1 331 ? -12.492 24.281 1.266 1 98.25 331 MET A C 1
ATOM 2638 O O . MET A 1 331 ? -12.203 24.203 2.459 1 98.25 331 MET A O 1
ATOM 2642 N N . GLU A 1 332 ? -12.664 25.391 0.629 1 98.12 332 GLU A N 1
ATOM 2643 C CA . GLU A 1 332 ? -12.625 26.641 1.395 1 98.12 332 GLU A CA 1
ATOM 2644 C C . GLU A 1 332 ? -13.758 26.688 2.418 1 98.12 332 GLU A C 1
ATOM 2646 O O . GLU A 1 332 ? -13.547 27.109 3.559 1 98.12 332 GLU A O 1
ATOM 2651 N N . ARG A 1 333 ? -14.945 26.312 2.025 1 98.31 333 ARG A N 1
ATOM 2652 C CA . ARG A 1 333 ? -16.078 26.281 2.943 1 98.31 333 ARG A CA 1
ATOM 2653 C C . ARG A 1 333 ? -15.828 25.328 4.094 1 98.31 333 ARG A C 1
ATOM 2655 O O . ARG A 1 333 ? -16.156 25.625 5.246 1 98.31 333 ARG A O 1
ATOM 2662 N N . ILE A 1 334 ? -15.258 24.172 3.781 1 98.12 334 ILE A N 1
ATOM 2663 C CA . ILE A 1 334 ? -14.922 23.203 4.812 1 98.12 334 ILE A CA 1
ATOM 2664 C C . ILE A 1 334 ? -13.891 23.781 5.766 1 98.12 334 ILE A C 1
ATOM 2666 O O . ILE A 1 334 ? -14.016 23.672 6.988 1 98.12 334 ILE A O 1
ATOM 2670 N N . SER A 1 335 ? -12.898 24.438 5.223 1 98.31 335 SER A N 1
ATOM 2671 C CA . SER A 1 335 ? -11.859 25.062 6.031 1 98.31 335 SER A CA 1
ATOM 2672 C C . SER A 1 335 ? -12.461 26.094 6.984 1 98.31 335 SER A C 1
ATOM 2674 O O . SER A 1 335 ? -12.109 26.125 8.164 1 98.31 335 SER A O 1
ATOM 2676 N N . ARG A 1 336 ? -13.336 26.906 6.48 1 97.69 336 ARG A N 1
ATOM 2677 C CA . ARG A 1 336 ? -14 27.938 7.285 1 97.69 336 ARG A CA 1
ATOM 2678 C C . ARG A 1 336 ? -14.836 27.297 8.398 1 97.69 336 ARG A C 1
ATOM 2680 O O . ARG A 1 336 ? -14.805 27.766 9.539 1 97.69 336 ARG A O 1
ATOM 2687 N N . HIS A 1 337 ? -15.562 26.297 8.047 1 97.56 337 HIS A N 1
ATOM 2688 C CA . HIS A 1 337 ? -16.391 25.594 9.023 1 97.56 337 HIS A CA 1
ATOM 2689 C C . HIS A 1 337 ? -15.547 25.016 10.156 1 97.56 337 HIS A C 1
ATOM 2691 O O . HIS A 1 337 ? -15.836 25.25 11.328 1 97.56 337 HIS A O 1
ATOM 2697 N N . VAL A 1 338 ? -14.523 24.281 9.812 1 97.31 338 VAL A N 1
ATOM 2698 C CA . VAL A 1 338 ? -13.672 23.578 10.773 1 97.31 338 VAL A CA 1
ATOM 2699 C C . VAL A 1 338 ? -12.945 24.594 11.648 1 97.31 338 VAL A C 1
ATOM 2701 O O . VAL A 1 338 ? -12.867 24.422 12.867 1 97.31 338 VAL A O 1
ATOM 2704 N N . PHE A 1 339 ? -12.445 25.641 11.023 1 97.12 339 PHE A N 1
ATOM 2705 C CA . PHE A 1 339 ? -11.773 26.703 11.781 1 97.12 339 PHE A CA 1
ATOM 2706 C C . PHE A 1 339 ? -12.742 27.359 12.75 1 97.12 339 PHE A C 1
ATOM 2708 O O . PHE A 1 339 ? -12.383 27.625 13.898 1 97.12 339 PHE A O 1
ATOM 2715 N N . GLY A 1 340 ? -13.938 27.672 12.273 1 96.31 340 GLY A N 1
ATOM 2716 C CA . GLY A 1 340 ? -14.938 28.266 13.141 1 96.31 340 GLY A CA 1
ATOM 2717 C C . GLY A 1 340 ? -15.242 27.422 14.375 1 96.31 340 GLY A C 1
ATOM 2718 O O . GLY A 1 340 ? -15.359 27.953 15.477 1 96.31 340 GLY A O 1
ATOM 2719 N N . LEU A 1 341 ? -15.375 26.141 14.18 1 96.44 341 LEU A N 1
ATOM 2720 C CA . LEU A 1 341 ? -15.641 25.234 15.289 1 96.44 341 LEU A CA 1
ATOM 2721 C C . LEU A 1 341 ? -14.469 25.203 16.266 1 96.44 341 LEU A C 1
ATOM 2723 O O . LEU A 1 341 ? -14.664 25.203 17.484 1 96.44 341 LEU A O 1
ATOM 2727 N N . ALA A 1 342 ? -13.273 25.141 15.742 1 96.31 342 ALA A N 1
ATOM 2728 C CA . ALA A 1 342 ? -12.078 25.109 16.578 1 96.31 342 ALA A CA 1
ATOM 2729 C C . ALA A 1 342 ? -11.969 26.391 17.422 1 96.31 342 ALA A C 1
ATOM 2731 O O . ALA A 1 342 ? -11.672 26.328 18.609 1 96.31 342 ALA A O 1
ATOM 2732 N N . LYS A 1 343 ? -12.203 27.516 16.766 1 96.38 343 LYS A N 1
ATOM 2733 C CA . LYS A 1 343 ? -12.164 28.812 17.453 1 96.38 343 LYS A CA 1
ATOM 2734 C C . LYS A 1 343 ? -13.195 28.859 18.578 1 96.38 343 LYS A C 1
ATOM 2736 O O . LYS A 1 343 ? -12.891 29.281 19.688 1 96.38 343 LYS A O 1
ATOM 2741 N N . TYR A 1 344 ? -14.375 28.406 18.281 1 96.12 344 TYR A N 1
ATOM 2742 C CA . TYR A 1 344 ? -15.445 28.375 19.281 1 96.12 344 TYR A CA 1
ATOM 2743 C C . TYR A 1 344 ? -15.07 27.5 20.469 1 96.12 344 TYR A C 1
ATOM 2745 O O . TYR A 1 344 ? -15.258 27.906 21.609 1 96.12 344 TYR A O 1
ATOM 2753 N N . LEU A 1 345 ? -14.57 26.328 20.188 1 95.69 345 LEU A N 1
ATOM 2754 C CA . LEU A 1 345 ? -14.188 25.406 21.25 1 95.69 345 LEU A CA 1
ATOM 2755 C C . LEU A 1 345 ? -13.078 26 22.109 1 95.69 345 LEU A C 1
ATOM 2757 O O . LEU A 1 345 ? -13.141 25.938 23.344 1 95.69 345 LEU A O 1
ATOM 2761 N N . GLU A 1 346 ? -12.062 26.5 21.453 1 95.31 346 GLU A N 1
ATOM 2762 C CA . GLU A 1 346 ? -10.961 27.125 22.188 1 95.31 346 GLU A CA 1
ATOM 2763 C C . GLU A 1 346 ? -11.461 28.234 23.094 1 95.31 346 GLU A C 1
ATOM 2765 O O . GLU A 1 346 ? -11.062 28.312 24.266 1 95.31 346 GLU A O 1
ATOM 2770 N N . ASP A 1 347 ? -12.328 29.062 22.594 1 94.88 347 ASP A N 1
ATOM 2771 C CA . ASP A 1 347 ? -12.898 30.156 23.375 1 94.88 347 ASP A CA 1
ATOM 2772 C C . ASP A 1 347 ? -13.648 29.625 24.594 1 94.88 347 ASP A C 1
ATOM 2774 O O . ASP A 1 347 ? -13.523 30.172 25.688 1 94.88 347 ASP A O 1
ATOM 2778 N N . GLN A 1 348 ? -14.383 28.609 24.391 1 94.81 348 GLN A N 1
ATOM 2779 C CA . GLN A 1 348 ? -15.164 28.031 25.484 1 94.81 348 GLN A CA 1
ATOM 2780 C C . GLN A 1 348 ? -14.25 27.391 26.531 1 94.81 348 GLN A C 1
ATOM 2782 O O . GLN A 1 348 ? -14.469 27.562 27.734 1 94.81 348 GLN A O 1
ATOM 2787 N N . LEU A 1 349 ? -13.258 26.656 26.094 1 94.81 349 LEU A N 1
ATOM 2788 C CA . LEU A 1 349 ? -12.352 25.969 27.016 1 94.81 349 LEU A CA 1
ATOM 2789 C C . LEU A 1 349 ? -11.562 26.969 27.859 1 94.81 349 LEU A C 1
ATOM 2791 O O . LEU A 1 349 ? -11.305 26.719 29.031 1 94.81 349 LEU A O 1
ATOM 2795 N N . ARG A 1 350 ? -11.219 28.062 27.328 1 94.25 350 ARG A N 1
ATOM 2796 C CA . ARG A 1 350 ? -10.438 29.094 28.016 1 94.25 350 ARG A CA 1
ATOM 2797 C C . ARG A 1 350 ? -11.211 29.688 29.172 1 94.25 350 ARG A C 1
ATOM 2799 O O . ARG A 1 350 ? -10.617 30.188 30.141 1 94.25 350 ARG A O 1
ATOM 2806 N N . GLN A 1 351 ? -12.469 29.531 29.188 1 95.06 351 GLN A N 1
ATOM 2807 C CA . GLN A 1 351 ? -13.32 30.156 30.203 1 95.06 351 GLN A CA 1
ATOM 2808 C C . GLN A 1 351 ? -13.539 29.203 31.375 1 95.06 351 GLN A C 1
ATOM 2810 O O . GLN A 1 351 ? -14.031 29.625 32.438 1 95.06 351 GLN A O 1
ATOM 2815 N N . LEU A 1 352 ? -13.133 28.031 31.203 1 95.75 352 LEU A N 1
ATOM 2816 C CA . LEU A 1 352 ? -13.391 27.047 32.25 1 95.75 352 LEU A CA 1
ATOM 2817 C C . LEU A 1 352 ? -12.359 27.172 33.375 1 95.75 352 LEU A C 1
ATOM 2819 O O . LEU A 1 352 ? -11.148 27.156 33.094 1 95.75 352 LEU A O 1
ATOM 2823 N N . HIS A 1 353 ? -12.867 27.234 34.625 1 96.75 353 HIS A N 1
ATOM 2824 C CA . HIS A 1 353 ? -12.008 27.344 35.812 1 96.75 353 HIS A CA 1
ATOM 2825 C C . HIS A 1 353 ? -12.516 26.469 36.938 1 96.75 353 HIS A C 1
ATOM 2827 O O . HIS A 1 353 ? -13.711 26.172 37.031 1 96.75 353 HIS A O 1
ATOM 2833 N N . HIS A 1 354 ? -11.562 26.109 37.75 1 96.06 354 HIS A N 1
ATOM 2834 C CA . HIS A 1 354 ? -11.914 25.5 39.031 1 96.06 354 HIS A CA 1
ATOM 2835 C C . HIS A 1 354 ? -12.5 26.547 40 1 96.06 354 HIS A C 1
ATOM 2837 O O . HIS A 1 354 ? -12.336 27.75 39.781 1 96.06 354 HIS A O 1
ATOM 2843 N N . PRO A 1 355 ? -13.148 26.031 41 1 95.69 355 PRO A N 1
ATOM 2844 C CA . PRO A 1 355 ? -13.734 26.969 41.969 1 95.69 355 PRO A CA 1
ATOM 2845 C C . PRO A 1 355 ? -12.695 27.906 42.594 1 95.69 355 PRO A C 1
ATOM 2847 O O . PRO A 1 355 ? -13.016 29.047 42.938 1 95.69 355 PRO A O 1
ATOM 2850 N N . ASN A 1 356 ? -11.484 27.484 42.719 1 96.38 356 ASN A N 1
ATOM 2851 C CA . ASN A 1 356 ? -10.438 28.297 43.344 1 96.38 356 ASN A CA 1
ATOM 2852 C C . ASN A 1 356 ? -9.836 29.281 42.344 1 96.38 356 ASN A C 1
ATOM 2854 O O . ASN A 1 356 ? -8.859 29.969 42.656 1 96.38 356 ASN A O 1
ATOM 2858 N N . GLY A 1 357 ? -10.312 29.266 41.062 1 94.81 357 GLY A N 1
ATOM 2859 C CA . GLY A 1 357 ? -9.891 30.234 40.094 1 94.81 357 GLY A CA 1
ATOM 2860 C C . GLY A 1 357 ? -8.852 29.688 39.125 1 94.81 357 GLY A C 1
ATOM 2861 O O . GLY A 1 357 ? -8.594 30.281 38.062 1 94.81 357 GLY A O 1
ATOM 2862 N N . GLU A 1 358 ? -8.328 28.594 39.438 1 94.75 358 GLU A N 1
ATOM 2863 C CA . GLU A 1 358 ? -7.328 27.984 38.562 1 94.75 358 GLU A CA 1
ATOM 2864 C C . GLU A 1 358 ? -7.949 27.531 37.25 1 94.75 358 GLU A C 1
ATOM 2866 O O . GLU A 1 358 ? -9.055 26.984 37.25 1 94.75 358 GLU A O 1
ATOM 2871 N N . PRO A 1 359 ? -7.219 27.797 36.156 1 95.44 359 PRO A N 1
ATOM 2872 C CA . PRO A 1 359 ? -7.75 27.312 34.906 1 95.44 359 PRO A CA 1
ATOM 2873 C C . PRO A 1 359 ? -7.91 25.781 34.875 1 95.44 359 PRO A C 1
ATOM 2875 O O . PRO A 1 359 ? -7.059 25.062 35.375 1 95.44 359 PRO A O 1
ATOM 2878 N N . LEU A 1 360 ? -8.922 25.328 34.219 1 96.19 360 LEU A N 1
ATOM 2879 C CA . LEU A 1 360 ? -9.18 23.906 34.094 1 96.19 360 LEU A CA 1
ATOM 2880 C C . LEU A 1 360 ? -8.312 23.281 33 1 96.19 360 LEU A C 1
ATOM 2882 O O . LEU A 1 360 ? -7.945 22.094 33.094 1 96.19 360 LEU A O 1
ATOM 2886 N N . VAL A 1 361 ? -8.016 24.078 31.953 1 95.56 361 VAL A N 1
ATOM 2887 C CA . VAL A 1 361 ? -7.355 23.516 30.781 1 95.56 361 VAL A CA 1
ATOM 2888 C C . VAL A 1 361 ? -6.102 24.328 30.453 1 95.56 361 VAL A C 1
ATOM 2890 O O . VAL A 1 361 ? -6.062 25.547 30.672 1 95.56 361 VAL A O 1
ATOM 2893 N N . LYS A 1 362 ? -5.047 23.672 29.984 1 94.38 362 LYS A N 1
ATOM 2894 C CA . LYS A 1 362 ? -3.898 24.297 29.328 1 94.38 362 LYS A CA 1
ATOM 2895 C C . LYS A 1 362 ? -3.9 24.016 27.828 1 94.38 362 LYS A C 1
ATOM 2897 O O . LYS A 1 362 ? -3.877 22.844 27.422 1 94.38 362 LYS A O 1
ATOM 2902 N N . LEU A 1 363 ? -3.979 25.047 27.078 1 94.62 363 LEU A N 1
ATOM 2903 C CA . LEU A 1 363 ? -4.055 24.922 25.625 1 94.62 363 LEU A CA 1
ATOM 2904 C C . LEU A 1 363 ? -2.662 24.953 25 1 94.62 363 LEU A C 1
ATOM 2906 O O . LEU A 1 363 ? -1.756 25.609 25.531 1 94.62 363 LEU A O 1
ATOM 2910 N N . TYR A 1 364 ? -2.48 24.234 23.859 1 93.19 364 TYR A N 1
ATOM 2911 C CA . TYR A 1 364 ? -1.209 24.188 23.141 1 93.19 364 TYR A CA 1
ATOM 2912 C C . TYR A 1 364 ? -1.384 24.609 21.688 1 93.19 364 TYR A C 1
ATOM 2914 O O . TYR A 1 364 ? -1.829 23.828 20.844 1 93.19 364 TYR A O 1
ATOM 2922 N N . ASN A 1 365 ? -1.02 25.797 21.312 1 91.69 365 ASN A N 1
ATOM 2923 C CA . ASN A 1 365 ? -0.978 26.344 19.969 1 91.69 365 ASN A CA 1
ATOM 2924 C C . ASN A 1 365 ? 0.061 27.453 19.844 1 91.69 365 ASN A C 1
ATOM 2926 O O . ASN A 1 365 ? 0.55 27.969 20.844 1 91.69 365 ASN A O 1
ATOM 2930 N N . LYS A 1 366 ? 0.39 27.781 18.641 1 90.88 366 LYS A N 1
ATOM 2931 C CA . LYS A 1 366 ? 1.454 28.766 18.422 1 90.88 366 LYS A CA 1
ATOM 2932 C C . LYS A 1 366 ? 0.882 30.156 18.203 1 90.88 366 LYS A C 1
ATOM 2934 O O . LYS A 1 366 ? 1.478 31.156 18.625 1 90.88 366 LYS A O 1
ATOM 2939 N N . VAL A 1 367 ? -0.282 30.219 17.531 1 93.12 367 VAL A N 1
ATOM 2940 C CA . VAL A 1 367 ? -0.688 31.531 17.031 1 93.12 367 VAL A CA 1
ATOM 2941 C C . VAL A 1 367 ? -2.148 31.781 17.391 1 93.12 367 VAL A C 1
ATOM 2943 O O . VAL A 1 367 ? -2.748 32.75 16.906 1 93.12 367 VAL A O 1
ATOM 2946 N N . GLY A 1 368 ? -2.719 30.922 18.125 1 93.5 368 GLY A N 1
ATOM 2947 C CA . GLY A 1 368 ? -4.125 31.078 18.453 1 93.5 368 GLY A CA 1
ATOM 2948 C C . GLY A 1 368 ? -5.047 30.797 17.281 1 93.5 368 GLY A C 1
ATOM 2949 O O . GLY A 1 368 ? -4.629 30.203 16.281 1 93.5 368 GLY A O 1
ATOM 2950 N N . TYR A 1 369 ? -6.289 31.156 17.422 1 95.19 369 TYR A N 1
ATOM 2951 C CA . TYR A 1 369 ? -7.309 30.812 16.438 1 95.19 369 TYR A CA 1
ATOM 2952 C C . TYR A 1 369 ? -7.91 32.062 15.812 1 95.19 369 TYR A C 1
ATOM 2954 O O . TYR A 1 369 ? -9.133 32.188 15.688 1 95.19 369 TYR A O 1
ATOM 2962 N N . GLN A 1 370 ? -7 32.938 15.352 1 94.56 370 GLN A N 1
ATOM 2963 C CA . GLN A 1 370 ? -7.453 34.188 14.758 1 94.56 370 GLN A CA 1
ATOM 2964 C C . GLN A 1 370 ? -7.383 34.125 13.234 1 94.56 370 GLN A C 1
ATOM 2966 O O . GLN A 1 370 ? -8.094 34.875 12.547 1 94.56 370 GLN A O 1
ATOM 2971 N N . ASP A 1 371 ? -6.492 33.281 12.734 1 96.62 371 ASP A N 1
ATOM 2972 C CA . ASP A 1 371 ? -6.246 33.188 11.297 1 96.62 371 ASP A CA 1
ATOM 2973 C C . ASP A 1 371 ? -6.258 31.75 10.805 1 96.62 371 ASP A C 1
ATOM 2975 O O . ASP A 1 371 ? -5.355 30.969 11.125 1 96.62 371 ASP A O 1
ATOM 2979 N N . LYS A 1 372 ? -7.219 31.469 9.938 1 96.56 372 LYS A N 1
ATOM 2980 C CA . LYS A 1 372 ? -7.383 30.109 9.438 1 96.56 372 LYS A CA 1
ATOM 2981 C C . LYS A 1 372 ? -6.191 29.688 8.578 1 96.56 372 LYS A C 1
ATOM 2983 O O . LYS A 1 372 ? -5.953 28.5 8.375 1 96.56 372 LYS A O 1
ATOM 2988 N N . SER A 1 373 ? -5.461 30.625 8.031 1 96.62 373 SER A N 1
ATOM 2989 C CA . SER A 1 373 ? -4.309 30.328 7.195 1 96.62 373 SER A CA 1
ATOM 2990 C C . SER A 1 373 ? -3.121 29.859 8.031 1 96.62 373 SER A C 1
ATOM 2992 O O . SER A 1 373 ? -2.156 29.312 7.5 1 96.62 373 SER A O 1
ATOM 2994 N N . ARG A 1 374 ? -3.207 30 9.375 1 96.88 374 ARG A N 1
ATOM 2995 C CA . ARG A 1 374 ? -2.072 29.672 10.234 1 96.88 374 ARG A CA 1
ATOM 2996 C C . ARG A 1 374 ? -2.443 28.578 11.234 1 96.88 374 ARG A C 1
ATOM 2998 O O . ARG A 1 374 ? -1.566 27.938 11.828 1 96.88 374 ARG A O 1
ATOM 3005 N N . GLN A 1 375 ? -3.73 28.422 11.367 1 97.25 375 GLN A N 1
ATOM 3006 C CA . GLN A 1 375 ? -4.215 27.453 12.352 1 97.25 375 GLN A CA 1
ATOM 3007 C C . GLN A 1 375 ? -5.348 26.609 11.789 1 97.25 375 GLN A C 1
ATOM 3009 O O . GLN A 1 375 ? -6.262 27.125 11.148 1 97.25 375 GLN A O 1
ATOM 3014 N N . GLY A 1 376 ? -5.223 25.266 11.984 1 96.62 376 GLY A N 1
ATOM 3015 C CA . GLY A 1 376 ? -6.242 24.328 11.523 1 96.62 376 GLY A CA 1
ATOM 3016 C C . GLY A 1 376 ? -7.27 24 12.586 1 96.62 376 GLY A C 1
ATOM 3017 O O . GLY A 1 376 ? -7.57 24.828 13.453 1 96.62 376 GLY A O 1
ATOM 3018 N N . GLY A 1 377 ? -7.898 22.812 12.484 1 95.88 377 GLY A N 1
ATOM 3019 C CA . GLY A 1 377 ? -9.047 22.438 13.297 1 95.88 377 GLY A CA 1
ATOM 3020 C C . GLY A 1 377 ? -8.664 21.719 14.578 1 95.88 377 GLY A C 1
ATOM 3021 O O . GLY A 1 377 ? -9.531 21.328 15.359 1 95.88 377 GLY A O 1
ATOM 3022 N N . THR A 1 378 ? -7.367 21.547 14.859 1 96.06 378 THR A N 1
ATOM 3023 C CA . THR A 1 378 ? -6.934 20.812 16.047 1 96.06 378 THR A CA 1
ATOM 3024 C C . THR A 1 378 ? -6.91 21.734 17.266 1 96.06 378 THR A C 1
ATOM 3026 O O . THR A 1 378 ? -6.367 22.844 17.219 1 96.06 378 THR A O 1
ATOM 3029 N N . VAL A 1 379 ? -7.539 21.359 18.328 1 96.5 379 VAL A N 1
ATOM 3030 C CA . VAL A 1 379 ? -7.422 22 19.641 1 96.5 379 VAL A CA 1
ATOM 3031 C C . VAL A 1 379 ? -6.746 21.062 20.625 1 96.5 379 VAL A C 1
ATOM 3033 O O . VAL A 1 379 ? -7.391 20.156 21.172 1 96.5 379 VAL A O 1
ATOM 3036 N N . ALA A 1 380 ? -5.438 21.25 20.812 1 94.44 380 ALA A N 1
ATOM 3037 C CA . ALA A 1 380 ? -4.648 20.422 21.719 1 94.44 380 ALA A CA 1
ATOM 3038 C C . ALA A 1 380 ? -4.637 21.016 23.125 1 94.44 380 ALA A C 1
ATOM 3040 O O . ALA A 1 380 ? -4.441 22.219 23.297 1 94.44 380 ALA A O 1
ATOM 3041 N N . PHE A 1 381 ? -4.902 20.172 24.141 1 94.38 381 PHE A N 1
ATOM 3042 C CA . PHE A 1 381 ? -4.961 20.688 25.5 1 94.38 381 PHE A CA 1
ATOM 3043 C C . PHE A 1 381 ? -4.719 19.594 26.516 1 94.38 381 PHE A C 1
ATOM 3045 O O . PHE A 1 381 ? -4.773 18.406 26.188 1 94.38 381 PHE A O 1
ATOM 3052 N N . ASN A 1 382 ? -4.352 19.953 27.703 1 93.19 382 ASN A N 1
ATOM 3053 C CA . ASN A 1 382 ? -4.355 19.109 28.891 1 93.19 382 ASN A CA 1
ATOM 3054 C C . ASN A 1 382 ? -5.336 19.641 29.938 1 93.19 382 ASN A C 1
ATOM 3056 O O . ASN A 1 382 ? -5.645 20.828 29.969 1 93.19 382 ASN A O 1
ATOM 3060 N N . VAL A 1 383 ? -5.805 18.734 30.703 1 92.94 383 VAL A N 1
ATOM 3061 C CA . VAL A 1 383 ? -6.691 19.094 31.797 1 92.94 383 VAL A CA 1
ATOM 3062 C C . VAL A 1 383 ? -5.891 19.188 33.094 1 92.94 383 VAL A C 1
ATOM 3064 O O . VAL A 1 383 ? -5.012 18.359 33.344 1 92.94 383 VAL A O 1
ATOM 3067 N N . ARG A 1 384 ? -6.297 20.141 33.875 1 93.62 384 ARG A N 1
ATOM 3068 C CA . ARG A 1 384 ? -5.613 20.359 35.125 1 93.62 384 ARG A CA 1
ATOM 3069 C C . ARG A 1 384 ? -6.543 20.109 36.312 1 93.62 384 ARG A C 1
ATOM 3071 O O . ARG A 1 384 ? -7.758 20.25 36.188 1 93.62 384 ARG A O 1
ATOM 3078 N N . THR A 1 385 ? -5.906 19.734 37.406 1 93.12 385 THR A N 1
ATOM 3079 C CA . THR A 1 385 ? -6.637 19.641 38.688 1 93.12 385 THR A CA 1
ATOM 3080 C C . THR A 1 385 ? -6.711 21 39.375 1 93.12 385 THR A C 1
ATOM 3082 O O . THR A 1 385 ? -6.117 21.969 38.906 1 93.12 385 THR A O 1
ATOM 3085 N N . GLU A 1 386 ? -7.438 20.938 40.531 1 93.75 386 GLU A N 1
ATOM 3086 C CA . GLU A 1 386 ? -7.566 22.156 41.312 1 93.75 386 GLU A CA 1
ATOM 3087 C C . GLU A 1 386 ? -6.215 22.609 41.844 1 93.75 386 GLU A C 1
ATOM 3089 O O . GLU A 1 386 ? -5.988 23.812 42.062 1 93.75 386 GLU A O 1
ATOM 3094 N N . SER A 1 387 ? -5.305 21.688 42.062 1 93.5 387 SER A N 1
ATOM 3095 C CA . SER A 1 387 ? -3.982 22 42.594 1 93.5 387 SER A CA 1
ATOM 3096 C C . SER A 1 387 ? -3.02 22.422 41.469 1 93.5 387 SER A C 1
ATOM 3098 O O . SER A 1 387 ? -1.884 22.812 41.75 1 93.5 387 SER A O 1
ATOM 3100 N N . GLY A 1 388 ? -3.461 22.328 40.25 1 89.25 388 GLY A N 1
ATOM 3101 C CA . GLY A 1 388 ? -2.613 22.75 39.156 1 89.25 388 GLY A CA 1
ATOM 3102 C C . GLY A 1 388 ? -1.908 21.594 38.469 1 89.25 388 GLY A C 1
ATOM 3103 O O . GLY A 1 388 ? -1.272 21.766 37.438 1 89.25 388 GLY A O 1
ATOM 3104 N N . SER A 1 389 ? -2.043 20.438 39 1 89.62 389 SER A N 1
ATOM 3105 C CA . SER A 1 389 ? -1.446 19.25 38.375 1 89.62 389 SER A CA 1
ATOM 3106 C C . SER A 1 389 ? -2.25 18.797 37.188 1 89.62 389 SER A C 1
ATOM 3108 O O . SER A 1 389 ? -3.41 19.172 37 1 89.62 389 SER A O 1
ATOM 3110 N N . PHE A 1 390 ? -1.635 18 36.375 1 89.5 390 PHE A N 1
ATOM 3111 C CA . PHE A 1 390 ? -2.303 17.547 35.156 1 89.5 390 PHE A CA 1
ATOM 3112 C C . PHE A 1 390 ? -3.033 16.219 35.406 1 89.5 390 PHE A C 1
ATOM 3114 O O . PHE A 1 390 ? -2.549 15.375 36.156 1 89.5 390 PHE A O 1
ATOM 3121 N N . VAL A 1 391 ? -4.156 16.125 34.75 1 89.56 391 VAL A N 1
ATOM 3122 C CA . VAL A 1 391 ? -4.883 14.859 34.719 1 89.56 391 VAL A CA 1
ATOM 3123 C C . VAL A 1 391 ? -4.344 13.984 33.562 1 89.56 391 VAL A C 1
ATOM 3125 O O . VAL A 1 391 ? -4.141 14.461 32.469 1 89.56 391 VAL A O 1
ATOM 3128 N N . GLY A 1 392 ? -4.094 12.75 33.812 1 84 392 GLY A N 1
ATOM 3129 C CA . GLY A 1 392 ? -3.605 11.844 32.781 1 84 392 GLY A CA 1
ATOM 3130 C C . GLY A 1 392 ? -4.543 11.719 31.594 1 84 392 GLY A C 1
ATOM 3131 O O . GLY A 1 392 ? -5.766 11.703 31.75 1 84 392 GLY A O 1
ATOM 3132 N N . PHE A 1 393 ? -3.961 11.641 30.375 1 83.94 393 PHE A N 1
ATOM 3133 C CA . PHE A 1 393 ? -4.793 11.609 29.172 1 83.94 393 PHE A CA 1
ATOM 3134 C C . PHE A 1 393 ? -5.625 10.336 29.125 1 83.94 393 PHE A C 1
ATOM 3136 O O . PHE A 1 393 ? -6.707 10.312 28.531 1 83.94 393 PHE A O 1
ATOM 3143 N N . GLY A 1 394 ? -5.16 9.203 29.734 1 82.12 394 GLY A N 1
ATOM 3144 C CA . GLY A 1 394 ? -5.973 8.008 29.828 1 82.12 394 GLY A CA 1
ATOM 3145 C C . GLY A 1 394 ? -7.281 8.227 30.562 1 82.12 394 GLY A C 1
ATOM 3146 O O . GLY A 1 394 ? -8.32 7.707 30.156 1 82.12 394 GLY A O 1
ATOM 3147 N N . GLU A 1 395 ? -7.176 8.93 31.625 1 85.19 395 GLU A N 1
ATOM 3148 C CA . GLU A 1 395 ? -8.367 9.258 32.406 1 85.19 395 GLU A CA 1
ATOM 3149 C C . GLU A 1 395 ? -9.336 10.125 31.594 1 85.19 395 GLU A C 1
ATOM 3151 O O . GLU A 1 395 ? -10.547 9.906 31.625 1 85.19 395 GLU A O 1
ATOM 3156 N N . ILE A 1 396 ? -8.773 11.031 30.938 1 88.12 396 ILE A N 1
ATOM 3157 C CA . ILE A 1 396 ? -9.602 11.914 30.125 1 88.12 396 ILE A CA 1
ATOM 3158 C C . ILE A 1 396 ? -10.289 11.117 29.016 1 88.12 396 ILE A C 1
ATOM 3160 O O . ILE A 1 396 ? -11.469 11.32 28.734 1 88.12 396 ILE A O 1
ATOM 3164 N N . ALA A 1 397 ? -9.531 10.242 28.375 1 85.38 397 ALA A N 1
ATOM 3165 C CA . ALA A 1 397 ? -10.102 9.391 27.328 1 85.38 397 ALA A CA 1
ATOM 3166 C C . ALA A 1 397 ? -11.266 8.57 27.875 1 85.38 397 ALA A C 1
ATOM 3168 O O . ALA A 1 397 ? -12.297 8.43 27.203 1 85.38 397 ALA A O 1
ATOM 3169 N N . CYS A 1 398 ? -11.125 8.086 29.031 1 84.19 398 CYS A N 1
ATOM 3170 C CA . CYS A 1 398 ? -12.148 7.258 29.656 1 84.19 398 CYS A CA 1
ATOM 3171 C C . CYS A 1 398 ? -13.398 8.07 29.953 1 84.19 398 CYS A C 1
ATOM 3173 O O . CYS A 1 398 ? -14.516 7.641 29.641 1 84.19 398 CYS A O 1
ATOM 3175 N N . VAL A 1 399 ? -13.195 9.18 30.578 1 88.81 399 VAL A N 1
ATOM 3176 C CA . VAL A 1 399 ? -14.336 10.023 30.922 1 88.81 399 VAL A CA 1
ATOM 3177 C C . VAL A 1 399 ? -15.062 10.461 29.656 1 88.81 399 VAL A C 1
ATOM 3179 O O . VAL A 1 399 ? -16.297 10.453 29.594 1 88.81 399 VAL A O 1
ATOM 3182 N N . ALA A 1 400 ? -14.289 10.844 28.656 1 89.62 400 ALA A N 1
ATOM 3183 C CA . ALA A 1 400 ? -14.883 11.234 27.375 1 89.62 400 ALA A CA 1
ATOM 3184 C C . ALA A 1 400 ? -15.703 10.094 26.781 1 89.62 400 ALA A C 1
ATOM 3186 O O . ALA A 1 400 ? -16.828 10.305 26.312 1 89.62 400 ALA A O 1
ATOM 3187 N N . ALA A 1 401 ? -15.133 8.922 26.797 1 85.25 401 ALA A N 1
ATOM 3188 C CA . ALA A 1 401 ? -15.812 7.75 26.25 1 85.25 401 ALA A CA 1
ATOM 3189 C C . ALA A 1 401 ? -17.125 7.488 26.969 1 85.25 401 ALA A C 1
ATOM 3191 O O . ALA A 1 401 ? -18.125 7.098 26.359 1 85.25 401 ALA A O 1
ATOM 3192 N N . LEU A 1 402 ? -17.156 7.648 28.281 1 88.12 402 LEU A N 1
ATOM 3193 C CA . LEU A 1 402 ? -18.359 7.453 29.094 1 88.12 402 LEU A CA 1
ATOM 3194 C C . LEU A 1 402 ? -19.453 8.422 28.672 1 88.12 402 LEU A C 1
ATOM 3196 O O . LEU A 1 402 ? -20.641 8.125 28.844 1 88.12 402 LEU A O 1
ATOM 3200 N N . HIS A 1 403 ? -19.016 9.477 28.141 1 91.62 403 HIS A N 1
ATOM 3201 C CA . HIS A 1 403 ? -19.984 10.469 27.703 1 91.62 403 HIS A CA 1
ATOM 3202 C C . HIS A 1 403 ? -20.203 10.414 26.203 1 91.62 403 HIS A C 1
ATOM 3204 O O . HIS A 1 403 ? -20.75 11.352 25.609 1 91.62 403 HIS A O 1
ATOM 3210 N N . GLY A 1 404 ? -19.609 9.422 25.516 1 88.25 404 GLY A N 1
ATOM 3211 C CA . GLY A 1 404 ? -19.828 9.195 24.094 1 88.25 404 GLY A CA 1
ATOM 3212 C C . GLY A 1 404 ? -18.969 10.094 23.219 1 88.25 404 GLY A C 1
ATOM 3213 O O . GLY A 1 404 ? -19.281 10.289 22.031 1 88.25 404 GLY A O 1
ATOM 3214 N N . ILE A 1 405 ? -17.953 10.664 23.812 1 91.19 405 ILE A N 1
ATOM 3215 C CA . ILE A 1 405 ? -17.078 11.547 23.062 1 91.19 405 ILE A CA 1
ATOM 3216 C C . ILE A 1 405 ? -15.828 10.789 22.625 1 91.19 405 ILE A C 1
ATOM 3218 O O . ILE A 1 405 ? -15.117 10.227 23.469 1 91.19 405 ILE A O 1
ATOM 3222 N N . LEU A 1 406 ? -15.609 10.75 21.312 1 87.5 406 LEU A N 1
ATOM 3223 C CA . LEU A 1 406 ? -14.43 10.094 20.766 1 87.5 406 LEU A CA 1
ATOM 3224 C C . LEU A 1 406 ? -13.344 11.125 20.438 1 87.5 406 LEU A C 1
ATOM 3226 O O . LEU A 1 406 ? -13.523 11.953 19.547 1 87.5 406 LEU A O 1
ATOM 3230 N N . LEU A 1 407 ? -12.305 11.125 21.219 1 87.88 407 LEU A N 1
ATOM 3231 C CA . LEU A 1 407 ? -11.188 12.039 21.016 1 87.88 407 LEU A CA 1
ATOM 3232 C C . LEU A 1 407 ? -9.875 11.273 20.875 1 87.88 407 LEU A C 1
ATOM 3234 O O . LEU A 1 407 ? -9.805 10.086 21.219 1 87.88 407 LEU A O 1
ATOM 3238 N N . ARG A 1 408 ? -8.922 11.945 20.359 1 87 408 ARG A N 1
ATOM 3239 C CA . ARG A 1 408 ? -7.578 11.391 20.281 1 87 408 ARG A CA 1
ATOM 3240 C C . ARG A 1 408 ? -6.73 11.844 21.469 1 87 408 ARG A C 1
ATOM 3242 O O . ARG A 1 408 ? -6.812 13 21.891 1 87 408 ARG A O 1
ATOM 3249 N N . THR A 1 409 ? -5.977 10.922 22 1 82.88 409 THR A N 1
ATOM 3250 C CA . THR A 1 409 ? -5.133 11.258 23.141 1 82.88 409 THR A CA 1
ATOM 3251 C C . THR A 1 409 ? -3.688 10.836 22.891 1 82.88 409 THR A C 1
ATOM 3253 O O . THR A 1 409 ? -3.414 10.07 21.953 1 82.88 409 THR A O 1
ATOM 3256 N N . GLY A 1 410 ? -2.691 11.406 23.5 1 78.25 410 GLY A N 1
ATOM 3257 C CA . GLY A 1 410 ? -1.283 11.062 23.406 1 78.25 410 GLY A CA 1
ATOM 3258 C C . GLY A 1 410 ? -0.47 12.078 22.625 1 78.25 410 GLY A C 1
ATOM 3259 O O . GLY A 1 410 ? -0.759 13.281 22.672 1 78.25 410 GLY A O 1
ATOM 3260 N N . CYS A 1 411 ? 0.61 11.469 22.016 1 72.62 411 CYS A N 1
ATOM 3261 C CA . CYS A 1 411 ? 1.507 12.367 21.312 1 72.62 411 CYS A CA 1
ATOM 3262 C C . CYS A 1 411 ? 1.265 12.305 19.797 1 72.62 411 CYS A C 1
ATOM 3264 O O . CYS A 1 411 ? 2.043 12.852 19.016 1 72.62 411 CYS A O 1
ATOM 3266 N N . PHE A 1 412 ? 0.282 11.664 19.391 1 72.88 412 PHE A N 1
ATOM 3267 C CA . PHE A 1 412 ? -0.284 11.711 18.062 1 72.88 412 PHE A CA 1
ATOM 3268 C C . PHE A 1 412 ? 0.784 11.422 17 1 72.88 412 PHE A C 1
ATOM 3270 O O . PHE A 1 412 ? 0.869 12.117 15.992 1 72.88 412 PHE A O 1
ATOM 3277 N N . CYS A 1 413 ? 1.686 10.531 17.266 1 76.06 413 CYS A N 1
ATOM 3278 C CA . CYS A 1 413 ? 2.768 10.156 16.359 1 76.06 413 CYS A CA 1
ATOM 3279 C C . CYS A 1 413 ? 3.637 11.359 16.016 1 76.06 413 CYS A C 1
ATOM 3281 O O . CYS A 1 413 ? 4.074 11.508 14.875 1 76.06 413 CYS A O 1
ATOM 3283 N N . ASN A 1 414 ? 3.799 12.242 16.891 1 87.88 414 ASN A N 1
ATOM 3284 C CA . ASN A 1 414 ? 4.617 13.438 16.719 1 87.88 414 ASN A CA 1
ATOM 3285 C C . ASN A 1 414 ? 5.332 13.812 18.016 1 87.88 414 ASN A C 1
ATOM 3287 O O . ASN A 1 414 ? 4.969 14.781 18.672 1 87.88 414 ASN A O 1
ATOM 3291 N N . ILE A 1 415 ? 6.379 13.195 18.266 1 83.69 415 ILE A N 1
ATOM 3292 C CA . ILE A 1 415 ? 7.117 13.352 19.5 1 83.69 415 ILE A CA 1
ATOM 3293 C C . ILE A 1 415 ? 7.812 14.711 19.531 1 83.69 415 ILE A C 1
ATOM 3295 O O . ILE A 1 415 ? 7.938 15.336 20.594 1 83.69 415 ILE A O 1
ATOM 3299 N N . GLY A 1 416 ? 8.227 15.156 18.391 1 88.5 416 GLY A N 1
ATOM 3300 C CA . GLY A 1 416 ? 8.867 16.453 18.328 1 88.5 416 GLY A CA 1
ATOM 3301 C C . GLY A 1 416 ? 7.953 17.594 18.766 1 88.5 416 GLY A C 1
ATOM 3302 O O . GLY A 1 416 ? 8.375 18.484 19.5 1 88.5 416 GLY A O 1
ATOM 3303 N N . ALA A 1 417 ? 6.754 17.562 18.297 1 89.5 417 ALA A N 1
ATOM 3304 C CA . ALA A 1 417 ? 5.777 18.547 18.734 1 89.5 417 ALA A CA 1
ATOM 3305 C C . ALA A 1 417 ? 5.48 18.391 20.219 1 89.5 417 ALA A C 1
ATOM 3307 O O . ALA A 1 417 ? 5.352 19.391 20.938 1 89.5 417 ALA A O 1
ATOM 3308 N N . CYS A 1 418 ? 5.371 17.156 20.625 1 86 418 CYS A N 1
ATOM 3309 C CA . CYS A 1 418 ? 5.156 16.906 22.047 1 86 418 CYS A CA 1
ATOM 3310 C C . CYS A 1 418 ? 6.277 17.516 22.875 1 86 418 CYS A C 1
ATOM 3312 O O . CYS A 1 418 ? 6.016 18.172 23.891 1 86 418 CYS A O 1
ATOM 3314 N N . GLN A 1 419 ? 7.449 17.297 22.438 1 84.12 419 GLN A N 1
ATOM 3315 C CA . GLN A 1 419 ? 8.617 17.844 23.125 1 84.12 419 GLN A CA 1
ATOM 3316 C C . GLN A 1 419 ? 8.555 19.375 23.188 1 84.12 419 GLN A C 1
ATOM 3318 O O . GLN A 1 419 ? 8.773 19.953 24.25 1 84.12 419 GLN A O 1
ATOM 3323 N N . TYR A 1 420 ? 8.258 19.969 22.172 1 87.94 420 TYR A N 1
ATOM 3324 C CA . TYR A 1 420 ? 8.211 21.438 22.094 1 87.94 420 TYR A CA 1
ATOM 3325 C C . TYR A 1 420 ? 7.113 22 22.969 1 87.94 420 TYR A C 1
ATOM 3327 O O . TYR A 1 420 ? 7.375 22.844 23.828 1 87.94 420 TYR A O 1
ATOM 3335 N N . TYR A 1 421 ? 5.914 21.516 22.891 1 87.75 421 TYR A N 1
ATOM 3336 C CA . TYR A 1 421 ? 4.75 22.125 23.531 1 87.75 421 TYR A CA 1
ATOM 3337 C C . TYR A 1 421 ? 4.719 21.797 25.016 1 87.75 421 TYR A C 1
ATOM 3339 O O . TYR A 1 421 ? 4.258 22.609 25.828 1 87.75 421 TYR A O 1
ATOM 3347 N N . LEU A 1 422 ? 5.277 20.625 25.344 1 84.75 422 LEU A N 1
ATOM 3348 C CA . LEU A 1 422 ? 5.281 20.25 26.75 1 84.75 422 LEU A CA 1
ATOM 3349 C C . LEU A 1 422 ? 6.562 20.703 27.438 1 84.75 422 LEU A C 1
ATOM 3351 O O . LEU A 1 422 ? 6.715 20.547 28.641 1 84.75 422 LEU A O 1
ATOM 3355 N N . GLY A 1 423 ? 7.473 21.219 26.641 1 84.88 423 GLY A N 1
ATOM 3356 C CA . GLY A 1 423 ? 8.719 21.719 27.188 1 84.88 423 GLY A CA 1
ATOM 3357 C C . GLY A 1 423 ? 9.609 20.641 27.75 1 84.88 423 GLY A C 1
ATOM 3358 O O . GLY A 1 423 ? 10.211 20.797 28.812 1 84.88 423 GLY A O 1
ATOM 3359 N N . LEU A 1 424 ? 9.656 19.594 27.031 1 82.12 424 LEU A N 1
ATOM 3360 C CA . LEU A 1 424 ? 10.438 18.469 27.516 1 82.12 424 LEU A CA 1
ATOM 3361 C C . LEU A 1 424 ? 11.883 18.547 27.031 1 82.12 424 LEU A C 1
ATOM 3363 O O . LEU A 1 424 ? 12.125 18.812 25.844 1 82.12 424 LEU A O 1
ATOM 3367 N N . ASP A 1 425 ? 12.82 18.469 27.953 1 82.62 425 ASP A N 1
ATOM 3368 C CA . ASP A 1 425 ? 14.211 18.375 27.516 1 82.62 425 ASP A CA 1
ATOM 3369 C C . ASP A 1 425 ? 14.602 16.938 27.219 1 82.62 425 ASP A C 1
ATOM 3371 O O . ASP A 1 425 ? 13.773 16.031 27.297 1 82.62 425 ASP A O 1
ATOM 3375 N N . GLU A 1 426 ? 15.82 16.797 26.781 1 79.44 426 GLU A N 1
ATOM 3376 C CA . GLU A 1 426 ? 16.281 15.484 26.312 1 79.44 426 GLU A CA 1
ATOM 3377 C C . GLU A 1 426 ? 16.219 14.453 27.422 1 79.44 426 GLU A C 1
ATOM 3379 O O . GLU A 1 426 ? 15.844 13.297 27.188 1 79.44 426 GLU A O 1
ATOM 3384 N N . ASP A 1 427 ? 16.562 14.852 28.547 1 77.19 427 ASP A N 1
ATOM 3385 C CA . ASP A 1 427 ? 16.562 13.938 29.688 1 77.19 427 ASP A CA 1
ATOM 3386 C C . ASP A 1 427 ? 15.148 13.5 30.047 1 77.19 427 ASP A C 1
ATOM 3388 O O . ASP A 1 427 ? 14.922 12.336 30.391 1 77.19 427 ASP A O 1
ATOM 3392 N N . ALA A 1 428 ? 14.32 14.43 30 1 76.44 428 ALA A N 1
ATOM 3393 C CA . ALA A 1 428 ? 12.922 14.125 30.297 1 76.44 428 ALA A CA 1
ATOM 3394 C C . ALA A 1 428 ? 12.359 13.141 29.266 1 76.44 428 ALA A C 1
ATOM 3396 O O . ALA A 1 428 ? 11.609 12.219 29.625 1 76.44 428 ALA A O 1
ATOM 3397 N N . LEU A 1 429 ? 12.742 13.32 28.062 1 79 429 LEU A N 1
ATOM 3398 C CA . LEU A 1 429 ? 12.289 12.422 27.016 1 79 429 LEU A CA 1
ATOM 3399 C C . LEU A 1 429 ? 12.805 11 27.25 1 79 429 LEU A C 1
ATOM 3401 O O . LEU A 1 429 ? 12.062 10.031 27.109 1 79 429 LEU A O 1
ATOM 3405 N N . ASP A 1 430 ? 14.055 10.922 27.594 1 77.44 430 ASP A N 1
ATOM 3406 C CA . ASP A 1 430 ? 14.656 9.617 27.875 1 77.44 430 ASP A CA 1
ATOM 3407 C C . ASP A 1 430 ? 13.93 8.922 29.016 1 77.44 430 ASP A C 1
ATOM 3409 O O . ASP A 1 430 ? 13.68 7.711 28.953 1 77.44 430 ASP A O 1
ATOM 3413 N N . ALA A 1 431 ? 13.688 9.664 30.016 1 73.75 431 ALA A N 1
ATOM 3414 C CA . ALA A 1 431 ? 13.008 9.117 31.188 1 73.75 431 ALA A CA 1
ATOM 3415 C C . ALA A 1 431 ? 11.617 8.609 30.844 1 73.75 431 ALA A C 1
ATOM 3417 O O . ALA A 1 431 ? 11.172 7.582 31.359 1 73.75 431 ALA A O 1
ATOM 3418 N N . ILE A 1 432 ? 10.992 9.273 29.969 1 71.75 432 ILE A N 1
ATOM 3419 C CA . ILE A 1 432 ? 9.617 8.945 29.594 1 71.75 432 ILE A CA 1
ATOM 3420 C C . ILE A 1 432 ? 9.609 7.734 28.656 1 71.75 432 ILE A C 1
ATOM 3422 O O . ILE A 1 432 ? 8.828 6.805 28.844 1 71.75 432 ILE A O 1
ATOM 3426 N N . TYR A 1 433 ? 10.516 7.676 27.781 1 72.44 433 TYR A N 1
ATOM 3427 C CA . TYR A 1 433 ? 10.336 6.711 26.703 1 72.44 433 TYR A CA 1
ATOM 3428 C C . TYR A 1 433 ? 11.297 5.535 26.859 1 72.44 433 TYR A C 1
ATOM 3430 O O . TYR A 1 433 ? 11.016 4.43 26.391 1 72.44 433 TYR A O 1
ATOM 3438 N N . LYS A 1 434 ? 12.469 5.656 27.375 1 64.69 434 LYS A N 1
ATOM 3439 C CA . LYS A 1 434 ? 13.391 4.539 27.547 1 64.69 434 LYS A CA 1
ATOM 3440 C C . LYS A 1 434 ? 13.117 3.789 28.844 1 64.69 434 LYS A C 1
ATOM 3442 O O . LYS A 1 434 ? 13.297 2.572 28.906 1 64.69 434 LYS A O 1
ATOM 3447 N N . ARG A 1 435 ? 13.016 4.465 29.859 1 54.53 435 ARG A N 1
ATOM 3448 C CA . ARG A 1 435 ? 12.906 3.822 31.156 1 54.53 435 ARG A CA 1
ATOM 3449 C C . ARG A 1 435 ? 11.508 3.254 31.375 1 54.53 435 ARG A C 1
ATOM 3451 O O . ARG A 1 435 ? 11.328 2.285 32.125 1 54.53 435 ARG A O 1
ATOM 3458 N N . VAL A 1 436 ? 10.625 4.008 31.094 1 44.97 436 VAL A N 1
ATOM 3459 C CA . VAL A 1 436 ? 9.289 3.496 31.391 1 44.97 436 VAL A CA 1
ATOM 3460 C C . VAL A 1 436 ? 8.914 2.43 30.359 1 44.97 436 VAL A C 1
ATOM 3462 O O . VAL A 1 436 ? 8.922 2.684 29.156 1 44.97 436 VAL A O 1
ATOM 3465 N N . LYS A 1 437 ? 9.414 1.251 30.656 1 41.28 437 LYS A N 1
ATOM 3466 C CA . LYS A 1 437 ? 8.812 0.16 29.891 1 41.28 437 LYS A CA 1
ATOM 3467 C C . LYS A 1 437 ? 7.402 0.52 29.438 1 41.28 437 LYS A C 1
ATOM 3469 O O . LYS A 1 437 ? 6.508 0.725 30.266 1 41.28 437 LYS A O 1
ATOM 3474 N N . TYR A 1 438 ? 7.387 1.171 28.328 1 37.12 438 TYR A N 1
ATOM 3475 C CA . TYR A 1 438 ? 6.199 1.696 27.656 1 37.12 438 TYR A CA 1
ATOM 3476 C C . TYR A 1 438 ? 5.07 0.673 27.672 1 37.12 438 TYR A C 1
ATOM 3478 O O . TYR A 1 438 ? 5.145 -0.354 27 1 37.12 438 TYR A O 1
ATOM 3486 N N . ASP A 1 439 ? 4.625 0.211 28.641 1 33.75 439 ASP A N 1
ATOM 3487 C CA . ASP A 1 439 ? 3.322 -0.365 28.328 1 33.75 439 ASP A CA 1
ATOM 3488 C C . ASP A 1 439 ? 2.514 0.565 27.422 1 33.75 439 ASP A C 1
ATOM 3490 O O . ASP A 1 439 ? 2.152 1.672 27.828 1 33.75 439 ASP A O 1
ATOM 3494 N N . ARG A 1 440 ? 2.799 0.713 26.141 1 36.75 440 ARG A N 1
ATOM 3495 C CA . ARG A 1 440 ? 2.312 1.395 24.953 1 36.75 440 ARG A CA 1
ATOM 3496 C C . ARG A 1 440 ? 0.943 2.021 25.203 1 36.75 440 ARG A C 1
ATOM 3498 O O . ARG A 1 440 ? 0.526 2.92 24.469 1 36.75 440 ARG A O 1
ATOM 3505 N N . GLU A 1 441 ? 0.069 1.266 25.734 1 34.06 441 GLU A N 1
ATOM 3506 C CA . GLU A 1 441 ? -1.319 1.718 25.719 1 34.06 441 GLU A CA 1
ATOM 3507 C C . GLU A 1 441 ? -1.487 2.988 26.562 1 34.06 441 GLU A C 1
ATOM 3509 O O . GLU A 1 441 ? -2.533 3.639 26.5 1 34.06 441 GLU A O 1
ATOM 3514 N N . TRP A 1 442 ? -0.822 3.191 27.938 1 31.61 442 TRP A N 1
ATOM 3515 C CA . TRP A 1 442 ? -1.412 3.928 29.047 1 31.61 442 TRP A CA 1
ATOM 3516 C C . TRP A 1 442 ? -0.629 5.207 29.328 1 31.61 442 TRP A C 1
ATOM 3518 O O . TRP A 1 442 ? -1.212 6.289 29.438 1 31.61 442 TRP A O 1
ATOM 3528 N N . MET A 1 443 ? 0.589 5.227 30.188 1 32.59 443 MET A N 1
ATOM 3529 C CA . MET A 1 443 ? 0.961 6.254 31.156 1 32.59 443 MET A CA 1
ATOM 3530 C C . MET A 1 443 ? 2.062 7.152 30.609 1 32.59 443 MET A C 1
ATOM 3532 O O . MET A 1 443 ? 3.041 6.664 30.031 1 32.59 443 MET A O 1
ATOM 3536 N N . ILE A 1 444 ? 1.766 8.203 30.094 1 39.84 444 ILE A N 1
ATOM 3537 C CA . ILE A 1 444 ? 2.809 9.227 30.062 1 39.84 444 ILE A CA 1
ATOM 3538 C C . ILE A 1 444 ? 3.07 9.734 31.469 1 39.84 444 ILE A C 1
ATOM 3540 O O . ILE A 1 444 ? 2.143 10.148 32.188 1 39.84 444 ILE A O 1
ATOM 3544 N N . VAL A 1 445 ? 4.238 9.344 32.25 1 37.41 445 VAL A N 1
ATOM 3545 C CA . VAL A 1 445 ? 4.551 9.773 33.594 1 37.41 445 VAL A CA 1
ATOM 3546 C C . VAL A 1 445 ? 5.449 11.008 33.562 1 37.41 445 VAL A C 1
ATOM 3548 O O . VAL A 1 445 ? 6.25 11.172 32.656 1 37.41 445 VAL A O 1
ATOM 3551 N N . ASP A 1 446 ? 5.133 12.078 34.344 1 36.59 446 ASP A N 1
ATOM 3552 C CA . ASP A 1 446 ? 5.918 13.305 34.438 1 36.59 446 ASP A CA 1
ATOM 3553 C C . ASP A 1 446 ? 7.273 13.047 35.094 1 36.59 446 ASP A C 1
ATOM 3555 O O . ASP A 1 446 ? 7.566 11.914 35.469 1 36.59 446 ASP A O 1
ATOM 3559 N N . MET A 1 447 ? 8.172 14.078 35.062 1 36.25 447 MET A N 1
ATOM 3560 C CA . MET A 1 447 ? 9.531 14.117 35.594 1 36.25 447 MET A CA 1
ATOM 3561 C C . MET A 1 447 ? 9.578 13.562 37.031 1 36.25 447 MET A C 1
ATOM 3563 O O . MET A 1 447 ? 10.656 13.258 37.531 1 36.25 447 MET A O 1
ATOM 3567 N N . ASN A 1 448 ? 8.539 13.859 37.938 1 37.53 448 ASN A N 1
ATOM 3568 C CA . ASN A 1 448 ? 8.492 13.438 39.312 1 37.53 448 ASN A CA 1
ATOM 3569 C C . ASN A 1 448 ? 7.996 12 39.469 1 37.53 448 ASN A C 1
ATOM 3571 O O . ASN A 1 448 ? 7.711 11.539 40.562 1 37.53 448 ASN A O 1
ATOM 3575 N N . GLY A 1 449 ? 7.996 11.172 38.469 1 37.09 449 GLY A N 1
ATOM 3576 C CA . GLY A 1 449 ? 7.672 9.758 38.531 1 37.09 449 GLY A CA 1
ATOM 3577 C C . GLY A 1 449 ? 6.188 9.477 38.406 1 37.09 449 GLY A C 1
ATOM 3578 O O . GLY A 1 449 ? 5.742 8.344 38.594 1 37.09 449 GLY A O 1
ATOM 3579 N N . MET A 1 450 ? 5.312 10.477 38.562 1 34.72 450 MET A N 1
ATOM 3580 C CA . MET A 1 450 ? 3.867 10.281 38.531 1 34.72 450 MET A CA 1
ATOM 3581 C C . MET A 1 450 ? 3.438 9.773 37.156 1 34.72 450 MET A C 1
ATOM 3583 O O . MET A 1 450 ? 3.861 10.305 36.125 1 34.72 450 MET A O 1
ATOM 3587 N N . ALA A 1 451 ? 2.959 8.578 37.188 1 36.5 451 ALA A N 1
ATOM 3588 C CA . ALA A 1 451 ? 2.391 7.906 36.031 1 36.5 451 ALA A CA 1
ATOM 3589 C C . ALA A 1 451 ? 1.398 8.805 35.312 1 36.5 451 ALA A C 1
ATOM 3591 O O . ALA A 1 451 ? 0.415 9.266 35.875 1 36.5 451 ALA A O 1
ATOM 3592 N N . LEU A 1 452 ? 1.72 9.469 34.375 1 35.5 452 LEU A N 1
ATOM 3593 C CA . LEU A 1 452 ? 0.745 10.305 33.688 1 35.5 452 LEU A CA 1
ATOM 3594 C C . LEU A 1 452 ? -0.316 9.453 33 1 35.5 452 LEU A C 1
ATOM 3596 O O . LEU A 1 452 ? -1.395 9.945 32.656 1 35.5 452 LEU A O 1
ATOM 3600 N N . THR A 1 453 ? -0.073 8.492 32.125 1 32.56 453 THR A N 1
ATOM 3601 C CA . THR A 1 453 ? -1.14 7.84 31.359 1 32.56 453 THR A CA 1
ATOM 3602 C C . THR A 1 453 ? -1.379 6.426 31.891 1 32.56 453 THR A C 1
ATOM 3604 O O . THR A 1 453 ? -0.432 5.727 32.25 1 32.56 453 THR A O 1
ATOM 3607 N N . GLN A 1 454 ? -2.5 6.41 32.938 1 32.41 454 GLN A N 1
ATOM 3608 C CA . GLN A 1 454 ? -2.867 5.129 33.531 1 32.41 454 GLN A CA 1
ATOM 3609 C C . GLN A 1 454 ? -3.551 4.227 32.5 1 32.41 454 GLN A C 1
ATOM 3611 O O . GLN A 1 454 ? -4.125 4.715 31.531 1 32.41 454 GLN A O 1
ATOM 3616 N N . LYS A 1 455 ? -3.777 2.924 32.75 1 34.5 455 LYS A N 1
ATOM 3617 C CA . LYS A 1 455 ? -4.359 1.748 32.125 1 34.5 455 LYS A CA 1
ATOM 3618 C C . LYS A 1 455 ? -5.82 1.993 31.75 1 34.5 455 LYS A C 1
ATOM 3620 O O . LYS A 1 455 ? -6.492 2.828 32.344 1 34.5 455 LYS A O 1
ATOM 3625 N N . ARG A 1 456 ? -6.43 1.012 30.766 1 33.38 456 ARG A N 1
ATOM 3626 C CA . ARG A 1 456 ? -7.719 0.842 30.109 1 33.38 456 ARG A CA 1
ATOM 3627 C C . ARG A 1 456 ? -8.852 0.817 31.125 1 33.38 456 ARG A C 1
ATOM 3629 O O . ARG A 1 456 ? -8.75 0.155 32.156 1 33.38 456 ARG A O 1
ATOM 3636 N N . CYS A 1 457 ? -9.633 1.865 31.062 1 31.47 457 CYS A N 1
ATOM 3637 C CA . CYS A 1 457 ? -10.93 1.755 31.734 1 31.47 457 CYS A CA 1
ATOM 3638 C C . CYS A 1 457 ? -11.602 0.427 31.391 1 31.47 457 CYS A C 1
ATOM 3640 O O . CYS A 1 457 ? -11.797 0.104 30.219 1 31.47 457 CYS A O 1
ATOM 3642 N N . LYS A 1 458 ? -11.352 -0.619 32.094 1 34.28 458 LYS A N 1
ATOM 3643 C CA . LYS A 1 458 ? -12.234 -1.771 31.922 1 34.28 458 LYS A CA 1
ATOM 3644 C C . LYS A 1 458 ? -13.656 -1.328 31.594 1 34.28 458 LYS A C 1
ATOM 3646 O O . LYS A 1 458 ? -14.234 -0.514 32.312 1 34.28 458 LYS A O 1
ATOM 3651 N N . GLU A 1 459 ? -14.07 -1.339 30.234 1 30.39 459 GLU A N 1
ATOM 3652 C CA . GLU A 1 459 ? -15.484 -1.225 29.906 1 30.39 459 GLU A CA 1
ATOM 3653 C C . GLU A 1 459 ? -16.359 -1.852 31 1 30.39 459 GLU A C 1
ATOM 3655 O O . GLU A 1 459 ? -16.172 -3.018 31.344 1 30.39 459 GLU A O 1
ATOM 3660 N N . VAL A 1 460 ? -16.812 -1.163 31.922 1 27.77 460 VAL A N 1
ATOM 3661 C CA . VAL A 1 460 ? -18 -1.563 32.656 1 27.77 460 VAL A CA 1
ATOM 3662 C C . VAL A 1 460 ? -19.156 -1.827 31.688 1 27.77 460 VAL A C 1
ATOM 3664 O O . VAL A 1 460 ? -19.594 -0.92 30.984 1 27.77 460 VAL A O 1
ATOM 3667 N N . VAL A 1 461 ? -19.25 -3.039 30.969 1 25.91 461 VAL A N 1
ATOM 3668 C CA . VAL A 1 461 ? -20.516 -3.504 30.422 1 25.91 461 VAL A CA 1
ATOM 3669 C C . VAL A 1 461 ? -21.656 -3.105 31.359 1 25.91 461 VAL A C 1
ATOM 3671 O O . VAL A 1 461 ? -21.625 -3.436 32.562 1 25.91 461 VAL A O 1
ATOM 3674 N N . PRO A 1 462 ? -22.234 -1.969 31.016 1 24.09 462 PRO A N 1
ATOM 3675 C CA . PRO A 1 462 ? -23.469 -2 31.812 1 24.09 462 PRO A CA 1
ATOM 3676 C C . PRO A 1 462 ? -24.125 -3.377 31.828 1 24.09 462 PRO A C 1
ATOM 3678 O O . PRO A 1 462 ? -24.094 -4.09 30.812 1 24.09 462 PRO A O 1
ATOM 3681 N N . ASP A 1 463 ? -24.359 -3.949 33 1 23.64 463 ASP A N 1
ATOM 3682 C CA . ASP A 1 463 ? -25.406 -4.961 33.094 1 23.64 463 ASP A CA 1
ATOM 3683 C C . ASP A 1 463 ? -26.672 -4.508 32.344 1 23.64 463 ASP A C 1
ATOM 3685 O O . ASP A 1 463 ? -27.078 -3.35 32.469 1 23.64 463 ASP A O 1
ATOM 3689 N N . MET B 1 1 ? -14.703 -37.375 -27.172 1 49.25 1 MET B N 1
ATOM 3690 C CA . MET B 1 1 ? -14.523 -36.094 -26.484 1 49.25 1 MET B CA 1
ATOM 3691 C C . MET B 1 1 ? -14.734 -36.25 -24.984 1 49.25 1 MET B C 1
ATOM 3693 O O . MET B 1 1 ? -15.703 -36.875 -24.547 1 49.25 1 MET B O 1
ATOM 3697 N N . SER B 1 2 ? -13.672 -36.188 -24.25 1 63.28 2 SER B N 1
ATOM 3698 C CA . SER B 1 2 ? -13.812 -36.406 -22.828 1 63.28 2 SER B CA 1
ATOM 3699 C C . SER B 1 2 ? -14.906 -35.531 -22.234 1 63.28 2 SER B C 1
ATOM 3701 O O . SER B 1 2 ? -15.047 -34.375 -22.609 1 63.28 2 SER B O 1
ATOM 3703 N N . SER B 1 3 ? -15.898 -36.094 -21.688 1 79.56 3 SER B N 1
ATOM 3704 C CA . SER B 1 3 ? -17.047 -35.406 -21.109 1 79.56 3 SER B CA 1
ATOM 3705 C C . SER B 1 3 ? -16.641 -34.625 -19.844 1 79.56 3 SER B C 1
ATOM 3707 O O . SER B 1 3 ? -15.812 -35.094 -19.062 1 79.56 3 SER B O 1
ATOM 3709 N N . TYR B 1 4 ? -16.984 -33.344 -19.812 1 85.06 4 TYR B N 1
ATOM 3710 C CA . TYR B 1 4 ? -16.781 -32.5 -18.641 1 85.06 4 TYR B CA 1
ATOM 3711 C C . TYR B 1 4 ? -17.672 -32.938 -17.5 1 85.06 4 TYR B C 1
ATOM 3713 O O . TYR B 1 4 ? -18.891 -33.125 -17.672 1 85.06 4 TYR B O 1
ATOM 3721 N N . ARG B 1 5 ? -17.047 -33.281 -16.328 1 87.81 5 ARG B N 1
ATOM 3722 C CA . ARG B 1 5 ? -17.812 -33.594 -15.117 1 87.81 5 ARG B CA 1
ATOM 3723 C C . ARG B 1 5 ? -17.766 -32.406 -14.148 1 87.81 5 ARG B C 1
ATOM 3725 O O . ARG B 1 5 ? -16.734 -32.125 -13.547 1 87.81 5 ARG B O 1
ATOM 3732 N N . PRO B 1 6 ? -18.906 -31.859 -13.922 1 92.5 6 PRO B N 1
ATOM 3733 C CA . PRO B 1 6 ? -18.938 -30.672 -13.07 1 92.5 6 PRO B CA 1
ATOM 3734 C C . PRO B 1 6 ? -18.703 -31 -11.594 1 92.5 6 PRO B C 1
ATOM 3736 O O . PRO B 1 6 ? -19.172 -32.031 -11.102 1 92.5 6 PRO B O 1
ATOM 3739 N N . GLU B 1 7 ? -17.922 -30.203 -10.922 1 95.44 7 GLU B N 1
ATOM 3740 C CA . GLU B 1 7 ? -17.719 -30.312 -9.477 1 95.44 7 GLU B CA 1
ATOM 3741 C C . GLU B 1 7 ? -18.938 -29.828 -8.711 1 95.44 7 GLU B C 1
ATOM 3743 O O . GLU B 1 7 ? -19.312 -30.422 -7.695 1 95.44 7 GLU B O 1
ATOM 3748 N N . PHE B 1 8 ? -19.578 -28.812 -9.172 1 96.69 8 PHE B N 1
ATOM 3749 C CA . PHE B 1 8 ? -20.719 -28.188 -8.5 1 96.69 8 PHE B CA 1
ATOM 3750 C C . PHE B 1 8 ? -22.031 -28.75 -9.008 1 96.69 8 PHE B C 1
ATOM 3752 O O . PHE B 1 8 ? -22.172 -29.062 -10.195 1 96.69 8 PHE B O 1
ATOM 3759 N N . SER B 1 9 ? -23.016 -28.891 -8.102 1 96.25 9 SER B N 1
ATOM 3760 C CA . SER B 1 9 ? -24.375 -29.25 -8.523 1 96.25 9 SER B CA 1
ATOM 3761 C C . SER B 1 9 ? -25 -28.141 -9.359 1 96.25 9 SER B C 1
ATOM 3763 O O . SER B 1 9 ? -24.5 -27.016 -9.383 1 96.25 9 SER B O 1
ATOM 3765 N N . GLU B 1 10 ? -26.062 -28.438 -9.977 1 96 10 GLU B N 1
ATOM 3766 C CA . GLU B 1 10 ? -26.781 -27.438 -10.773 1 96 10 GLU B CA 1
ATOM 3767 C C . GLU B 1 10 ? -27.25 -26.281 -9.898 1 96 10 GLU B C 1
ATOM 3769 O O . GLU B 1 10 ? -27.219 -25.125 -10.312 1 96 10 GLU B O 1
ATOM 3774 N N . ALA B 1 11 ? -27.719 -26.641 -8.75 1 96.31 11 ALA B N 1
ATOM 3775 C CA . ALA B 1 11 ? -28.188 -25.625 -7.812 1 96.31 11 ALA B CA 1
ATOM 3776 C C . ALA B 1 11 ? -27.047 -24.703 -7.363 1 96.31 11 ALA B C 1
ATOM 3778 O O . ALA B 1 11 ? -27.219 -23.5 -7.266 1 96.31 11 ALA B O 1
ATOM 3779 N N . GLU B 1 12 ? -25.938 -25.312 -7.051 1 96.81 12 GLU B N 1
ATOM 3780 C CA . GLU B 1 12 ? -24.766 -24.531 -6.656 1 96.81 12 GLU B CA 1
ATOM 3781 C C . GLU B 1 12 ? -24.312 -23.609 -7.785 1 96.81 12 GLU B C 1
ATOM 3783 O O . GLU B 1 12 ? -24.016 -22.438 -7.559 1 96.81 12 GLU B O 1
ATOM 3788 N N . GLN B 1 13 ? -24.281 -24.141 -8.922 1 96.5 13 GLN B N 1
ATOM 3789 C CA . GLN B 1 13 ? -23.859 -23.359 -10.078 1 96.5 13 GLN B CA 1
ATOM 3790 C C . GLN B 1 13 ? -24.797 -22.172 -10.32 1 96.5 13 GLN B C 1
ATOM 3792 O O . GLN B 1 13 ? -24.344 -21.078 -10.656 1 96.5 13 GLN B O 1
ATOM 3797 N N . SER B 1 14 ? -26.078 -22.391 -10.172 1 96.56 14 SER B N 1
ATOM 3798 C CA . SER B 1 14 ? -27.062 -21.328 -10.359 1 96.56 14 SER B CA 1
ATOM 3799 C C . SER B 1 14 ? -26.844 -20.203 -9.359 1 96.56 14 SER B C 1
ATOM 3801 O O . SER B 1 14 ? -26.969 -19.031 -9.703 1 96.56 14 SER B O 1
ATOM 3803 N N . ARG B 1 15 ? -26.547 -20.547 -8.172 1 96.88 15 ARG B N 1
ATOM 3804 C CA . ARG B 1 15 ? -26.281 -19.562 -7.129 1 96.88 15 ARG B CA 1
ATOM 3805 C C . ARG B 1 15 ? -25.016 -18.766 -7.441 1 96.88 15 ARG B C 1
ATOM 3807 O O . ARG B 1 15 ? -24.969 -17.547 -7.223 1 96.88 15 ARG B O 1
ATOM 3814 N N . ILE B 1 16 ? -24.031 -19.453 -7.938 1 97.31 16 ILE B N 1
ATOM 3815 C CA . ILE B 1 16 ? -22.781 -18.797 -8.305 1 97.31 16 ILE B CA 1
ATOM 3816 C C . ILE B 1 16 ? -23.016 -17.844 -9.477 1 97.31 16 ILE B C 1
ATOM 3818 O O . ILE B 1 16 ? -22.625 -16.672 -9.43 1 97.31 16 ILE B O 1
ATOM 3822 N N . ASP B 1 17 ? -23.734 -18.297 -10.461 1 95.81 17 ASP B N 1
ATOM 3823 C CA . ASP B 1 17 ? -24 -17.5 -11.648 1 95.81 17 ASP B CA 1
ATOM 3824 C C . ASP B 1 17 ? -24.766 -16.219 -11.289 1 95.81 17 ASP B C 1
ATOM 3826 O O . ASP B 1 17 ? -24.531 -15.164 -11.891 1 95.81 17 ASP B O 1
ATOM 3830 N N . ALA B 1 18 ? -25.609 -16.312 -10.336 1 96.56 18 ALA B N 1
ATOM 3831 C CA . ALA B 1 18 ? -26.438 -15.18 -9.93 1 96.56 18 ALA B CA 1
ATOM 3832 C C . ALA B 1 18 ? -25.578 -14.055 -9.359 1 96.56 18 ALA B C 1
ATOM 3834 O O . ALA B 1 18 ? -25.969 -12.883 -9.414 1 96.56 18 ALA B O 1
ATOM 3835 N N . GLU B 1 19 ? -24.406 -14.367 -8.906 1 97.12 19 GLU B N 1
ATOM 3836 C CA . GLU B 1 19 ? -23.516 -13.383 -8.281 1 97.12 19 GLU B CA 1
ATOM 3837 C C . GLU B 1 19 ? -22.703 -12.625 -9.32 1 97.12 19 GLU B C 1
ATOM 3839 O O . GLU B 1 19 ? -22.078 -11.617 -9.008 1 97.12 19 GLU B O 1
ATOM 3844 N N . PHE B 1 20 ? -22.703 -13.07 -10.516 1 95.75 20 PHE B N 1
ATOM 3845 C CA . PHE B 1 20 ? -21.891 -12.484 -11.57 1 95.75 20 PHE B CA 1
ATOM 3846 C C . PHE B 1 20 ? -22.75 -12.133 -12.781 1 95.75 20 PHE B C 1
ATOM 3848 O O . PHE B 1 20 ? -22.344 -12.352 -13.93 1 95.75 20 PHE B O 1
ATOM 3855 N N . SER B 1 21 ? -23.922 -11.648 -12.539 1 93.69 21 SER B N 1
ATOM 3856 C CA . SER B 1 21 ? -24.906 -11.344 -13.57 1 93.69 21 SER B CA 1
ATOM 3857 C C . SER B 1 21 ? -24.391 -10.266 -14.523 1 93.69 21 SER B C 1
ATOM 3859 O O . SER B 1 21 ? -24.875 -10.164 -15.656 1 93.69 21 SER B O 1
ATOM 3861 N N . ARG B 1 22 ? -23.438 -9.445 -14.078 1 90.88 22 ARG B N 1
ATOM 3862 C CA . ARG B 1 22 ? -22.891 -8.398 -14.93 1 90.88 22 ARG B CA 1
ATOM 3863 C C . ARG B 1 22 ? -22.203 -8.984 -16.156 1 90.88 22 ARG B C 1
ATOM 3865 O O . ARG B 1 22 ? -22.172 -8.352 -17.219 1 90.88 22 ARG B O 1
ATOM 3872 N N . LEU B 1 23 ? -21.703 -10.219 -16.062 1 92 23 LEU B N 1
ATOM 3873 C CA . LEU B 1 23 ? -21.109 -10.883 -17.219 1 92 23 LEU B CA 1
ATOM 3874 C C . LEU B 1 23 ? -22.156 -11.188 -18.281 1 92 23 LEU B C 1
ATOM 3876 O O . LEU B 1 23 ? -21.938 -10.969 -19.469 1 92 23 LEU B O 1
ATOM 3880 N N . ALA B 1 24 ? -23.281 -11.703 -17.781 1 90.19 24 ALA B N 1
ATOM 3881 C CA . ALA B 1 24 ? -24.375 -12.016 -18.703 1 90.19 24 ALA B CA 1
ATOM 3882 C C . ALA B 1 24 ? -24.922 -10.75 -19.344 1 90.19 24 ALA B C 1
ATOM 3884 O O . ALA B 1 24 ? -25.203 -10.734 -20.547 1 90.19 24 ALA B O 1
ATOM 3885 N N . ARG B 1 25 ? -25.031 -9.75 -18.594 1 88.81 25 ARG B N 1
ATOM 3886 C CA . ARG B 1 25 ? -25.547 -8.484 -19.094 1 88.81 25 ARG B CA 1
ATOM 3887 C C . ARG B 1 25 ? -24.625 -7.902 -20.156 1 88.81 25 ARG B C 1
ATOM 3889 O O . ARG B 1 25 ? -25.109 -7.289 -21.125 1 88.81 25 ARG B O 1
ATOM 3896 N N . ASN B 1 26 ? -23.391 -8.156 -20 1 84 26 ASN B N 1
ATOM 3897 C CA . ASN B 1 26 ? -22.422 -7.617 -20.938 1 84 26 ASN B CA 1
ATOM 3898 C C . ASN B 1 26 ? -22.031 -8.648 -22 1 84 26 ASN B C 1
ATOM 3900 O O . ASN B 1 26 ? -21.141 -8.406 -22.812 1 84 26 ASN B O 1
ATOM 3904 N N . LYS B 1 27 ? -22.656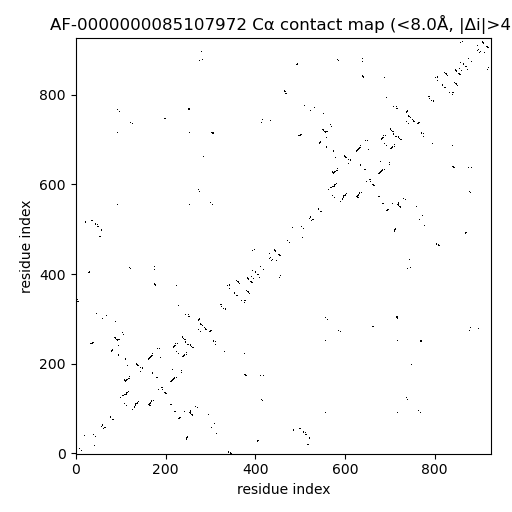 -9.82 -21.953 1 88.69 27 LYS B N 1
ATOM 3905 C CA . LYS B 1 27 ? -22.391 -10.914 -22.891 1 88.69 27 LYS B CA 1
ATOM 3906 C C . LYS B 1 27 ? -20.891 -11.242 -22.938 1 88.69 27 LYS B C 1
ATOM 3908 O O . LYS B 1 27 ? -20.312 -11.328 -24.016 1 88.69 27 LYS B O 1
ATOM 3913 N N . SER B 1 28 ? -20.375 -11.352 -21.734 1 90.31 28 SER B N 1
ATOM 3914 C CA . SER B 1 28 ? -18.938 -11.57 -21.656 1 90.31 28 SER B CA 1
ATOM 3915 C C . SER B 1 28 ? -18.625 -12.922 -21 1 90.31 28 SER B C 1
ATOM 3917 O O . SER B 1 28 ? -19.391 -13.406 -20.172 1 90.31 28 SER B O 1
ATOM 3919 N N . VAL B 1 29 ? -17.547 -13.523 -21.547 1 92.31 29 VAL B N 1
ATOM 3920 C CA . VAL B 1 29 ? -16.938 -14.688 -20.922 1 92.31 29 VAL B CA 1
ATOM 3921 C C . VAL B 1 29 ? -15.586 -14.297 -20.328 1 92.31 29 VAL B C 1
ATOM 3923 O O . VAL B 1 29 ? -14.688 -13.859 -21.047 1 92.31 29 VAL B O 1
ATOM 3926 N N . TYR B 1 30 ? -15.492 -14.461 -19.031 1 92.94 30 TYR B N 1
ATOM 3927 C CA . TYR B 1 30 ? -14.312 -13.984 -18.328 1 92.94 30 TYR B CA 1
ATOM 3928 C C . TYR B 1 30 ? -13.328 -15.125 -18.078 1 92.94 30 TYR B C 1
ATOM 3930 O O . TYR B 1 30 ? -13.656 -16.094 -17.375 1 92.94 30 TYR B O 1
ATOM 3938 N N . LEU B 1 31 ? -12.086 -14.977 -18.609 1 92.94 31 LEU B N 1
ATOM 3939 C CA . LEU B 1 31 ? -11.094 -16.047 -18.484 1 92.94 31 LEU B CA 1
ATOM 3940 C C . LEU B 1 31 ? -9.766 -15.484 -18 1 92.94 31 LEU B C 1
ATOM 3942 O O . LEU B 1 31 ? -8.719 -16.109 -18.188 1 92.94 31 LEU B O 1
ATOM 3946 N N . ASP B 1 32 ? -9.719 -14.273 -17.344 1 90.94 32 ASP B N 1
ATOM 3947 C CA . ASP B 1 32 ? -8.508 -13.656 -16.812 1 90.94 32 ASP B CA 1
ATOM 3948 C C . ASP B 1 32 ? -8.461 -13.742 -15.297 1 90.94 32 ASP B C 1
ATOM 3950 O O . ASP B 1 32 ? -8.086 -12.773 -14.625 1 90.94 32 ASP B O 1
ATOM 3954 N N . HIS B 1 33 ? -8.781 -14.859 -14.75 1 92.25 33 HIS B N 1
ATOM 3955 C CA . HIS B 1 33 ? -8.867 -15.023 -13.297 1 92.25 33 HIS B CA 1
ATOM 3956 C C . HIS B 1 33 ? -7.484 -15.039 -12.664 1 92.25 33 HIS B C 1
ATOM 3958 O O . HIS B 1 33 ? -7.344 -14.781 -11.461 1 92.25 33 HIS B O 1
ATOM 3964 N N . ALA B 1 34 ? -6.418 -15.383 -13.445 1 88.19 34 ALA B N 1
ATOM 3965 C CA . ALA B 1 34 ? -5.066 -15.375 -12.898 1 88.19 34 ALA B CA 1
ATOM 3966 C C . ALA B 1 34 ? -4.602 -13.945 -12.617 1 88.19 34 ALA B C 1
ATOM 3968 O O . ALA B 1 34 ? -3.797 -13.711 -11.711 1 88.19 34 ALA B O 1
ATOM 3969 N N . GLY B 1 35 ? -5.07 -13.031 -13.406 1 88.94 35 GLY B N 1
ATOM 3970 C CA . GLY B 1 35 ? -4.793 -11.625 -13.148 1 88.94 35 GLY B CA 1
ATOM 3971 C C . GLY B 1 35 ? -5.625 -11.055 -12.016 1 88.94 35 GLY B C 1
ATOM 3972 O O . GLY B 1 35 ? -5.078 -10.547 -11.031 1 88.94 35 GLY B O 1
ATOM 3973 N N . THR B 1 36 ? -6.91 -11.125 -12.227 1 91.88 36 THR B N 1
ATOM 3974 C CA . THR B 1 36 ? -7.871 -10.695 -11.219 1 91.88 36 THR B CA 1
ATOM 3975 C C . THR B 1 36 ? -9.125 -11.555 -11.266 1 91.88 36 THR B C 1
ATOM 3977 O O . THR B 1 36 ? -9.734 -11.719 -12.32 1 91.88 36 THR B O 1
ATOM 3980 N N . THR B 1 37 ? -9.453 -12.109 -10.094 1 94.81 37 THR B N 1
ATOM 3981 C CA . THR B 1 37 ? -10.727 -12.812 -10.078 1 94.81 37 THR B CA 1
ATOM 3982 C C . THR B 1 37 ? -11.883 -11.844 -9.82 1 94.81 37 THR B C 1
ATOM 3984 O O . THR B 1 37 ? -11.656 -10.672 -9.5 1 94.81 37 THR B O 1
ATOM 3987 N N . LEU B 1 38 ? -13.086 -12.312 -10.031 1 94.94 38 LEU B N 1
ATOM 3988 C CA . LEU B 1 38 ? -14.258 -11.445 -9.93 1 94.94 38 LEU B CA 1
ATOM 3989 C C . LEU B 1 38 ? -14.867 -11.523 -8.539 1 94.94 38 LEU B C 1
ATOM 3991 O O . LEU B 1 38 ? -14.773 -12.555 -7.867 1 94.94 38 LEU B O 1
ATOM 3995 N N . TYR B 1 39 ? -15.398 -10.445 -8.117 1 97.5 39 TYR B N 1
ATOM 3996 C CA . TYR B 1 39 ? -16.109 -10.391 -6.836 1 97.5 39 TYR B CA 1
ATOM 3997 C C . TYR B 1 39 ? -17.594 -10.633 -7.027 1 97.5 39 TYR B C 1
ATOM 3999 O O . TYR B 1 39 ? -18.172 -10.242 -8.047 1 97.5 39 TYR B O 1
ATOM 4007 N N . ALA B 1 40 ? -18.203 -11.266 -6.027 1 97.94 40 ALA B N 1
ATOM 4008 C CA . ALA B 1 40 ? -19.641 -11.469 -6.031 1 97.94 40 ALA B CA 1
ATOM 4009 C C . ALA B 1 40 ? -20.375 -10.148 -5.785 1 97.94 40 ALA B C 1
ATOM 4011 O O . ALA B 1 40 ? -19.938 -9.328 -4.977 1 97.94 40 ALA B O 1
ATOM 4012 N N . GLU B 1 41 ? -21.516 -10.016 -6.402 1 97 41 GLU B N 1
ATOM 4013 C CA . GLU B 1 41 ? -22.312 -8.812 -6.223 1 97 41 GLU B CA 1
ATOM 4014 C C . GLU B 1 41 ? -22.766 -8.656 -4.77 1 97 41 GLU B C 1
ATOM 4016 O O . GLU B 1 41 ? -22.672 -7.57 -4.199 1 97 41 GLU B O 1
ATOM 4021 N N . SER B 1 42 ? -23.203 -9.695 -4.203 1 97.62 42 SER B N 1
ATOM 4022 C CA . SER B 1 42 ? -23.656 -9.641 -2.822 1 97.62 42 SER B CA 1
ATOM 4023 C C . SER B 1 42 ? -22.516 -9.383 -1.858 1 97.62 42 SER B C 1
ATOM 4025 O O . SER B 1 42 ? -22.719 -8.836 -0.77 1 97.62 42 SER B O 1
ATOM 4027 N N . GLN B 1 43 ? -21.328 -9.82 -2.215 1 98.12 43 GLN B N 1
ATOM 4028 C CA . GLN B 1 43 ? -20.141 -9.57 -1.398 1 98.12 43 GLN B CA 1
ATOM 4029 C C . GLN B 1 43 ? -19.906 -8.078 -1.201 1 98.12 43 GLN B C 1
ATOM 4031 O O . GLN B 1 43 ? -19.719 -7.613 -0.075 1 98.12 43 GLN B O 1
ATOM 4036 N N . VAL B 1 44 ? -19.969 -7.344 -2.305 1 97.44 44 VAL B N 1
ATOM 4037 C CA . VAL B 1 44 ? -19.719 -5.906 -2.305 1 97.44 44 VAL B CA 1
ATOM 4038 C C . VAL B 1 44 ? -20.828 -5.188 -1.543 1 97.44 44 VAL B C 1
ATOM 4040 O O . VAL B 1 44 ? -20.562 -4.281 -0.75 1 97.44 44 VAL B O 1
ATOM 4043 N N . THR B 1 45 ? -22 -5.613 -1.739 1 97.31 45 THR B N 1
ATOM 4044 C CA . THR B 1 45 ? -23.141 -5.031 -1.047 1 97.31 45 THR B CA 1
ATOM 4045 C C . THR B 1 45 ? -23.047 -5.277 0.456 1 97.31 45 THR B C 1
ATOM 4047 O O . THR B 1 45 ? -23.25 -4.359 1.255 1 97.31 45 THR B O 1
ATOM 4050 N N . ALA B 1 46 ? -22.75 -6.469 0.819 1 97.62 46 ALA B N 1
ATOM 4051 C CA . ALA B 1 46 ? -22.641 -6.832 2.23 1 97.62 46 ALA B CA 1
ATOM 4052 C C . ALA B 1 46 ? -21.516 -6.078 2.908 1 97.62 46 ALA B C 1
ATOM 4054 O O . ALA B 1 46 ? -21.625 -5.691 4.074 1 97.62 46 ALA B O 1
ATOM 4055 N N . ALA B 1 47 ? -20.453 -5.926 2.221 1 97.25 47 ALA B N 1
ATOM 4056 C CA . ALA B 1 47 ? -19.328 -5.168 2.758 1 97.25 47 ALA B CA 1
ATOM 4057 C C . ALA B 1 47 ? -19.719 -3.721 3.045 1 97.25 47 ALA B C 1
ATOM 4059 O O . ALA B 1 47 ? -19.375 -3.174 4.098 1 97.25 47 ALA B O 1
ATOM 4060 N N . ALA B 1 48 ? -20.406 -3.105 2.104 1 96.81 48 ALA B N 1
ATOM 4061 C CA . ALA B 1 48 ? -20.875 -1.738 2.287 1 96.81 48 ALA B CA 1
ATOM 4062 C C . ALA B 1 48 ? -21.812 -1.64 3.494 1 96.81 48 ALA B C 1
ATOM 4064 O O . ALA B 1 48 ? -21.719 -0.694 4.281 1 96.81 48 ALA B O 1
ATOM 4065 N N . GLU B 1 49 ? -22.672 -2.598 3.65 1 96 49 GLU B N 1
ATOM 4066 C CA . GLU B 1 49 ? -23.594 -2.621 4.777 1 96 49 GLU B CA 1
ATOM 4067 C C . GLU B 1 49 ? -22.859 -2.754 6.102 1 96 49 GLU B C 1
ATOM 4069 O O . GLU B 1 49 ? -23.219 -2.107 7.09 1 96 49 GLU B O 1
ATOM 4074 N N . GLN B 1 50 ? -21.906 -3.586 6.102 1 94.12 50 GLN B N 1
ATOM 4075 C CA . GLN B 1 50 ? -21.109 -3.773 7.309 1 94.12 50 GLN B CA 1
ATOM 4076 C C . GLN B 1 50 ? -20.453 -2.465 7.742 1 94.12 50 GLN B C 1
ATOM 4078 O O . GLN B 1 50 ? -20.391 -2.158 8.938 1 94.12 50 GLN B O 1
ATOM 4083 N N . LEU B 1 51 ? -19.953 -1.686 6.848 1 94.31 51 LEU B N 1
ATOM 4084 C CA . LEU B 1 51 ? -19.281 -0.425 7.145 1 94.31 51 LEU B CA 1
ATOM 4085 C C . LEU B 1 51 ? -20.266 0.609 7.668 1 94.31 51 LEU B C 1
ATOM 4087 O O . LEU B 1 51 ? -19.875 1.557 8.352 1 94.31 51 LEU B O 1
ATOM 4091 N N . GLN B 1 52 ? -21.516 0.457 7.34 1 93.31 52 GLN B N 1
ATOM 4092 C CA . GLN B 1 52 ? -22.516 1.426 7.746 1 93.31 52 GLN B CA 1
ATOM 4093 C C . GLN B 1 52 ? -23.062 1.099 9.133 1 93.31 52 GLN B C 1
ATOM 4095 O O . GLN B 1 52 ? -23.703 1.938 9.766 1 93.31 52 GLN B O 1
ATOM 4100 N N . ARG B 1 53 ? -22.781 -0.065 9.609 1 89.12 53 ARG B N 1
ATOM 4101 C CA . ARG B 1 53 ? -23.344 -0.519 10.875 1 89.12 53 ARG B CA 1
ATOM 4102 C C . ARG B 1 53 ? -22.531 0.007 12.055 1 89.12 53 ARG B C 1
ATOM 4104 O O . ARG B 1 53 ? -23.078 0.176 13.156 1 89.12 53 ARG B O 1
ATOM 4111 N N . ASN B 1 54 ? -21.281 0.252 11.836 1 85.25 54 ASN B N 1
ATOM 4112 C CA . ASN B 1 54 ? -20.391 0.645 12.922 1 85.25 54 ASN B CA 1
ATOM 4113 C C . ASN B 1 54 ? -19.656 1.952 12.609 1 85.25 54 ASN B C 1
ATOM 4115 O O . ASN B 1 54 ? -19.656 2.406 11.469 1 85.25 54 ASN B O 1
ATOM 4119 N N . VAL B 1 55 ? -19.25 2.541 13.703 1 86.75 55 VAL B N 1
ATOM 4120 C CA . VAL B 1 55 ? -18.344 3.674 13.562 1 86.75 55 VAL B CA 1
ATOM 4121 C C . VAL B 1 55 ? -16.891 3.188 13.586 1 86.75 55 VAL B C 1
ATOM 4123 O O . VAL B 1 55 ? -16.375 2.822 14.641 1 86.75 55 VAL B O 1
ATOM 4126 N N . PHE B 1 56 ? -16.312 3.182 12.398 1 88.94 56 PHE B N 1
ATOM 4127 C CA . PHE B 1 56 ? -14.906 2.787 12.297 1 88.94 56 PHE B CA 1
ATOM 4128 C C . PHE B 1 56 ? -13.992 4.008 12.344 1 88.94 56 PHE B C 1
ATOM 4130 O O . PHE B 1 56 ? -14.188 4.961 11.586 1 88.94 56 PHE B O 1
ATOM 4137 N N . CYS B 1 57 ? -13.117 3.977 13.273 1 87 57 CYS B N 1
ATOM 4138 C CA . CYS B 1 57 ? -12.094 5.012 13.359 1 87 57 CYS B CA 1
ATOM 4139 C C . CYS B 1 57 ? -10.695 4.406 13.305 1 87 57 CYS B C 1
ATOM 4141 O O . CYS B 1 57 ? -10.539 3.223 13 1 87 57 CYS B O 1
ATOM 4143 N N . ASN B 1 58 ? -9.727 5.227 13.383 1 83.44 58 ASN B N 1
ATOM 4144 C CA . ASN B 1 58 ? -8.344 4.754 13.273 1 83.44 58 ASN B CA 1
ATOM 4145 C C . ASN B 1 58 ? -8.047 3.654 14.289 1 83.44 58 ASN B C 1
ATOM 4147 O O . ASN B 1 58 ? -8.359 3.795 15.469 1 83.44 58 ASN B O 1
ATOM 4151 N N . PRO B 1 59 ? -7.461 2.6 13.828 1 78.5 59 PRO B N 1
ATOM 4152 C CA . PRO B 1 59 ? -7.195 1.489 14.742 1 78.5 59 PRO B CA 1
ATOM 4153 C C . PRO B 1 59 ? -6.32 1.897 15.93 1 78.5 59 PRO B C 1
ATOM 4155 O O . PRO B 1 59 ? -6.359 1.252 16.984 1 78.5 59 PRO B O 1
ATOM 4158 N N . HIS B 1 60 ? -5.609 2.904 15.781 1 71.81 60 HIS B N 1
ATOM 4159 C CA . HIS B 1 60 ? -4.746 3.381 16.859 1 71.81 60 HIS B CA 1
ATOM 4160 C C . HIS B 1 60 ? -5.547 4.125 17.922 1 71.81 60 HIS B C 1
ATOM 4162 O O . HIS B 1 60 ? -5.039 4.398 19.016 1 71.81 60 HIS B O 1
ATOM 4168 N N . THR B 1 61 ? -6.793 4.418 17.672 1 71.31 61 THR B N 1
ATOM 4169 C CA . THR B 1 61 ? -7.648 5.16 18.594 1 71.31 61 THR B CA 1
ATOM 4170 C C . THR B 1 61 ? -8.852 4.324 19.016 1 71.31 61 THR B C 1
ATOM 4172 O O . THR B 1 61 ? -9.266 4.359 20.172 1 71.31 61 THR B O 1
ATOM 4175 N N . CYS B 1 62 ? -9.273 3.529 18.047 1 79.12 62 CYS B N 1
ATOM 4176 C CA . CYS B 1 62 ? -10.539 2.828 18.234 1 79.12 62 CYS B CA 1
ATOM 4177 C C . CYS B 1 62 ? -10.312 1.345 18.5 1 79.12 62 CYS B C 1
ATOM 4179 O O . CYS B 1 62 ? -9.852 0.615 17.625 1 79.12 62 CYS B O 1
ATOM 4181 N N . ARG B 1 63 ? -10.75 0.896 19.578 1 79.31 63 ARG B N 1
ATOM 4182 C CA . ARG B 1 63 ? -10.609 -0.508 19.953 1 79.31 63 ARG B CA 1
ATOM 4183 C C . ARG B 1 63 ? -11.445 -1.402 19.031 1 79.31 63 ARG B C 1
ATOM 4185 O O . ARG B 1 63 ? -10.992 -2.473 18.625 1 79.31 63 ARG B O 1
ATOM 4192 N N . LEU B 1 64 ? -12.609 -0.95 18.734 1 85.56 64 LEU B N 1
ATOM 4193 C CA . LEU B 1 64 ? -13.5 -1.72 17.875 1 85.56 64 LEU B CA 1
ATOM 4194 C C . LEU B 1 64 ? -12.836 -2.033 16.531 1 85.56 64 LEU B C 1
ATOM 4196 O O . LEU B 1 64 ? -12.867 -3.178 16.078 1 85.56 64 LEU B O 1
ATOM 4200 N N . THR B 1 65 ? -12.297 -1.004 15.945 1 91.12 65 THR B N 1
ATOM 4201 C CA . THR B 1 65 ? -11.617 -1.191 14.664 1 91.12 65 THR B CA 1
ATOM 4202 C C . THR B 1 65 ? -10.453 -2.166 14.812 1 91.12 65 THR B C 1
ATOM 4204 O O . THR B 1 65 ? -10.25 -3.031 13.953 1 91.12 65 THR B O 1
ATOM 4207 N N . GLY B 1 66 ? -9.688 -2.041 15.836 1 92.75 66 GLY B N 1
ATOM 4208 C CA . GLY B 1 66 ? -8.594 -2.961 16.109 1 92.75 66 GLY B CA 1
ATOM 4209 C C . GLY B 1 66 ? -9.047 -4.402 16.234 1 92.75 66 GLY B C 1
ATOM 4210 O O . GLY B 1 66 ? -8.383 -5.312 15.742 1 92.75 66 GLY B O 1
ATOM 4211 N N . ASP B 1 67 ? -10.18 -4.621 16.844 1 93.62 67 ASP B N 1
ATOM 4212 C CA . ASP B 1 67 ? -10.742 -5.957 17.016 1 93.62 67 ASP B CA 1
ATOM 4213 C C . ASP B 1 67 ? -11.094 -6.59 15.672 1 93.62 67 ASP B C 1
ATOM 4215 O O . ASP B 1 67 ? -10.852 -7.777 15.453 1 93.62 67 ASP B O 1
ATOM 4219 N N . PHE B 1 68 ? -11.656 -5.785 14.859 1 95.56 68 PHE B N 1
ATOM 4220 C CA . PHE B 1 68 ? -12.008 -6.293 13.539 1 95.56 68 PHE B CA 1
ATOM 4221 C C . PHE B 1 68 ? -10.758 -6.668 12.758 1 95.56 68 PHE B C 1
ATOM 4223 O O . PHE B 1 68 ? -10.734 -7.688 12.062 1 95.56 68 PHE B O 1
ATOM 4230 N N . VAL B 1 69 ? -9.719 -5.891 12.852 1 97.06 69 VAL B N 1
ATOM 4231 C CA . VAL B 1 69 ? -8.469 -6.184 12.164 1 97.06 69 VAL B CA 1
ATOM 4232 C C . VAL B 1 69 ? -7.875 -7.484 12.695 1 97.06 69 VAL B C 1
ATOM 4234 O O . VAL B 1 69 ? -7.418 -8.328 11.922 1 97.06 69 VAL B O 1
ATOM 4237 N N . ASP B 1 70 ? -7.93 -7.68 13.961 1 96.62 70 ASP B N 1
ATOM 4238 C CA . ASP B 1 70 ? -7.434 -8.906 14.578 1 96.62 70 ASP B CA 1
ATOM 4239 C C . ASP B 1 70 ? -8.258 -10.117 14.141 1 96.62 70 ASP B C 1
ATOM 4241 O O . ASP B 1 70 ? -7.715 -11.195 13.93 1 96.62 70 ASP B O 1
ATOM 4245 N N . GLN B 1 71 ? -9.523 -9.914 14.078 1 97.56 71 GLN B N 1
ATOM 4246 C CA . GLN B 1 71 ? -10.398 -10.984 13.602 1 97.56 71 GLN B CA 1
ATOM 4247 C C . GLN B 1 71 ? -10.008 -11.422 12.195 1 97.56 71 GLN B C 1
ATOM 4249 O O . GLN B 1 71 ? -9.984 -12.617 11.898 1 97.56 71 GLN B O 1
ATOM 4254 N N . VAL B 1 72 ? -9.711 -10.453 11.383 1 98.5 72 VAL B N 1
ATOM 4255 C CA . VAL B 1 72 ? -9.305 -10.773 10.016 1 98.5 72 VAL B CA 1
ATOM 4256 C C . VAL B 1 72 ? -7.977 -11.523 10.031 1 98.5 72 VAL B C 1
ATOM 4258 O O . VAL B 1 72 ? -7.801 -12.508 9.305 1 98.5 72 VAL B O 1
ATOM 4261 N N . ARG B 1 73 ? -7.004 -11.102 10.836 1 98.25 73 ARG B N 1
ATOM 4262 C CA . ARG B 1 73 ? -5.73 -11.805 10.969 1 98.25 73 ARG B CA 1
ATOM 4263 C C . ARG B 1 73 ? -5.949 -13.258 11.367 1 98.25 73 ARG B C 1
ATOM 4265 O O . ARG B 1 73 ? -5.312 -14.156 10.812 1 98.25 73 ARG B O 1
ATOM 4272 N N . PHE B 1 74 ? -6.859 -13.477 12.242 1 98.19 74 PHE B N 1
ATOM 4273 C CA . PHE B 1 74 ? -7.172 -14.828 12.703 1 98.19 74 PHE B CA 1
ATOM 4274 C C . PHE B 1 74 ? -7.766 -15.664 11.57 1 98.19 74 PHE B C 1
ATOM 4276 O O . PHE B 1 74 ? -7.398 -16.828 11.391 1 98.19 74 PHE B O 1
ATOM 4283 N N . LYS B 1 75 ? -8.664 -15.07 10.836 1 98.56 75 LYS B N 1
ATOM 4284 C CA . LYS B 1 75 ? -9.305 -15.766 9.727 1 98.56 75 LYS B CA 1
ATOM 4285 C C . LYS B 1 75 ? -8.281 -16.156 8.656 1 98.56 75 LYS B C 1
ATOM 4287 O O . LYS B 1 75 ? -8.406 -17.219 8.031 1 98.56 75 LYS B O 1
ATOM 4292 N N . ILE B 1 76 ? -7.301 -15.328 8.461 1 98.88 76 ILE B N 1
ATOM 4293 C CA . ILE B 1 76 ? -6.242 -15.625 7.5 1 98.88 76 ILE B CA 1
ATOM 4294 C C . ILE B 1 76 ? -5.457 -16.844 7.957 1 98.88 76 ILE B C 1
ATOM 4296 O O . ILE B 1 76 ? -5.215 -17.766 7.172 1 98.88 76 ILE B O 1
ATOM 4300 N N . LEU B 1 77 ? -5.059 -16.828 9.211 1 98.81 77 LEU B N 1
ATOM 4301 C CA . LEU B 1 77 ? -4.305 -17.953 9.75 1 98.81 77 LEU B CA 1
ATOM 4302 C C . LEU B 1 77 ? -5.109 -19.25 9.664 1 98.81 77 LEU B C 1
ATOM 4304 O O . LEU B 1 77 ? -4.586 -20.281 9.258 1 98.81 77 LEU B O 1
ATOM 4308 N N . GLU B 1 78 ? -6.402 -19.172 9.938 1 98.44 78 GLU B N 1
ATOM 4309 C CA . GLU B 1 78 ? -7.285 -20.328 9.836 1 98.44 78 GLU B CA 1
ATOM 4310 C C . GLU B 1 78 ? -7.406 -20.812 8.391 1 98.44 78 GLU B C 1
ATOM 4312 O O . GLU B 1 78 ? -7.367 -22.016 8.125 1 98.44 78 GLU B O 1
ATOM 4317 N N . PHE B 1 79 ? -7.508 -19.953 7.539 1 98.56 79 PHE B N 1
ATOM 4318 C CA . PHE B 1 79 ? -7.672 -20.234 6.121 1 98.56 79 PHE B CA 1
ATOM 4319 C C . PHE B 1 79 ? -6.488 -21.031 5.59 1 98.56 79 PHE B C 1
ATOM 4321 O O . PHE B 1 79 ? -6.652 -21.906 4.723 1 98.56 79 PHE B O 1
ATOM 4328 N N . PHE B 1 80 ? -5.309 -20.766 6.129 1 98.75 80 PHE B N 1
ATOM 4329 C CA . PHE B 1 80 ? -4.102 -21.438 5.66 1 98.75 80 PHE B CA 1
ATOM 4330 C C . PHE B 1 80 ? -3.664 -22.516 6.637 1 98.75 80 PHE B C 1
ATOM 4332 O O . PHE B 1 80 ? -2.529 -23 6.574 1 98.75 80 PHE B O 1
ATOM 4339 N N . ASN B 1 81 ? -4.527 -22.844 7.582 1 98.38 81 ASN B N 1
ATOM 4340 C CA . ASN B 1 81 ? -4.359 -23.953 8.523 1 98.38 81 ASN B CA 1
ATOM 4341 C C . ASN B 1 81 ? -3.098 -23.781 9.367 1 98.38 81 ASN B C 1
ATOM 4343 O O . ASN B 1 81 ? -2.273 -24.688 9.445 1 98.38 81 ASN B O 1
ATOM 4347 N N . THR B 1 82 ? -2.986 -22.625 9.984 1 98.5 82 THR B N 1
ATOM 4348 C CA . THR B 1 82 ? -1.886 -22.328 10.898 1 98.5 82 THR B CA 1
ATOM 4349 C C . THR B 1 82 ? -2.357 -21.453 12.047 1 98.5 82 THR B C 1
ATOM 4351 O O . THR B 1 82 ? -3.559 -21.234 12.211 1 98.5 82 THR B O 1
ATOM 4354 N N . THR B 1 83 ? -1.457 -21.062 12.992 1 97.94 83 THR B N 1
ATOM 4355 C CA . THR B 1 83 ? -1.818 -20.297 14.188 1 97.94 83 THR B CA 1
ATOM 4356 C C . THR B 1 83 ? -0.872 -19.109 14.375 1 97.94 83 THR B C 1
ATOM 4358 O O . THR B 1 83 ? 0.15 -19.016 13.695 1 97.94 83 THR B O 1
ATOM 4361 N N . ALA B 1 84 ? -1.262 -18.281 15.273 1 97.12 84 ALA B N 1
ATOM 4362 C CA . ALA B 1 84 ? -0.456 -17.094 15.586 1 97.12 84 ALA B CA 1
ATOM 4363 C C . ALA B 1 84 ? 0.85 -17.5 16.266 1 97.12 84 ALA B C 1
ATOM 4365 O O . ALA B 1 84 ? 1.789 -16.703 16.344 1 97.12 84 ALA B O 1
ATOM 4366 N N . GLU B 1 85 ? 0.944 -18.656 16.766 1 96.88 85 GLU B N 1
ATOM 4367 C CA . GLU B 1 85 ? 2.176 -19.156 17.359 1 96.88 85 GLU B CA 1
ATOM 4368 C C . GLU B 1 85 ? 3.197 -19.531 16.297 1 96.88 85 GLU B C 1
ATOM 4370 O O . GLU B 1 85 ? 4.406 -19.422 16.516 1 96.88 85 GLU B O 1
ATOM 4375 N N . ASP B 1 86 ? 2.691 -19.922 15.133 1 98.06 86 ASP B N 1
ATOM 4376 C CA . ASP B 1 86 ? 3.578 -20.453 14.102 1 98.06 86 ASP B CA 1
ATOM 4377 C C . ASP B 1 86 ? 3.904 -19.375 13.062 1 98.06 86 ASP B C 1
ATOM 4379 O O . ASP B 1 86 ? 5.02 -19.328 12.531 1 98.06 86 ASP B O 1
ATOM 4383 N N . TYR B 1 87 ? 2.924 -18.578 12.766 1 98.69 87 TYR B N 1
ATOM 4384 C CA . TYR B 1 87 ? 3.119 -17.578 11.727 1 98.69 87 TYR B CA 1
ATOM 4385 C C . TYR B 1 87 ? 2.596 -16.219 12.164 1 98.69 87 TYR B C 1
ATOM 4387 O O . TYR B 1 87 ? 1.552 -16.125 12.812 1 98.69 87 TYR B O 1
ATOM 4395 N N . HIS B 1 88 ? 3.285 -15.133 11.758 1 98.56 88 HIS B N 1
ATOM 4396 C CA . HIS B 1 88 ? 2.801 -13.758 11.805 1 98.56 88 HIS B CA 1
ATOM 4397 C C . HIS B 1 88 ? 2.133 -13.359 10.492 1 98.56 88 HIS B C 1
ATOM 4399 O O . HIS B 1 88 ? 2.508 -13.859 9.422 1 98.56 88 HIS B O 1
ATOM 4405 N N . VAL B 1 89 ? 1.134 -12.508 10.641 1 98.88 89 VAL B N 1
ATOM 4406 C CA . VAL B 1 89 ? 0.5 -11.93 9.461 1 98.88 89 VAL B CA 1
ATOM 4407 C C . VAL B 1 89 ? 0.836 -10.445 9.367 1 98.88 89 VAL B C 1
ATOM 4409 O O . VAL B 1 89 ? 0.484 -9.664 10.25 1 98.88 89 VAL B O 1
ATOM 4412 N N . ILE B 1 90 ? 1.533 -10.047 8.328 1 98.75 90 ILE B N 1
ATOM 4413 C CA . ILE B 1 90 ? 1.806 -8.648 8.031 1 98.75 90 ILE B CA 1
ATOM 4414 C C . ILE B 1 90 ? 0.974 -8.211 6.824 1 98.75 90 ILE B C 1
ATOM 4416 O O . ILE B 1 90 ? 1.064 -8.805 5.75 1 98.75 90 ILE B O 1
ATOM 4420 N N . PHE B 1 91 ? 0.156 -7.188 7.008 1 98.75 91 PHE B N 1
ATOM 4421 C CA . PHE B 1 91 ? -0.588 -6.656 5.871 1 98.75 91 PHE B CA 1
ATOM 4422 C C . PHE B 1 91 ? 0.31 -5.793 4.992 1 98.75 91 PHE B C 1
ATOM 4424 O O . PHE B 1 91 ? 1.102 -4.996 5.496 1 98.75 91 PHE B O 1
ATOM 4431 N N . THR B 1 92 ? 0.226 -6.012 3.695 1 98.56 92 THR B N 1
ATOM 4432 C CA . THR B 1 92 ? 0.954 -5.25 2.684 1 98.56 92 THR B CA 1
ATOM 4433 C C . THR B 1 92 ? 0.007 -4.758 1.593 1 98.56 92 THR B C 1
ATOM 4435 O O . THR B 1 92 ? -1.164 -5.141 1.561 1 98.56 92 THR B O 1
ATOM 4438 N N . ALA B 1 93 ? 0.5 -3.916 0.755 1 98 93 ALA B N 1
ATOM 4439 C CA . ALA B 1 93 ? -0.34 -3.361 -0.303 1 98 93 ALA B CA 1
ATOM 4440 C C . ALA B 1 93 ? -0.728 -4.434 -1.316 1 98 93 ALA B C 1
ATOM 4442 O O . ALA B 1 93 ? -1.812 -4.383 -1.9 1 98 93 ALA B O 1
ATOM 4443 N N . ASN B 1 94 ? 0.121 -5.336 -1.592 1 97.88 94 ASN B N 1
ATOM 4444 C CA . ASN B 1 94 ? -0.012 -6.445 -2.531 1 97.88 94 ASN B CA 1
ATOM 4445 C C . ASN B 1 94 ? 1.103 -7.469 -2.348 1 97.88 94 ASN B C 1
ATOM 4447 O O . ASN B 1 94 ? 1.93 -7.34 -1.444 1 97.88 94 ASN B O 1
ATOM 4451 N N . ALA B 1 95 ? 1.09 -8.484 -3.186 1 98.31 95 ALA B N 1
ATOM 4452 C CA . ALA B 1 95 ? 2.115 -9.523 -3.098 1 98.31 95 ALA B CA 1
ATOM 4453 C C . ALA B 1 95 ? 3.498 -8.953 -3.393 1 98.31 95 ALA B C 1
ATOM 4455 O O . ALA B 1 95 ? 4.484 -9.336 -2.76 1 98.31 95 ALA B O 1
ATOM 4456 N N . THR B 1 96 ? 3.602 -8.055 -4.344 1 98.38 96 THR B N 1
ATOM 4457 C CA . THR B 1 96 ? 4.859 -7.41 -4.703 1 98.38 96 THR B CA 1
ATOM 4458 C C . THR B 1 96 ? 5.453 -6.68 -3.502 1 98.38 96 THR B C 1
ATOM 4460 O O . THR B 1 96 ? 6.656 -6.785 -3.238 1 98.38 96 THR B O 1
ATOM 4463 N N . ALA B 1 97 ? 4.625 -5.977 -2.805 1 98.56 97 ALA B N 1
ATOM 4464 C CA . ALA B 1 97 ? 5.086 -5.273 -1.61 1 98.56 97 ALA B CA 1
ATOM 4465 C C . ALA B 1 97 ? 5.586 -6.254 -0.554 1 98.56 97 ALA B C 1
ATOM 4467 O O . ALA B 1 97 ? 6.535 -5.961 0.175 1 98.56 97 ALA B O 1
ATOM 4468 N N . ALA B 1 98 ? 4.957 -7.367 -0.401 1 98.81 98 ALA B N 1
ATOM 4469 C CA . ALA B 1 98 ? 5.402 -8.406 0.528 1 98.81 98 ALA B CA 1
ATOM 4470 C C . ALA B 1 98 ? 6.801 -8.898 0.167 1 98.81 98 ALA B C 1
ATOM 4472 O O . ALA B 1 98 ? 7.664 -9.016 1.036 1 98.81 98 ALA B O 1
ATOM 4473 N N . LEU B 1 99 ? 6.996 -9.156 -1.109 1 98.81 99 LEU B N 1
ATOM 4474 C CA . LEU B 1 99 ? 8.297 -9.602 -1.59 1 98.81 99 LEU B CA 1
ATOM 4475 C C . LEU B 1 99 ? 9.367 -8.539 -1.341 1 98.81 99 LEU B C 1
ATOM 4477 O O . LEU B 1 99 ? 10.477 -8.859 -0.916 1 98.81 99 LEU B O 1
ATOM 4481 N N . SER B 1 100 ? 9.031 -7.328 -1.605 1 98.44 100 SER B N 1
ATOM 4482 C CA . SER B 1 100 ? 9.938 -6.215 -1.354 1 98.44 100 SER B CA 1
ATOM 4483 C C . SER B 1 100 ? 10.336 -6.145 0.118 1 98.44 100 SER B C 1
ATOM 4485 O O . SER B 1 100 ? 11.492 -5.871 0.443 1 98.44 100 SER B O 1
ATOM 4487 N N . LEU B 1 101 ? 9.375 -6.367 0.969 1 98.5 101 LEU B N 1
ATOM 4488 C CA . LEU B 1 101 ? 9.609 -6.336 2.408 1 98.5 101 LEU B CA 1
ATOM 4489 C C . LEU B 1 101 ? 10.609 -7.414 2.82 1 98.5 101 LEU B C 1
ATOM 4491 O O . LEU B 1 101 ? 11.523 -7.152 3.602 1 98.5 101 LEU B O 1
ATOM 4495 N N . VAL B 1 102 ? 10.461 -8.609 2.305 1 98.75 102 VAL B N 1
ATOM 4496 C CA . VAL B 1 102 ? 11.398 -9.695 2.605 1 98.75 102 VAL B CA 1
ATOM 4497 C C . VAL B 1 102 ? 12.789 -9.328 2.096 1 98.75 102 VAL B C 1
ATOM 4499 O O . VAL B 1 102 ? 13.773 -9.469 2.82 1 98.75 102 VAL B O 1
ATOM 4502 N N . ALA B 1 103 ? 12.836 -8.859 0.872 1 98.44 103 ALA B N 1
ATOM 4503 C CA . ALA B 1 103 ? 14.117 -8.516 0.254 1 98.44 103 ALA B CA 1
ATOM 4504 C C . ALA B 1 103 ? 14.867 -7.477 1.082 1 98.44 103 ALA B C 1
ATOM 4506 O O . ALA B 1 103 ? 16.094 -7.551 1.223 1 98.44 103 ALA B O 1
ATOM 4507 N N . GLU B 1 104 ? 14.164 -6.586 1.591 1 97.44 104 GLU B N 1
ATOM 4508 C CA . GLU B 1 104 ? 14.75 -5.461 2.312 1 97.44 104 GLU B CA 1
ATOM 4509 C C . GLU B 1 104 ? 15.25 -5.887 3.691 1 97.44 104 GLU B C 1
ATOM 4511 O O . GLU B 1 104 ? 16.234 -5.355 4.191 1 97.44 104 GLU B O 1
ATOM 4516 N N . ASN B 1 105 ? 14.617 -6.812 4.305 1 97.75 105 ASN B N 1
ATOM 4517 C CA . ASN B 1 105 ? 14.82 -6.996 5.738 1 97.75 105 ASN B CA 1
ATOM 4518 C C . ASN B 1 105 ? 15.508 -8.328 6.039 1 97.75 105 ASN B C 1
ATOM 4520 O O . ASN B 1 105 ? 16 -8.539 7.148 1 97.75 105 ASN B O 1
ATOM 4524 N N . PHE B 1 106 ? 15.594 -9.25 5.098 1 98.25 106 PHE B N 1
ATOM 4525 C CA . PHE B 1 106 ? 16.234 -10.547 5.324 1 98.25 106 PHE B CA 1
ATOM 4526 C C . PHE B 1 106 ? 17.734 -10.383 5.559 1 98.25 106 PHE B C 1
ATOM 4528 O O . PHE B 1 106 ? 18.406 -9.688 4.801 1 98.25 106 PHE B O 1
ATOM 4535 N N . ASP B 1 107 ? 18.25 -11.023 6.562 1 97.06 107 ASP B N 1
ATOM 4536 C CA . ASP B 1 107 ? 19.672 -10.953 6.91 1 97.06 107 ASP B CA 1
ATOM 4537 C C . ASP B 1 107 ? 20.453 -12.109 6.285 1 97.06 107 ASP B C 1
ATOM 4539 O O . ASP B 1 107 ? 20.391 -13.242 6.781 1 97.06 107 ASP B O 1
ATOM 4543 N N . PHE B 1 108 ? 21.219 -11.828 5.344 1 96.19 108 PHE B N 1
ATOM 4544 C CA . PHE B 1 108 ? 21.984 -12.844 4.629 1 96.19 108 PHE B CA 1
ATOM 4545 C C . PHE B 1 108 ? 23.266 -13.195 5.383 1 96.19 108 PHE B C 1
ATOM 4547 O O . PHE B 1 108 ? 23.906 -14.195 5.082 1 96.19 108 PHE B O 1
ATOM 4554 N N . GLY B 1 109 ? 23.578 -12.359 6.332 1 93 109 GLY B N 1
ATOM 4555 C CA . GLY B 1 109 ? 24.875 -12.539 6.977 1 93 109 GLY B CA 1
ATOM 4556 C C . GLY B 1 109 ? 26.047 -12.281 6.051 1 93 109 GLY B C 1
ATOM 4557 O O . GLY B 1 109 ? 25.953 -11.453 5.137 1 93 109 GLY B O 1
ATOM 4558 N N . SER B 1 110 ? 27.156 -12.953 6.309 1 88.31 110 SER B N 1
ATOM 4559 C CA . SER B 1 110 ? 28.375 -12.625 5.578 1 88.31 110 SER B CA 1
ATOM 4560 C C . SER B 1 110 ? 28.516 -13.484 4.324 1 88.31 110 SER B C 1
ATOM 4562 O O . SER B 1 110 ? 29.266 -13.133 3.408 1 88.31 110 SER B O 1
ATOM 4564 N N . SER B 1 111 ? 27.672 -14.617 4.262 1 91.12 111 SER B N 1
ATOM 4565 C CA . SER B 1 111 ? 27.953 -15.531 3.162 1 91.12 111 SER B CA 1
ATOM 4566 C C . SER B 1 111 ? 26.672 -15.977 2.473 1 91.12 111 SER B C 1
ATOM 4568 O O . SER B 1 111 ? 26.703 -16.75 1.51 1 91.12 111 SER B O 1
ATOM 4570 N N . GLY B 1 112 ? 25.531 -15.5 2.932 1 94.44 112 GLY B N 1
ATOM 4571 C CA . GLY B 1 112 ? 24.25 -15.953 2.398 1 94.44 112 GLY B CA 1
ATOM 4572 C C . GLY B 1 112 ? 24.016 -15.516 0.965 1 94.44 112 GLY B C 1
ATOM 4573 O O . GLY B 1 112 ? 24.391 -14.406 0.577 1 94.44 112 GLY B O 1
ATOM 4574 N N . ASP B 1 113 ? 23.281 -16.406 0.183 1 95.88 113 ASP B N 1
ATOM 4575 C CA . ASP B 1 113 ? 23 -16.156 -1.224 1 95.88 113 ASP B CA 1
ATOM 4576 C C . ASP B 1 113 ? 21.484 -16.016 -1.457 1 95.88 113 ASP B C 1
ATOM 4578 O O . ASP B 1 113 ? 20.688 -16.547 -0.682 1 95.88 113 ASP B O 1
ATOM 4582 N N . PHE B 1 114 ? 21.25 -15.281 -2.51 1 98.19 114 PHE B N 1
ATOM 4583 C CA . PHE B 1 114 ? 19.859 -15.188 -2.975 1 98.19 114 PHE B CA 1
ATOM 4584 C C . PHE B 1 114 ? 19.656 -16.047 -4.215 1 98.19 114 PHE B C 1
ATOM 4586 O O . PHE B 1 114 ? 20.391 -15.922 -5.195 1 98.19 114 PHE B O 1
ATOM 4593 N N . HIS B 1 115 ? 18.641 -16.922 -4.125 1 98.06 115 HIS B N 1
ATOM 4594 C CA . HIS B 1 115 ? 18.266 -17.781 -5.238 1 98.06 115 HIS B CA 1
ATOM 4595 C C . HIS B 1 115 ? 16.828 -17.531 -5.676 1 98.06 115 HIS B C 1
ATOM 4597 O O . HIS B 1 115 ? 15.945 -17.312 -4.836 1 98.06 115 HIS B O 1
ATOM 4603 N N . PHE B 1 116 ? 16.609 -17.5 -6.953 1 98.19 116 PHE B N 1
ATOM 4604 C CA . PHE B 1 116 ? 15.258 -17.422 -7.48 1 98.19 116 PHE B CA 1
ATOM 4605 C C . PHE B 1 116 ? 15.086 -18.359 -8.672 1 98.19 116 PHE B C 1
ATOM 4607 O O . PHE B 1 116 ? 16.078 -18.812 -9.25 1 98.19 116 PHE B O 1
ATOM 4614 N N . CYS B 1 117 ? 13.875 -18.672 -8.953 1 97.44 117 CYS B N 1
ATOM 4615 C CA . CYS B 1 117 ? 13.562 -19.547 -10.078 1 97.44 117 CYS B CA 1
ATOM 4616 C C . CYS B 1 117 ? 13.422 -18.75 -11.367 1 97.44 117 CYS B C 1
ATOM 4618 O O . CYS B 1 117 ? 12.836 -17.656 -11.375 1 97.44 117 CYS B O 1
ATOM 4620 N N . GLN B 1 118 ? 13.867 -19.25 -12.422 1 95.12 118 GLN B N 1
ATOM 4621 C CA . GLN B 1 118 ? 13.773 -18.625 -13.742 1 95.12 118 GLN B CA 1
ATOM 4622 C C . GLN B 1 118 ? 12.328 -18.234 -14.062 1 95.12 118 GLN B C 1
ATOM 4624 O O . GLN B 1 118 ? 12.086 -17.188 -14.672 1 95.12 118 GLN B O 1
ATOM 4629 N N . GLU B 1 119 ? 11.406 -19.016 -13.602 1 94.75 119 GLU B N 1
ATOM 4630 C CA . GLU B 1 119 ? 10.008 -18.844 -13.969 1 94.75 119 GLU B CA 1
ATOM 4631 C C . GLU B 1 119 ? 9.25 -18.047 -12.906 1 94.75 119 GLU B C 1
ATOM 4633 O O . GLU B 1 119 ? 8.016 -18.078 -12.875 1 94.75 119 GLU B O 1
ATOM 4638 N N . ASN B 1 120 ? 9.984 -17.359 -12.133 1 96.44 120 ASN B N 1
ATOM 4639 C CA . ASN B 1 120 ? 9.32 -16.5 -11.156 1 96.44 120 ASN B CA 1
ATOM 4640 C C . ASN B 1 120 ? 8.711 -15.266 -11.82 1 96.44 120 ASN B C 1
ATOM 4642 O O . ASN B 1 120 ? 9.18 -14.828 -12.875 1 96.44 120 ASN B O 1
ATOM 4646 N N . HIS B 1 121 ? 7.664 -14.781 -11.156 1 95.25 121 HIS B N 1
ATOM 4647 C CA . HIS B 1 121 ? 7.074 -13.492 -11.5 1 95.25 121 HIS B CA 1
ATOM 4648 C C . HIS B 1 121 ? 8.117 -12.383 -11.445 1 95.25 121 HIS B C 1
ATOM 4650 O O . HIS B 1 121 ? 9.07 -12.453 -10.672 1 95.25 121 HIS B O 1
ATOM 4656 N N . THR B 1 122 ? 7.906 -11.344 -12.172 1 94.19 122 THR B N 1
ATOM 4657 C CA . THR B 1 122 ? 8.781 -10.188 -12.305 1 94.19 122 THR B CA 1
ATOM 4658 C C . THR B 1 122 ? 9.102 -9.586 -10.938 1 94.19 122 THR B C 1
ATOM 4660 O O . THR B 1 122 ? 10.211 -9.102 -10.719 1 94.19 122 THR B O 1
ATOM 4663 N N . SER B 1 123 ? 8.219 -9.531 -10.023 1 97.38 123 SER B N 1
ATOM 4664 C CA . SER B 1 123 ? 8.438 -8.922 -8.711 1 97.38 123 SER B CA 1
ATOM 4665 C C . SER B 1 123 ? 9.539 -9.641 -7.941 1 97.38 123 SER B C 1
ATOM 4667 O O . SER B 1 123 ? 10.227 -9.039 -7.113 1 97.38 123 SER B O 1
ATOM 4669 N N . VAL B 1 124 ? 9.703 -10.945 -8.18 1 97.88 124 VAL B N 1
ATOM 4670 C CA . VAL B 1 124 ? 10.797 -11.68 -7.555 1 97.88 124 VAL B CA 1
ATOM 4671 C C . VAL B 1 124 ? 12.133 -11.25 -8.172 1 97.88 124 VAL B C 1
ATOM 4673 O O . VAL B 1 124 ? 13.133 -11.125 -7.469 1 97.88 124 VAL B O 1
ATOM 4676 N N . LEU B 1 125 ? 12.133 -11.062 -9.5 1 97.06 125 LEU B N 1
ATOM 4677 C CA . LEU B 1 125 ? 13.336 -10.516 -10.117 1 97.06 125 LEU B CA 1
ATOM 4678 C C . LEU B 1 125 ? 13.688 -9.164 -9.516 1 97.06 125 LEU B C 1
ATOM 4680 O O . LEU B 1 125 ? 14.867 -8.844 -9.344 1 97.06 125 LEU B O 1
ATOM 4684 N N . GLY B 1 126 ? 12.672 -8.414 -9.211 1 97.44 126 GLY B N 1
ATOM 4685 C CA . GLY B 1 126 ? 12.898 -7.121 -8.578 1 97.44 126 GLY B CA 1
ATOM 4686 C C . GLY B 1 126 ? 13.625 -7.223 -7.254 1 97.44 126 GLY B C 1
ATOM 4687 O O . GLY B 1 126 ? 14.336 -6.301 -6.855 1 97.44 126 GLY B O 1
ATOM 4688 N N . MET B 1 127 ? 13.477 -8.305 -6.523 1 98.12 127 MET B N 1
ATOM 4689 C CA . MET B 1 127 ? 14.156 -8.531 -5.25 1 98.12 127 MET B CA 1
ATOM 4690 C C . MET B 1 127 ? 15.672 -8.469 -5.426 1 98.12 127 MET B C 1
ATOM 4692 O O . MET B 1 127 ? 16.391 -8.031 -4.52 1 98.12 127 MET B O 1
ATOM 4696 N N . ARG B 1 128 ? 16.172 -8.836 -6.566 1 96.62 128 ARG B N 1
ATOM 4697 C CA . ARG B 1 128 ? 17.609 -8.891 -6.805 1 96.62 128 ARG B CA 1
ATOM 4698 C C . ARG B 1 128 ? 18.234 -7.508 -6.645 1 96.62 128 ARG B C 1
ATOM 4700 O O . ARG B 1 128 ? 19.422 -7.395 -6.301 1 96.62 128 ARG B O 1
ATOM 4707 N N . GLU B 1 129 ? 17.391 -6.473 -6.891 1 95.62 129 GLU B N 1
ATOM 4708 C CA . GLU B 1 129 ? 17.891 -5.105 -6.793 1 95.62 129 GLU B CA 1
ATOM 4709 C C . GLU B 1 129 ? 17.984 -4.648 -5.34 1 95.62 129 GLU B C 1
ATOM 4711 O O . GLU B 1 129 ? 18.703 -3.699 -5.023 1 95.62 129 GLU B O 1
ATOM 4716 N N . ARG B 1 130 ? 17.359 -5.352 -4.48 1 96.44 130 ARG B N 1
ATOM 4717 C CA . ARG B 1 130 ? 17.172 -4.82 -3.133 1 96.44 130 ARG B CA 1
ATOM 4718 C C . ARG B 1 130 ? 17.922 -5.664 -2.104 1 96.44 130 ARG B C 1
ATOM 4720 O O . ARG B 1 130 ? 18.359 -5.152 -1.072 1 96.44 130 ARG B O 1
ATOM 4727 N N . VAL B 1 131 ? 18.078 -6.969 -2.363 1 97 131 VAL B N 1
ATOM 4728 C CA . VAL B 1 131 ? 18.688 -7.871 -1.394 1 97 131 VAL B CA 1
ATOM 4729 C C . VAL B 1 131 ? 20.156 -7.496 -1.189 1 97 131 VAL B C 1
ATOM 4731 O O . VAL B 1 131 ? 20.797 -6.957 -2.096 1 97 131 VAL B O 1
ATOM 4734 N N . ARG B 1 132 ? 20.656 -7.73 -0.012 1 94.69 132 ARG B N 1
ATOM 4735 C CA . ARG B 1 132 ? 22.078 -7.602 0.305 1 94.69 132 ARG B CA 1
ATOM 4736 C C . ARG B 1 132 ? 22.719 -8.969 0.488 1 94.69 132 ARG B C 1
ATOM 4738 O O . ARG B 1 132 ? 23.203 -9.289 1.572 1 94.69 132 ARG B O 1
ATOM 4745 N N . ALA B 1 133 ? 22.75 -9.703 -0.567 1 95.44 133 ALA B N 1
ATOM 4746 C CA . ALA B 1 133 ? 23.25 -11.07 -0.581 1 95.44 133 ALA B CA 1
ATOM 4747 C C . ALA B 1 133 ? 24.703 -11.109 -1.05 1 95.44 133 ALA B C 1
ATOM 4749 O O . ALA B 1 133 ? 25.203 -10.148 -1.653 1 95.44 133 ALA B O 1
ATOM 4750 N N . ASN B 1 134 ? 25.375 -1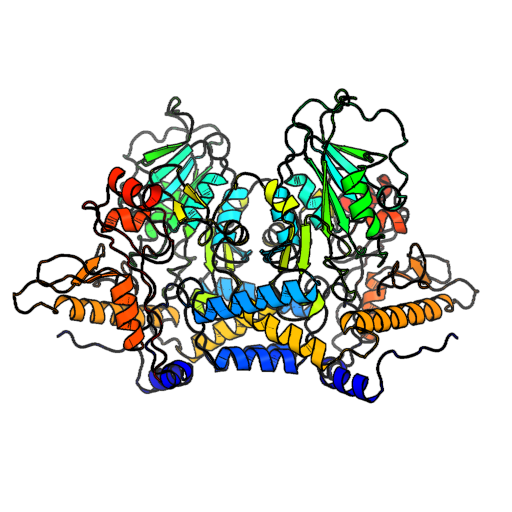2.133 -0.697 1 93.81 134 ASN B N 1
ATOM 4751 C CA . ASN B 1 134 ? 26.734 -12.352 -1.199 1 93.81 134 ASN B CA 1
ATOM 4752 C C . ASN B 1 134 ? 26.734 -12.672 -2.691 1 93.81 134 ASN B C 1
ATOM 4754 O O . ASN B 1 134 ? 27.609 -12.234 -3.426 1 93.81 134 ASN B O 1
ATOM 4758 N N . GLY B 1 135 ? 25.797 -13.445 -3.053 1 95.19 135 GLY B N 1
ATOM 4759 C CA . GLY B 1 135 ? 25.609 -13.812 -4.445 1 95.19 135 GLY B CA 1
ATOM 4760 C C . GLY B 1 135 ? 24.141 -13.945 -4.836 1 95.19 135 GLY B C 1
ATOM 4761 O O . GLY B 1 135 ? 23.281 -14.133 -3.977 1 95.19 135 GLY B O 1
ATOM 4762 N N . ILE B 1 136 ? 23.875 -13.773 -6.156 1 97.75 136 ILE B N 1
ATOM 4763 C CA . ILE B 1 136 ? 22.547 -13.93 -6.727 1 97.75 136 ILE B CA 1
ATOM 4764 C C . ILE B 1 136 ? 22.562 -15 -7.809 1 97.75 136 ILE B C 1
ATOM 4766 O O . ILE B 1 136 ? 23.375 -14.945 -8.734 1 97.75 136 ILE B O 1
ATOM 4770 N N . TYR B 1 137 ? 21.641 -15.992 -7.684 1 96.62 137 TYR B N 1
ATOM 4771 C CA . TYR B 1 137 ? 21.672 -17.156 -8.555 1 96.62 137 TYR B CA 1
ATOM 4772 C C . TYR B 1 137 ? 20.281 -17.438 -9.133 1 96.62 137 TYR B C 1
ATOM 4774 O O . TYR B 1 137 ? 19.281 -17.312 -8.43 1 96.62 137 TYR B O 1
ATOM 4782 N N . MET B 1 138 ? 20.25 -17.828 -10.398 1 97 138 MET B N 1
ATOM 4783 C CA . MET B 1 138 ? 19.016 -18.281 -11.047 1 97 138 MET B CA 1
ATOM 4784 C C . MET B 1 138 ? 18.953 -19.797 -11.094 1 97 138 MET B C 1
ATOM 4786 O O . MET B 1 138 ? 19.906 -20.453 -11.516 1 97 138 MET B O 1
ATOM 4790 N N . LEU B 1 139 ? 17.891 -20.312 -10.633 1 96.62 139 LEU B N 1
ATOM 4791 C CA . LEU B 1 139 ? 17.641 -21.75 -10.711 1 96.62 139 LEU B CA 1
ATOM 4792 C C . LEU B 1 139 ? 16.578 -22.062 -11.766 1 96.62 139 LEU B C 1
ATOM 4794 O O . LEU B 1 139 ? 15.641 -21.297 -11.953 1 96.62 139 LEU B O 1
ATOM 4798 N N . ARG B 1 140 ? 16.781 -23.219 -12.391 1 94.31 140 ARG B N 1
ATOM 4799 C CA . ARG B 1 140 ? 15.688 -23.797 -13.164 1 94.31 140 ARG B CA 1
ATOM 4800 C C . ARG B 1 140 ? 14.758 -24.625 -12.273 1 94.31 140 ARG B C 1
ATOM 4802 O O . ARG B 1 140 ? 15.172 -25.094 -11.211 1 94.31 140 ARG B O 1
ATOM 4809 N N . GLU B 1 141 ? 13.594 -24.719 -12.75 1 93.81 141 GLU B N 1
ATOM 4810 C CA . GLU B 1 141 ? 12.578 -25.406 -11.969 1 93.81 141 GLU B CA 1
ATOM 4811 C C . GLU B 1 141 ? 13.062 -26.797 -11.547 1 93.81 141 GLU B C 1
ATOM 4813 O O . GLU B 1 141 ? 12.883 -27.203 -10.391 1 93.81 141 GLU B O 1
ATOM 4818 N N . LYS B 1 142 ? 13.75 -27.531 -12.352 1 92.06 142 LYS B N 1
ATOM 4819 C CA . LYS B 1 142 ? 14.195 -28.891 -12.094 1 92.06 142 LYS B CA 1
ATOM 4820 C C . LYS B 1 142 ? 15.227 -28.938 -10.969 1 92.06 142 LYS B C 1
ATOM 4822 O O . LYS B 1 142 ? 15.344 -29.938 -10.266 1 92.06 142 LYS B O 1
ATOM 4827 N N . GLU B 1 143 ? 15.922 -27.859 -10.805 1 93.94 143 GLU B N 1
ATOM 4828 C CA . GLU B 1 143 ? 16.938 -27.781 -9.766 1 93.94 143 GLU B CA 1
ATOM 4829 C C . GLU B 1 143 ? 16.297 -27.578 -8.391 1 93.94 143 GLU B C 1
ATOM 4831 O O . GLU B 1 143 ? 16.953 -27.766 -7.367 1 93.94 143 GLU B O 1
ATOM 4836 N N . ILE B 1 144 ? 15.039 -27.188 -8.375 1 94.69 144 ILE B N 1
ATOM 4837 C CA . ILE B 1 144 ? 14.297 -27.016 -7.129 1 94.69 144 ILE B CA 1
ATOM 4838 C C . ILE B 1 144 ? 13.508 -28.281 -6.812 1 94.69 144 ILE B C 1
ATOM 4840 O O . ILE B 1 144 ? 13.539 -28.766 -5.68 1 94.69 144 ILE B O 1
ATOM 4844 N N . SER B 1 145 ? 12.938 -28.906 -7.805 1 89.06 145 SER B N 1
ATOM 4845 C CA . SER B 1 145 ? 11.992 -30 -7.602 1 89.06 145 SER B CA 1
ATOM 4846 C C . SER B 1 145 ? 12.711 -31.359 -7.559 1 89.06 145 SER B C 1
ATOM 4848 O O . SER B 1 145 ? 12.148 -32.344 -7.086 1 89.06 145 SER B O 1
ATOM 4850 N N . SER B 1 146 ? 13.852 -31.547 -8.227 1 79.12 146 SER B N 1
ATOM 4851 C CA . SER B 1 146 ? 14.5 -32.844 -8.398 1 79.12 146 SER B CA 1
ATOM 4852 C C . SER B 1 146 ? 14.906 -33.438 -7.051 1 79.12 146 SER B C 1
ATOM 4854 O O . SER B 1 146 ? 15.086 -34.656 -6.926 1 79.12 146 SER B O 1
ATOM 4856 N N . GLY B 1 147 ? 14.672 -32.75 -5.969 1 63.97 147 GLY B N 1
ATOM 4857 C CA . GLY B 1 147 ? 14.945 -33.312 -4.652 1 63.97 147 GLY B CA 1
ATOM 4858 C C . GLY B 1 147 ? 16.312 -33.969 -4.547 1 63.97 147 GLY B C 1
ATOM 4859 O O . GLY B 1 147 ? 16.547 -34.812 -3.672 1 63.97 147 GLY B O 1
ATOM 4860 N N . GLU B 1 148 ? 17.141 -34.031 -5.641 1 58.03 148 GLU B N 1
ATOM 4861 C CA . GLU B 1 148 ? 18.422 -34.75 -5.547 1 58.03 148 GLU B CA 1
ATOM 4862 C C . GLU B 1 148 ? 19.219 -34.281 -4.336 1 58.03 148 GLU B C 1
ATOM 4864 O O . GLU B 1 148 ? 19.453 -33.062 -4.16 1 58.03 148 GLU B O 1
ATOM 4869 N N . PRO B 1 149 ? 19.094 -35.188 -3.324 1 53.03 149 PRO B N 1
ATOM 4870 C CA . PRO B 1 149 ? 19.859 -34.844 -2.121 1 53.03 149 PRO B CA 1
ATOM 4871 C C . PRO B 1 149 ? 21.281 -34.375 -2.436 1 53.03 149 PRO B C 1
ATOM 4873 O O . PRO B 1 149 ? 21.812 -34.656 -3.51 1 53.03 149 PRO B O 1
ATOM 4876 N N . LYS B 1 150 ? 21.641 -33.219 -1.702 1 54.03 150 LYS B N 1
ATOM 4877 C CA . LYS B 1 150 ? 23.062 -32.938 -1.806 1 54.03 150 LYS B CA 1
ATOM 4878 C C . LYS B 1 150 ? 23.859 -34.219 -1.958 1 54.03 150 LYS B C 1
ATOM 4880 O O . LYS B 1 150 ? 23.531 -35.25 -1.34 1 54.03 150 LYS B O 1
ATOM 4885 N N . ALA B 1 151 ? 24.422 -34.5 -2.928 1 43.28 151 ALA B N 1
ATOM 4886 C CA . ALA B 1 151 ? 25.344 -35.625 -2.861 1 43.28 151 ALA B CA 1
ATOM 4887 C C . ALA B 1 151 ? 25.859 -35.844 -1.438 1 43.28 151 ALA B C 1
ATOM 4889 O O . ALA B 1 151 ? 26.047 -34.875 -0.696 1 43.28 151 ALA B O 1
ATOM 4890 N N . ASN B 1 152 ? 25.797 -37 -0.847 1 37.34 152 ASN B N 1
ATOM 4891 C CA . ASN B 1 152 ? 26.094 -37.562 0.473 1 37.34 152 ASN B CA 1
ATOM 4892 C C . ASN B 1 152 ? 27.016 -36.656 1.272 1 37.34 152 ASN B C 1
ATOM 4894 O O . ASN B 1 152 ? 27.156 -36.812 2.486 1 37.34 152 ASN B O 1
ATOM 4898 N N . GLY B 1 153 ? 28.328 -36.5 0.925 1 37.78 153 GLY B N 1
ATOM 4899 C CA . GLY B 1 153 ? 29.375 -36.969 1.824 1 37.78 153 GLY B CA 1
ATOM 4900 C C . GLY B 1 153 ? 29.531 -36.094 3.057 1 37.78 153 GLY B C 1
ATOM 4901 O O . GLY B 1 153 ? 29.219 -36.5 4.168 1 37.78 153 GLY B O 1
ATOM 4902 N N . GLU B 1 154 ? 30.547 -35.125 3.205 1 37.44 154 GLU B N 1
ATOM 4903 C CA . GLU B 1 154 ? 31.219 -34.781 4.445 1 37.44 154 GLU B CA 1
ATOM 4904 C C . GLU B 1 154 ? 30.438 -33.719 5.227 1 37.44 154 GLU B C 1
ATOM 4906 O O . GLU B 1 154 ? 30.109 -32.656 4.695 1 37.44 154 GLU B O 1
ATOM 4911 N N . VAL B 1 155 ? 29.375 -34.188 6.035 1 40.53 155 VAL B N 1
ATOM 4912 C CA . VAL B 1 155 ? 28.984 -33.344 7.141 1 40.53 155 VAL B CA 1
ATOM 4913 C C . VAL B 1 155 ? 30.141 -32.375 7.496 1 40.53 155 VAL B C 1
ATOM 4915 O O . VAL B 1 155 ? 31.172 -32.812 8 1 40.53 155 VAL B O 1
ATOM 4918 N N . HIS B 1 156 ? 30.5 -31.516 6.727 1 40.56 156 HIS B N 1
ATOM 4919 C CA . HIS B 1 156 ? 31.547 -30.641 7.23 1 40.56 156 HIS B CA 1
ATOM 4920 C C . HIS B 1 156 ? 31.172 -30.047 8.586 1 40.56 156 HIS B C 1
ATOM 4922 O O . HIS B 1 156 ? 30.047 -29.578 8.773 1 40.56 156 HIS B O 1
ATOM 4928 N N . GLU B 1 157 ? 31.734 -30.609 9.617 1 41.78 157 GLU B N 1
ATOM 4929 C CA . GLU B 1 157 ? 31.781 -30 10.938 1 41.78 157 GLU B CA 1
ATOM 4930 C C . GLU B 1 157 ? 31.812 -28.484 10.852 1 41.78 157 GLU B C 1
ATOM 4932 O O . GLU B 1 157 ? 32.812 -27.906 10.438 1 41.78 157 GLU B O 1
ATOM 4937 N N . VAL B 1 158 ? 30.75 -27.812 10.508 1 44 158 VAL B N 1
ATOM 4938 C CA . VAL B 1 158 ? 30.703 -26.359 10.328 1 44 158 VAL B CA 1
ATOM 4939 C C . VAL B 1 158 ? 30.906 -25.672 11.672 1 44 158 VAL B C 1
ATOM 4941 O O . VAL B 1 158 ? 30.094 -25.812 12.586 1 44 158 VAL B O 1
ATOM 4944 N N . SER B 1 159 ? 32.031 -25.531 12.109 1 41.97 159 SER B N 1
ATOM 4945 C CA . SER B 1 159 ? 32.344 -24.906 13.383 1 41.97 159 SER B CA 1
ATOM 4946 C C . SER B 1 159 ? 31.641 -23.562 13.539 1 41.97 159 SER B C 1
ATOM 4948 O O . SER B 1 159 ? 31.406 -23.109 14.664 1 41.97 159 SER B O 1
ATOM 4950 N N . GLY B 1 160 ? 31.641 -22.312 12.594 1 48.03 160 GLY B N 1
ATOM 4951 C CA . GLY B 1 160 ? 31.422 -20.906 12.844 1 48.03 160 GLY B CA 1
ATOM 4952 C C . GLY B 1 160 ? 30.094 -20.406 12.312 1 48.03 160 GLY B C 1
ATOM 4953 O O . GLY B 1 160 ? 29.375 -21.141 11.625 1 48.03 160 GLY B O 1
ATOM 4954 N N . LYS B 1 161 ? 29.516 -19.172 12.875 1 54.06 161 LYS B N 1
ATOM 4955 C CA . LYS B 1 161 ? 28.203 -18.609 12.562 1 54.06 161 LYS B CA 1
ATOM 4956 C C . LYS B 1 161 ? 28.016 -18.484 11.055 1 54.06 161 LYS B C 1
ATOM 4958 O O . LYS B 1 161 ? 28.797 -17.812 10.367 1 54.06 161 LYS B O 1
ATOM 4963 N N . THR B 1 162 ? 27.281 -19.359 10.227 1 70.19 162 THR B N 1
ATOM 4964 C CA . THR B 1 162 ? 27.016 -19.562 8.805 1 70.19 162 THR B CA 1
ATOM 4965 C C . THR B 1 162 ? 26 -18.562 8.297 1 70.19 162 THR B C 1
ATOM 4967 O O . THR B 1 162 ? 25.312 -17.906 9.086 1 70.19 162 THR B O 1
ATOM 4970 N N . GLY B 1 163 ? 26.047 -18.031 7.098 1 90.19 163 GLY B N 1
ATOM 4971 C CA . GLY B 1 163 ? 25.125 -17.141 6.406 1 90.19 163 GLY B CA 1
ATOM 4972 C C . GLY B 1 163 ? 23.75 -17.766 6.188 1 90.19 163 GLY B C 1
ATOM 4973 O O . GLY B 1 163 ? 23.531 -18.922 6.539 1 90.19 163 GLY B O 1
ATOM 4974 N N . ASN B 1 164 ? 22.781 -16.953 5.977 1 96.12 164 ASN B N 1
ATOM 4975 C CA . ASN B 1 164 ? 21.422 -17.344 5.625 1 96.12 164 ASN B CA 1
ATOM 4976 C C . ASN B 1 164 ? 21.141 -17.125 4.141 1 96.12 164 ASN B C 1
ATOM 4978 O O . ASN B 1 164 ? 21.234 -16 3.645 1 96.12 164 ASN B O 1
ATOM 4982 N N . SER B 1 165 ? 20.859 -18.25 3.463 1 97 165 SER B N 1
ATOM 4983 C CA . SER B 1 165 ? 20.469 -18.109 2.062 1 97 165 SER B CA 1
ATOM 4984 C C . SER B 1 165 ? 18.953 -18.125 1.909 1 97 165 SER B C 1
ATOM 4986 O O . SER B 1 165 ? 18.234 -18.703 2.729 1 97 165 SER B O 1
ATOM 4988 N N . LEU B 1 166 ? 18.484 -17.406 0.886 1 98.56 166 LEU B N 1
ATOM 4989 C CA . LEU B 1 166 ? 17.047 -17.281 0.611 1 98.56 166 LEU B CA 1
ATOM 4990 C C . LEU B 1 166 ? 16.719 -17.781 -0.793 1 98.56 166 LEU B C 1
ATOM 4992 O O . LEU B 1 166 ? 17.328 -17.328 -1.771 1 98.56 166 LEU B O 1
ATOM 4996 N N . LEU B 1 167 ? 15.867 -18.766 -0.883 1 98.56 167 LEU B N 1
ATOM 4997 C CA . LEU B 1 167 ? 15.32 -19.203 -2.158 1 98.56 167 LEU B CA 1
ATOM 4998 C C . LEU B 1 167 ? 13.867 -18.75 -2.316 1 98.56 167 LEU B C 1
ATOM 5000 O O . LEU B 1 167 ? 13.031 -19.031 -1.456 1 98.56 167 LEU B O 1
ATOM 5004 N N . THR B 1 168 ? 13.609 -18.031 -3.385 1 98.81 168 THR B N 1
ATOM 5005 C CA . THR B 1 168 ? 12.25 -17.625 -3.707 1 98.81 168 THR B CA 1
ATOM 5006 C C . THR B 1 168 ? 11.75 -18.328 -4.961 1 98.81 168 THR B C 1
ATOM 5008 O O . THR B 1 168 ? 12.398 -18.281 -6.012 1 98.81 168 THR B O 1
ATOM 5011 N N . PHE B 1 169 ? 10.633 -19.016 -4.883 1 98.44 169 PHE B N 1
ATOM 5012 C CA . PHE B 1 169 ? 10.023 -19.625 -6.059 1 98.44 169 PHE B CA 1
ATOM 5013 C C . PHE B 1 169 ? 8.5 -19.594 -5.961 1 98.44 169 PHE B C 1
ATOM 5015 O O . PHE B 1 169 ? 7.949 -19.391 -4.875 1 98.44 169 PHE B O 1
ATOM 5022 N N . SER B 1 170 ? 7.84 -19.688 -7.059 1 98.06 170 SER B N 1
ATOM 5023 C CA . SER B 1 170 ? 6.383 -19.656 -7.109 1 98.06 170 SER B CA 1
ATOM 5024 C C . SER B 1 170 ? 5.789 -21.031 -6.836 1 98.06 170 SER B C 1
ATOM 5026 O O . SER B 1 170 ? 6.227 -22.031 -7.418 1 98.06 170 SER B O 1
ATOM 5028 N N . ALA B 1 171 ? 4.773 -21.047 -5.992 1 98.5 171 ALA B N 1
ATOM 5029 C CA . ALA B 1 171 ? 4.043 -22.297 -5.801 1 98.5 171 ALA B CA 1
ATOM 5030 C C . ALA B 1 171 ? 3.357 -22.734 -7.09 1 98.5 171 ALA B C 1
ATOM 5032 O O . ALA B 1 171 ? 3.232 -23.938 -7.359 1 98.5 171 ALA B O 1
ATOM 5033 N N . GLN B 1 172 ? 2.93 -21.797 -7.812 1 97.75 172 GLN B N 1
ATOM 5034 C CA . GLN B 1 172 ? 2.312 -22 -9.117 1 97.75 172 GLN B CA 1
ATOM 5035 C C . GLN B 1 172 ? 2.768 -20.938 -10.109 1 97.75 172 GLN B C 1
ATOM 5037 O O . GLN B 1 172 ? 2.635 -19.734 -9.852 1 97.75 172 GLN B O 1
ATOM 5042 N N . CYS B 1 173 ? 3.332 -21.375 -11.203 1 96.38 173 CYS B N 1
ATOM 5043 C CA . CYS B 1 173 ? 3.77 -20.453 -12.25 1 96.38 173 CYS B CA 1
ATOM 5044 C C . CYS B 1 173 ? 2.588 -19.688 -12.836 1 96.38 173 CYS B C 1
ATOM 5046 O O . CYS B 1 173 ? 1.617 -20.297 -13.289 1 96.38 173 CYS B O 1
ATOM 5048 N N . ASN B 1 174 ? 2.662 -18.359 -12.867 1 93.5 174 ASN B N 1
ATOM 5049 C CA . ASN B 1 174 ? 1.563 -17.531 -13.352 1 93.5 174 ASN B CA 1
ATOM 5050 C C . ASN B 1 174 ? 1.453 -17.578 -14.867 1 93.5 174 ASN B C 1
ATOM 5052 O O . ASN B 1 174 ? 0.447 -17.141 -15.438 1 93.5 174 ASN B O 1
ATOM 5056 N N . PHE B 1 175 ? 2.406 -18.109 -15.539 1 93.62 175 PHE B N 1
ATOM 5057 C CA . PHE B 1 175 ? 2.398 -18.25 -16.984 1 93.62 175 PHE B CA 1
ATOM 50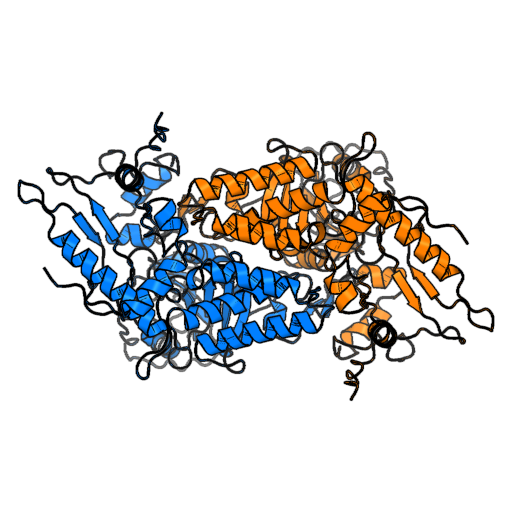58 C C . PHE B 1 175 ? 1.771 -19.578 -17.406 1 93.62 175 PHE B C 1
ATOM 5060 O O . PHE B 1 175 ? 0.824 -19.594 -18.188 1 93.62 175 PHE B O 1
ATOM 5067 N N . SER B 1 176 ? 2.246 -20.672 -16.812 1 94.38 176 SER B N 1
ATOM 5068 C CA . SER B 1 176 ? 1.879 -22 -17.312 1 94.38 176 SER B CA 1
ATOM 5069 C C . SER B 1 176 ? 0.873 -22.672 -16.391 1 94.38 176 SER B C 1
ATOM 5071 O O . SER B 1 176 ? 0.187 -23.609 -16.797 1 94.38 176 SER B O 1
ATOM 5073 N N . GLY B 1 177 ? 0.875 -22.25 -15.18 1 96.44 177 GLY B N 1
ATOM 5074 C CA . GLY B 1 177 ? 0.038 -22.922 -14.195 1 96.44 177 GLY B CA 1
ATOM 5075 C C . GLY B 1 177 ? 0.722 -24.109 -13.539 1 96.44 177 GLY B C 1
ATOM 5076 O O . GLY B 1 177 ? 0.133 -24.781 -12.688 1 96.44 177 GLY B O 1
ATOM 5077 N N . TYR B 1 178 ? 1.975 -24.375 -13.883 1 97 178 TYR B N 1
ATOM 5078 C CA . TYR B 1 178 ? 2.719 -25.469 -13.289 1 97 178 TYR B CA 1
ATOM 5079 C C . TYR B 1 178 ? 2.947 -25.25 -11.805 1 97 178 TYR B C 1
ATOM 5081 O O . TYR B 1 178 ? 3.258 -24.141 -11.375 1 97 178 TYR B O 1
ATOM 5089 N N . LYS B 1 179 ? 2.797 -26.312 -11.047 1 97.81 179 LYS B N 1
ATOM 5090 C CA . LYS B 1 179 ? 3 -26.25 -9.602 1 97.81 179 LYS B CA 1
ATOM 5091 C C . LYS B 1 179 ? 4.262 -27.016 -9.195 1 97.81 179 LYS B C 1
ATOM 5093 O O . LYS B 1 179 ? 4.383 -28.203 -9.445 1 97.81 179 LYS B O 1
ATOM 5098 N N . ILE B 1 180 ? 5.18 -26.344 -8.625 1 97 180 ILE B N 1
ATOM 5099 C CA . ILE B 1 180 ? 6.34 -27 -8.047 1 97 180 ILE B CA 1
ATOM 5100 C C . ILE B 1 180 ? 5.922 -27.781 -6.801 1 97 180 ILE B C 1
ATOM 5102 O O . ILE B 1 180 ? 5.203 -27.25 -5.945 1 97 180 ILE B O 1
ATOM 5106 N N . PRO B 1 181 ? 6.367 -29.047 -6.68 1 96.69 181 PRO B N 1
ATOM 5107 C CA . PRO B 1 181 ? 6.012 -29.797 -5.473 1 96.69 181 PRO B CA 1
ATOM 5108 C C . PRO B 1 181 ? 6.473 -29.094 -4.191 1 96.69 181 PRO B C 1
ATOM 5110 O O . PRO B 1 181 ? 7.656 -28.781 -4.051 1 96.69 181 PRO B O 1
ATOM 5113 N N . LEU B 1 182 ? 5.559 -28.906 -3.24 1 97.88 182 LEU B N 1
ATOM 5114 C CA . LEU B 1 182 ? 5.848 -28.109 -2.053 1 97.88 182 LEU B CA 1
ATOM 5115 C C . LEU B 1 182 ? 6.703 -28.906 -1.065 1 97.88 182 LEU B C 1
ATOM 5117 O O . LEU B 1 182 ? 7.258 -28.328 -0.126 1 97.88 182 LEU B O 1
ATOM 5121 N N . GLU B 1 183 ? 6.914 -30.219 -1.297 1 96.56 183 GLU B N 1
ATOM 5122 C CA . GLU B 1 183 ? 7.824 -31.031 -0.491 1 96.56 183 GLU B CA 1
ATOM 5123 C C . GLU B 1 183 ? 9.258 -30.516 -0.588 1 96.56 183 GLU B C 1
ATOM 5125 O O . GLU B 1 183 ? 10.062 -30.734 0.324 1 96.56 183 GLU B O 1
ATOM 5130 N N . ALA B 1 184 ? 9.5 -29.844 -1.68 1 96.5 184 ALA B N 1
ATOM 5131 C CA . ALA B 1 184 ? 10.836 -29.266 -1.894 1 96.5 184 ALA B CA 1
ATOM 5132 C C . ALA B 1 184 ? 11.203 -28.297 -0.774 1 96.5 184 ALA B C 1
ATOM 5134 O O . ALA B 1 184 ? 12.383 -28.125 -0.467 1 96.5 184 ALA B O 1
ATOM 5135 N N . ILE B 1 185 ? 10.195 -27.688 -0.15 1 97.75 185 ILE B N 1
ATOM 5136 C CA . ILE B 1 185 ? 10.422 -26.672 0.877 1 97.75 185 ILE B CA 1
ATOM 5137 C C . ILE B 1 185 ? 11.211 -27.281 2.033 1 97.75 185 ILE B C 1
ATOM 5139 O O . ILE B 1 185 ? 12.328 -26.844 2.322 1 97.75 185 ILE B O 1
ATOM 5143 N N . GLU B 1 186 ? 10.688 -28.297 2.668 1 96.56 186 GLU B N 1
ATOM 5144 C CA . GLU B 1 186 ? 11.352 -28.938 3.811 1 96.56 186 GLU B CA 1
ATOM 5145 C C . GLU B 1 186 ? 12.688 -29.547 3.406 1 96.56 186 GLU B C 1
ATOM 5147 O O . GLU B 1 186 ? 13.672 -29.438 4.145 1 96.56 186 GLU B O 1
ATOM 5152 N N . GLN B 1 187 ? 12.758 -30.141 2.27 1 95 187 GLN B N 1
ATOM 5153 C CA . GLN B 1 187 ? 13.984 -30.781 1.788 1 95 187 GLN B CA 1
ATOM 5154 C C . GLN B 1 187 ? 15.117 -29.766 1.678 1 95 187 GLN B C 1
ATOM 5156 O O . GLN B 1 187 ? 16.234 -30.031 2.15 1 95 187 GLN B O 1
ATOM 5161 N N . ILE B 1 188 ? 14.859 -28.641 1.104 1 95.5 188 ILE B N 1
ATOM 5162 C CA . ILE B 1 188 ? 15.891 -27.641 0.882 1 95.5 188 ILE B CA 1
ATOM 5163 C C . ILE B 1 188 ? 16.25 -26.969 2.207 1 95.5 188 ILE B C 1
ATOM 5165 O O . ILE B 1 188 ? 17.422 -26.641 2.443 1 95.5 188 ILE B O 1
ATOM 5169 N N . GLN B 1 189 ? 15.266 -26.781 3.068 1 95.31 189 GLN B N 1
ATOM 5170 C CA . GLN B 1 189 ? 15.531 -26.203 4.383 1 95.31 189 GLN B CA 1
ATOM 5171 C C . GLN B 1 189 ? 16.484 -27.078 5.184 1 95.31 189 GLN B C 1
ATOM 5173 O O . GLN B 1 189 ? 17.312 -26.578 5.941 1 95.31 189 GLN B O 1
ATOM 5178 N N . ILE B 1 190 ? 16.422 -28.375 4.988 1 93.19 190 ILE B N 1
ATOM 5179 C CA . ILE B 1 190 ? 17.219 -29.328 5.754 1 93.19 190 ILE B CA 1
ATOM 5180 C C . ILE B 1 190 ? 18.547 -29.578 5.039 1 93.19 190 ILE B C 1
ATOM 5182 O O . ILE B 1 190 ? 19.625 -29.469 5.648 1 93.19 190 ILE B O 1
ATOM 5186 N N . ASP B 1 191 ? 18.5 -29.797 3.699 1 90.56 191 ASP B N 1
ATOM 5187 C CA . ASP B 1 191 ? 19.656 -30.328 2.988 1 90.56 191 ASP B CA 1
ATOM 5188 C C . ASP B 1 191 ? 20.344 -29.25 2.176 1 90.56 191 ASP B C 1
ATOM 5190 O O . ASP B 1 191 ? 21.469 -29.453 1.688 1 90.56 191 ASP B O 1
ATOM 5194 N N . GLY B 1 192 ? 19.656 -28.172 1.992 1 91.69 192 GLY B N 1
ATOM 5195 C CA . GLY B 1 192 ? 20.188 -27.172 1.088 1 91.69 192 GLY B CA 1
ATOM 5196 C C . GLY B 1 192 ? 19.953 -27.5 -0.375 1 91.69 192 GLY B C 1
ATOM 5197 O O . GLY B 1 192 ? 19.141 -28.375 -0.702 1 91.69 192 GLY B O 1
ATOM 5198 N N . LEU B 1 193 ? 20.609 -26.734 -1.266 1 91.75 193 LEU B N 1
ATOM 5199 C CA . LEU B 1 193 ? 20.5 -26.938 -2.707 1 91.75 193 LEU B CA 1
ATOM 5200 C C . LEU B 1 193 ? 21.641 -27.797 -3.221 1 91.75 193 LEU B C 1
ATOM 5202 O O . LEU B 1 193 ? 22.797 -27.594 -2.842 1 91.75 193 LEU B O 1
ATOM 5206 N N . ALA B 1 194 ? 21.328 -28.719 -4.078 1 87.12 194 ALA B N 1
ATOM 5207 C CA . ALA B 1 194 ? 22.359 -29.562 -4.684 1 87.12 194 ALA B CA 1
ATOM 5208 C C . ALA B 1 194 ? 23.281 -28.734 -5.574 1 87.12 194 ALA B C 1
ATOM 5210 O O . ALA B 1 194 ? 24.484 -28.969 -5.629 1 87.12 194 ALA B O 1
ATOM 5211 N N . LYS B 1 195 ? 22.672 -27.828 -6.238 1 88.12 195 LYS B N 1
ATOM 5212 C CA . LYS B 1 195 ? 23.375 -26.875 -7.094 1 88.12 195 LYS B CA 1
ATOM 5213 C C . LYS B 1 195 ? 22.906 -25.453 -6.828 1 88.12 195 LYS B C 1
ATOM 5215 O O . LYS B 1 195 ? 21.719 -25.203 -6.629 1 88.12 195 LYS B O 1
ATOM 5220 N N . PRO B 1 196 ? 23.875 -24.562 -6.891 1 89.19 196 PRO B N 1
ATOM 5221 C CA . PRO B 1 196 ? 23.484 -23.188 -6.586 1 89.19 196 PRO B CA 1
ATOM 5222 C C . PRO B 1 196 ? 22.703 -22.531 -7.723 1 89.19 196 PRO B C 1
ATOM 5224 O O . PRO B 1 196 ? 21.984 -21.562 -7.5 1 89.19 196 PRO B O 1
ATOM 5227 N N . GLY B 1 197 ? 22.812 -22.984 -8.914 1 93.06 197 GLY B N 1
ATOM 5228 C CA . GLY B 1 197 ? 22.219 -22.344 -10.086 1 93.06 197 GLY B CA 1
ATOM 5229 C C . GLY B 1 197 ? 23.219 -21.469 -10.836 1 93.06 197 GLY B C 1
ATOM 5230 O O . GLY B 1 197 ? 24.422 -21.531 -10.586 1 93.06 197 GLY B O 1
ATOM 5231 N N . LYS B 1 198 ? 22.75 -20.75 -11.797 1 94.19 198 LYS B N 1
ATOM 5232 C CA . LYS B 1 198 ? 23.578 -19.844 -12.578 1 94.19 198 LYS B CA 1
ATOM 5233 C C . LYS B 1 198 ? 23.859 -18.562 -11.805 1 94.19 198 LYS B C 1
ATOM 5235 O O . LYS B 1 198 ? 22.922 -17.844 -11.406 1 94.19 198 LYS B O 1
ATOM 5240 N N . GLN B 1 199 ? 25.109 -18.203 -11.656 1 95.31 199 GLN B N 1
ATOM 5241 C CA . GLN B 1 199 ? 25.484 -16.984 -10.945 1 95.31 199 GLN B CA 1
ATOM 5242 C C . GLN B 1 199 ? 25.266 -15.742 -11.82 1 95.31 199 GLN B C 1
ATOM 5244 O O . GLN B 1 199 ? 25.766 -15.68 -12.945 1 95.31 199 GLN B O 1
ATOM 5249 N N . LEU B 1 200 ? 24.531 -14.836 -11.305 1 95.94 200 LEU B N 1
ATOM 5250 C CA . LEU B 1 200 ? 24.266 -13.602 -12.039 1 95.94 200 LEU B CA 1
ATOM 5251 C C . LEU B 1 200 ? 25.109 -12.461 -11.484 1 95.94 200 LEU B C 1
ATOM 5253 O O . LEU B 1 200 ? 25.469 -11.539 -12.227 1 95.94 200 LEU B O 1
ATOM 5257 N N . TRP B 1 201 ? 25.359 -12.43 -10.266 1 94.81 201 TRP B N 1
ATOM 5258 C CA . TRP B 1 201 ? 26.078 -11.367 -9.57 1 94.81 201 TRP B CA 1
ATOM 5259 C C . TRP B 1 201 ? 26.797 -11.906 -8.344 1 94.81 201 TRP B C 1
ATOM 5261 O O . TRP B 1 201 ? 26.359 -12.891 -7.738 1 94.81 201 TRP B O 1
ATOM 5271 N N . GLY B 1 202 ? 27.828 -11.172 -7.828 1 89.31 202 GLY B N 1
ATOM 5272 C CA . GLY B 1 202 ? 28.547 -11.531 -6.609 1 89.31 202 GLY B CA 1
ATOM 5273 C C . GLY B 1 202 ? 30 -11.922 -6.859 1 89.31 202 GLY B C 1
ATOM 5274 O O . GLY B 1 202 ? 30.453 -11.945 -8 1 89.31 202 GLY B O 1
ATOM 5275 N N . SER B 1 203 ? 30.922 -11.844 -5.832 1 70.81 203 SER B N 1
ATOM 5276 C CA . SER B 1 203 ? 32.344 -12.156 -5.934 1 70.81 203 SER B CA 1
ATOM 5277 C C . SER B 1 203 ? 32.562 -13.617 -6.289 1 70.81 203 SER B C 1
ATOM 5279 O O . SER B 1 203 ? 31.891 -14.5 -5.75 1 70.81 203 SER B O 1
ATOM 5281 N N . VAL B 1 204 ? 32.969 -13.82 -7.539 1 56.62 204 VAL B N 1
ATOM 5282 C CA . VAL B 1 204 ? 33.312 -15.172 -7.949 1 56.62 204 VAL B CA 1
ATOM 5283 C C . VAL B 1 204 ? 34.281 -15.789 -6.926 1 56.62 204 VAL B C 1
ATOM 5285 O O . VAL B 1 204 ? 34.844 -16.844 -7.168 1 56.62 204 VAL B O 1
ATOM 5288 N N . GLY B 1 205 ? 34.562 -15 -5.961 1 50.53 205 GLY B N 1
ATOM 5289 C CA . GLY B 1 205 ? 35.719 -15.555 -5.258 1 50.53 205 GLY B CA 1
ATOM 5290 C C . GLY B 1 205 ? 35.5 -16.984 -4.801 1 50.53 205 GLY B C 1
ATOM 5291 O O . GLY B 1 205 ? 34.406 -17.516 -4.914 1 50.53 205 GLY B O 1
ATOM 5292 N N . GLU B 1 206 ? 36.594 -17.516 -4.113 1 47.09 206 GLU B N 1
ATOM 5293 C CA . GLU B 1 206 ? 36.781 -18.891 -3.654 1 47.09 206 GLU B CA 1
ATOM 5294 C C . GLU B 1 206 ? 35.531 -19.438 -2.973 1 47.09 206 GLU B C 1
ATOM 5296 O O . GLU B 1 206 ? 35.031 -18.844 -2.01 1 47.09 206 GLU B O 1
ATOM 5301 N N . ARG B 1 207 ? 34.656 -19.875 -3.773 1 49.12 207 ARG B N 1
ATOM 5302 C CA . ARG B 1 207 ? 33.688 -20.766 -3.141 1 49.12 207 ARG B CA 1
ATOM 5303 C C . ARG B 1 207 ? 34.219 -21.25 -1.788 1 49.12 207 ARG B C 1
ATOM 5305 O O . ARG B 1 207 ? 35.219 -21.969 -1.718 1 49.12 207 ARG B O 1
ATOM 5312 N N . LYS B 1 208 ? 34.062 -20.547 -0.749 1 48.56 208 LYS B N 1
ATOM 5313 C CA . LYS B 1 208 ? 34.625 -21.094 0.48 1 48.56 208 LYS B CA 1
ATOM 5314 C C . LYS B 1 208 ? 34.062 -22.5 0.752 1 48.56 208 LYS B C 1
ATOM 5316 O O . LYS B 1 208 ? 32.875 -22.672 0.981 1 48.56 208 LYS B O 1
ATOM 5321 N N . GLU B 1 209 ? 34.562 -23.484 0.092 1 48.22 209 GLU B N 1
ATOM 5322 C CA . GLU B 1 209 ? 34.375 -24.906 0.286 1 48.22 209 GLU B CA 1
ATOM 5323 C C . GLU B 1 209 ? 33.781 -25.203 1.662 1 48.22 209 GLU B C 1
ATOM 5325 O O . GLU B 1 209 ? 33.094 -26.219 1.849 1 48.22 209 GLU B O 1
ATOM 5330 N N . ASN B 1 210 ? 33.969 -24.172 2.639 1 51.47 210 ASN B N 1
ATOM 5331 C CA . ASN B 1 210 ? 33.656 -24.547 4.012 1 51.47 210 ASN B CA 1
ATOM 5332 C C . ASN B 1 210 ? 32.562 -23.672 4.586 1 51.47 210 ASN B C 1
ATOM 5334 O O . ASN B 1 210 ? 32.5 -23.469 5.801 1 51.47 210 ASN B O 1
ATOM 5338 N N . THR B 1 211 ? 31.641 -23.047 3.625 1 61.41 211 THR B N 1
ATOM 5339 C CA . THR B 1 211 ? 30.625 -22.234 4.289 1 61.41 211 THR B CA 1
ATOM 5340 C C . THR B 1 211 ? 29.266 -22.938 4.27 1 61.41 211 THR B C 1
ATOM 5342 O O . THR B 1 211 ? 28.875 -23.516 3.26 1 61.41 211 THR B O 1
ATOM 5345 N N . HIS B 1 212 ? 28.797 -23.203 5.469 1 79.56 212 HIS B N 1
ATOM 5346 C CA . HIS B 1 212 ? 27.453 -23.734 5.641 1 79.56 212 HIS B CA 1
ATOM 5347 C C . HIS B 1 212 ? 26.438 -22.609 5.809 1 79.56 212 HIS B C 1
ATOM 5349 O O . HIS B 1 212 ? 26.625 -21.719 6.637 1 79.56 212 HIS B O 1
ATOM 5355 N N . ASN B 1 213 ? 25.484 -22.547 4.828 1 88.56 213 ASN B N 1
ATOM 5356 C CA . ASN B 1 213 ? 24.375 -21.609 4.949 1 88.56 213 ASN B CA 1
ATOM 5357 C C . ASN B 1 213 ? 23.062 -22.312 5.281 1 88.56 213 ASN B C 1
ATOM 5359 O O . ASN B 1 213 ? 22.781 -23.391 4.75 1 88.56 213 ASN B O 1
ATOM 5363 N N . ASP B 1 214 ? 22.375 -21.734 6.23 1 94.25 214 ASP B N 1
ATOM 5364 C CA . ASP B 1 214 ? 20.984 -22.141 6.387 1 94.25 214 ASP B CA 1
ATOM 5365 C C . ASP B 1 214 ? 20.141 -21.672 5.199 1 94.25 214 ASP B C 1
ATOM 5367 O O . ASP B 1 214 ? 20.422 -20.641 4.598 1 94.25 214 ASP B O 1
ATOM 5371 N N . TYR B 1 215 ? 19.188 -22.516 4.848 1 96.25 215 TYR B N 1
ATOM 5372 C CA . TYR B 1 215 ? 18.344 -22.156 3.721 1 96.25 215 TYR B CA 1
ATOM 5373 C C . TYR B 1 215 ? 16.938 -21.812 4.188 1 96.25 215 TYR B C 1
ATOM 5375 O O . TYR B 1 215 ? 16.328 -22.547 4.973 1 96.25 215 TYR B O 1
ATOM 5383 N N . TYR B 1 216 ? 16.484 -20.672 3.748 1 98.44 216 TYR B N 1
ATOM 5384 C CA . TYR B 1 216 ? 15.141 -20.172 3.979 1 98.44 216 TYR B CA 1
ATOM 5385 C C . TYR B 1 216 ? 14.344 -20.109 2.678 1 98.44 216 TYR B C 1
ATOM 5387 O O . TYR B 1 216 ? 14.914 -19.875 1.608 1 98.44 216 TYR B O 1
ATOM 5395 N N . ILE B 1 217 ? 13.031 -20.328 2.812 1 98.81 217 ILE B N 1
ATOM 5396 C CA . ILE B 1 217 ? 12.188 -20.391 1.623 1 98.81 217 ILE B CA 1
ATOM 5397 C C . ILE B 1 217 ? 11.188 -19.234 1.644 1 98.81 217 ILE B C 1
ATOM 5399 O O . ILE B 1 217 ? 10.445 -19.062 2.615 1 98.81 217 ILE B O 1
ATOM 5403 N N . CYS B 1 218 ? 11.18 -18.438 0.648 1 98.94 218 CYS B N 1
ATOM 5404 C CA . CYS B 1 218 ? 10.117 -17.5 0.348 1 98.94 218 CYS B CA 1
ATOM 5405 C C . CYS B 1 218 ? 9.219 -18.016 -0.764 1 98.94 218 CYS B C 1
ATOM 5407 O O . CYS B 1 218 ? 9.625 -18.078 -1.924 1 98.94 218 CYS B O 1
ATOM 5409 N N . LEU B 1 219 ? 8.008 -18.344 -0.416 1 98.94 219 LEU B N 1
ATOM 5410 C CA . LEU B 1 219 ? 7.051 -18.938 -1.346 1 98.94 219 LEU B CA 1
ATOM 5411 C C . LEU B 1 219 ? 6.117 -17.875 -1.913 1 98.94 219 LEU B C 1
ATOM 5413 O O . LEU B 1 219 ? 5.348 -17.25 -1.172 1 98.94 219 LEU B O 1
ATOM 5417 N N . ASP B 1 220 ? 6.258 -17.625 -3.18 1 98.69 220 ASP B N 1
ATOM 5418 C CA . ASP B 1 220 ? 5.258 -16.797 -3.863 1 98.69 220 ASP B CA 1
ATOM 5419 C C . ASP B 1 220 ? 3.982 -17.594 -4.125 1 98.69 220 ASP B C 1
ATOM 5421 O O . ASP B 1 220 ? 3.928 -18.406 -5.062 1 98.69 220 ASP B O 1
ATOM 5425 N N . ALA B 1 221 ? 2.975 -17.297 -3.342 1 98.75 221 ALA B N 1
ATOM 5426 C CA . ALA B 1 221 ? 1.751 -18.094 -3.404 1 98.75 221 ALA B CA 1
ATOM 5427 C C . ALA B 1 221 ? 0.616 -17.312 -4.055 1 98.75 221 ALA B C 1
ATOM 5429 O O . ALA B 1 221 ? -0.54 -17.734 -4.027 1 98.75 221 ALA B O 1
ATOM 5430 N N . ALA B 1 222 ? 0.906 -16.188 -4.656 1 97.88 222 ALA B N 1
ATOM 5431 C CA . ALA B 1 222 ? -0.117 -15.273 -5.148 1 97.88 222 ALA B CA 1
ATOM 5432 C C . ALA B 1 222 ? -1.04 -15.961 -6.148 1 97.88 222 ALA B C 1
ATOM 5434 O O . ALA B 1 222 ? -2.266 -15.891 -6.023 1 97.88 222 ALA B O 1
ATOM 5435 N N . SER B 1 223 ? -0.48 -16.656 -7.121 1 96.94 223 SER B N 1
ATOM 5436 C CA . SER B 1 223 ? -1.291 -17.328 -8.133 1 96.94 223 SER B CA 1
ATOM 5437 C C . SER B 1 223 ? -1.842 -18.641 -7.609 1 96.94 223 SER B C 1
ATOM 5439 O O . SER B 1 223 ? -2.873 -19.125 -8.086 1 96.94 223 SER B O 1
ATOM 5441 N N . PHE B 1 224 ? -1.204 -19.25 -6.66 1 98.56 224 PHE B N 1
ATOM 5442 C CA . PHE B 1 224 ? -1.515 -20.578 -6.16 1 98.56 224 PHE B CA 1
ATOM 5443 C C . PHE B 1 224 ? -2.77 -20.562 -5.297 1 98.56 224 PHE B C 1
ATOM 5445 O O . PHE B 1 224 ? -3.703 -21.328 -5.531 1 98.56 224 PHE B O 1
ATOM 5452 N N . VAL B 1 225 ? -2.918 -19.594 -4.398 1 98.5 225 VAL B N 1
ATOM 5453 C CA . VAL B 1 225 ? -3.916 -19.656 -3.334 1 98.5 225 VAL B CA 1
ATOM 5454 C C . VAL B 1 225 ? -5.25 -19.125 -3.848 1 98.5 225 VAL B C 1
ATOM 5456 O O . VAL B 1 225 ? -6.277 -19.25 -3.172 1 98.5 225 VAL B O 1
ATOM 5459 N N . GLY B 1 226 ? -5.246 -18.562 -5.008 1 97.44 226 GLY B N 1
ATOM 5460 C CA . GLY B 1 226 ? -6.512 -18.156 -5.605 1 97.44 226 GLY B CA 1
ATOM 5461 C C . GLY B 1 226 ? -7.41 -19.344 -5.93 1 97.44 226 GLY B C 1
ATOM 5462 O O . GLY B 1 226 ? -8.633 -19.203 -5.984 1 97.44 226 GLY B O 1
ATOM 5463 N N . THR B 1 227 ? -6.766 -20.562 -6.18 1 97.94 227 THR B N 1
ATOM 5464 C CA . THR B 1 227 ? -7.578 -21.688 -6.617 1 97.94 227 THR B CA 1
ATOM 5465 C C . THR B 1 227 ? -7.113 -22.984 -5.949 1 97.94 227 THR B C 1
ATOM 5467 O O . THR B 1 227 ? -7.602 -24.062 -6.273 1 97.94 227 THR B O 1
ATOM 5470 N N . SER B 1 228 ? -6.129 -22.906 -5.105 1 98.31 228 SER B N 1
ATOM 5471 C CA . SER B 1 228 ? -5.59 -24.109 -4.473 1 98.31 228 SER B CA 1
ATOM 5472 C C . SER B 1 228 ? -5.449 -23.922 -2.965 1 98.31 228 SER B C 1
ATOM 5474 O O . SER B 1 228 ? -5.09 -22.844 -2.5 1 98.31 228 SER B O 1
ATOM 5476 N N . PRO B 1 229 ? -5.727 -25 -2.221 1 98.06 229 PRO B N 1
ATOM 5477 C CA . PRO B 1 229 ? -5.488 -24.906 -0.778 1 98.06 229 PRO B CA 1
ATOM 5478 C C . PRO B 1 229 ? -4.004 -24.938 -0.422 1 98.06 229 PRO B C 1
ATOM 5480 O O . PRO B 1 229 ? -3.232 -25.672 -1.05 1 98.06 229 PRO B O 1
ATOM 5483 N N . LEU B 1 230 ? -3.566 -24.172 0.488 1 98.69 230 LEU B N 1
ATOM 5484 C CA . LEU B 1 230 ? -2.225 -24.203 1.062 1 98.69 230 LEU B CA 1
ATOM 5485 C C . LEU B 1 230 ? -2.273 -24.562 2.543 1 98.69 230 LEU B C 1
ATOM 5487 O O . LEU B 1 230 ? -2.914 -23.859 3.332 1 98.69 230 LEU B O 1
ATOM 5491 N N . ASP B 1 231 ? -1.683 -25.672 2.928 1 98.62 231 ASP B N 1
ATOM 5492 C CA . ASP B 1 231 ? -1.642 -26.156 4.301 1 98.62 231 ASP B CA 1
ATOM 5493 C C . ASP B 1 231 ? -0.294 -25.859 4.953 1 98.62 231 ASP B C 1
ATOM 5495 O O . ASP B 1 231 ? 0.669 -26.609 4.773 1 98.62 231 ASP B O 1
ATOM 5499 N N . LEU B 1 232 ? -0.249 -24.859 5.785 1 98.75 232 LEU B N 1
ATOM 5500 C CA . LEU B 1 232 ? 1.016 -24.406 6.355 1 98.75 232 LEU B CA 1
ATOM 5501 C C . LEU B 1 232 ? 1.395 -25.25 7.566 1 98.75 232 LEU B C 1
ATOM 5503 O O . LEU B 1 232 ? 2.48 -25.094 8.133 1 98.75 232 LEU B O 1
ATOM 5507 N N . GLN B 1 233 ? 0.544 -26.094 7.973 1 97.75 233 GLN B N 1
ATOM 5508 C CA . GLN B 1 233 ? 0.959 -27.109 8.945 1 97.75 233 GLN B CA 1
ATOM 5509 C C . GLN B 1 233 ? 1.802 -28.188 8.281 1 97.75 233 GLN B C 1
ATOM 5511 O O . GLN B 1 233 ? 2.742 -28.703 8.891 1 97.75 233 GLN B O 1
ATOM 5516 N N . LYS B 1 234 ? 1.397 -28.516 7.086 1 97.88 234 LYS B N 1
ATOM 5517 C CA . LYS B 1 234 ? 2.092 -29.562 6.332 1 97.88 234 LYS B CA 1
ATOM 5518 C C . LYS B 1 234 ? 3.355 -29 5.676 1 97.88 234 LYS B C 1
ATOM 5520 O O . LYS B 1 234 ? 4.418 -29.625 5.746 1 97.88 234 LYS B O 1
ATOM 5525 N N . TYR B 1 235 ? 3.209 -27.953 4.938 1 98.31 235 TYR B N 1
ATOM 5526 C CA . TYR B 1 235 ? 4.324 -27.25 4.309 1 98.31 235 TYR B CA 1
ATOM 5527 C C . TYR B 1 235 ? 4.664 -25.969 5.059 1 98.31 235 TYR B C 1
ATOM 5529 O O . TYR B 1 235 ? 3.773 -25.172 5.371 1 98.31 235 TYR B O 1
ATOM 5537 N N . ARG B 1 236 ? 5.934 -25.75 5.367 1 98.38 236 ARG B N 1
ATOM 5538 C CA . ARG B 1 236 ? 6.262 -24.672 6.285 1 98.38 236 ARG B CA 1
ATOM 5539 C C . ARG B 1 236 ? 7.309 -23.734 5.688 1 98.38 236 ARG B C 1
ATOM 5541 O O . ARG B 1 236 ? 8.398 -23.578 6.246 1 98.38 236 ARG B O 1
ATOM 5548 N N . PRO B 1 237 ? 7 -23.094 4.555 1 98.88 237 PRO B N 1
ATOM 5549 C CA . PRO B 1 237 ? 7.914 -22.047 4.098 1 98.88 237 PRO B CA 1
ATOM 5550 C C . PRO B 1 237 ? 8.141 -20.953 5.145 1 98.88 237 PRO B C 1
ATOM 5552 O O . PRO B 1 237 ? 7.312 -20.766 6.039 1 98.88 237 PRO B O 1
ATOM 5555 N N . ASP B 1 238 ? 9.258 -20.266 5.031 1 98.88 238 ASP B N 1
ATOM 5556 C CA . ASP B 1 238 ? 9.602 -19.234 6.012 1 98.88 238 ASP B CA 1
ATOM 5557 C C . ASP B 1 238 ? 8.828 -17.938 5.754 1 98.88 238 ASP B C 1
ATOM 5559 O O . ASP B 1 238 ? 8.523 -17.203 6.684 1 98.88 238 ASP B O 1
ATOM 5563 N N . TYR B 1 239 ? 8.57 -17.656 4.527 1 98.94 239 TYR B N 1
ATOM 5564 C CA . TYR B 1 239 ? 7.797 -16.5 4.074 1 98.94 239 TYR B CA 1
ATOM 5565 C C . TYR B 1 239 ? 6.797 -16.906 2.998 1 98.94 239 TYR B C 1
ATOM 5567 O O . TYR B 1 239 ? 7.109 -17.703 2.119 1 98.94 239 TYR B O 1
ATOM 5575 N N . VAL B 1 240 ? 5.539 -16.375 3.105 1 98.94 240 VAL B N 1
ATOM 5576 C CA . VAL B 1 240 ? 4.508 -16.609 2.102 1 98.94 240 VAL B CA 1
ATOM 5577 C C . VAL B 1 240 ? 3.881 -15.281 1.688 1 98.94 240 VAL B C 1
ATOM 5579 O O . VAL B 1 240 ? 3.336 -14.555 2.525 1 98.94 240 VAL B O 1
ATOM 5582 N N . CYS B 1 241 ? 4 -14.906 0.427 1 98.69 241 CYS B N 1
ATOM 5583 C CA . CYS B 1 241 ? 3.338 -13.688 -0.036 1 98.69 241 CYS B CA 1
ATOM 5584 C C . CYS B 1 241 ? 2.057 -14.023 -0.791 1 98.69 241 CYS B C 1
ATOM 5586 O O . CYS B 1 241 ? 1.971 -15.062 -1.451 1 98.69 241 CYS B O 1
ATOM 5588 N N . LEU B 1 242 ? 1.053 -13.18 -0.678 1 98.12 242 LEU B N 1
ATOM 5589 C CA . LEU B 1 242 ? -0.222 -13.375 -1.36 1 98.12 242 LEU B CA 1
ATOM 5590 C C . LEU B 1 242 ? -0.937 -12.047 -1.573 1 98.12 242 LEU B C 1
ATOM 5592 O O . LEU B 1 242 ? -0.488 -11.008 -1.08 1 98.12 242 LEU B O 1
ATOM 5596 N N . SER B 1 243 ? -1.943 -12.008 -2.346 1 97.81 243 SER B N 1
ATOM 5597 C CA . SER B 1 243 ? -2.879 -10.914 -2.584 1 97.81 243 SER B CA 1
ATOM 5598 C C . SER B 1 243 ? -4.324 -11.375 -2.432 1 97.81 243 SER B C 1
ATOM 5600 O O . SER B 1 243 ? -4.766 -12.289 -3.133 1 97.81 243 SER B O 1
ATOM 5602 N N . PHE B 1 244 ? -5.109 -10.719 -1.705 1 98.56 244 PHE B N 1
ATOM 5603 C CA . PHE B 1 244 ? -6.422 -11.234 -1.335 1 98.56 244 PHE B CA 1
ATOM 5604 C C . PHE B 1 244 ? -7.41 -11.086 -2.484 1 98.56 244 PHE B C 1
ATOM 5606 O O . PHE B 1 244 ? -8.336 -11.891 -2.627 1 98.56 244 PHE B O 1
ATOM 5613 N N . TYR B 1 245 ? -7.258 -10.078 -3.357 1 97.56 245 TYR B N 1
ATOM 5614 C CA . TYR B 1 245 ? -8.203 -9.906 -4.457 1 97.56 245 TYR B CA 1
ATOM 5615 C C . TYR B 1 245 ? -8.109 -11.062 -5.441 1 97.56 245 TYR B C 1
ATOM 5617 O O . TYR B 1 245 ? -9.031 -11.289 -6.23 1 97.56 245 TYR B O 1
ATOM 5625 N N . LYS B 1 246 ? -6.984 -11.789 -5.445 1 97.38 246 LYS B N 1
ATOM 5626 C CA . LYS B 1 246 ? -6.863 -12.969 -6.305 1 97.38 246 LYS B CA 1
ATOM 5627 C C . LYS B 1 246 ? -7.652 -14.141 -5.742 1 97.38 246 LYS B C 1
ATOM 5629 O O . LYS B 1 246 ? -7.918 -15.117 -6.449 1 97.38 246 LYS B O 1
ATOM 5634 N N . ILE B 1 247 ? -7.988 -14.062 -4.488 1 98.19 247 ILE B N 1
ATOM 5635 C CA . ILE B 1 247 ? -8.797 -15.078 -3.834 1 98.19 247 ILE B CA 1
ATOM 5636 C C . ILE B 1 247 ? -10.273 -14.68 -3.881 1 98.19 247 ILE B C 1
ATOM 5638 O O . ILE B 1 247 ? -11.125 -15.469 -4.293 1 98.19 247 ILE B O 1
ATOM 5642 N N . PHE B 1 248 ? -10.555 -13.344 -3.559 1 98.06 248 PHE B N 1
ATOM 5643 C CA . PHE B 1 248 ? -11.922 -12.93 -3.281 1 98.06 248 PHE B CA 1
ATOM 5644 C C . PHE B 1 248 ? -12.445 -12 -4.371 1 98.06 248 PHE B C 1
ATOM 5646 O O . PHE B 1 248 ? -13.648 -11.758 -4.465 1 98.06 248 PHE B O 1
ATOM 5653 N N . GLY B 1 249 ? -11.555 -11.469 -5.125 1 97.31 249 GLY B N 1
ATOM 5654 C CA . GLY B 1 249 ? -11.922 -10.484 -6.137 1 97.31 249 GLY B CA 1
ATOM 5655 C C . GLY B 1 249 ? -12.047 -9.078 -5.586 1 97.31 249 GLY B C 1
ATOM 5656 O O . GLY B 1 249 ? -11.945 -8.102 -6.332 1 97.31 249 GLY B O 1
ATOM 5657 N N . TYR B 1 250 ? -12.328 -8.953 -4.352 1 97.38 250 TYR B N 1
ATOM 5658 C CA . TYR B 1 250 ? -12.562 -7.695 -3.65 1 97.38 250 TYR B CA 1
ATOM 5659 C C . TYR B 1 250 ? -12.18 -7.812 -2.18 1 97.38 250 TYR B C 1
ATOM 5661 O O . TYR B 1 250 ? -12.406 -8.844 -1.551 1 97.38 250 TYR B O 1
ATOM 5669 N N . PRO B 1 251 ? -11.586 -6.719 -1.628 1 97.62 251 PRO B N 1
ATOM 5670 C CA . PRO B 1 251 ? -11.125 -5.484 -2.268 1 97.62 251 PRO B CA 1
ATOM 5671 C C . PRO B 1 251 ? -9.742 -5.625 -2.887 1 97.62 251 PRO B C 1
ATOM 5673 O O . PRO B 1 251 ? -9.102 -6.672 -2.756 1 97.62 251 PRO B O 1
ATOM 5676 N N . THR B 1 252 ? -9.328 -4.66 -3.717 1 97.56 252 THR B N 1
ATOM 5677 C CA . THR B 1 252 ? -7.93 -4.562 -4.121 1 97.56 252 THR B CA 1
ATOM 5678 C C . THR B 1 252 ? -7.164 -3.621 -3.193 1 97.56 252 THR B C 1
ATOM 5680 O O . THR B 1 252 ? -7.762 -2.76 -2.543 1 97.56 252 THR B O 1
ATOM 5683 N N . GLY B 1 253 ? -5.848 -3.891 -3.076 1 97.12 253 GLY B N 1
ATOM 5684 C CA . GLY B 1 253 ? -5.016 -3.023 -2.254 1 97.12 253 GLY B CA 1
ATOM 5685 C C . GLY B 1 253 ? -4.664 -3.633 -0.911 1 97.12 253 GLY B C 1
ATOM 5686 O O . GLY B 1 253 ? -4.117 -2.955 -0.039 1 97.12 253 GLY B O 1
ATOM 5687 N N . VAL B 1 254 ? -5.016 -4.898 -0.743 1 98.44 254 VAL B N 1
ATOM 5688 C CA . VAL B 1 254 ? -4.652 -5.594 0.487 1 98.44 254 VAL B CA 1
ATOM 5689 C C . VAL B 1 254 ? -3.949 -6.906 0.15 1 98.44 254 VAL B C 1
ATOM 5691 O O . VAL B 1 254 ? -4.547 -7.805 -0.45 1 98.44 254 VAL B O 1
ATOM 5694 N N . GLY B 1 255 ? -2.684 -6.973 0.428 1 98.44 255 GLY B N 1
ATOM 5695 C CA . GLY B 1 255 ? -1.902 -8.195 0.381 1 98.44 255 GLY B CA 1
ATOM 5696 C C . GLY B 1 255 ? -1.478 -8.688 1.752 1 98.44 255 GLY B C 1
ATOM 5697 O O . GLY B 1 255 ? -1.927 -8.164 2.771 1 98.44 255 GLY B O 1
ATOM 5698 N N . GLY B 1 256 ? -0.727 -9.727 1.767 1 98.62 256 GLY B N 1
ATOM 5699 C CA . GLY B 1 256 ? -0.245 -10.289 3.021 1 98.62 256 GLY B CA 1
ATOM 5700 C C . GLY B 1 256 ? 1.097 -10.984 2.887 1 98.62 256 GLY B C 1
ATOM 5701 O O . GLY B 1 256 ? 1.417 -11.523 1.828 1 98.62 256 GLY B O 1
ATOM 5702 N N . LEU B 1 257 ? 1.833 -10.898 3.922 1 98.94 257 LEU B N 1
ATOM 5703 C CA . LEU B 1 257 ? 3.045 -11.688 4.137 1 98.94 257 LEU B CA 1
ATOM 5704 C C . LEU B 1 257 ? 2.939 -12.516 5.41 1 98.94 257 LEU B C 1
ATOM 5706 O O . LEU B 1 257 ? 2.832 -11.961 6.508 1 98.94 257 LEU B O 1
ATOM 5710 N N . LEU B 1 258 ? 2.867 -13.773 5.246 1 98.94 258 LEU B N 1
ATOM 5711 C CA . LEU B 1 258 ? 2.982 -14.664 6.398 1 98.94 258 LEU B CA 1
ATOM 5712 C C . LEU B 1 258 ? 4.445 -14.977 6.695 1 98.94 258 LEU B C 1
ATOM 5714 O O . LEU B 1 258 ? 5.203 -15.344 5.797 1 98.94 258 LEU B O 1
ATOM 5718 N N . VAL B 1 259 ? 4.852 -14.781 7.887 1 98.88 259 VAL B N 1
ATOM 5719 C CA . VAL B 1 259 ? 6.23 -14.992 8.305 1 98.88 259 VAL B CA 1
ATOM 5720 C C . VAL B 1 259 ? 6.285 -16.047 9.414 1 98.88 259 VAL B C 1
ATOM 5722 O O . VAL B 1 259 ? 5.684 -15.867 10.477 1 98.88 259 VAL B O 1
ATOM 5725 N N . SER B 1 260 ? 6.996 -17.109 9.18 1 98.75 260 SER B N 1
ATOM 5726 C CA . SER B 1 260 ? 7.16 -18.125 10.211 1 98.75 260 SER B CA 1
ATOM 5727 C C . SER B 1 260 ? 7.996 -17.594 11.375 1 98.75 260 SER B C 1
ATOM 5729 O O . SER B 1 260 ? 8.703 -16.594 11.234 1 98.75 260 SER B O 1
ATOM 5731 N N . ARG B 1 261 ? 7.898 -18.266 12.469 1 97.12 261 ARG B N 1
ATOM 5732 C CA . ARG B 1 261 ? 8.75 -17.906 13.609 1 97.12 261 ARG B CA 1
ATOM 5733 C C . ARG B 1 261 ? 10.227 -17.969 13.227 1 97.12 261 ARG B C 1
ATOM 5735 O O . ARG B 1 261 ? 10.992 -17.062 13.57 1 97.12 261 ARG B O 1
ATOM 5742 N N . ARG B 1 262 ? 10.609 -19 12.523 1 97.06 262 ARG B N 1
ATOM 5743 C CA . ARG B 1 262 ? 11.984 -19.172 12.055 1 97.06 262 ARG B CA 1
ATOM 5744 C C . ARG B 1 262 ? 12.406 -18.016 11.156 1 97.06 262 ARG B C 1
ATOM 5746 O O . ARG B 1 262 ? 13.492 -17.469 11.32 1 97.06 262 ARG B O 1
ATOM 5753 N N . GLY B 1 263 ? 11.531 -17.672 10.211 1 98.19 263 GLY B N 1
ATOM 5754 C CA . GLY B 1 263 ? 11.82 -16.562 9.312 1 98.19 263 GLY B CA 1
ATOM 5755 C C . GLY B 1 263 ? 11.938 -15.234 10.016 1 98.19 263 GLY B C 1
ATOM 5756 O O . GLY B 1 263 ? 12.742 -14.383 9.625 1 98.19 263 GLY B O 1
ATOM 5757 N N . ALA B 1 264 ? 11.156 -15.023 11.031 1 98.06 264 ALA B N 1
ATOM 5758 C CA . ALA B 1 264 ? 11.148 -13.766 11.773 1 98.06 264 ALA B CA 1
ATOM 5759 C C . ALA B 1 264 ? 12.484 -13.539 12.469 1 98.06 264 ALA B C 1
ATOM 5761 O O . ALA B 1 264 ? 12.922 -12.391 12.625 1 98.06 264 ALA B O 1
ATOM 5762 N N . GLU B 1 265 ? 13.156 -14.531 12.82 1 96.75 265 GLU B N 1
ATOM 5763 C CA . GLU B 1 265 ? 14.383 -14.445 13.609 1 96.75 265 GLU B CA 1
ATOM 5764 C C . GLU B 1 265 ? 15.531 -13.875 12.781 1 96.75 265 GLU B C 1
ATOM 5766 O O . GLU B 1 265 ? 16.531 -13.398 13.328 1 96.75 265 GLU B O 1
ATOM 5771 N N . VAL B 1 266 ? 15.391 -13.945 11.477 1 96.62 266 VAL B N 1
ATOM 5772 C CA . VAL B 1 266 ? 16.531 -13.531 10.656 1 96.62 266 VAL B CA 1
ATOM 5773 C C . VAL B 1 266 ? 16.203 -12.219 9.945 1 96.62 266 VAL B C 1
ATOM 5775 O O . VAL B 1 266 ? 16.891 -11.852 8.984 1 96.62 266 VAL B O 1
ATOM 5778 N N . PHE B 1 267 ? 15.07 -11.555 10.305 1 94.94 267 PHE B N 1
ATOM 5779 C CA . PHE B 1 267 ? 14.883 -10.18 9.859 1 94.94 267 PHE B CA 1
ATOM 5780 C C . PHE B 1 267 ? 15.828 -9.234 10.586 1 94.94 267 PHE B C 1
ATOM 5782 O O . PHE B 1 267 ? 16.031 -9.367 11.797 1 94.94 267 PHE B O 1
ATOM 5789 N N . GLN B 1 268 ? 16.438 -8.359 9.867 1 87.38 268 GLN B N 1
ATOM 5790 C CA . GLN B 1 268 ? 17.438 -7.449 10.414 1 87.38 268 GLN B CA 1
ATOM 5791 C C . GLN B 1 268 ? 16.812 -6.109 10.797 1 87.38 268 GLN B C 1
ATOM 5793 O O . GLN B 1 268 ? 15.594 -5.988 10.867 1 87.38 268 GLN B O 1
ATOM 5798 N N . LYS B 1 269 ? 17.781 -5.148 10.961 1 84.81 269 LYS B N 1
ATOM 5799 C CA . LYS B 1 269 ? 17.391 -3.793 11.336 1 84.81 269 LYS B CA 1
ATOM 5800 C C . LYS B 1 269 ? 16.625 -3.115 10.203 1 84.81 269 LYS B C 1
ATOM 5802 O O . LYS B 1 269 ? 17 -3.242 9.031 1 84.81 269 LYS B O 1
ATOM 5807 N N . ARG B 1 270 ? 15.664 -2.344 10.625 1 92.31 270 ARG B N 1
ATOM 5808 C CA . ARG B 1 270 ? 14.805 -1.646 9.68 1 92.31 270 ARG B CA 1
ATOM 5809 C C . ARG B 1 270 ? 15.555 -0.51 8.992 1 92.31 270 ARG B C 1
ATOM 5811 O O . ARG B 1 270 ? 16.359 0.182 9.625 1 92.31 270 ARG B O 1
ATOM 5818 N N . ARG B 1 271 ? 15.273 -0.342 7.762 1 92.75 271 ARG B N 1
ATOM 5819 C CA . ARG B 1 271 ? 15.875 0.739 6.988 1 92.75 271 ARG B CA 1
ATOM 5820 C C . ARG B 1 271 ? 14.891 1.888 6.793 1 92.75 271 ARG B C 1
ATOM 5822 O O . ARG B 1 271 ? 15.172 2.836 6.059 1 92.75 271 ARG B O 1
ATOM 5829 N N . PHE B 1 272 ? 13.789 1.755 7.305 1 95 272 PHE B N 1
ATOM 5830 C CA . PHE B 1 272 ? 12.734 2.754 7.375 1 95 272 PHE B CA 1
ATOM 5831 C C . PHE B 1 272 ? 11.719 2.393 8.453 1 95 272 PHE B C 1
ATOM 5833 O O . PHE B 1 272 ? 11.469 1.212 8.703 1 95 272 PHE B O 1
ATOM 5840 N N . PHE B 1 273 ? 11.117 3.41 9.055 1 94.31 273 PHE B N 1
ATOM 5841 C CA . PHE B 1 273 ? 9.961 3.189 9.914 1 94.31 273 PHE B CA 1
ATOM 5842 C C . PHE B 1 273 ? 8.93 4.297 9.719 1 94.31 273 PHE B C 1
ATOM 5844 O O . PHE B 1 273 ? 9.273 5.418 9.352 1 94.31 273 PHE B O 1
ATOM 5851 N N . GLY B 1 274 ? 7.711 3.936 9.812 1 94.19 274 GLY B N 1
ATOM 5852 C CA . GLY B 1 274 ? 6.613 4.883 9.711 1 94.19 274 GLY B CA 1
ATOM 5853 C C . GLY B 1 274 ? 5.734 4.91 10.953 1 94.19 274 GLY B C 1
ATOM 5854 O O . GLY B 1 274 ? 6.039 4.258 11.953 1 94.19 274 GLY B O 1
ATOM 5855 N N . GLY B 1 275 ? 4.758 5.77 10.867 1 91 275 GLY B N 1
ATOM 5856 C CA . GLY B 1 275 ? 3.762 5.75 11.922 1 91 275 GLY B CA 1
ATOM 5857 C C . GLY B 1 275 ? 3.219 4.363 12.211 1 91 275 GLY B C 1
ATOM 5858 O O . GLY B 1 275 ? 2.961 3.592 11.281 1 91 275 GLY B O 1
ATOM 5859 N N . GLY B 1 276 ? 3.135 3.99 13.484 1 88.5 276 GLY B N 1
ATOM 5860 C CA . GLY B 1 276 ? 2.547 2.721 13.883 1 88.5 276 GLY B CA 1
ATOM 5861 C C . GLY B 1 276 ? 3.578 1.638 14.133 1 88.5 276 GLY B C 1
ATOM 5862 O O . GLY B 1 276 ? 3.271 0.611 14.742 1 88.5 276 GLY B O 1
ATOM 5863 N N . THR B 1 277 ? 4.828 1.922 13.727 1 93.94 277 THR B N 1
ATOM 5864 C CA . THR B 1 277 ? 5.789 0.824 13.789 1 93.94 277 THR B CA 1
ATOM 5865 C C . THR B 1 277 ? 6.797 1.05 14.906 1 93.94 277 THR B C 1
ATOM 5867 O O . THR B 1 277 ? 7.656 0.201 15.156 1 93.94 277 THR B O 1
ATOM 5870 N N . ILE B 1 278 ? 6.684 2.207 15.625 1 91.75 278 ILE B N 1
ATOM 5871 C CA . ILE B 1 278 ? 7.684 2.539 16.641 1 91.75 278 ILE B CA 1
ATOM 5872 C C . ILE B 1 278 ? 6.992 2.859 17.953 1 91.75 278 ILE B C 1
ATOM 5874 O O . ILE B 1 278 ? 5.828 3.27 17.969 1 91.75 278 ILE B O 1
ATOM 5878 N N . ASN B 1 279 ? 7.773 2.678 18.969 1 88.25 279 ASN B N 1
ATOM 5879 C CA . ASN B 1 279 ? 7.363 3.18 20.281 1 88.25 279 ASN B CA 1
ATOM 5880 C C . ASN B 1 279 ? 7.738 4.648 20.453 1 88.25 279 ASN B C 1
ATOM 5882 O O . ASN B 1 279 ? 6.957 5.43 21 1 88.25 279 ASN B O 1
ATOM 5886 N N . TYR B 1 280 ? 8.883 4.996 20 1 87.81 280 TYR B N 1
ATOM 5887 C CA . TYR B 1 280 ? 9.312 6.391 20.016 1 87.81 280 TYR B CA 1
ATOM 5888 C C . TYR B 1 280 ? 10.422 6.629 19 1 87.81 280 TYR B C 1
ATOM 5890 O O . TYR B 1 280 ? 11.102 5.688 18.578 1 87.81 280 TYR B O 1
ATOM 5898 N N . ALA B 1 281 ? 10.578 7.832 18.562 1 91.5 281 ALA B N 1
ATOM 5899 C CA . ALA B 1 281 ? 11.711 8.359 17.812 1 91.5 281 ALA B CA 1
ATOM 5900 C C . ALA B 1 281 ? 12.016 9.797 18.219 1 91.5 281 ALA B C 1
ATOM 5902 O O . ALA B 1 281 ? 11.125 10.648 18.219 1 91.5 281 ALA B O 1
ATOM 5903 N N . TYR B 1 282 ? 13.25 10.031 18.578 1 91.06 282 TYR B N 1
ATOM 5904 C CA . TYR B 1 282 ? 13.633 11.383 18.953 1 91.06 282 TYR B CA 1
ATOM 5905 C C . TYR B 1 282 ? 13.898 12.242 17.734 1 91.06 282 TYR B C 1
ATOM 5907 O O . TYR B 1 282 ? 14.633 11.836 16.828 1 91.06 282 TYR B O 1
ATOM 5915 N N . PRO B 1 283 ? 13.305 13.398 17.719 1 91.38 283 PRO B N 1
ATOM 5916 C CA . PRO B 1 283 ? 13.625 14.281 16.594 1 91.38 283 PRO B CA 1
ATOM 5917 C C . PRO B 1 283 ? 15.055 14.828 16.672 1 91.38 283 PRO B C 1
ATOM 5919 O O . PRO B 1 283 ? 15.656 15.109 15.633 1 91.38 283 PRO B O 1
ATOM 5922 N N . HIS B 1 284 ? 15.656 14.969 17.859 1 91.12 284 HIS B N 1
ATOM 5923 C CA . HIS B 1 284 ? 16.922 15.656 18.062 1 91.12 284 HIS B CA 1
ATOM 5924 C C . HIS B 1 284 ? 18.094 14.672 18.047 1 91.12 284 HIS B C 1
ATOM 5926 O O . HIS B 1 284 ? 19.25 15.07 18.25 1 91.12 284 HIS B O 1
ATOM 5932 N N . ALA B 1 285 ? 17.812 13.422 17.891 1 91.81 285 ALA B N 1
ATOM 5933 C CA . ALA B 1 285 ? 18.812 12.359 17.812 1 91.81 285 ALA B CA 1
ATOM 5934 C C . ALA B 1 285 ? 18.328 11.219 16.922 1 91.81 285 ALA B C 1
ATOM 5936 O O . ALA B 1 285 ? 17.156 11.164 16.562 1 91.81 285 ALA B O 1
ATOM 5937 N N . MET B 1 286 ? 19.219 10.328 16.625 1 93.5 286 MET B N 1
ATOM 5938 C CA . MET B 1 286 ? 18.875 9.258 15.688 1 93.5 286 MET B CA 1
ATOM 5939 C C . MET B 1 286 ? 18.219 8.094 16.422 1 93.5 286 MET B C 1
ATOM 5941 O O . MET B 1 286 ? 17.766 7.129 15.789 1 93.5 286 MET B O 1
ATOM 5945 N N . ASP B 1 287 ? 17.938 8.234 17.641 1 91 287 ASP B N 1
ATOM 5946 C CA . ASP B 1 287 ? 17.438 7.156 18.469 1 91 287 ASP B CA 1
ATOM 5947 C C . ASP B 1 287 ? 15.961 6.871 18.172 1 91 287 ASP B C 1
ATOM 5949 O O . ASP B 1 287 ? 15.164 7.797 18 1 91 287 ASP B O 1
ATOM 5953 N N . TYR B 1 288 ? 15.68 5.578 18.078 1 91.62 288 TYR B N 1
ATOM 5954 C CA . TYR B 1 288 ? 14.297 5.141 17.984 1 91.62 288 TYR B CA 1
ATOM 5955 C C . TYR B 1 288 ? 14.133 3.719 18.5 1 91.62 288 TYR B C 1
ATOM 5957 O O . TYR B 1 288 ? 15.125 3.01 18.703 1 91.62 288 TYR B O 1
ATOM 5965 N N . GLN B 1 289 ? 12.906 3.367 18.797 1 91.56 289 GLN B N 1
ATOM 5966 C CA . GLN B 1 289 ? 12.586 2.014 19.234 1 91.56 289 GLN B CA 1
ATOM 5967 C C . GLN B 1 289 ? 11.367 1.471 18.516 1 91.56 289 GLN B C 1
ATOM 5969 O O . GLN B 1 289 ? 10.312 2.115 18.484 1 91.56 289 GLN B O 1
ATOM 5974 N N . LEU B 1 290 ? 11.516 0.295 17.969 1 92.94 290 LEU B N 1
ATOM 5975 C CA . LEU B 1 290 ? 10.422 -0.362 17.25 1 92.94 290 LEU B CA 1
ATOM 5976 C C . LEU B 1 290 ? 9.398 -0.929 18.234 1 92.94 290 LEU B C 1
ATOM 5978 O O . LEU B 1 290 ? 9.711 -1.139 19.406 1 92.94 290 LEU B O 1
ATOM 5982 N N . ARG B 1 291 ? 8.211 -1.177 17.703 1 92.44 291 ARG B N 1
ATOM 5983 C CA . ARG B 1 291 ? 7.184 -1.865 18.469 1 92.44 291 ARG B CA 1
ATOM 5984 C C . ARG B 1 291 ? 7.656 -3.246 18.906 1 92.44 291 ARG B C 1
ATOM 5986 O O . ARG B 1 291 ? 8.594 -3.801 18.328 1 92.44 291 ARG B O 1
ATOM 5993 N N . GLU B 1 292 ? 6.957 -3.799 19.922 1 89.19 292 GLU B N 1
ATOM 5994 C CA . GLU B 1 292 ? 7.34 -5.102 20.453 1 89.19 292 GLU B CA 1
ATOM 5995 C C . GLU B 1 292 ? 6.789 -6.234 19.594 1 89.19 292 GLU B C 1
ATOM 5997 O O . GLU B 1 292 ? 7.488 -7.215 19.328 1 89.19 292 GLU B O 1
ATOM 6002 N N . THR B 1 293 ? 5.543 -6.059 19.203 1 92.62 293 THR B N 1
ATOM 6003 C CA . THR B 1 293 ? 4.902 -7.086 18.391 1 92.62 293 THR B CA 1
ATOM 6004 C C . THR B 1 293 ? 5.504 -7.125 17 1 92.62 293 THR B C 1
ATOM 6006 O O . THR B 1 293 ? 5.598 -6.094 16.328 1 92.62 293 THR B O 1
ATOM 6009 N N . PHE B 1 294 ? 5.82 -8.25 16.453 1 96.06 294 PHE B N 1
ATOM 6010 C CA . PHE B 1 294 ? 6.613 -8.422 15.242 1 96.06 294 PHE B CA 1
ATOM 6011 C C . PHE B 1 294 ? 5.914 -7.785 14.047 1 96.06 294 PHE B C 1
ATOM 6013 O O . PHE B 1 294 ? 6.504 -6.961 13.344 1 96.06 294 PHE B O 1
ATOM 6020 N N . HIS B 1 295 ? 4.637 -8.156 13.852 1 96.06 295 HIS B N 1
ATOM 6021 C CA . HIS B 1 295 ? 3.975 -7.688 12.641 1 96.06 295 HIS B CA 1
ATOM 6022 C C . HIS B 1 295 ? 3.832 -6.172 12.641 1 96.06 295 HIS B C 1
ATOM 6024 O O . HIS B 1 295 ? 3.846 -5.539 11.578 1 96.06 295 HIS B O 1
ATOM 6030 N N . GLN B 1 296 ? 3.744 -5.504 13.773 1 95.06 296 GLN B N 1
ATOM 6031 C CA . GLN B 1 296 ? 3.572 -4.059 13.875 1 95.06 296 GLN B CA 1
ATOM 6032 C C . GLN B 1 296 ? 4.828 -3.324 13.406 1 95.06 296 GLN B C 1
ATOM 6034 O O . GLN B 1 296 ? 4.746 -2.195 12.922 1 95.06 296 GLN B O 1
ATOM 6039 N N . ARG B 1 297 ? 5.957 -3.961 13.516 1 96.81 297 ARG B N 1
ATOM 6040 C CA . ARG B 1 297 ? 7.23 -3.342 13.156 1 96.81 297 ARG B CA 1
ATOM 6041 C C . ARG B 1 297 ? 7.32 -3.102 11.648 1 96.81 297 ARG B C 1
ATOM 6043 O O . ARG B 1 297 ? 8.18 -2.355 11.188 1 96.81 297 ARG B O 1
ATOM 6050 N N . TYR B 1 298 ? 6.391 -3.744 10.906 1 97.75 298 TYR B N 1
ATOM 6051 C CA . TYR B 1 298 ? 6.578 -3.75 9.461 1 97.75 298 TYR B CA 1
ATOM 6052 C C . TYR B 1 298 ? 5.34 -3.215 8.75 1 97.75 298 TYR B C 1
ATOM 6054 O O . TYR B 1 298 ? 5.254 -3.258 7.52 1 97.75 298 TYR B O 1
ATOM 6062 N N . GLU B 1 299 ? 4.352 -2.736 9.508 1 97.06 299 GLU B N 1
ATOM 6063 C CA . GLU B 1 299 ? 3.137 -2.127 8.977 1 97.06 299 GLU B CA 1
ATOM 6064 C C . GLU B 1 299 ? 3.195 -0.605 9.07 1 97.06 299 GLU B C 1
ATOM 6066 O O . GLU B 1 299 ? 2.562 -0.006 9.938 1 97.06 299 GLU B O 1
ATOM 6071 N N . ASP B 1 300 ? 3.938 -0.023 8.125 1 96.75 300 ASP B N 1
ATOM 6072 C CA . ASP B 1 300 ? 4.254 1.401 8.141 1 96.75 300 ASP B CA 1
ATOM 6073 C C . ASP B 1 300 ? 3.037 2.24 7.758 1 96.75 300 ASP B C 1
ATOM 6075 O O . ASP B 1 300 ? 2.514 2.109 6.652 1 96.75 300 ASP B O 1
ATOM 6079 N N . GLY B 1 301 ? 2.629 3.15 8.688 1 95.06 301 GLY B N 1
ATOM 6080 C CA . GLY B 1 301 ? 1.477 4.004 8.438 1 95.06 301 GLY B CA 1
ATOM 6081 C C . GLY B 1 301 ? 0.162 3.359 8.836 1 95.06 301 GLY B C 1
ATOM 6082 O O . GLY B 1 301 ? 0.148 2.277 9.43 1 95.06 301 GLY B O 1
ATOM 6083 N N . THR B 1 302 ? -0.9 4.055 8.562 1 94.88 302 THR B N 1
ATOM 6084 C CA . THR B 1 302 ? -2.225 3.525 8.867 1 94.88 302 THR B CA 1
ATOM 6085 C C . THR B 1 302 ? -2.578 2.375 7.926 1 94.88 302 THR B C 1
ATOM 6087 O O . THR B 1 302 ? -2.447 2.5 6.707 1 94.88 302 THR B O 1
ATOM 6090 N N . LEU B 1 303 ? -2.955 1.298 8.523 1 96.38 303 LEU B N 1
ATOM 6091 C CA . LEU B 1 303 ? -3.42 0.143 7.762 1 96.38 303 LEU B CA 1
ATOM 6092 C C . LEU B 1 303 ? -4.645 0.5 6.926 1 96.38 303 LEU B C 1
ATOM 6094 O O . LEU B 1 303 ? -5.387 1.425 7.266 1 96.38 303 LEU B O 1
ATOM 6098 N N . PRO B 1 304 ? -4.793 -0.215 5.816 1 97.88 304 PRO B N 1
ATOM 6099 C CA . PRO B 1 304 ? -6.086 -0.092 5.137 1 97.88 304 PRO B CA 1
ATOM 6100 C C . PRO B 1 304 ? -7.219 -0.775 5.895 1 97.88 304 PRO B C 1
ATOM 6102 O O . PRO B 1 304 ? -7.832 -1.718 5.383 1 97.88 304 PRO B O 1
ATOM 6105 N N . PHE B 1 305 ? -7.605 -0.255 7.016 1 97.44 305 PHE B N 1
ATOM 6106 C CA . PHE B 1 305 ? -8.406 -0.981 7.992 1 97.44 305 PHE B CA 1
ATOM 6107 C C . PHE B 1 305 ? -9.828 -1.189 7.477 1 97.44 305 PHE B C 1
ATOM 6109 O O . PHE B 1 305 ? -10.445 -2.219 7.75 1 97.44 305 PHE B O 1
ATOM 6116 N N . LEU B 1 306 ? -10.43 -0.239 6.766 1 97.81 306 LEU B N 1
ATOM 6117 C CA . LEU B 1 306 ? -11.758 -0.471 6.207 1 97.81 306 LEU B CA 1
ATOM 6118 C C . LEU B 1 306 ? -11.734 -1.608 5.191 1 97.81 306 LEU B C 1
ATOM 6120 O O . LEU B 1 306 ? -12.594 -2.49 5.219 1 97.81 306 LEU B O 1
ATOM 6124 N N . SER B 1 307 ? -10.68 -1.601 4.32 1 98.12 307 SER B N 1
ATOM 6125 C CA . SER B 1 307 ? -10.508 -2.654 3.324 1 98.12 307 SER B CA 1
ATOM 6126 C C . SER B 1 307 ? -10.234 -4 3.984 1 98.12 307 SER B C 1
ATOM 6128 O O . SER B 1 307 ? -10.688 -5.039 3.498 1 98.12 307 SER B O 1
ATOM 6130 N N . ILE B 1 308 ? -9.469 -3.979 5.047 1 98.38 308 ILE B N 1
ATOM 6131 C CA . ILE B 1 308 ? -9.18 -5.203 5.785 1 98.38 308 ILE B CA 1
ATOM 6132 C C . ILE B 1 308 ? -10.484 -5.785 6.344 1 98.38 308 ILE B C 1
ATOM 6134 O O . ILE B 1 308 ? -10.727 -6.988 6.234 1 98.38 308 ILE B O 1
ATOM 6138 N N . VAL B 1 309 ? -11.328 -4.938 6.883 1 97.44 309 VAL B N 1
ATOM 6139 C CA . VAL B 1 309 ? -12.609 -5.383 7.438 1 97.44 309 VAL B CA 1
ATOM 6140 C C . VAL B 1 309 ? -13.469 -5.984 6.328 1 97.44 309 VAL B C 1
ATOM 6142 O O . VAL B 1 309 ? -14.172 -6.973 6.547 1 97.44 309 VAL B O 1
ATOM 6145 N N . GLU B 1 310 ? -13.352 -5.453 5.152 1 98 310 GLU B N 1
ATOM 6146 C CA . GLU B 1 310 ? -14.125 -5.93 4.012 1 98 310 GLU B CA 1
ATOM 6147 C C . GLU B 1 310 ? -13.727 -7.352 3.633 1 98 310 GLU B C 1
ATOM 6149 O O . GLU B 1 310 ? -14.5 -8.07 3 1 98 310 GLU B O 1
ATOM 6154 N N . LEU B 1 311 ? -12.555 -7.828 3.998 1 98.5 311 LEU B N 1
ATOM 6155 C CA . LEU B 1 311 ? -12.109 -9.188 3.703 1 98.5 311 LEU B CA 1
ATOM 6156 C C . LEU B 1 311 ? -12.992 -10.211 4.402 1 98.5 311 LEU B C 1
ATOM 6158 O O . LEU B 1 311 ? -13.109 -11.352 3.947 1 98.5 311 LEU B O 1
ATOM 6162 N N . LEU B 1 312 ? -13.602 -9.797 5.566 1 98.12 312 LEU B N 1
ATOM 6163 C CA . LEU B 1 312 ? -14.492 -10.711 6.27 1 98.12 312 LEU B CA 1
ATOM 6164 C C . LEU B 1 312 ? -15.609 -11.203 5.348 1 98.12 312 LEU B C 1
ATOM 6166 O O . LEU B 1 312 ? -15.953 -12.383 5.363 1 98.12 312 LEU B O 1
ATOM 6170 N N . GLU B 1 313 ? -16.125 -10.305 4.531 1 98 313 GLU B N 1
ATOM 6171 C CA . GLU B 1 313 ? -17.172 -10.688 3.598 1 98 313 GLU B CA 1
ATOM 6172 C C . GLU B 1 313 ? -16.625 -11.562 2.477 1 98 313 GLU B C 1
ATOM 6174 O O . GLU B 1 313 ? -17.359 -12.352 1.88 1 98 313 GLU B O 1
ATOM 6179 N N . GLY B 1 314 ? -15.312 -11.406 2.129 1 98.31 314 GLY B N 1
ATOM 6180 C CA . GLY B 1 314 ? -14.688 -12.328 1.194 1 98.31 314 GLY B CA 1
ATOM 6181 C C . GLY B 1 314 ? -14.711 -13.766 1.67 1 98.31 314 GLY B C 1
ATOM 6182 O O . GLY B 1 314 ? -15.133 -14.664 0.933 1 98.31 314 GLY B O 1
ATOM 6183 N N . PHE B 1 315 ? -14.344 -13.984 2.918 1 98.38 315 PHE B N 1
ATOM 6184 C CA . PHE B 1 315 ? -14.344 -15.312 3.514 1 98.38 315 PHE B CA 1
ATOM 6185 C C . PHE B 1 315 ? -15.758 -15.883 3.561 1 98.38 315 PHE B C 1
ATOM 6187 O O . PHE B 1 315 ? -15.984 -17.031 3.18 1 98.38 315 PHE B O 1
ATOM 6194 N N . ARG B 1 316 ? -16.703 -15.078 3.967 1 98.06 316 ARG B N 1
ATOM 6195 C CA . ARG B 1 316 ? -18.078 -15.516 4.098 1 98.06 316 ARG B CA 1
ATOM 6196 C C . ARG B 1 316 ? -18.672 -15.883 2.74 1 98.06 316 ARG B C 1
ATOM 6198 O O . ARG B 1 316 ? -19.391 -16.891 2.613 1 98.06 316 ARG B O 1
ATOM 6205 N N . THR B 1 317 ? -18.391 -15.094 1.781 1 98.12 317 THR B N 1
ATOM 6206 C CA . THR B 1 317 ? -18.922 -15.305 0.439 1 98.12 317 THR B CA 1
ATOM 6207 C C . THR B 1 317 ? -18.391 -16.609 -0.149 1 98.12 317 THR B C 1
ATOM 6209 O O . THR B 1 317 ? -19.141 -17.375 -0.751 1 98.12 317 THR B O 1
ATOM 6212 N N . LEU B 1 318 ? -17.109 -16.844 -0.003 1 97.5 318 LEU B N 1
ATOM 6213 C CA . LEU B 1 318 ? -16.484 -18.062 -0.517 1 97.5 318 LEU B CA 1
ATOM 6214 C C . LEU B 1 318 ? -17.156 -19.297 0.071 1 97.5 318 LEU B C 1
ATOM 6216 O O . LEU B 1 318 ? -17.5 -20.234 -0.66 1 97.5 318 LEU B O 1
ATOM 6220 N N . GLU B 1 319 ? -17.359 -19.312 1.348 1 97.06 319 GLU B N 1
ATOM 6221 C CA . GLU B 1 319 ? -17.984 -20.438 2.035 1 97.06 319 GLU B CA 1
ATOM 6222 C C . GLU B 1 319 ? -19.453 -20.594 1.64 1 97.06 319 GLU B C 1
ATOM 6224 O O . GLU B 1 319 ? -19.969 -21.703 1.536 1 97.06 319 GLU B O 1
ATOM 6229 N N . ARG B 1 320 ? -20.125 -19.484 1.463 1 97.5 320 ARG B N 1
ATOM 6230 C CA . ARG B 1 320 ? -21.531 -19.5 1.093 1 97.5 320 ARG B CA 1
ATOM 6231 C C . ARG B 1 320 ? -21.719 -20.062 -0.313 1 97.5 320 ARG B C 1
ATOM 6233 O O . ARG B 1 320 ? -22.609 -20.875 -0.546 1 97.5 320 ARG B O 1
ATOM 6240 N N . LEU B 1 321 ? -20.875 -19.672 -1.221 1 97.62 321 LEU B N 1
ATOM 6241 C CA . LEU B 1 321 ? -21.047 -20.031 -2.621 1 97.62 321 LEU B CA 1
ATOM 6242 C C . LEU B 1 321 ? -20.516 -21.453 -2.877 1 97.62 321 LEU B C 1
ATOM 6244 O O . LEU B 1 321 ? -21.031 -22.156 -3.74 1 97.62 321 LEU B O 1
ATOM 6248 N N . VAL B 1 322 ? -19.422 -21.844 -2.199 1 98.06 322 VAL B N 1
ATOM 6249 C CA . VAL B 1 322 ? -18.828 -23.156 -2.332 1 98.06 322 VAL B CA 1
ATOM 6250 C C . VAL B 1 322 ? -18.656 -23.797 -0.953 1 98.06 322 VAL B C 1
ATOM 6252 O O . VAL B 1 322 ? -17.531 -23.891 -0.442 1 98.06 322 VAL B O 1
ATOM 6255 N N . PRO B 1 323 ? -19.719 -24.297 -0.431 1 97.25 323 PRO B N 1
ATOM 6256 C CA . PRO B 1 323 ? -19.656 -24.891 0.91 1 97.25 323 PRO B CA 1
ATOM 6257 C C . PRO B 1 323 ? -18.797 -26.156 0.952 1 97.25 323 PRO B C 1
ATOM 6259 O O . PRO B 1 323 ? -18.766 -26.922 -0.023 1 97.25 323 PRO B O 1
ATOM 6262 N N . ARG B 1 324 ? -18.188 -26.344 2.074 1 96.81 324 ARG B N 1
ATOM 6263 C CA . ARG B 1 324 ? -17.438 -27.578 2.281 1 96.81 324 ARG B CA 1
ATOM 6264 C C . ARG B 1 324 ? -18.375 -28.781 2.271 1 96.81 324 ARG B C 1
ATOM 6266 O O . ARG B 1 324 ? -19.562 -28.656 2.564 1 96.81 324 ARG B O 1
ATOM 6273 N N . THR B 1 325 ? -17.844 -29.922 1.905 1 96.56 325 THR B N 1
ATOM 6274 C CA . THR B 1 325 ? -18.516 -31.219 2.023 1 96.56 325 THR B CA 1
ATOM 6275 C C . THR B 1 325 ? -17.844 -32.094 3.088 1 96.56 325 THR B C 1
ATOM 6277 O O . THR B 1 325 ? -16.891 -31.641 3.748 1 96.56 325 THR B O 1
ATOM 6280 N N . GLU B 1 326 ? -18.359 -33.219 3.266 1 95.94 326 GLU B N 1
ATOM 6281 C CA . GLU B 1 326 ? -17.734 -34.156 4.211 1 95.94 326 GLU B CA 1
ATOM 6282 C C . GLU B 1 326 ? -16.312 -34.5 3.775 1 95.94 326 GLU B C 1
ATOM 6284 O O . GLU B 1 326 ? -15.445 -34.75 4.613 1 95.94 326 GLU B O 1
ATOM 6289 N N . GLU B 1 327 ? -16.109 -34.406 2.553 1 95.94 327 GLU B N 1
ATOM 6290 C CA . GLU B 1 327 ? -14.852 -34.906 1.995 1 95.94 327 GLU B CA 1
ATOM 6291 C C . GLU B 1 327 ? -13.891 -33.75 1.675 1 95.94 327 GLU B C 1
ATOM 6293 O O . GLU B 1 327 ? -12.672 -33.906 1.801 1 95.94 327 GLU B O 1
ATOM 6298 N N . PHE B 1 328 ? -14.477 -32.688 1.194 1 97.19 328 PHE B N 1
ATOM 6299 C CA . PHE B 1 328 ? -13.594 -31.656 0.629 1 97.19 328 PHE B CA 1
ATOM 6300 C C . PHE B 1 328 ? -13.875 -30.297 1.239 1 97.19 328 PHE B C 1
ATOM 6302 O O . PHE B 1 328 ? -15.039 -29.938 1.44 1 97.19 328 PHE B O 1
ATOM 6309 N N . SER B 1 329 ? -12.75 -29.594 1.557 1 97.44 329 SER B N 1
ATOM 6310 C CA . SER B 1 329 ? -12.875 -28.203 1.962 1 97.44 329 SER B CA 1
ATOM 6311 C C . SER B 1 329 ? -13.312 -27.312 0.793 1 97.44 329 SER B C 1
ATOM 6313 O O . SER B 1 329 ? -13.312 -27.766 -0.357 1 97.44 329 SER B O 1
ATOM 6315 N N . THR B 1 330 ? -13.734 -26.094 1.08 1 98 330 THR B N 1
ATOM 6316 C CA . THR B 1 330 ? -14.141 -25.109 0.084 1 98 330 THR B CA 1
ATOM 6317 C C . THR B 1 330 ? -13.055 -24.922 -0.974 1 98 330 THR B C 1
ATOM 6319 O O . THR B 1 330 ? -13.328 -25.016 -2.172 1 98 330 THR B O 1
ATOM 6322 N N . MET B 1 331 ? -11.812 -24.781 -0.595 1 98.25 331 MET B N 1
ATOM 6323 C CA . MET B 1 331 ? -10.734 -24.5 -1.542 1 98.25 331 MET B CA 1
ATOM 6324 C C . MET B 1 331 ? -10.375 -25.75 -2.34 1 98.25 331 MET B C 1
ATOM 6326 O O . MET B 1 331 ? -9.992 -25.656 -3.508 1 98.25 331 MET B O 1
ATOM 6330 N N . GLU B 1 332 ? -10.508 -26.875 -1.717 1 98.12 332 GLU B N 1
ATOM 6331 C CA . GLU B 1 332 ? -10.312 -28.109 -2.471 1 98.12 332 GLU B CA 1
ATOM 6332 C C . GLU B 1 332 ? -11.352 -28.25 -3.582 1 98.12 332 GLU B C 1
ATOM 6334 O O . GLU B 1 332 ? -11.016 -28.641 -4.699 1 98.12 332 GLU B O 1
ATOM 6339 N N . ARG B 1 333 ? -12.586 -27.969 -3.285 1 98.31 333 ARG B N 1
ATOM 6340 C CA . ARG B 1 333 ? -13.641 -28.031 -4.289 1 98.31 333 ARG B CA 1
ATOM 6341 C C . ARG B 1 333 ? -13.383 -27.047 -5.422 1 98.31 333 ARG B C 1
ATOM 6343 O O . ARG B 1 333 ? -13.586 -27.359 -6.594 1 98.31 333 ARG B O 1
ATOM 6350 N N . ILE B 1 334 ? -12.93 -25.859 -5.066 1 98.12 334 ILE B N 1
ATOM 6351 C CA . ILE B 1 334 ? -12.594 -24.844 -6.07 1 98.12 334 ILE B CA 1
ATOM 6352 C C . ILE B 1 334 ? -11.445 -25.359 -6.938 1 98.12 334 ILE B C 1
ATOM 6354 O O . ILE B 1 334 ? -11.484 -25.234 -8.164 1 98.12 334 ILE B O 1
ATOM 6358 N N . SER B 1 335 ? -10.453 -25.922 -6.312 1 98.31 335 SER B N 1
ATOM 6359 C CA . SER B 1 335 ? -9.312 -26.469 -7.035 1 98.31 335 SER B CA 1
ATOM 6360 C C . SER B 1 335 ? -9.75 -27.531 -8.031 1 98.31 335 SER B C 1
ATOM 6362 O O . SER B 1 335 ? -9.305 -27.547 -9.18 1 98.31 335 SER B O 1
ATOM 6364 N N . ARG B 1 336 ? -10.594 -28.422 -7.59 1 97.69 336 ARG B N 1
ATOM 6365 C CA . ARG B 1 336 ? -11.109 -29.5 -8.438 1 97.69 336 ARG B CA 1
ATOM 6366 C C . ARG B 1 336 ? -11.891 -28.922 -9.617 1 97.69 336 ARG B C 1
ATOM 6368 O O . ARG B 1 336 ? -11.742 -29.391 -10.75 1 97.69 336 ARG B O 1
ATOM 6375 N N . HIS B 1 337 ? -12.719 -27.969 -9.328 1 97.5 337 HIS B N 1
ATOM 6376 C CA . HIS B 1 337 ? -13.523 -27.328 -10.367 1 97.5 337 HIS B CA 1
ATOM 6377 C C . HIS B 1 337 ? -12.641 -26.688 -11.43 1 97.5 337 HIS B C 1
ATOM 6379 O O . HIS B 1 337 ? -12.812 -26.953 -12.625 1 97.5 337 HIS B O 1
ATOM 6385 N N . VAL B 1 338 ? -11.711 -25.875 -11.016 1 97.31 338 VAL B N 1
ATOM 6386 C CA . VAL B 1 338 ? -10.844 -25.109 -11.914 1 97.31 338 VAL B CA 1
ATOM 6387 C C . VAL B 1 338 ? -9.969 -26.062 -12.719 1 97.31 338 VAL B C 1
ATOM 6389 O O . VAL B 1 338 ? -9.805 -25.891 -13.93 1 97.31 338 VAL B O 1
ATOM 6392 N N . PHE B 1 339 ? -9.445 -27.078 -12.062 1 97.12 339 PHE B N 1
ATOM 6393 C CA . PHE B 1 339 ? -8.633 -28.062 -12.75 1 97.12 339 PHE B CA 1
ATOM 6394 C C . PHE B 1 339 ? -9.461 -28.812 -13.797 1 97.12 339 PHE B C 1
ATOM 6396 O O . PHE B 1 339 ? -9 -29.047 -14.914 1 97.12 339 PHE B O 1
ATOM 6403 N N . GLY B 1 340 ? -10.672 -29.203 -13.414 1 96.31 340 GLY B N 1
ATOM 6404 C CA . GLY B 1 340 ? -11.555 -29.875 -14.352 1 96.31 340 GLY B CA 1
ATOM 6405 C C . GLY B 1 340 ? -11.82 -29.062 -15.609 1 96.31 340 GLY B C 1
ATOM 6406 O O . GLY B 1 340 ? -11.805 -29.594 -16.719 1 96.31 340 GLY B O 1
ATOM 6407 N N . LEU B 1 341 ? -12.062 -27.781 -15.43 1 96.44 341 LEU B N 1
ATOM 6408 C CA . LEU B 1 341 ? -12.305 -26.891 -16.562 1 96.44 341 LEU B CA 1
ATOM 6409 C C . LEU B 1 341 ? -11.062 -26.781 -17.438 1 96.44 341 LEU B C 1
ATOM 6411 O O . LEU B 1 341 ? -11.164 -26.781 -18.656 1 96.44 341 LEU B O 1
ATOM 6415 N N . ALA B 1 342 ? -9.922 -26.625 -16.812 1 96.31 342 ALA B N 1
ATOM 6416 C CA . ALA B 1 342 ? -8.672 -26.5 -17.562 1 96.31 342 ALA B CA 1
ATOM 6417 C C . ALA B 1 342 ? -8.398 -27.766 -18.375 1 96.31 342 ALA B C 1
ATOM 6419 O O . ALA B 1 342 ? -8.016 -27.688 -19.547 1 96.31 342 ALA B O 1
ATOM 6420 N N . LYS B 1 343 ? -8.586 -28.922 -17.75 1 96.31 343 LYS B N 1
ATOM 6421 C CA . LYS B 1 343 ? -8.398 -30.188 -18.422 1 96.31 343 LYS B CA 1
ATOM 6422 C C . LYS B 1 343 ? -9.336 -30.312 -19.625 1 96.31 343 LYS B C 1
ATOM 6424 O O . LYS B 1 343 ? -8.906 -30.703 -20.719 1 96.31 343 LYS B O 1
ATOM 6429 N N . TYR B 1 344 ? -10.562 -29.953 -19.438 1 96.12 344 TYR B N 1
ATOM 6430 C CA . TYR B 1 344 ? -11.547 -30.016 -20.5 1 96.12 344 TYR B CA 1
ATOM 6431 C C . TYR B 1 344 ? -11.148 -29.109 -21.656 1 96.12 344 TYR B C 1
ATOM 6433 O O . TYR B 1 344 ? -11.211 -29.516 -22.828 1 96.12 344 TYR B O 1
ATOM 6441 N N . LEU B 1 345 ? -10.766 -27.891 -21.344 1 95.62 345 LEU B N 1
ATOM 6442 C CA . LEU B 1 345 ? -10.367 -26.938 -22.375 1 95.62 345 LEU B CA 1
ATOM 6443 C C . LEU B 1 345 ? -9.156 -27.453 -23.141 1 95.62 345 LEU B C 1
ATOM 6445 O O . LEU B 1 345 ? -9.117 -27.375 -24.375 1 95.62 345 LEU B O 1
ATOM 6449 N N . GLU B 1 346 ? -8.156 -27.875 -22.406 1 95.25 346 GLU B N 1
ATOM 6450 C CA . GLU B 1 346 ? -6.957 -28.406 -23.047 1 95.25 346 GLU B CA 1
ATOM 6451 C C . GLU B 1 346 ? -7.297 -29.547 -24 1 95.25 346 GLU B C 1
ATOM 6453 O O . GLU B 1 346 ? -6.805 -29.594 -25.125 1 95.25 346 GLU B O 1
ATOM 6458 N N . ASP B 1 347 ? -8.125 -30.453 -23.562 1 94.81 347 ASP B N 1
ATOM 6459 C CA . ASP B 1 347 ? -8.547 -31.578 -24.375 1 94.81 347 ASP B CA 1
ATOM 6460 C C . ASP B 1 347 ? -9.242 -31.109 -25.656 1 94.81 347 ASP B C 1
ATOM 6462 O O . ASP B 1 347 ? -8.984 -31.641 -26.734 1 94.81 347 ASP B O 1
ATOM 6466 N N . GLN B 1 348 ? -10.062 -30.141 -25.516 1 94.81 348 GLN B N 1
ATOM 6467 C CA . GLN B 1 348 ? -10.789 -29.625 -26.672 1 94.81 348 GLN B CA 1
ATOM 6468 C C . GLN B 1 348 ? -9.852 -28.906 -27.641 1 94.81 348 GLN B C 1
ATOM 6470 O O . GLN B 1 348 ? -9.961 -29.094 -28.859 1 94.81 348 GLN B O 1
ATOM 6475 N N . LEU B 1 349 ? -8.961 -28.109 -27.141 1 94.81 349 LEU B N 1
ATOM 6476 C CA . LEU B 1 349 ? -8.047 -27.344 -27.969 1 94.81 349 LEU B CA 1
ATOM 6477 C C . LEU B 1 349 ? -7.113 -28.281 -28.75 1 94.81 349 LEU B C 1
ATOM 6479 O O . LEU B 1 349 ? -6.777 -28 -29.891 1 94.81 349 LEU B O 1
ATOM 6483 N N . ARG B 1 350 ? -6.727 -29.344 -28.188 1 94.25 350 ARG B N 1
ATOM 6484 C CA . ARG B 1 350 ? -5.812 -30.297 -28.812 1 94.25 350 ARG B CA 1
ATOM 6485 C C . ARG B 1 350 ? -6.445 -30.953 -30.031 1 94.25 350 ARG B C 1
ATOM 6487 O O . ARG B 1 350 ? -5.742 -31.406 -30.938 1 94.25 350 ARG B O 1
ATOM 6494 N N . GLN B 1 351 ? -7.719 -30.906 -30.141 1 95 351 GLN B N 1
ATOM 6495 C CA . GLN B 1 351 ? -8.438 -31.578 -31.219 1 95 351 GLN B CA 1
ATOM 6496 C C . GLN B 1 351 ? -8.625 -30.656 -32.406 1 95 351 GLN B C 1
ATOM 6498 O O . GLN B 1 351 ? -9.008 -31.109 -33.5 1 95 351 GLN B O 1
ATOM 6503 N N . LEU B 1 352 ? -8.336 -29.438 -32.219 1 95.75 352 LEU B N 1
ATOM 6504 C CA . LEU B 1 352 ? -8.586 -28.484 -33.281 1 95.75 352 LEU B CA 1
ATOM 6505 C C . LEU B 1 352 ? -7.457 -28.516 -34.312 1 95.75 352 LEU B C 1
ATOM 6507 O O . LEU B 1 352 ? -6.281 -28.406 -33.938 1 95.75 352 LEU B O 1
ATOM 6511 N N . HIS B 1 353 ? -7.859 -28.625 -35.594 1 96.81 353 HIS B N 1
ATOM 6512 C CA . HIS B 1 353 ? -6.898 -28.656 -36.688 1 96.81 353 HIS B CA 1
ATOM 6513 C C . HIS B 1 353 ? -7.379 -27.828 -37.875 1 96.81 353 HIS B C 1
ATOM 6515 O O . HIS B 1 353 ? -8.586 -27.625 -38.062 1 96.81 353 HIS B O 1
ATOM 6521 N N . HIS B 1 354 ? -6.387 -27.391 -38.625 1 96.06 354 HIS B N 1
ATOM 6522 C CA . HIS B 1 354 ? -6.684 -26.828 -39.938 1 96.06 354 HIS B CA 1
ATOM 6523 C C . HIS B 1 354 ? -7.109 -27.891 -40.906 1 96.06 354 HIS B C 1
ATOM 6525 O O . HIS B 1 354 ? -6.867 -29.078 -40.688 1 96.06 354 HIS B O 1
ATOM 6531 N N . PRO B 1 355 ? -7.707 -27.438 -42 1 95.69 355 PRO B N 1
ATOM 6532 C CA . PRO B 1 355 ? -8.133 -28.406 -43 1 95.69 355 PRO B CA 1
ATOM 6533 C C . PRO B 1 355 ? -6.984 -29.266 -43.531 1 95.69 355 PRO B C 1
ATOM 6535 O O . PRO B 1 355 ? -7.188 -30.438 -43.875 1 95.69 355 PRO B O 1
ATOM 6538 N N . ASN B 1 356 ? -5.789 -28.766 -43.531 1 96.38 356 ASN B N 1
ATOM 6539 C CA . ASN B 1 356 ? -4.633 -29.484 -44.062 1 96.38 356 ASN B CA 1
ATOM 6540 C C . ASN B 1 356 ? -4.043 -30.422 -43 1 96.38 356 ASN B C 1
ATOM 6542 O O . ASN B 1 356 ? -2.998 -31.031 -43.219 1 96.38 356 ASN B O 1
ATOM 6546 N N . GLY B 1 357 ? -4.629 -30.438 -41.781 1 94.81 357 GLY B N 1
ATOM 6547 C CA . GLY B 1 357 ? -4.219 -31.375 -40.75 1 94.81 357 GLY B CA 1
ATOM 6548 C C . GLY B 1 357 ? -3.309 -30.75 -39.719 1 94.81 357 GLY B C 1
ATOM 6549 O O . GLY B 1 357 ? -3.094 -31.328 -38.656 1 94.81 357 GLY B O 1
ATOM 6550 N N . GLU B 1 358 ? -2.848 -29.609 -40.031 1 94.75 358 GLU B N 1
ATOM 6551 C CA . GLU B 1 358 ? -1.971 -28.938 -39.062 1 94.75 358 GLU B CA 1
ATOM 6552 C C . GLU B 1 358 ? -2.73 -28.531 -37.812 1 94.75 358 GLU B C 1
ATOM 6554 O O . GLU B 1 358 ? -3.875 -28.078 -37.875 1 94.75 358 GLU B O 1
ATOM 6559 N N . PRO B 1 359 ? -2.078 -28.734 -36.656 1 95.38 359 PRO B N 1
ATOM 6560 C CA . PRO B 1 359 ? -2.748 -28.297 -35.438 1 95.38 359 PRO B CA 1
ATOM 6561 C C . PRO B 1 359 ? -3.027 -26.781 -35.438 1 95.38 359 PRO B C 1
ATOM 6563 O O . PRO B 1 359 ? -2.195 -26 -35.875 1 95.38 359 PRO B O 1
ATOM 6566 N N . LEU B 1 360 ? -4.113 -26.406 -34.875 1 96.19 360 LEU B N 1
ATOM 6567 C CA . LEU B 1 360 ? -4.5 -25 -34.781 1 96.19 360 LEU B CA 1
ATOM 6568 C C . LEU B 1 360 ? -3.775 -24.312 -33.625 1 96.19 360 LEU B C 1
ATOM 6570 O O . LEU B 1 360 ? -3.494 -23.125 -33.688 1 96.19 360 LEU B O 1
ATOM 6574 N N . VAL B 1 361 ? -3.492 -25.125 -32.562 1 95.5 361 VAL B N 1
ATOM 6575 C CA . VAL B 1 361 ? -2.98 -24.516 -31.328 1 95.5 361 VAL B CA 1
ATOM 6576 C C . VAL B 1 361 ? -1.698 -25.219 -30.906 1 95.5 361 VAL B C 1
ATOM 6578 O O . VAL B 1 361 ? -1.549 -26.438 -31.109 1 95.5 361 VAL B O 1
ATOM 6581 N N . LYS B 1 362 ? -0.745 -24.5 -30.359 1 94.31 362 LYS B N 1
ATOM 6582 C CA . LYS B 1 362 ? 0.392 -25.031 -29.609 1 94.31 362 LYS B CA 1
ATOM 6583 C C . LYS B 1 362 ? 0.25 -24.75 -28.109 1 94.31 362 LYS B C 1
ATOM 6585 O O . LYS B 1 362 ? 0.148 -23.594 -27.703 1 94.31 362 LYS B O 1
ATOM 6590 N N . LEU B 1 363 ? 0.2 -25.781 -27.359 1 94.62 363 LEU B N 1
ATOM 6591 C CA . LEU B 1 363 ? 0.001 -25.672 -25.922 1 94.62 363 LEU B CA 1
ATOM 6592 C C . LEU B 1 363 ? 1.338 -25.594 -25.203 1 94.62 363 LEU B C 1
ATOM 6594 O O . LEU B 1 363 ? 2.33 -26.172 -25.656 1 94.62 363 LEU B O 1
ATOM 6598 N N . TYR B 1 364 ? 1.366 -24.859 -24.047 1 93.06 364 TYR B N 1
ATOM 6599 C CA . TYR B 1 364 ? 2.568 -24.719 -23.219 1 93.06 364 TYR B CA 1
ATOM 6600 C C . TYR B 1 364 ? 2.311 -25.172 -21.797 1 93.06 364 TYR B C 1
ATOM 6602 O O . TYR B 1 364 ? 1.738 -24.422 -21 1 93.06 364 TYR B O 1
ATOM 6610 N N . ASN B 1 365 ? 2.721 -26.328 -21.391 1 91.56 365 ASN B N 1
ATOM 6611 C CA . ASN B 1 365 ? 2.695 -26.875 -20.047 1 91.56 365 ASN B CA 1
ATOM 6612 C C . ASN B 1 365 ? 3.803 -27.906 -19.828 1 91.56 365 ASN B C 1
ATOM 6614 O O . ASN B 1 365 ? 4.402 -28.391 -20.797 1 91.56 365 ASN B O 1
ATOM 6618 N N . LYS B 1 366 ? 4.07 -28.203 -18.609 1 90.75 366 LYS B N 1
ATOM 6619 C CA . LYS B 1 366 ? 5.188 -29.094 -18.312 1 90.75 366 LYS B CA 1
ATOM 6620 C C . LYS B 1 366 ? 4.711 -30.531 -18.141 1 90.75 366 LYS B C 1
ATOM 6622 O O . LYS B 1 366 ? 5.41 -31.469 -18.516 1 90.75 366 LYS B O 1
ATOM 6627 N N . VAL B 1 367 ? 3.51 -30.688 -17.547 1 93.12 367 VAL B N 1
ATOM 6628 C CA . VAL B 1 367 ? 3.168 -32.031 -17.078 1 93.12 367 VAL B CA 1
ATOM 6629 C C . VAL B 1 367 ? 1.766 -32.406 -17.562 1 93.12 367 VAL B C 1
ATOM 6631 O O . VAL B 1 367 ? 1.211 -33.406 -17.141 1 93.12 367 VAL B O 1
ATOM 6634 N N . GLY B 1 368 ? 1.192 -31.562 -18.328 1 93.5 368 GLY B N 1
ATOM 6635 C CA . GLY B 1 368 ? -0.169 -31.812 -18.781 1 93.5 368 GLY B CA 1
ATOM 6636 C C . GLY B 1 368 ? -1.198 -31.625 -17.672 1 93.5 368 GLY B C 1
ATOM 6637 O O . GLY B 1 368 ? -0.906 -31.016 -16.641 1 93.5 368 GLY B O 1
ATOM 6638 N N . TYR B 1 369 ? -2.383 -32.094 -17.922 1 95.12 369 TYR B N 1
ATOM 6639 C CA . TYR B 1 369 ? -3.5 -31.812 -17.031 1 95.12 369 TYR B CA 1
ATOM 6640 C C . TYR B 1 369 ? -4.047 -33.125 -16.438 1 95.12 369 TYR B C 1
ATOM 6642 O O . TYR B 1 369 ? -5.262 -33.312 -16.406 1 95.12 369 TYR B O 1
ATOM 6650 N N . GLN B 1 370 ? -3.113 -33.906 -15.922 1 94.5 370 GLN B N 1
ATOM 6651 C CA . GLN B 1 370 ? -3.512 -35.219 -15.367 1 94.5 370 GLN B CA 1
ATOM 6652 C C . GLN B 1 370 ? -3.568 -35.156 -13.836 1 94.5 370 GLN B C 1
ATOM 6654 O O . GLN B 1 370 ? -4.273 -35.938 -13.211 1 94.5 370 GLN B O 1
ATOM 6659 N N . ASP B 1 371 ? -2.791 -34.219 -13.266 1 96.62 371 ASP B N 1
ATOM 6660 C CA . ASP B 1 371 ? -2.672 -34.125 -11.812 1 96.62 371 ASP B CA 1
ATOM 6661 C C . ASP B 1 371 ? -2.838 -32.688 -11.328 1 96.62 371 ASP B C 1
ATOM 6663 O O . ASP B 1 371 ? -1.976 -31.859 -11.57 1 96.62 371 ASP B O 1
ATOM 6667 N N . LYS B 1 372 ? -3.875 -32.5 -10.539 1 96.56 372 LYS B N 1
ATOM 6668 C CA . LYS B 1 372 ? -4.191 -31.156 -10.055 1 96.56 372 LYS B CA 1
ATOM 6669 C C . LYS B 1 372 ? -3.109 -30.641 -9.109 1 96.56 372 LYS B C 1
ATOM 6671 O O . LYS B 1 372 ? -2.984 -29.438 -8.898 1 96.56 372 LYS B O 1
ATOM 6676 N N . SER B 1 373 ? -2.354 -31.531 -8.5 1 96.62 373 SER B N 1
ATOM 6677 C CA . SER B 1 373 ? -1.299 -31.141 -7.574 1 96.62 373 SER B CA 1
ATOM 6678 C C . SER B 1 373 ? -0.093 -30.562 -8.312 1 96.62 373 SER B C 1
ATOM 6680 O O . SER B 1 373 ? 0.779 -29.938 -7.707 1 96.62 373 SER B O 1
ATOM 6682 N N . ARG B 1 374 ? -0.055 -30.719 -9.656 1 96.88 374 ARG B N 1
ATOM 6683 C CA . ARG B 1 374 ? 1.114 -30.281 -10.422 1 96.88 374 ARG B CA 1
ATOM 6684 C C . ARG B 1 374 ? 0.739 -29.219 -11.445 1 96.88 374 ARG B C 1
ATOM 6686 O O . ARG B 1 374 ? 1.609 -28.531 -11.969 1 96.88 374 ARG B O 1
ATOM 6693 N N . GLN B 1 375 ? -0.539 -29.156 -11.695 1 97.25 375 GLN B N 1
ATOM 6694 C CA . GLN B 1 375 ? -1.013 -28.234 -12.727 1 97.25 375 GLN B CA 1
ATOM 6695 C C . GLN B 1 375 ? -2.252 -27.484 -12.25 1 97.25 375 GLN B C 1
ATOM 6697 O O . GLN B 1 375 ? -3.172 -28.078 -11.688 1 97.25 375 GLN B O 1
ATOM 6702 N N . GLY B 1 376 ? -2.221 -26.141 -12.43 1 96.56 376 GLY B N 1
ATOM 6703 C CA . GLY B 1 376 ? -3.342 -25.297 -12.055 1 96.56 376 GLY B CA 1
ATOM 6704 C C . GLY B 1 376 ? -4.305 -25.047 -13.195 1 96.56 376 GLY B C 1
ATOM 6705 O O . GLY B 1 376 ? -4.469 -25.891 -14.078 1 96.56 376 GLY B O 1
ATOM 6706 N N . GLY B 1 377 ? -5.031 -23.906 -13.148 1 95.81 377 GLY B N 1
ATOM 6707 C CA . GLY B 1 377 ? -6.137 -23.609 -14.055 1 95.81 377 GLY B CA 1
ATOM 6708 C C . GLY B 1 377 ? -5.711 -22.859 -15.297 1 95.81 377 GLY B C 1
ATOM 6709 O O . GLY B 1 377 ? -6.543 -22.531 -16.141 1 95.81 377 GLY B O 1
ATOM 6710 N N . THR B 1 378 ? -4.41 -22.594 -15.484 1 96.06 378 THR B N 1
ATOM 6711 C CA . THR B 1 378 ? -3.939 -21.828 -16.625 1 96.06 378 THR B CA 1
ATOM 6712 C C . THR B 1 378 ? -3.75 -22.734 -17.844 1 96.06 378 THR B C 1
ATOM 6714 O O . THR B 1 378 ? -3.127 -23.797 -17.75 1 96.06 378 THR B O 1
ATOM 6717 N N . VAL B 1 379 ? -4.316 -22.406 -18.953 1 96.44 379 VAL B N 1
ATOM 6718 C CA . VAL B 1 379 ? -4.051 -23.047 -20.25 1 96.44 379 VAL B CA 1
ATOM 6719 C C . VAL B 1 379 ? -3.373 -22.047 -21.188 1 96.44 379 VAL B C 1
ATOM 6721 O O . VAL B 1 379 ? -4.039 -21.188 -21.766 1 96.44 379 VAL B O 1
ATOM 6724 N N . ALA B 1 380 ? -2.043 -22.141 -21.25 1 94.31 380 ALA B N 1
ATOM 6725 C CA . ALA B 1 380 ? -1.254 -21.234 -22.094 1 94.31 380 ALA B CA 1
ATOM 6726 C C . ALA B 1 380 ? -1.085 -21.828 -23.5 1 94.31 380 ALA B C 1
ATOM 6728 O O . ALA B 1 380 ? -0.781 -23 -23.656 1 94.31 380 ALA B O 1
ATOM 6729 N N . PHE B 1 381 ? -1.335 -21 -24.531 1 94.31 381 PHE B N 1
ATOM 6730 C CA . PHE B 1 381 ? -1.247 -21.516 -25.891 1 94.31 381 PHE B CA 1
ATOM 6731 C C . PHE B 1 381 ? -1.01 -20.391 -26.891 1 94.31 381 PHE B C 1
ATOM 6733 O O . PHE B 1 381 ? -1.183 -19.219 -26.562 1 94.31 381 PHE B O 1
ATOM 6740 N N . ASN B 1 382 ? -0.529 -20.734 -28.031 1 93 382 ASN B N 1
ATOM 6741 C CA . ASN B 1 382 ? -0.501 -19.891 -29.234 1 93 382 ASN B CA 1
ATOM 6742 C C . ASN B 1 382 ? -1.355 -20.484 -30.344 1 93 382 ASN B C 1
ATOM 6744 O O . ASN B 1 382 ? -1.574 -21.688 -30.391 1 93 382 ASN B O 1
ATOM 6748 N N . VAL B 1 383 ? -1.825 -19.609 -31.141 1 92.81 383 VAL B N 1
ATOM 6749 C CA . VAL B 1 383 ? -2.59 -20.031 -32.312 1 92.81 383 VAL B CA 1
ATOM 6750 C C . VAL B 1 383 ? -1.683 -20.062 -33.531 1 92.81 383 VAL B C 1
ATOM 6752 O O . VAL B 1 383 ? -0.855 -19.156 -33.719 1 92.81 383 VAL B O 1
ATOM 6755 N N . ARG B 1 384 ? -1.953 -21.031 -34.344 1 93.5 384 ARG B N 1
ATOM 6756 C CA . ARG B 1 384 ? -1.148 -21.203 -35.531 1 93.5 384 ARG B CA 1
ATOM 6757 C C . ARG B 1 384 ? -1.996 -21.031 -36.781 1 93.5 384 ARG B C 1
ATOM 6759 O O . ARG B 1 384 ? -3.201 -21.281 -36.781 1 93.5 384 ARG B O 1
ATOM 6766 N N . THR B 1 385 ? -1.303 -20.594 -37.844 1 93.06 385 THR B N 1
ATOM 6767 C CA . THR B 1 385 ? -1.936 -20.562 -39.156 1 93.06 385 THR B CA 1
ATOM 6768 C C . THR B 1 385 ? -1.841 -21.922 -39.812 1 93.06 385 THR B C 1
ATOM 6770 O O . THR B 1 385 ? -1.208 -22.844 -39.312 1 93.06 385 THR B O 1
ATOM 6773 N N . GLU B 1 386 ? -2.465 -21.922 -41.031 1 93.69 386 GLU B N 1
ATOM 6774 C CA . GLU B 1 386 ? -2.434 -23.156 -41.844 1 93.69 386 GLU B CA 1
ATOM 6775 C C . GLU B 1 386 ? -1.01 -23.5 -42.25 1 93.69 386 GLU B C 1
ATOM 6777 O O . GLU B 1 386 ? -0.674 -24.672 -42.438 1 93.69 386 GLU B O 1
ATOM 6782 N N . SER B 1 387 ? -0.172 -22.516 -42.406 1 93.38 387 SER B N 1
ATOM 6783 C CA . SER B 1 387 ? 1.208 -22.703 -42.812 1 93.38 387 SER B CA 1
ATOM 6784 C C . SER B 1 387 ? 2.109 -23.062 -41.656 1 93.38 387 SER B C 1
ATOM 6786 O O . SER B 1 387 ? 3.291 -23.359 -41.844 1 93.38 387 SER B O 1
ATOM 6788 N N . GLY B 1 388 ? 1.561 -23 -40.438 1 89.06 388 GLY B N 1
ATOM 6789 C CA . GLY B 1 388 ? 2.348 -23.359 -39.281 1 89.06 388 GLY B CA 1
ATOM 6790 C C . GLY B 1 388 ? 2.902 -22.141 -38.562 1 89.06 388 GLY B C 1
ATOM 6791 O O . GLY B 1 388 ? 3.475 -22.281 -37.469 1 89.06 388 GLY B O 1
ATOM 6792 N N . SER B 1 389 ? 2.721 -21 -39.094 1 89.5 389 SER B N 1
ATOM 6793 C CA . SER B 1 389 ? 3.168 -19.766 -38.438 1 89.5 389 SER B CA 1
ATOM 6794 C C . SER B 1 389 ? 2.236 -19.375 -37.312 1 89.5 389 SER B C 1
ATOM 6796 O O . SER B 1 389 ? 1.102 -19.859 -37.219 1 89.5 389 SER B O 1
ATOM 6798 N N . PHE B 1 390 ? 2.719 -18.547 -36.469 1 89.38 390 PHE B N 1
ATOM 6799 C CA . PHE B 1 390 ? 1.925 -18.141 -35.312 1 89.38 390 PHE B CA 1
ATOM 6800 C C . PHE B 1 390 ? 1.119 -16.875 -35.625 1 89.38 390 PHE B C 1
ATOM 6802 O O . PHE B 1 390 ? 1.594 -15.992 -36.312 1 89.38 390 PHE B O 1
ATOM 6809 N N . VAL B 1 391 ? -0.06 -16.859 -35.062 1 89.5 391 VAL B N 1
ATOM 6810 C CA . VAL B 1 391 ? -0.877 -15.656 -35.062 1 89.5 391 VAL B CA 1
ATOM 6811 C C . VAL B 1 391 ? -0.501 -14.75 -33.906 1 89.5 391 VAL B C 1
ATOM 6813 O O . VAL B 1 391 ? -0.357 -15.211 -32.781 1 89.5 391 VAL B O 1
ATOM 6816 N N . GLY B 1 392 ? -0.32 -13.5 -34.094 1 83.81 392 GLY B N 1
ATOM 6817 C CA . GLY B 1 392 ? 0.015 -12.57 -33.031 1 83.81 392 GLY B CA 1
ATOM 6818 C C . GLY B 1 392 ? -1.027 -12.516 -31.938 1 83.81 392 GLY B C 1
ATOM 6819 O O . GLY B 1 392 ? -2.227 -12.594 -32.219 1 83.81 392 GLY B O 1
ATOM 6820 N N . PHE B 1 393 ? -0.553 -12.391 -30.672 1 83.81 393 PHE B N 1
ATOM 6821 C CA . PHE B 1 393 ? -1.482 -12.43 -29.547 1 83.81 393 PHE B CA 1
ATOM 6822 C C . PHE B 1 393 ? -2.41 -11.227 -29.578 1 83.81 393 PHE B C 1
ATOM 6824 O O . PHE B 1 393 ? -3.533 -11.289 -29.078 1 83.81 393 PHE B O 1
ATOM 6831 N N . GLY B 1 394 ? -1.978 -10.062 -30.156 1 82.06 394 GLY B N 1
ATOM 6832 C CA . GLY B 1 394 ? -2.871 -8.93 -30.312 1 82.06 394 GLY B CA 1
ATOM 6833 C C . GLY B 1 394 ? -4.094 -9.242 -31.156 1 82.06 394 GLY B C 1
ATOM 6834 O O . GLY B 1 394 ? -5.199 -8.805 -30.844 1 82.06 394 GLY B O 1
ATOM 6835 N N . GLU B 1 395 ? -3.852 -9.938 -32.219 1 85 395 GLU B N 1
ATOM 6836 C CA . GLU B 1 395 ? -4.949 -10.352 -33.094 1 85 395 GLU B CA 1
ATOM 6837 C C . GLU B 1 395 ? -5.906 -11.289 -32.344 1 85 395 GLU B C 1
ATOM 6839 O O . GLU B 1 395 ? -7.125 -11.164 -32.469 1 85 395 GLU B O 1
ATOM 6844 N N . ILE B 1 396 ? -5.344 -12.148 -31.641 1 88.06 396 ILE B N 1
ATOM 6845 C CA . ILE B 1 396 ? -6.164 -13.102 -30.891 1 88.06 396 ILE B CA 1
ATOM 6846 C C . ILE B 1 396 ? -6.996 -12.359 -29.859 1 88.06 396 ILE B C 1
ATOM 6848 O O . ILE B 1 396 ? -8.18 -12.656 -29.672 1 88.06 396 ILE B O 1
ATOM 6852 N N . ALA B 1 397 ? -6.355 -11.438 -29.156 1 85.06 397 ALA B N 1
ATOM 6853 C CA . ALA B 1 397 ? -7.066 -10.633 -28.156 1 85.06 397 ALA B CA 1
ATOM 6854 C C . ALA B 1 397 ? -8.242 -9.898 -28.797 1 85.06 397 ALA B C 1
ATOM 6856 O O . ALA B 1 397 ? -9.328 -9.844 -28.219 1 85.06 397 ALA B O 1
ATOM 6857 N N . CYS B 1 398 ? -8.039 -9.406 -29.938 1 84 398 CYS B N 1
ATOM 6858 C CA . CYS B 1 398 ? -9.07 -8.656 -30.641 1 84 398 CYS B CA 1
ATOM 6859 C C . CYS B 1 398 ? -10.234 -9.562 -31.031 1 84 398 CYS B C 1
ATOM 6861 O O . CYS B 1 398 ? -11.398 -9.219 -30.812 1 84 398 CYS B O 1
ATOM 6863 N N . VAL B 1 399 ? -9.898 -10.648 -31.625 1 88.69 399 VAL B N 1
ATOM 6864 C CA . VAL B 1 399 ? -10.938 -11.57 -32.062 1 88.69 399 VAL B CA 1
ATOM 6865 C C . VAL B 1 399 ? -11.727 -12.07 -30.859 1 88.69 399 VAL B C 1
ATOM 6867 O O . VAL B 1 399 ? -12.961 -12.164 -30.922 1 88.69 399 VAL B O 1
ATOM 6870 N N . ALA B 1 400 ? -11.008 -12.391 -29.812 1 89.56 400 ALA B N 1
ATOM 6871 C CA . ALA B 1 400 ? -11.672 -12.836 -28.594 1 89.56 400 ALA B CA 1
ATOM 6872 C C . ALA B 1 400 ? -12.625 -11.766 -28.062 1 89.56 400 ALA B C 1
ATOM 6874 O O . ALA B 1 400 ? -13.758 -12.062 -27.672 1 89.56 400 ALA B O 1
ATOM 6875 N N . ALA B 1 401 ? -12.148 -10.562 -28.031 1 85.25 401 ALA B N 1
ATOM 6876 C CA . ALA B 1 401 ? -12.953 -9.445 -27.531 1 85.25 401 ALA B CA 1
ATOM 6877 C C . ALA B 1 401 ? -14.219 -9.281 -28.359 1 85.25 401 ALA B C 1
ATOM 6879 O O . ALA B 1 401 ? -15.289 -8.969 -27.812 1 85.25 401 ALA B O 1
ATOM 6880 N N . LEU B 1 402 ? -14.141 -9.438 -29.672 1 88 402 LEU B N 1
ATOM 6881 C CA . LEU B 1 402 ? -15.281 -9.328 -30.562 1 88 402 LEU B CA 1
ATOM 6882 C C . LEU B 1 402 ? -16.328 -10.383 -30.234 1 88 402 LEU B C 1
ATOM 6884 O O . LEU B 1 402 ? -17.516 -10.172 -30.484 1 88 402 LEU B O 1
ATOM 6888 N N . HIS B 1 403 ? -15.859 -11.406 -29.672 1 91.62 403 HIS B N 1
ATOM 6889 C CA . HIS B 1 403 ? -16.781 -12.469 -29.312 1 91.62 403 HIS B CA 1
ATOM 6890 C C . HIS B 1 403 ? -17.125 -12.438 -27.828 1 91.62 403 HIS B C 1
ATOM 6892 O O . HIS B 1 403 ? -17.641 -13.406 -27.281 1 91.62 403 HIS B O 1
ATOM 6898 N N . GLY B 1 404 ? -16.656 -11.406 -27.094 1 88.12 404 GLY B N 1
ATOM 6899 C CA . GLY B 1 404 ? -17 -11.203 -25.703 1 88.12 404 GLY B CA 1
ATOM 6900 C C . GLY B 1 404 ? -16.141 -12.031 -24.75 1 88.12 404 GLY B C 1
ATOM 6901 O O . GLY B 1 404 ? -16.516 -12.258 -23.609 1 88.12 404 GLY B O 1
ATOM 6902 N N . ILE B 1 405 ? -15.047 -12.523 -25.281 1 91.12 405 ILE B N 1
ATOM 6903 C CA . ILE B 1 405 ? -14.164 -13.336 -24.453 1 91.12 405 ILE B CA 1
ATOM 6904 C C . ILE B 1 405 ? -13.008 -12.484 -23.938 1 91.12 405 ILE B C 1
ATOM 6906 O O . ILE B 1 405 ? -12.281 -11.875 -24.719 1 91.12 405 ILE B O 1
ATOM 6910 N N . LEU B 1 406 ? -12.906 -12.438 -22.609 1 87.5 406 LEU B N 1
ATOM 6911 C CA . LEU B 1 406 ? -11.82 -11.695 -21.969 1 87.5 406 LEU B CA 1
ATOM 6912 C C . LEU B 1 406 ? -10.695 -12.633 -21.547 1 87.5 406 LEU B C 1
ATOM 6914 O O . LEU B 1 406 ? -10.875 -13.477 -20.672 1 87.5 406 LEU B O 1
ATOM 6918 N N . LEU B 1 407 ? -9.602 -12.547 -22.25 1 87.94 407 LEU B N 1
ATOM 6919 C CA . LEU B 1 407 ? -8.438 -13.375 -21.953 1 87.94 407 LEU B CA 1
ATOM 6920 C C . LEU B 1 407 ? -7.203 -12.508 -21.719 1 87.94 407 LEU B C 1
ATOM 6922 O O . LEU B 1 407 ? -7.195 -11.32 -22.031 1 87.94 407 LEU B O 1
ATOM 6926 N N . ARG B 1 408 ? -6.262 -13.125 -21.094 1 87 408 ARG B N 1
ATOM 6927 C CA . ARG B 1 408 ? -4.973 -12.461 -20.922 1 87 408 ARG B CA 1
ATOM 6928 C C . ARG B 1 408 ? -3.998 -12.852 -22.031 1 87 408 ARG B C 1
ATOM 6930 O O . ARG B 1 408 ? -3.957 -14.008 -22.453 1 87 408 ARG B O 1
ATOM 6937 N N . THR B 1 409 ? -3.281 -11.867 -22.5 1 82.81 409 THR B N 1
ATOM 6938 C CA . THR B 1 409 ? -2.326 -12.133 -23.562 1 82.81 409 THR B CA 1
ATOM 6939 C C . THR B 1 409 ? -0.942 -11.609 -23.203 1 82.81 409 THR B C 1
ATOM 6941 O O . THR B 1 409 ? -0.799 -10.828 -22.266 1 82.81 409 THR B O 1
ATOM 6944 N N . GLY B 1 410 ? 0.138 -12.094 -23.734 1 78.31 410 GLY B N 1
ATOM 6945 C CA . GLY B 1 410 ? 1.505 -11.641 -23.531 1 78.31 410 GLY B CA 1
ATOM 6946 C C . GLY B 1 410 ? 2.328 -12.602 -22.688 1 78.31 410 GLY B C 1
ATOM 6947 O O . GLY B 1 410 ? 2.137 -13.812 -22.75 1 78.31 410 GLY B O 1
ATOM 6948 N N . CYS B 1 411 ? 3.301 -11.914 -22 1 72.62 411 CYS B N 1
ATOM 6949 C CA . CYS B 1 411 ? 4.203 -12.75 -21.219 1 72.62 411 CYS B CA 1
ATOM 6950 C C . CYS B 1 411 ? 3.842 -12.711 -19.734 1 72.62 411 CYS B C 1
ATOM 6952 O O . CYS B 1 411 ? 4.594 -13.203 -18.891 1 72.62 411 CYS B O 1
ATOM 6954 N N . PHE B 1 412 ? 2.785 -12.148 -19.422 1 72.62 412 PHE B N 1
ATOM 6955 C CA . PHE B 1 412 ? 2.123 -12.234 -18.125 1 72.62 412 PHE B CA 1
ATOM 6956 C C . PHE B 1 412 ? 3.084 -11.875 -17 1 72.62 412 PHE B C 1
ATOM 6958 O O . PHE B 1 412 ? 3.146 -12.562 -15.977 1 72.62 412 PHE B O 1
ATOM 6965 N N . CYS B 1 413 ? 3.936 -10.914 -17.188 1 75.88 413 CYS B N 1
ATOM 6966 C CA . CYS B 1 413 ? 4.914 -10.453 -16.203 1 75.88 413 CYS B CA 1
ATOM 6967 C C . CYS B 1 413 ? 5.844 -11.594 -15.789 1 75.88 413 CYS B C 1
ATOM 6969 O O . CYS B 1 413 ? 6.203 -11.703 -14.617 1 75.88 413 CYS B O 1
ATOM 6971 N N . ASN B 1 414 ? 6.125 -12.469 -16.641 1 87.81 414 ASN B N 1
ATOM 6972 C CA . ASN B 1 414 ? 7.016 -13.602 -16.406 1 87.81 414 ASN B CA 1
ATOM 6973 C C . ASN B 1 414 ? 7.863 -13.906 -17.641 1 87.81 414 ASN B C 1
ATOM 6975 O O . ASN B 1 414 ? 7.633 -14.906 -18.328 1 87.81 414 ASN B O 1
ATOM 6979 N N . ILE B 1 415 ? 8.859 -13.211 -17.812 1 83.38 415 ILE B N 1
ATOM 6980 C CA . ILE B 1 415 ? 9.711 -13.305 -19 1 83.38 415 ILE B CA 1
ATOM 6981 C C . ILE B 1 415 ? 10.5 -14.609 -18.953 1 83.38 415 ILE B C 1
ATOM 6983 O O . ILE B 1 415 ? 10.766 -15.211 -20 1 83.38 415 ILE B O 1
ATOM 6987 N N . GLY B 1 416 ? 10.859 -15.023 -17.781 1 88.31 416 GLY B N 1
ATOM 6988 C CA . GLY B 1 416 ? 11.586 -16.281 -17.672 1 88.31 416 GLY B CA 1
ATOM 6989 C C . GLY B 1 416 ? 10.805 -17.469 -18.172 1 88.31 416 GLY B C 1
ATOM 6990 O O . GLY B 1 416 ? 11.352 -18.328 -18.875 1 88.31 416 GLY B O 1
ATOM 6991 N N . ALA B 1 417 ? 9.57 -17.531 -17.797 1 89.06 417 ALA B N 1
ATOM 6992 C CA . ALA B 1 417 ? 8.711 -18.594 -18.312 1 89.06 417 ALA B CA 1
ATOM 6993 C C . ALA B 1 417 ? 8.523 -18.469 -19.812 1 89.06 417 ALA B C 1
ATOM 6995 O O . ALA B 1 417 ? 8.531 -19.453 -20.547 1 89.06 417 ALA B O 1
ATOM 6996 N N . CYS B 1 418 ? 8.344 -17.234 -20.234 1 85.56 418 CYS B N 1
ATOM 6997 C CA . CYS B 1 418 ? 8.219 -17 -21.672 1 85.56 418 CYS B CA 1
ATOM 6998 C C . CYS B 1 418 ? 9.445 -17.516 -22.406 1 85.56 418 CYS B C 1
ATOM 7000 O O . CYS B 1 418 ? 9.32 -18.172 -23.438 1 85.56 418 CYS B O 1
ATOM 7002 N N . GLN B 1 419 ? 10.562 -17.203 -21.875 1 83.69 419 GLN B N 1
ATOM 7003 C CA . GLN B 1 419 ? 11.82 -17.656 -22.469 1 83.69 419 GLN B CA 1
ATOM 7004 C C . GLN B 1 419 ? 11.883 -19.172 -22.531 1 83.69 419 GLN B C 1
ATOM 7006 O O . GLN B 1 419 ? 12.227 -19.75 -23.562 1 83.69 419 GLN B O 1
ATOM 7011 N N . TYR B 1 420 ? 11.555 -19.812 -21.531 1 87.56 420 TYR B N 1
ATOM 7012 C CA . TYR B 1 420 ? 11.617 -21.266 -21.453 1 87.56 420 TYR B CA 1
ATOM 7013 C C . TYR B 1 420 ? 10.633 -21.906 -22.422 1 87.56 420 TYR B C 1
ATOM 7015 O O . TYR B 1 420 ? 11.031 -22.719 -23.266 1 87.56 420 TYR B O 1
ATOM 7023 N N . TYR B 1 421 ? 9.406 -21.516 -22.438 1 87.38 421 TYR B N 1
ATOM 7024 C CA . TYR B 1 421 ? 8.344 -22.203 -23.156 1 87.38 421 TYR B CA 1
ATOM 7025 C C . TYR B 1 421 ? 8.414 -21.891 -24.656 1 87.38 421 TYR B C 1
ATOM 7027 O O . TYR B 1 421 ? 8.078 -22.719 -25.484 1 87.38 421 TYR B O 1
ATOM 7035 N N . LEU B 1 422 ? 8.891 -20.656 -24.938 1 84.31 422 LEU B N 1
ATOM 7036 C CA . LEU B 1 422 ? 8.977 -20.281 -26.344 1 84.31 422 LEU B CA 1
ATOM 7037 C C . LEU B 1 422 ? 10.336 -20.625 -26.922 1 84.31 422 LEU B C 1
ATOM 7039 O O . LEU B 1 422 ? 10.57 -20.453 -28.125 1 84.31 422 LEU B O 1
ATOM 7043 N N . GLY B 1 423 ? 11.227 -21.078 -26.047 1 84.25 423 GLY B N 1
ATOM 7044 C CA . GLY B 1 423 ? 12.547 -21.484 -26.5 1 84.25 423 GLY B CA 1
ATOM 7045 C C . GLY B 1 423 ? 13.391 -20.328 -27 1 84.25 423 GLY B C 1
ATOM 7046 O O . GLY B 1 423 ? 14.078 -20.438 -28.016 1 84.25 423 GLY B O 1
ATOM 7047 N N . LEU B 1 424 ? 13.297 -19.297 -26.281 1 81.5 424 LEU B N 1
ATOM 7048 C CA . LEU B 1 424 ? 14.023 -18.094 -26.703 1 81.5 424 LEU B CA 1
ATOM 7049 C C . LEU B 1 424 ? 15.422 -18.062 -26.109 1 81.5 424 LEU B C 1
ATOM 7051 O O . LEU B 1 424 ? 15.594 -18.297 -24.906 1 81.5 424 LEU B O 1
ATOM 7055 N N . ASP B 1 425 ? 16.406 -17.906 -26.953 1 82.25 425 ASP B N 1
ATOM 7056 C CA . ASP B 1 425 ? 17.75 -17.703 -26.438 1 82.25 425 ASP B CA 1
ATOM 7057 C C . ASP B 1 425 ? 18.016 -16.234 -26.109 1 82.25 425 ASP B C 1
ATOM 7059 O O . ASP B 1 425 ? 17.125 -15.398 -26.266 1 82.25 425 ASP B O 1
ATOM 7063 N N . GLU B 1 426 ? 19.172 -16.016 -25.594 1 79.31 426 GLU B N 1
ATOM 7064 C CA . GLU B 1 426 ? 19.484 -14.672 -25.094 1 79.31 426 GLU B CA 1
ATOM 7065 C C . GLU B 1 426 ? 19.438 -13.641 -26.219 1 79.31 426 GLU B C 1
ATOM 7067 O O . GLU B 1 426 ? 18.953 -12.523 -26.016 1 79.31 426 GLU B O 1
ATOM 7072 N N . ASP B 1 427 ? 19.875 -14.008 -27.312 1 76.75 427 ASP B N 1
ATOM 7073 C CA . ASP B 1 427 ? 19.891 -13.102 -28.453 1 76.75 427 ASP B CA 1
ATOM 7074 C C . ASP B 1 427 ? 18.484 -12.773 -28.922 1 76.75 427 ASP B C 1
ATOM 7076 O O . ASP B 1 427 ? 18.188 -11.625 -29.281 1 76.75 427 ASP B O 1
ATOM 7080 N N . ALA B 1 428 ? 17.719 -13.766 -28.922 1 76 428 ALA B N 1
ATOM 7081 C CA . ALA B 1 428 ? 16.328 -13.562 -29.312 1 76 428 ALA B CA 1
ATOM 7082 C C . ALA B 1 428 ? 15.625 -12.633 -28.328 1 76 428 ALA B C 1
ATOM 7084 O O . ALA B 1 428 ? 14.836 -11.773 -28.734 1 76 428 ALA B O 1
ATOM 7085 N N . LEU B 1 429 ? 15.938 -12.781 -27.109 1 78.88 429 LEU B N 1
ATOM 7086 C CA . LEU B 1 429 ? 15.336 -11.914 -26.094 1 78.88 429 LEU B CA 1
ATOM 7087 C C . LEU B 1 429 ? 15.758 -10.461 -26.297 1 78.88 429 LEU B C 1
ATOM 7089 O O . LEU B 1 429 ? 14.93 -9.555 -26.203 1 78.88 429 LEU B O 1
ATOM 7093 N N . ASP B 1 430 ? 17.016 -10.266 -26.547 1 77.38 430 ASP B N 1
ATOM 7094 C CA . ASP B 1 430 ? 17.531 -8.922 -26.797 1 77.38 430 ASP B CA 1
ATOM 7095 C C . ASP B 1 430 ? 16.844 -8.281 -27.984 1 77.38 430 ASP B C 1
ATOM 7097 O O . ASP B 1 430 ? 16.5 -7.094 -27.953 1 77.38 430 ASP B O 1
ATOM 7101 N N . ALA B 1 431 ? 16.719 -9.039 -29 1 73.44 431 ALA B N 1
ATOM 7102 C CA . ALA B 1 431 ? 16.094 -8.547 -30.219 1 73.44 431 ALA B CA 1
ATOM 7103 C C . ALA B 1 431 ? 14.641 -8.148 -29.969 1 73.44 431 ALA B C 1
ATOM 7105 O O . ALA B 1 431 ? 14.156 -7.152 -30.516 1 73.44 431 ALA B O 1
ATOM 7106 N N . ILE B 1 432 ? 14.016 -8.859 -29.125 1 71.38 432 ILE B N 1
ATOM 7107 C CA . ILE B 1 432 ? 12.602 -8.648 -28.844 1 71.38 432 ILE B CA 1
ATOM 7108 C C . ILE B 1 432 ? 12.438 -7.445 -27.922 1 71.38 432 ILE B C 1
ATOM 7110 O O . ILE B 1 432 ? 11.602 -6.574 -28.156 1 71.38 432 ILE B O 1
ATOM 7114 N N . TYR B 1 433 ? 13.25 -7.324 -27 1 71.81 433 TYR B N 1
ATOM 7115 C CA . TYR B 1 433 ? 12.922 -6.387 -25.922 1 71.81 433 TYR B CA 1
ATOM 7116 C C . TYR B 1 433 ? 13.789 -5.137 -26.016 1 71.81 433 TYR B C 1
ATOM 7118 O O . TYR B 1 433 ? 13.391 -4.062 -25.562 1 71.81 433 TYR B O 1
ATOM 7126 N N . LYS B 1 434 ? 15.016 -5.156 -26.453 1 64.56 434 LYS B N 1
ATOM 7127 C CA . LYS B 1 434 ? 15.859 -3.973 -26.547 1 64.56 434 LYS B CA 1
ATOM 7128 C C . LYS B 1 434 ? 15.633 -3.246 -27.875 1 64.56 434 LYS B C 1
ATOM 7130 O O . LYS B 1 434 ? 15.703 -2.016 -27.938 1 64.56 434 LYS B O 1
ATOM 7135 N N . ARG B 1 435 ? 15.688 -3.912 -28.891 1 54.06 435 ARG B N 1
ATOM 7136 C CA . ARG B 1 435 ? 15.641 -3.279 -30.219 1 54.06 435 ARG B CA 1
ATOM 7137 C C . ARG B 1 435 ? 14.227 -2.824 -30.562 1 54.06 435 ARG B C 1
ATOM 7139 O O . ARG B 1 435 ? 14.047 -1.867 -31.312 1 54.06 435 ARG B O 1
ATOM 7146 N N . VAL B 1 436 ? 13.367 -3.643 -30.359 1 45.25 436 VAL B N 1
ATOM 7147 C CA . VAL B 1 436 ? 12.031 -3.234 -30.781 1 45.25 436 VAL B CA 1
ATOM 7148 C C . VAL B 1 436 ? 11.484 -2.184 -29.812 1 45.25 436 VAL B C 1
ATOM 7150 O O . VAL B 1 436 ? 11.414 -2.418 -28.609 1 45.25 436 VAL B O 1
ATOM 7153 N N . LYS B 1 437 ? 11.922 -0.963 -30.078 1 41.16 437 LYS B N 1
ATOM 7154 C CA . LYS B 1 437 ? 11.188 0.095 -29.391 1 41.16 437 LYS B CA 1
ATOM 7155 C C . LYS B 1 437 ? 9.781 -0.364 -29.016 1 41.16 437 LYS B C 1
ATOM 7157 O O . LYS B 1 437 ? 8.977 -0.685 -29.891 1 41.16 437 LYS B O 1
ATOM 7162 N N . TYR B 1 438 ? 9.703 -0.94 -27.891 1 37.56 438 TYR B N 1
ATOM 7163 C CA . TYR B 1 438 ? 8.555 -1.603 -27.281 1 37.56 438 TYR B CA 1
ATOM 7164 C C . TYR B 1 438 ? 7.309 -0.731 -27.375 1 37.56 438 TYR B C 1
ATOM 7166 O O . TYR B 1 438 ? 7.191 0.273 -26.672 1 37.56 438 TYR B O 1
ATOM 7174 N N . ASP B 1 439 ? 6.871 -0.297 -28.375 1 33.94 439 ASP B N 1
ATOM 7175 C CA . ASP B 1 439 ? 5.5 0.142 -28.125 1 33.94 439 ASP B CA 1
ATOM 7176 C C . ASP B 1 439 ? 4.73 -0.89 -27.297 1 33.94 439 ASP B C 1
ATOM 7178 O O . ASP B 1 439 ? 4.492 -2.008 -27.766 1 33.94 439 ASP B O 1
ATOM 7182 N N . ARG B 1 440 ? 4.961 -1.091 -26.016 1 36.94 440 ARG B N 1
ATOM 7183 C CA . ARG B 1 440 ? 4.477 -1.862 -24.875 1 36.94 440 ARG B CA 1
ATOM 7184 C C . ARG B 1 440 ? 3.162 -2.562 -25.203 1 36.94 440 ARG B C 1
ATOM 7186 O O . ARG B 1 440 ? 2.766 -3.51 -24.531 1 36.94 440 ARG B O 1
ATOM 7193 N N . GLU B 1 441 ? 2.27 -1.837 -25.75 1 34.25 441 GLU B N 1
ATOM 7194 C CA . GLU B 1 441 ? 0.917 -2.373 -25.859 1 34.25 441 GLU B CA 1
ATOM 7195 C C . GLU B 1 441 ? 0.887 -3.607 -26.75 1 34.25 441 GLU B C 1
ATOM 7197 O O . GLU B 1 441 ? -0.124 -4.309 -26.828 1 34.25 441 GLU B O 1
ATOM 7202 N N . TRP B 1 442 ? 1.762 -3.754 -28.016 1 31.95 442 TRP B N 1
ATOM 7203 C CA . TRP B 1 442 ? 1.369 -4.5 -29.203 1 31.95 442 TRP B CA 1
ATOM 7204 C C . TRP B 1 442 ? 2.213 -5.762 -29.359 1 31.95 442 TRP B C 1
ATOM 7206 O O . TRP B 1 442 ? 1.675 -6.867 -29.469 1 31.95 442 TRP B O 1
ATOM 7216 N N . MET B 1 443 ? 3.482 -5.766 -30.25 1 32.66 443 MET B N 1
ATOM 7217 C CA . MET B 1 443 ? 3.971 -6.793 -31.172 1 32.66 443 MET B CA 1
ATOM 7218 C C . MET B 1 443 ? 5.098 -7.598 -30.531 1 32.66 443 MET B C 1
ATOM 7220 O O . MET B 1 443 ? 6.012 -7.027 -29.938 1 32.66 443 MET B O 1
ATOM 7224 N N . ILE B 1 444 ? 4.828 -8.617 -29.969 1 39.66 444 ILE B N 1
ATOM 7225 C CA . ILE B 1 444 ? 5.941 -9.555 -29.875 1 39.66 444 ILE B CA 1
ATOM 7226 C C . ILE B 1 444 ? 6.305 -10.078 -31.25 1 39.66 444 ILE B C 1
ATOM 7228 O O . ILE B 1 444 ? 5.449 -10.586 -31.984 1 39.66 444 ILE B O 1
ATOM 7232 N N . VAL B 1 445 ? 7.473 -9.609 -31.984 1 37.25 445 VAL B N 1
ATOM 7233 C CA . VAL B 1 445 ? 7.895 -10.047 -33.312 1 37.25 445 VAL B CA 1
ATOM 7234 C C . VAL B 1 445 ? 8.883 -11.211 -33.188 1 37.25 445 VAL B C 1
ATOM 7236 O O . VAL B 1 445 ? 9.648 -11.273 -32.219 1 37.25 445 VAL B O 1
ATOM 7239 N N . ASP B 1 446 ? 8.688 -12.32 -33.906 1 36.66 446 ASP B N 1
ATOM 7240 C CA . ASP B 1 446 ? 9.586 -13.469 -33.875 1 36.66 446 ASP B CA 1
ATOM 7241 C C . ASP B 1 446 ? 10.93 -13.125 -34.531 1 36.66 446 ASP B C 1
ATOM 7243 O O . ASP B 1 446 ? 11.148 -11.984 -34.938 1 36.66 446 ASP B O 1
ATOM 7247 N N . MET B 1 447 ? 11.906 -14.086 -34.438 1 36.41 447 MET B N 1
ATOM 7248 C CA . MET B 1 447 ? 13.289 -14.031 -34.938 1 36.41 447 MET B CA 1
ATOM 7249 C C . MET B 1 447 ? 13.352 -13.516 -36.344 1 36.41 447 MET B C 1
ATOM 7251 O O . MET B 1 447 ? 14.422 -13.148 -36.844 1 36.41 447 MET B O 1
ATOM 7255 N N . ASN B 1 448 ? 12.352 -13.898 -37.281 1 37.34 448 ASN B N 1
ATOM 7256 C CA . ASN B 1 448 ? 12.336 -13.516 -38.688 1 37.34 448 ASN B CA 1
ATOM 7257 C C . ASN B 1 448 ? 11.734 -12.133 -38.875 1 37.34 448 ASN B C 1
ATOM 7259 O O . ASN B 1 448 ? 11.445 -11.734 -40.031 1 37.34 448 ASN B O 1
ATOM 7263 N N . GLY B 1 449 ? 11.609 -11.258 -37.906 1 36.72 449 GLY B N 1
ATOM 7264 C CA . GLY B 1 449 ? 11.195 -9.867 -38.031 1 36.72 449 GLY B CA 1
ATOM 7265 C C . GLY B 1 449 ? 9.695 -9.688 -37.938 1 36.72 449 GLY B C 1
ATOM 7266 O O . GLY B 1 449 ? 9.18 -8.594 -38.188 1 36.72 449 GLY B O 1
ATOM 7267 N N . MET B 1 450 ? 8.898 -10.75 -38.094 1 34.66 450 MET B N 1
ATOM 7268 C CA . MET B 1 450 ? 7.441 -10.656 -38.094 1 34.66 450 MET B CA 1
ATOM 7269 C C . MET B 1 450 ? 6.934 -10.133 -36.75 1 34.66 450 MET B C 1
ATOM 7271 O O . MET B 1 450 ? 7.355 -10.609 -35.688 1 34.66 450 MET B O 1
ATOM 7275 N N . ALA B 1 451 ? 6.363 -8.969 -36.844 1 36.34 451 ALA B N 1
ATOM 7276 C CA . ALA B 1 451 ? 5.742 -8.266 -35.719 1 36.34 451 ALA B CA 1
ATOM 7277 C C . ALA B 1 451 ? 4.789 -9.188 -34.969 1 36.34 451 ALA B C 1
ATOM 7279 O O . ALA B 1 451 ? 3.842 -9.727 -35.531 1 36.34 451 ALA B O 1
ATOM 7280 N N . LEU B 1 452 ? 5.125 -9.734 -33.969 1 35.66 452 LEU B N 1
ATOM 7281 C CA . LEU B 1 452 ? 4.223 -10.609 -33.219 1 35.66 452 LEU B CA 1
ATOM 7282 C C . LEU B 1 452 ? 3.1 -9.805 -32.562 1 35.66 452 LEU B C 1
ATOM 7284 O O . LEU B 1 452 ? 2.072 -10.367 -32.188 1 35.66 452 LEU B O 1
ATOM 7288 N N . THR B 1 453 ? 3.285 -8.727 -31.812 1 32.47 453 THR B N 1
ATOM 7289 C CA . THR B 1 453 ? 2.191 -8.094 -31.094 1 32.47 453 THR B CA 1
ATOM 7290 C C . THR B 1 453 ? 1.807 -6.77 -31.734 1 32.47 453 THR B C 1
ATOM 7292 O O . THR B 1 453 ? 2.672 -6.031 -32.219 1 32.47 453 THR B O 1
ATOM 7295 N N . GLN B 1 454 ? 0.732 -6.922 -32.781 1 32.38 454 GLN B N 1
ATOM 7296 C CA . GLN B 1 454 ? 0.278 -5.707 -33.438 1 32.38 454 GLN B CA 1
ATOM 7297 C C . GLN B 1 454 ? -0.589 -4.859 -32.531 1 32.38 454 GLN B C 1
ATOM 7299 O O . GLN B 1 454 ? -1.242 -5.391 -31.625 1 32.38 454 GLN B O 1
ATOM 7304 N N . LYS B 1 455 ? -0.707 -3.57 -32.625 1 34.97 455 LYS B N 1
ATOM 7305 C CA . LYS B 1 455 ? -1.509 -2.529 -32 1 34.97 455 LYS B CA 1
ATOM 7306 C C . LYS B 1 455 ? -2.988 -2.906 -31.984 1 34.97 455 LYS B C 1
ATOM 7308 O O . LYS B 1 455 ? -3.445 -3.678 -32.844 1 34.97 455 LYS B O 1
ATOM 7313 N N . ARG B 1 456 ? -3.877 -2.113 -31 1 32.69 456 ARG B N 1
ATOM 7314 C CA . ARG B 1 456 ? -5.277 -2.133 -30.594 1 32.69 456 ARG B CA 1
ATOM 7315 C C . ARG B 1 456 ? -6.199 -2.088 -31.812 1 32.69 456 ARG B C 1
ATOM 7317 O O . ARG B 1 456 ? -5.957 -1.328 -32.75 1 32.69 456 ARG B O 1
ATOM 7324 N N . CYS B 1 457 ? -6.918 -3.176 -31.953 1 32.34 457 CYS B N 1
ATOM 7325 C CA . CYS B 1 457 ? -8.117 -3.107 -32.781 1 32.34 457 CYS B CA 1
ATOM 7326 C C . CYS B 1 457 ? -8.922 -1.852 -32.469 1 32.34 457 CYS B C 1
ATOM 7328 O O . CYS B 1 457 ? -9.297 -1.619 -31.328 1 32.34 457 CYS B O 1
ATOM 7330 N N . LYS B 1 458 ? -8.664 -0.735 -33.062 1 33.94 458 LYS B N 1
ATOM 7331 C CA . LYS B 1 458 ? -9.641 0.343 -32.938 1 33.94 458 LYS B CA 1
ATOM 7332 C C . LYS B 1 458 ? -11.055 -0.21 -32.781 1 33.94 458 LYS B C 1
ATOM 7334 O O . LYS B 1 458 ? -11.484 -1.06 -33.562 1 33.94 458 LYS B O 1
ATOM 7339 N N . GLU B 1 459 ? -11.617 -0.234 -31.469 1 30.44 459 GLU B N 1
ATOM 7340 C CA . GLU B 1 459 ? -13.055 -0.463 -31.312 1 30.44 459 GLU B CA 1
ATOM 7341 C C . GLU B 1 459 ? -13.836 0.069 -32.5 1 30.44 459 GLU B C 1
ATOM 7343 O O . GLU B 1 459 ? -13.719 1.243 -32.875 1 30.44 459 GLU B O 1
ATOM 7348 N N . VAL B 1 460 ? -14.109 -0.681 -33.469 1 27.45 460 VAL B N 1
ATOM 7349 C CA . VAL B 1 460 ? -15.242 -0.383 -34.344 1 27.45 460 VAL B CA 1
ATOM 7350 C C . VAL B 1 460 ? -16.5 -0.188 -33.5 1 27.45 460 VAL B C 1
ATOM 7352 O O . VAL B 1 460 ? -16.938 -1.109 -32.812 1 27.45 460 VAL B O 1
ATOM 7355 N N . VAL B 1 461 ? -16.75 1.042 -32.781 1 26.39 461 VAL B N 1
ATOM 7356 C CA . VAL B 1 461 ? -18.109 1.398 -32.375 1 26.39 461 VAL B CA 1
ATOM 7357 C C . VAL B 1 461 ? -19.109 0.88 -33.438 1 26.39 461 VAL B C 1
ATOM 7359 O O . VAL B 1 461 ? -19 1.191 -34.625 1 26.39 461 VAL B O 1
ATOM 7362 N N . PRO B 1 462 ? -19.609 -0.299 -33.125 1 24.58 462 PRO B N 1
ATOM 7363 C CA . PRO B 1 462 ? -20.766 -0.371 -34.031 1 24.58 462 PRO B CA 1
ATOM 7364 C C . PRO B 1 462 ? -21.531 0.944 -34.094 1 24.58 462 PRO B C 1
ATOM 7366 O O . PRO B 1 462 ? -21.672 1.646 -33.094 1 24.58 462 PRO B O 1
ATOM 7369 N N . ASP B 1 463 ? -21.688 1.52 -35.312 1 23.55 463 ASP B N 1
ATOM 7370 C CA . ASP B 1 463 ? -22.797 2.438 -35.5 1 23.55 463 ASP B CA 1
ATOM 7371 C C . ASP B 1 463 ? -24.094 1.885 -34.875 1 23.55 463 ASP B C 1
ATOM 7373 O O . ASP B 1 463 ? -24.375 0.694 -35.031 1 23.55 463 ASP B O 1
#

InterPro domains:
  IPR000192 Aminotransferase class V domain [PF00266] (29-186)
  IPR000192 Aminotransferase class V domain [PF00266] (213-413)
  IPR015421 Pyridoxal phosphate-dependent transferase, major domain [G3DSA:3.40.640.10] (40-319)
  IPR015422 Pyridoxal phosphate-dependent transferase, small domain [G3DSA:3.90.1150.10] (322-440)
  IPR015424 Pyridoxal phosphate-dependent transferase [SSF53383] (23-423)

pLDDT: mean 87.56, std 18.05, range [23.55, 98.94]

Sequence (926 aa):
MSSYRPEFSEAEQSRIDAEFSRLARNKSVYLDHAGTTLYAESQVTAAAEQLQRNVFCNPHTCRLTGDFVDQVRFKILEFFNTTAEDYHVIFTANATAALSLVAENFDFGSSGDFHFCQENHTSVLGMRERVRANGIYMLREKEISSGEPKANGEVHEVSGKTGNSLLTFSAQCNFSGYKIPLEAIEQIQIDGLAKPGKQLWGSVGERKENTHNDYYICLDAASFVGTSPLDLQKYRPDYVCLSFYKIFGYPTGVGGLLVSRRGAEVFQKRRFFGGGTINYAYPHAMDYQLRETFHQRYEDGTLPFLSIVELLEGFRTLERLVPRTEEFSTMERISRHVFGLAKYLEDQLRQLHHPNGEPLVKLYNKVGYQDKSRQGGTVAFNVRTESGSFVGFGEIACVAALHGILLRTGCFCNIGACQYYLGLDEDALDAIYKRVKYDREWMIVDMNGMALTQKRCKEVVPDMSSYRPEFSEAEQSRIDAEFSRLARNKSVYLDHAGTTLYAESQVTAAAEQLQRNVFCNPHTCRLTGDFVDQVRFKILEFFNTTAEDYHVIFTANATAALSLVAENFDFGSSGDFHFCQENHTSVLGMRERVRANGIYMLREKEISSGEPKANGEVHEVSGKTGNSLLTFSAQCNFSGYKIPLEAIEQIQIDGLAKPGKQLWGSVGERKENTHNDYYICLDAASFVGTSPLDLQKYRPDYVCLSFYKIFGYPTGVGGLLVSRRGAEVFQKRRFFGGGTINYAYPHAMDYQLRETFHQRYEDGTLPFLSIVELLEGFRTLERLVPRTEEFSTMERISRHVFGLAKYLEDQLRQLHHPNGEPLVKLYNKVGYQDKSRQGGTVAFNVRTESGSFVGFGEIACVAALHGILLRTGCFCNIGACQYYLGLDEDALDAIYKRVKYDREWMIVDMNGMALTQKRCKEVVPD

Organism: Drosophila sechellia (NCBI:txid7238)